Protein AF-0000000086744942 (afdb_homodimer)

Secondary structure (DSSP, 8-state):
---HHHHHHHHHHTT--HHHHHHHTHHHHHHS-HHHHHHHHHHHHHHHHHHHHHH-HHHHHHHHHTT--GGG--SGGGGGGS--EEGGGGGSGGGGGG-SS-GGGEEEEEE---SSSS--EEEEEHHHHHHHHHHHHHHHHHHT----SEEEEEEE-TTT-TTBHHHHHHHHHHTTSSEEEEEEETTEE-HHHHHHHHHHHTTTS-EEEEE-HHHHHHHHHHHHHTT------TT--EEEES--B-TTSPBPPHHHHHHHHHHHH---GGGEEEEE--TTS---EEE-TT--EEPPTTSEEEEEETTEEEEEPPTT--EEEEEE-TT-SSS--EEEEEEEEEE--SPP-SS--S-EEEEE---GGGTT---HHHHHHHHHHHHHHHTT----/---HHHHHHHHHHTT--HHHHHHTTHHHHHHS-HHHHHHHHHHHHHHHHHHHHHH-HHHHHHHHHTT--GGG--SGGGGGGS--EEGGGGGSGGGGGG-SS-GGGEEEEEE---SSSS--EEEEEHHHHHHHHHHHHHHHHHHT----SEEEEEEE-TTT-TTBHHHHHHHHHHTTSSEEEEEEETTEE-HHHHHHHHHHHTTTS-EEEEE-HHHHHHHHHHHHHTT------TT--EEEES--B-TTSPBPPHHHHHHHHHHHH---GGGEEEEE--TTS---EEE-TTS-EEPPTTSEEEEEETTEEEEEPPTT--EEEEEE-TT-SSS--EEEEEEEEEE--SPP-SS--S-EEEE----GGGTT---HHHHHHHHHHHHHHHTT----

Solvent-accessible surface area (backbone atoms only — not comparable to full-atom values): 40967 Å² total; per-residue (Å²): 125,84,46,71,66,54,50,43,50,46,34,44,72,70,64,40,58,45,67,44,23,50,40,42,39,45,68,50,48,24,59,36,52,74,69,54,35,41,53,49,31,34,57,46,43,46,52,36,49,40,50,34,49,75,44,11,71,55,54,30,51,56,23,54,76,68,71,51,54,64,83,68,49,80,48,59,85,32,58,63,66,57,72,65,42,53,55,68,52,32,42,39,93,62,34,71,53,49,38,34,48,61,75,88,50,48,69,44,72,35,29,42,66,34,37,80,71,60,40,32,55,32,61,29,16,58,66,20,46,51,40,41,53,46,42,50,51,34,47,45,46,69,60,66,66,66,68,58,28,31,33,41,31,52,37,60,41,29,79,79,44,66,42,32,47,70,44,51,59,51,31,45,55,50,16,40,27,44,38,74,46,65,44,24,53,96,67,38,73,46,58,67,59,49,52,52,49,55,58,69,37,57,92,74,39,47,47,29,38,35,30,30,48,47,53,54,49,50,44,50,50,51,28,59,75,65,70,49,73,43,74,51,42,92,85,23,37,39,40,27,42,73,50,50,52,35,75,85,65,47,68,60,50,65,69,56,50,35,52,47,40,29,68,40,33,49,36,52,53,54,38,41,30,47,42,46,69,52,68,84,48,84,53,68,26,42,21,38,62,81,60,47,29,33,40,53,52,74,45,44,80,43,36,16,32,82,91,42,69,77,38,72,51,61,78,58,43,76,16,31,33,26,41,42,35,47,55,43,58,20,32,76,27,35,32,31,49,84,44,29,24,24,35,63,74,70,86,72,89,58,83,62,43,54,58,29,58,42,80,44,80,58,57,81,88,53,69,75,57,33,43,50,60,36,51,52,39,49,51,35,50,51,54,59,58,61,71,64,62,74,90,120,126,84,47,70,66,54,51,42,48,47,33,43,73,68,64,41,59,44,66,43,25,49,41,43,38,46,68,50,48,24,60,35,52,72,67,54,36,41,51,50,32,34,56,46,42,46,53,37,49,42,48,33,48,76,45,11,70,56,54,28,50,55,24,54,77,68,70,49,55,63,84,69,46,81,47,60,83,32,56,65,67,58,70,67,41,52,54,66,51,33,43,40,94,61,34,71,53,48,38,34,49,61,74,88,48,48,70,45,72,35,30,41,62,35,39,81,70,61,40,32,54,32,61,29,16,58,67,19,45,51,42,41,55,44,40,51,53,33,46,45,45,71,61,66,66,64,68,59,28,30,34,41,30,53,38,60,38,28,79,79,45,67,44,33,46,70,41,51,58,50,29,46,55,50,16,40,28,44,39,72,44,64,44,25,54,95,67,38,74,46,60,65,57,52,52,52,50,54,59,69,36,56,93,74,39,47,46,29,38,37,30,28,49,48,52,53,48,50,46,50,50,52,28,59,76,65,71,48,72,43,73,52,40,91,84,24,36,39,41,27,41,72,51,51,51,37,76,85,66,50,68,60,50,66,68,55,50,36,52,48,41,28,68,40,34,49,37,52,54,54,40,44,30,46,42,47,68,53,67,83,47,84,54,68,27,43,21,38,62,82,61,47,30,33,40,53,51,72,46,44,81,43,35,17,32,83,90,41,69,77,38,71,53,61,76,58,44,77,16,30,33,28,41,42,35,48,54,44,57,19,30,74,27,34,32,32,50,87,46,34,24,25,35,63,73,69,86,73,88,59,82,64,43,53,58,28,58,41,78,45,81,63,60,81,85,56,66,79,59,25,48,48,61,39,53,53,40,48,52,36,49,50,54,57,60,59,70,64,62,72,88,120

InterPro domains:
  IPR007534 Acyl-protein synthetase, LuxE [PF04443] (30-377)
  IPR016671 Acyl-protein synthetase, LuxE, bacterial [PIRSF016580] (8-383)
  IPR042099 ANL, N-terminal domain [G3DSA:3.40.50.12780] (22-359)

Organism: NCBI:txid471575

pLDDT: mean 87.31, std 17.54, range [23.2, 98.69]

Structure (mmCIF, N/CA/C/O backbone):
data_AF-0000000086744942-model_v1
#
loop_
_entity.id
_entity.type
_entity.pdbx_description
1 polymer 'LuxE family acyl-protein synthetase'
#
loop_
_atom_site.group_PDB
_atom_site.id
_atom_site.type_symbol
_atom_site.label_atom_id
_atom_site.label_alt_id
_atom_site.label_comp_id
_atom_site.label_asym_id
_atom_site.label_entity_id
_atom_site.label_seq_id
_atom_site.pdbx_PDB_ins_code
_atom_site.Cartn_x
_atom_site.Cartn_y
_atom_site.Cartn_z
_atom_site.occupancy
_atom_site.B_iso_or_equiv
_atom_site.auth_seq_id
_atom_site.auth_comp_id
_atom_site.auth_asym_id
_atom_site.auth_atom_id
_atom_site.pdbx_PDB_model_num
ATOM 1 N N . MET A 1 1 ? 33.219 3.535 2.896 1 47.91 1 MET A N 1
ATOM 2 C CA . MET A 1 1 ? 31.938 2.945 3.275 1 47.91 1 MET A CA 1
ATOM 3 C C . MET A 1 1 ? 30.797 3.568 2.482 1 47.91 1 MET A C 1
ATOM 5 O O . MET A 1 1 ? 30.766 4.785 2.283 1 47.91 1 MET A O 1
ATOM 9 N N . GLU A 1 2 ? 30.172 2.777 1.747 1 68.12 2 GLU A N 1
ATOM 10 C CA . GLU A 1 2 ? 29.203 3.322 0.803 1 68.12 2 GLU A CA 1
ATOM 11 C C . GLU A 1 2 ? 28.156 4.168 1.518 1 68.12 2 GLU A C 1
ATOM 13 O O . GLU A 1 2 ? 27.516 3.709 2.469 1 68.12 2 GLU A O 1
ATOM 18 N N . ASN A 1 3 ? 28.312 5.543 1.416 1 85.38 3 ASN A N 1
ATOM 19 C CA . ASN A 1 3 ? 27.344 6.426 2.07 1 85.38 3 ASN A CA 1
ATOM 20 C C . ASN A 1 3 ? 26.031 6.473 1.316 1 85.38 3 ASN A C 1
ATOM 22 O O . ASN A 1 3 ? 25.906 5.887 0.238 1 85.38 3 ASN A O 1
ATOM 26 N N . ILE A 1 4 ? 25.016 6.887 1.933 1 89 4 ILE A N 1
ATOM 27 C CA . ILE A 1 4 ? 23.656 6.887 1.426 1 89 4 ILE A CA 1
ATOM 28 C C . ILE A 1 4 ? 23.594 7.637 0.095 1 89 4 ILE A C 1
ATOM 30 O O . ILE A 1 4 ? 22.828 7.277 -0.793 1 89 4 ILE A O 1
ATOM 34 N N . LYS A 1 5 ? 24.438 8.633 -0.05 1 91.94 5 LYS A N 1
ATOM 35 C CA . LYS A 1 5 ? 24.484 9.398 -1.293 1 91.94 5 LYS A CA 1
ATOM 36 C C . LYS A 1 5 ? 24.953 8.531 -2.455 1 91.94 5 LYS A C 1
ATOM 38 O O . LYS A 1 5 ? 24.438 8.648 -3.57 1 91.94 5 LYS A O 1
ATOM 43 N N . ASN A 1 6 ? 25.922 7.664 -2.209 1 92.06 6 ASN A N 1
ATOM 44 C CA . ASN A 1 6 ? 26.406 6.766 -3.246 1 92.06 6 ASN A CA 1
ATOM 45 C C . ASN A 1 6 ? 25.328 5.793 -3.711 1 92.06 6 ASN A C 1
ATOM 47 O O . ASN A 1 6 ? 25.219 5.52 -4.906 1 92.06 6 ASN A O 1
ATOM 51 N N . ILE A 1 7 ? 24.641 5.305 -2.777 1 92.56 7 ILE A N 1
ATOM 52 C CA . ILE A 1 7 ? 23.547 4.402 -3.107 1 92.56 7 ILE A CA 1
ATOM 53 C C . ILE A 1 7 ? 22.484 5.152 -3.904 1 92.56 7 ILE A C 1
ATOM 55 O O . ILE A 1 7 ? 22 4.66 -4.926 1 92.56 7 ILE A O 1
ATOM 59 N N . TYR A 1 8 ? 22.156 6.359 -3.4 1 94.31 8 TYR A N 1
ATOM 60 C CA . TYR A 1 8 ? 21.203 7.23 -4.062 1 94.31 8 TYR A CA 1
ATOM 61 C C . TYR A 1 8 ? 21.594 7.469 -5.516 1 94.31 8 TYR A C 1
ATOM 63 O O . TYR A 1 8 ? 20.781 7.262 -6.426 1 94.31 8 TYR A O 1
ATOM 71 N N . ASP A 1 9 ? 22.812 7.801 -5.742 1 94.06 9 ASP A N 1
ATOM 72 C CA . ASP A 1 9 ? 23.312 8.086 -7.082 1 94.06 9 ASP A CA 1
ATOM 73 C C . ASP A 1 9 ? 23.375 6.824 -7.934 1 94.06 9 ASP A C 1
ATOM 75 O O . ASP A 1 9 ? 23.125 6.867 -9.141 1 94.06 9 ASP A O 1
ATOM 79 N N . GLY A 1 10 ? 23.766 5.738 -7.285 1 92.25 10 GLY A N 1
ATOM 80 C CA . GLY A 1 10 ? 23.797 4.469 -7.992 1 92.25 10 GLY A CA 1
ATOM 81 C C . GLY A 1 10 ? 22.438 4.059 -8.531 1 92.25 10 GLY A C 1
ATOM 82 O O . GLY A 1 10 ? 22.328 3.602 -9.672 1 92.25 10 GLY A O 1
ATOM 83 N N . ILE A 1 11 ? 21.406 4.223 -7.723 1 94.38 11 ILE A N 1
ATOM 84 C CA . ILE A 1 11 ? 20.031 3.902 -8.133 1 94.38 11 ILE A CA 1
ATOM 85 C C . ILE A 1 11 ? 19.641 4.766 -9.328 1 94.38 11 ILE A C 1
ATOM 87 O O . ILE A 1 11 ? 19.125 4.254 -10.328 1 94.38 11 ILE A O 1
ATOM 91 N N . LYS A 1 12 ? 19.938 6.023 -9.203 1 94.19 12 LYS A N 1
ATOM 92 C CA . LYS A 1 12 ? 19.609 6.957 -10.273 1 94.19 12 LYS A CA 1
ATOM 93 C C . LYS A 1 12 ? 20.344 6.605 -11.562 1 94.19 12 LYS A C 1
ATOM 95 O O . LYS A 1 12 ? 19.75 6.641 -12.648 1 94.19 12 LYS A O 1
ATOM 100 N N . PHE A 1 13 ? 21.562 6.32 -11.445 1 92.88 13 PHE A N 1
ATOM 101 C CA . PHE A 1 13 ? 22.406 6 -12.594 1 92.88 13 PHE A CA 1
ATOM 102 C C . PHE A 1 13 ? 21.859 4.781 -13.328 1 92.88 13 PHE A C 1
ATOM 104 O O . PHE A 1 13 ? 21.938 4.711 -14.562 1 92.88 13 PHE A O 1
ATOM 111 N N . ARG A 1 14 ? 21.297 3.871 -12.648 1 92.44 14 ARG A N 1
ATOM 112 C CA . ARG A 1 14 ? 20.781 2.639 -13.242 1 92.44 14 ARG A CA 1
ATOM 113 C C . ARG A 1 14 ? 19.375 2.84 -13.797 1 92.44 14 ARG A C 1
ATOM 115 O O . ARG A 1 14 ? 18.797 1.92 -14.375 1 92.44 14 ARG A O 1
ATOM 122 N N . GLY A 1 15 ? 18.875 4 -13.539 1 93.12 15 GLY A N 1
ATOM 123 C CA . GLY A 1 15 ? 17.547 4.301 -14.062 1 93.12 15 GLY A CA 1
ATOM 124 C C . GLY A 1 15 ? 16.438 4.008 -13.078 1 93.12 15 GLY A C 1
ATOM 125 O O . GLY A 1 15 ? 15.258 4.039 -13.438 1 93.12 15 GLY A O 1
ATOM 126 N N . GLY A 1 16 ? 16.797 3.686 -11.836 1 95.38 16 GLY A N 1
ATOM 127 C CA . GLY A 1 16 ? 15.789 3.5 -10.797 1 95.38 16 GLY A CA 1
ATOM 128 C C . GLY A 1 16 ? 15.344 4.801 -10.164 1 95.38 16 GLY A C 1
ATOM 129 O O . GLY A 1 16 ? 15.906 5.863 -10.445 1 95.38 16 GLY A O 1
ATOM 130 N N . ASN A 1 17 ? 14.297 4.734 -9.383 1 97.25 17 ASN A N 1
ATOM 131 C CA . ASN A 1 17 ? 13.773 5.875 -8.633 1 97.25 17 ASN A CA 1
ATOM 132 C C . ASN A 1 17 ? 14.195 5.816 -7.168 1 97.25 17 ASN A C 1
ATOM 134 O O . ASN A 1 17 ? 13.57 5.113 -6.367 1 97.25 17 ASN A O 1
ATOM 138 N N . PRO A 1 18 ? 15.188 6.578 -6.805 1 96.62 18 PRO A N 1
ATOM 139 C CA . PRO A 1 18 ? 15.672 6.484 -5.426 1 96.62 18 PRO A CA 1
ATOM 140 C C . PRO A 1 18 ? 14.602 6.828 -4.398 1 96.62 18 PRO A C 1
ATOM 142 O O . PRO A 1 18 ? 14.594 6.273 -3.297 1 96.62 18 PRO A O 1
ATOM 145 N N . LEU A 1 19 ? 13.727 7.762 -4.723 1 97.56 19 LEU A N 1
ATOM 146 C CA . LEU A 1 19 ? 12.656 8.141 -3.803 1 97.56 19 LEU A CA 1
ATOM 147 C C . LEU A 1 19 ? 11.766 6.949 -3.48 1 97.56 19 LEU A C 1
ATOM 149 O O . LEU A 1 19 ? 11.5 6.668 -2.311 1 97.56 19 LEU A O 1
ATOM 153 N N . LYS A 1 20 ? 11.336 6.176 -4.492 1 97.44 20 LYS A N 1
ATOM 154 C CA . LYS A 1 20 ? 10.516 4.988 -4.27 1 97.44 20 LYS A CA 1
ATOM 155 C C . LYS A 1 20 ? 11.242 3.973 -3.396 1 97.44 20 LYS A C 1
ATOM 157 O O . LYS A 1 20 ? 10.656 3.414 -2.465 1 97.44 20 LYS A O 1
ATOM 162 N N . TRP A 1 21 ? 12.508 3.783 -3.752 1 96.38 21 TRP A N 1
ATOM 163 C CA . TRP A 1 21 ? 13.312 2.812 -3.012 1 96.38 21 TRP A CA 1
ATOM 164 C C . TRP A 1 21 ? 13.398 3.193 -1.537 1 96.38 21 TRP A C 1
ATOM 166 O O . TRP A 1 21 ? 13.195 2.352 -0.659 1 96.38 21 TRP A O 1
ATOM 176 N N . LEU A 1 22 ? 13.578 4.434 -1.229 1 96.38 22 LEU A N 1
ATOM 177 C CA . LEU A 1 22 ? 13.773 4.906 0.137 1 96.38 22 LEU A CA 1
ATOM 178 C C . LEU A 1 22 ? 12.461 4.867 0.917 1 96.38 22 LEU A C 1
ATOM 180 O O . LEU A 1 22 ? 12.43 4.402 2.057 1 96.38 22 LEU A O 1
ATOM 184 N N . ILE A 1 23 ? 11.352 5.258 0.289 1 96.62 23 ILE A N 1
ATOM 185 C CA . ILE A 1 23 ? 10.039 5.312 0.93 1 96.62 23 ILE A CA 1
ATOM 186 C C . ILE A 1 23 ? 9.641 3.922 1.41 1 96.62 23 ILE A C 1
ATOM 188 O O . ILE A 1 23 ? 8.953 3.781 2.424 1 96.62 23 ILE A O 1
ATOM 192 N N . ALA A 1 24 ? 10.078 2.906 0.718 1 96.81 24 ALA A N 1
ATOM 193 C CA . ALA A 1 24 ? 9.633 1.541 0.978 1 96.81 24 ALA A CA 1
ATOM 194 C C . ALA A 1 24 ? 10.242 1 2.268 1 96.81 24 ALA A C 1
ATOM 196 O O . ALA A 1 24 ? 9.711 0.06 2.865 1 96.81 24 ALA A O 1
ATOM 197 N N . ASP A 1 25 ? 11.375 1.508 2.686 1 97.31 25 ASP A N 1
ATOM 198 C CA . ASP A 1 25 ? 12.07 1.085 3.896 1 97.31 25 ASP A CA 1
ATOM 199 C C . ASP A 1 25 ? 12.172 2.23 4.902 1 97.31 25 ASP A C 1
ATOM 201 O O . ASP A 1 25 ? 13.266 2.59 5.336 1 97.31 25 ASP A O 1
ATOM 205 N N . VAL A 1 26 ? 11.023 2.697 5.391 1 97.12 26 VAL A N 1
ATOM 206 C CA . VAL A 1 26 ? 10.969 3.898 6.215 1 97.12 26 VAL A CA 1
ATOM 207 C C . VAL A 1 26 ? 11.609 3.623 7.574 1 97.12 26 VAL A C 1
ATOM 209 O O . VAL A 1 26 ? 12.227 4.512 8.164 1 97.12 26 VAL A O 1
ATOM 212 N N . ASP A 1 27 ? 11.523 2.389 8.078 1 97.19 27 ASP A N 1
ATOM 213 C CA . ASP A 1 27 ? 12.172 2.049 9.344 1 97.19 27 ASP A CA 1
ATOM 214 C C . ASP A 1 27 ? 13.68 2.273 9.266 1 97.19 27 ASP A C 1
ATOM 216 O O . ASP A 1 27 ? 14.281 2.779 10.211 1 97.19 27 ASP A O 1
ATOM 220 N N . PHE A 1 28 ? 14.219 1.875 8.133 1 97.62 28 PHE A N 1
ATOM 221 C CA . PHE A 1 28 ? 15.641 2.131 7.906 1 97.62 28 PHE A CA 1
ATOM 222 C C . PHE A 1 28 ? 15.938 3.621 7.992 1 97.62 28 PHE A C 1
ATOM 224 O O . PHE A 1 28 ? 16.922 4.023 8.617 1 97.62 28 PHE A O 1
ATOM 231 N N . LEU A 1 29 ? 15.125 4.461 7.422 1 97.44 29 LEU A N 1
ATOM 232 C CA . LEU A 1 29 ? 15.336 5.906 7.414 1 97.44 29 LEU A CA 1
ATOM 233 C C . LEU A 1 29 ? 15.234 6.477 8.828 1 97.44 29 LEU A C 1
ATOM 235 O O . LEU A 1 29 ? 16.016 7.352 9.203 1 97.44 29 LEU A O 1
ATOM 239 N N . TYR A 1 30 ? 14.242 5.973 9.57 1 97.56 30 TYR A N 1
ATOM 240 C CA . TYR A 1 30 ? 14.055 6.434 10.938 1 97.56 30 TYR A CA 1
ATOM 241 C C . TYR A 1 30 ? 15.266 6.102 11.797 1 97.56 30 TYR A C 1
ATOM 243 O O . TYR A 1 30 ? 15.516 6.758 12.812 1 97.56 30 TYR A O 1
ATOM 251 N N . LYS A 1 31 ? 16.016 5.109 11.414 1 96.88 31 LYS A N 1
ATOM 252 C CA . LYS A 1 31 ? 17.156 4.664 12.211 1 96.88 31 LYS A CA 1
ATOM 253 C C . LYS A 1 31 ? 18.422 5.418 11.82 1 96.88 31 LYS A C 1
ATOM 255 O O . LYS A 1 31 ? 19.438 5.348 12.523 1 96.88 31 LYS A O 1
ATOM 260 N N . LEU A 1 32 ? 18.422 6.078 10.734 1 96.06 32 LEU A N 1
ATOM 261 C CA . LEU A 1 32 ? 19.594 6.844 10.297 1 96.06 32 LEU A CA 1
ATOM 262 C C . LEU A 1 32 ? 19.906 7.957 11.289 1 96.06 32 LEU A C 1
ATOM 264 O O . LEU A 1 32 ? 19 8.477 11.961 1 96.06 32 LEU A O 1
ATOM 268 N N . SER A 1 33 ? 21.203 8.352 11.32 1 95.06 33 SER A N 1
ATOM 269 C CA . SER A 1 33 ? 21.594 9.508 12.117 1 95.06 33 SER A CA 1
ATOM 270 C C . SER A 1 33 ? 21.016 10.797 11.539 1 95.06 33 SER A C 1
ATOM 272 O O . SER A 1 33 ? 20.594 10.828 10.383 1 95.06 33 SER A O 1
ATOM 274 N N . LYS A 1 34 ? 20.953 11.797 12.359 1 94.88 34 LYS A N 1
ATOM 275 C CA . LYS A 1 34 ? 20.469 13.102 11.914 1 94.88 34 LYS A CA 1
ATOM 276 C C . LYS A 1 34 ? 21.25 13.578 10.688 1 94.88 34 LYS A C 1
ATOM 278 O O . LYS A 1 34 ? 20.656 14.094 9.734 1 94.88 34 LYS A O 1
ATOM 283 N N . GLU A 1 35 ? 22.562 13.383 10.703 1 95.31 35 GLU A N 1
ATOM 284 C CA . GLU A 1 35 ? 23.422 13.82 9.602 1 95.31 35 GLU A CA 1
ATOM 285 C C . GLU A 1 35 ? 23.109 13.062 8.32 1 95.31 35 GLU A C 1
ATOM 287 O O . GLU A 1 35 ? 23.047 13.656 7.238 1 95.31 35 GLU A O 1
ATOM 292 N N . GLU A 1 36 ? 22.875 11.789 8.461 1 95.12 36 GLU A N 1
ATOM 293 C CA . GLU A 1 36 ? 22.547 10.969 7.297 1 95.12 36 GLU A CA 1
ATOM 294 C C . GLU A 1 36 ? 21.188 11.352 6.727 1 95.12 36 GLU A C 1
ATOM 296 O O . GLU A 1 36 ? 20.984 11.359 5.512 1 95.12 36 GLU A O 1
ATOM 301 N N . GLN A 1 37 ? 20.25 11.625 7.602 1 96.56 37 GLN A N 1
ATOM 302 C CA . GLN A 1 37 ? 18.938 12.062 7.156 1 96.56 37 GLN A CA 1
ATOM 303 C C . GLN A 1 37 ? 19.016 13.398 6.426 1 96.56 37 GLN A C 1
ATOM 305 O O . GLN A 1 37 ? 18.328 13.617 5.434 1 96.56 37 GLN A O 1
ATOM 310 N N . GLN A 1 38 ? 19.859 14.266 6.953 1 96.56 38 GLN A N 1
ATOM 311 C CA . GLN A 1 38 ? 20.031 15.562 6.305 1 96.56 38 GLN A CA 1
ATOM 312 C C . GLN A 1 38 ? 20.625 15.398 4.902 1 96.56 38 GLN A C 1
ATOM 314 O O . GLN A 1 38 ? 20.203 16.078 3.965 1 96.56 38 GLN A O 1
ATOM 319 N N . GLU A 1 39 ? 21.562 14.5 4.816 1 96.12 39 GLU A N 1
ATOM 320 C CA . GLU A 1 39 ? 22.156 14.219 3.512 1 96.12 39 GLU A CA 1
ATOM 321 C C . GLU A 1 39 ? 21.109 13.664 2.547 1 96.12 39 GLU A C 1
ATOM 323 O O . GLU A 1 39 ? 21.031 14.078 1.389 1 96.12 39 GLU A O 1
ATOM 328 N N . LEU A 1 40 ? 20.328 12.75 3.027 1 95.5 40 LEU A N 1
ATOM 329 C CA . LEU A 1 40 ? 19.266 12.148 2.232 1 95.5 40 LEU A CA 1
ATOM 330 C C . LEU A 1 40 ? 18.266 13.203 1.774 1 95.5 40 LEU A C 1
ATOM 332 O O . LEU A 1 40 ? 17.922 13.273 0.591 1 95.5 40 LEU A O 1
ATOM 336 N N . LYS A 1 41 ? 17.812 14.031 2.689 1 96.94 41 LYS A N 1
ATOM 337 C CA . LYS A 1 41 ? 16.875 15.094 2.371 1 96.94 41 LYS A CA 1
ATOM 338 C C . LYS A 1 41 ? 17.438 16.031 1.302 1 96.94 41 LYS A C 1
ATOM 340 O O . LYS A 1 41 ? 16.703 16.453 0.401 1 96.94 41 LYS A O 1
ATOM 345 N N . THR A 1 42 ? 18.688 16.297 1.473 1 97.75 42 THR A N 1
ATOM 346 C CA . THR A 1 42 ? 19.328 17.203 0.521 1 97.75 42 THR A CA 1
ATOM 347 C C . THR A 1 42 ? 19.297 16.609 -0.887 1 97.75 42 THR A C 1
ATOM 349 O O . THR A 1 42 ? 18.953 17.297 -1.847 1 97.75 42 THR A O 1
ATOM 352 N N . CYS A 1 43 ? 19.656 15.312 -1.02 1 97.38 43 CYS A N 1
ATOM 353 C CA . CYS A 1 43 ? 19.641 14.641 -2.316 1 97.38 43 CYS A CA 1
ATOM 354 C C . CYS A 1 43 ? 18.234 14.68 -2.922 1 97.38 43 CYS A C 1
ATOM 356 O O . CYS A 1 43 ? 18.078 15.062 -4.082 1 97.38 43 CYS A O 1
ATOM 358 N N . LEU A 1 44 ? 17.281 14.359 -2.139 1 98 44 LEU A N 1
ATOM 359 C CA . LEU A 1 44 ? 15.906 14.242 -2.605 1 98 44 LEU A CA 1
ATOM 360 C C . LEU A 1 44 ? 15.344 15.602 -3.01 1 98 44 LEU A C 1
ATOM 36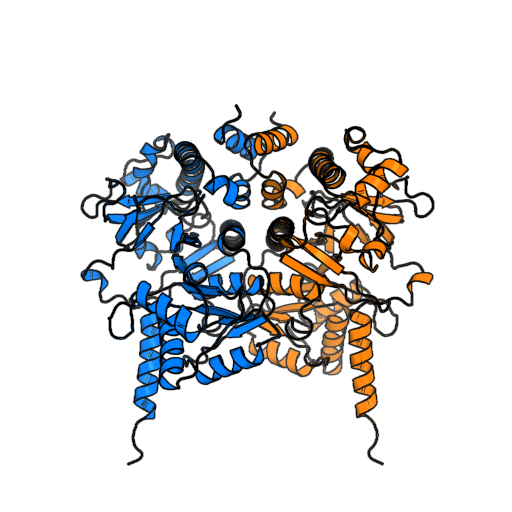2 O O . LEU A 1 44 ? 14.719 15.734 -4.066 1 98 44 LEU A O 1
ATOM 366 N N . LEU A 1 45 ? 15.594 16.578 -2.168 1 98.38 45 LEU A N 1
ATOM 367 C CA . LEU A 1 45 ? 14.992 17.891 -2.389 1 98.38 45 LEU A CA 1
ATOM 368 C C . LEU A 1 45 ? 15.711 18.641 -3.506 1 98.38 45 LEU A C 1
ATOM 370 O O . LEU A 1 45 ? 15.094 19.422 -4.238 1 98.38 45 LEU A O 1
ATOM 374 N N . LYS A 1 46 ? 17 18.375 -3.646 1 98.12 46 LYS A N 1
ATOM 375 C CA . LYS A 1 46 ? 17.719 18.922 -4.793 1 98.12 46 LYS A CA 1
ATOM 376 C C . LYS A 1 46 ? 17.125 18.422 -6.105 1 98.12 46 LYS A C 1
ATOM 378 O O . LYS A 1 46 ? 16.891 19.203 -7.031 1 98.12 46 LYS A O 1
ATOM 383 N N . ASP A 1 47 ? 16.859 17.156 -6.188 1 97.94 47 ASP A N 1
ATOM 384 C CA . ASP A 1 47 ? 16.281 16.562 -7.391 1 97.94 47 ASP A CA 1
ATOM 385 C C . ASP A 1 47 ? 14.883 17.094 -7.648 1 97.94 47 ASP A C 1
ATOM 387 O O . ASP A 1 47 ? 14.531 17.406 -8.789 1 97.94 47 ASP A O 1
ATOM 391 N N . ALA A 1 48 ? 14.094 17.156 -6.586 1 98.25 48 ALA A N 1
ATOM 392 C CA . ALA A 1 48 ? 12.727 17.672 -6.73 1 98.25 48 ALA A CA 1
ATOM 393 C C . ALA A 1 48 ? 12.727 19.109 -7.207 1 98.25 48 ALA A C 1
ATOM 395 O O . ALA A 1 48 ? 11.984 19.484 -8.117 1 98.25 48 ALA A O 1
ATOM 396 N N . PHE A 1 49 ? 13.57 19.938 -6.582 1 98.62 49 PHE A N 1
ATOM 397 C CA . PHE A 1 49 ? 13.672 21.344 -6.953 1 98.62 49 PHE A CA 1
ATOM 398 C C . PHE A 1 49 ? 14.102 21.484 -8.414 1 98.62 49 PHE A C 1
ATOM 400 O O . PHE A 1 49 ? 13.492 22.234 -9.172 1 98.62 49 PHE A O 1
ATOM 407 N N . HIS A 1 50 ? 15.117 20.75 -8.766 1 98.5 50 HIS A N 1
ATOM 408 C CA . HIS A 1 50 ? 15.602 20.75 -10.141 1 98.5 50 HIS A CA 1
ATOM 409 C C . HIS A 1 50 ? 14.484 20.406 -11.117 1 98.5 50 HIS A C 1
ATOM 411 O O . HIS A 1 50 ? 14.32 21.078 -12.141 1 98.5 50 HIS A O 1
ATOM 417 N N . PHE A 1 51 ? 13.758 19.406 -10.844 1 98.5 51 PHE A N 1
ATOM 418 C CA . PHE A 1 51 ? 12.688 18.953 -11.719 1 98.5 51 PHE A CA 1
ATOM 419 C C . PHE A 1 51 ? 11.633 20.031 -11.906 1 98.5 51 PHE A C 1
ATOM 421 O O . PHE A 1 51 ? 11.266 20.359 -13.031 1 98.5 51 PHE A O 1
ATOM 428 N N . HIS A 1 52 ? 11.164 20.609 -10.805 1 98.56 52 HIS A N 1
ATOM 429 C CA . HIS A 1 52 ? 10.07 21.562 -10.891 1 98.56 52 HIS A CA 1
ATOM 430 C C . HIS A 1 52 ? 10.539 22.891 -11.477 1 98.56 52 HIS A C 1
ATOM 432 O O . HIS A 1 52 ? 9.781 23.562 -12.18 1 98.56 52 HIS A O 1
ATOM 438 N N . TYR A 1 53 ? 11.758 23.281 -11.203 1 98.69 53 TYR A N 1
ATOM 439 C CA . TYR A 1 53 ? 12.336 24.469 -11.812 1 98.69 53 TYR A CA 1
ATOM 440 C C . TYR A 1 53 ? 12.297 24.375 -13.336 1 98.69 53 TYR A C 1
ATOM 442 O O . TYR A 1 53 ? 11.977 25.344 -14.023 1 98.69 53 TYR A O 1
ATOM 450 N N . HIS A 1 54 ? 12.492 23.219 -13.898 1 98.44 54 HIS A N 1
ATOM 451 C CA . HIS A 1 54 ? 12.648 23.062 -15.344 1 98.44 54 HIS A CA 1
ATOM 452 C C . HIS A 1 54 ? 11.328 22.672 -16 1 98.44 54 HIS A C 1
ATOM 454 O O . HIS A 1 54 ? 11.18 22.781 -17.219 1 98.44 54 HIS A O 1
ATOM 460 N N . ASN A 1 55 ? 10.375 22.234 -15.203 1 98.19 55 ASN A N 1
ATOM 461 C CA . ASN A 1 55 ? 9.164 21.703 -15.82 1 98.19 55 ASN A CA 1
ATOM 462 C C . ASN A 1 55 ? 7.934 22.531 -15.438 1 98.19 55 ASN A C 1
ATOM 464 O O . ASN A 1 55 ? 6.816 22.203 -15.844 1 98.19 55 ASN A O 1
ATOM 468 N N . ASN A 1 56 ? 8.07 23.578 -14.688 1 97.94 56 ASN A N 1
ATOM 469 C CA . ASN A 1 56 ? 6.977 24.453 -14.273 1 97.94 56 ASN A CA 1
ATOM 470 C C . ASN A 1 56 ? 7.32 25.922 -14.5 1 97.94 56 ASN A C 1
ATOM 472 O O . ASN A 1 56 ? 7.984 26.547 -13.664 1 97.94 56 ASN A O 1
ATOM 476 N N . PRO A 1 57 ? 6.805 26.484 -15.57 1 97.31 57 PRO A N 1
ATOM 477 C CA . PRO A 1 57 ? 7.145 27.875 -15.898 1 97.31 57 PRO A CA 1
ATOM 478 C C . PRO A 1 57 ? 6.762 28.859 -14.789 1 97.31 57 PRO A C 1
ATOM 480 O O . PRO A 1 57 ? 7.488 29.812 -14.531 1 97.31 57 PRO A O 1
ATOM 483 N N . TYR A 1 58 ? 5.637 28.656 -14.227 1 96.25 58 TYR A N 1
ATOM 484 C CA . TYR A 1 58 ? 5.199 29.531 -13.141 1 96.25 58 TYR A CA 1
ATOM 485 C C . TYR A 1 58 ? 6.191 29.484 -11.984 1 96.25 58 TYR A C 1
ATOM 487 O O . TYR A 1 58 ? 6.578 30.531 -11.461 1 96.25 58 TYR A O 1
ATOM 495 N N . TYR A 1 59 ? 6.562 28.328 -11.57 1 97.62 59 TYR A N 1
ATOM 496 C CA . TYR A 1 59 ? 7.512 28.188 -10.469 1 97.62 59 TYR A CA 1
ATOM 497 C C . TYR A 1 59 ? 8.883 28.734 -10.852 1 97.62 59 TYR A C 1
ATOM 499 O O . TYR A 1 59 ? 9.57 29.328 -10.023 1 97.62 59 TYR A O 1
ATOM 507 N N . LYS A 1 60 ? 9.297 28.484 -12.031 1 98.25 60 LYS A N 1
ATOM 508 C CA . LYS A 1 60 ? 10.555 29.047 -12.508 1 98.25 60 LYS A CA 1
ATOM 509 C C . LYS A 1 60 ? 10.57 30.562 -12.383 1 98.25 60 LYS A C 1
ATOM 511 O O . LYS A 1 60 ? 11.57 31.156 -11.969 1 98.25 60 LYS A O 1
ATOM 516 N N . ASP A 1 61 ? 9.453 31.172 -12.773 1 97.75 61 ASP A N 1
ATOM 517 C CA . ASP A 1 61 ? 9.336 32.625 -12.656 1 97.75 61 ASP A CA 1
ATOM 518 C C . ASP A 1 61 ? 9.531 33.094 -11.219 1 97.75 61 ASP A C 1
ATOM 520 O O . ASP A 1 61 ? 10.227 34.062 -10.961 1 97.75 61 ASP A O 1
ATOM 524 N N . ILE A 1 62 ? 8.922 32.375 -10.289 1 96.56 62 ILE A N 1
ATOM 525 C CA . ILE A 1 62 ? 9.062 32.656 -8.875 1 96.56 62 ILE A CA 1
ATOM 526 C C . ILE A 1 62 ? 10.531 32.562 -8.469 1 96.56 62 ILE A C 1
ATOM 528 O O . ILE A 1 62 ? 11.055 33.438 -7.77 1 96.56 62 ILE A O 1
ATOM 532 N N . CYS A 1 63 ? 11.195 31.562 -8.906 1 98.12 63 CYS A N 1
ATOM 533 C CA . CYS A 1 63 ? 12.594 31.328 -8.586 1 98.12 63 CYS A CA 1
ATOM 534 C C . CYS A 1 63 ? 13.484 32.438 -9.156 1 98.12 63 CYS A C 1
ATOM 536 O O . CYS A 1 63 ? 14.367 32.938 -8.469 1 98.12 63 CYS A O 1
ATOM 538 N N . GLU A 1 64 ? 13.203 32.781 -10.352 1 97.69 64 GLU A N 1
ATOM 539 C CA . GLU A 1 64 ? 14.008 33.812 -11.016 1 97.69 64 GLU A CA 1
ATOM 540 C C . GLU A 1 64 ? 13.828 35.156 -10.352 1 97.69 64 GLU A C 1
ATOM 542 O O . GLU A 1 64 ? 14.789 35.938 -10.211 1 97.69 64 GLU A O 1
ATOM 547 N N . LYS A 1 65 ? 12.641 35.469 -9.984 1 97.12 65 LYS A N 1
ATOM 548 C CA . LYS A 1 65 ? 12.375 36.719 -9.273 1 97.12 65 LYS A CA 1
ATOM 549 C C . LYS A 1 65 ? 13.172 36.781 -7.973 1 97.12 65 LYS A C 1
ATOM 551 O O . LYS A 1 65 ? 13.555 37.875 -7.531 1 97.12 65 LYS A O 1
ATOM 556 N N . GLN A 1 66 ? 13.375 35.656 -7.375 1 96.62 66 GLN A N 1
ATOM 557 C CA . GLN A 1 66 ? 14.117 35.594 -6.121 1 96.62 66 GLN A CA 1
ATOM 558 C C . GLN A 1 66 ? 15.602 35.312 -6.379 1 96.62 66 GLN A C 1
ATOM 560 O O . GLN A 1 66 ? 16.375 35.156 -5.438 1 96.62 66 GLN A O 1
ATOM 565 N N . ASN A 1 67 ? 15.961 35.188 -7.613 1 97.38 67 ASN A N 1
ATOM 566 C CA . ASN A 1 67 ? 17.344 34.969 -8.055 1 97.38 67 ASN A CA 1
ATOM 567 C C . ASN A 1 67 ? 17.906 33.688 -7.48 1 97.38 67 ASN A C 1
ATOM 569 O O . ASN A 1 67 ? 19.016 33.656 -6.93 1 97.38 67 ASN A O 1
ATOM 573 N N . ILE A 1 68 ? 17.141 32.656 -7.5 1 98.12 68 ILE A N 1
ATOM 574 C CA . ILE A 1 68 ? 17.562 31.328 -7.035 1 98.12 68 ILE A CA 1
ATOM 575 C C . ILE A 1 68 ? 17.469 30.328 -8.18 1 98.12 68 ILE A C 1
ATOM 577 O O . ILE A 1 68 ? 16.469 30.266 -8.883 1 98.12 68 ILE A O 1
ATOM 581 N N . LYS A 1 69 ? 18.531 29.516 -8.383 1 98.06 69 LYS A N 1
ATOM 582 C CA . LYS A 1 69 ? 18.594 28.469 -9.391 1 98.06 69 LYS A CA 1
ATOM 583 C C . LYS A 1 69 ? 18.953 27.125 -8.758 1 98.06 69 LYS A C 1
ATOM 585 O O . LYS A 1 69 ? 19.406 27.062 -7.613 1 98.06 69 LYS A O 1
ATOM 590 N N . PRO A 1 70 ? 18.641 26.016 -9.477 1 97.94 70 PRO A N 1
ATOM 591 C CA . PRO A 1 70 ? 18.938 24.703 -8.922 1 97.94 70 PRO A CA 1
ATOM 592 C C . PRO A 1 70 ? 20.391 24.547 -8.477 1 97.94 70 PRO A C 1
ATOM 594 O O . PRO A 1 70 ? 20.672 23.891 -7.477 1 97.94 70 PRO A O 1
ATOM 597 N N . GLU A 1 71 ? 21.297 25.219 -9.109 1 97.38 71 GLU A N 1
ATOM 598 C CA . GLU A 1 71 ? 22.719 25.125 -8.805 1 97.38 71 GLU A CA 1
ATOM 599 C C . GLU A 1 71 ? 23.047 25.797 -7.473 1 97.38 71 GLU A C 1
ATOM 601 O O . GLU A 1 71 ? 24.109 25.578 -6.906 1 97.38 71 GLU A O 1
ATOM 606 N N . ASP A 1 72 ? 22.156 26.625 -7.043 1 97.56 72 ASP A N 1
ATOM 607 C CA . ASP A 1 72 ? 22.375 27.344 -5.801 1 97.56 72 ASP A CA 1
ATOM 608 C C . ASP A 1 72 ? 22.125 26.453 -4.586 1 97.56 72 ASP A C 1
ATOM 610 O O . ASP A 1 72 ? 22.5 26.797 -3.463 1 97.56 72 ASP A O 1
ATOM 614 N N . ILE A 1 73 ? 21.469 25.312 -4.738 1 97.81 73 ILE A N 1
ATOM 615 C CA . ILE A 1 73 ? 21.203 24.375 -3.658 1 97.81 73 ILE A CA 1
ATOM 616 C C . ILE A 1 73 ? 22.219 23.234 -3.684 1 97.81 73 ILE A C 1
ATOM 618 O O . ILE A 1 73 ? 22.094 22.312 -4.477 1 97.81 73 ILE A O 1
ATOM 622 N N . GLN A 1 74 ? 23.141 23.281 -2.785 1 95.44 74 GLN A N 1
ATOM 623 C CA . GLN A 1 74 ? 24.25 22.312 -2.828 1 95.44 74 GLN A CA 1
ATOM 624 C C . GLN A 1 74 ? 24.312 21.5 -1.546 1 95.44 74 GLN A C 1
ATOM 626 O O . GLN A 1 74 ? 24.797 20.359 -1.551 1 95.44 74 GLN A O 1
ATOM 631 N N . SER A 1 75 ? 23.891 22.094 -0.471 1 96.44 75 SER A N 1
ATOM 632 C CA . SER A 1 75 ? 23.969 21.438 0.83 1 96.44 75 SER A CA 1
ATOM 633 C C . SER A 1 75 ? 22.656 21.562 1.597 1 96.44 75 SER A C 1
ATOM 635 O O . SER A 1 75 ? 21.75 22.281 1.159 1 96.44 75 SER A O 1
ATOM 637 N N . TYR A 1 76 ? 22.656 20.891 2.729 1 96.94 76 TYR A N 1
ATOM 638 C CA . TYR A 1 76 ? 21.484 20.906 3.592 1 96.94 76 TYR A CA 1
ATOM 639 C C . TYR A 1 76 ? 21.141 22.328 4.008 1 96.94 76 TYR A C 1
ATOM 641 O O . TYR A 1 76 ? 19.969 22.703 4.035 1 96.94 76 TYR A O 1
ATOM 649 N N . ASN A 1 77 ? 22.109 23.125 4.254 1 95.94 77 ASN A N 1
ATOM 650 C CA . ASN A 1 77 ? 21.922 24.484 4.738 1 95.94 77 ASN A CA 1
ATOM 651 C C . ASN A 1 77 ? 21.328 25.391 3.652 1 95.94 77 ASN A C 1
ATOM 653 O O . ASN A 1 77 ? 20.828 26.469 3.945 1 95.94 77 ASN A O 1
ATOM 657 N N . ASP A 1 78 ? 21.406 24.938 2.379 1 97.31 78 ASP A N 1
ATOM 658 C CA . ASP A 1 78 ? 20.906 25.734 1.268 1 97.31 78 ASP A CA 1
ATOM 659 C C . ASP A 1 78 ? 19.406 25.5 1.075 1 97.31 78 ASP A C 1
ATOM 661 O O . ASP A 1 78 ? 18.75 26.25 0.352 1 97.31 78 ASP A O 1
ATOM 665 N N . LEU A 1 79 ? 18.859 24.484 1.742 1 97.56 79 LEU A N 1
ATOM 666 C CA . LEU A 1 79 ? 17.469 24.125 1.52 1 97.56 79 LEU A CA 1
ATOM 667 C C . LEU A 1 79 ? 16.547 25.281 1.896 1 97.56 79 LEU A C 1
ATOM 669 O O . LEU A 1 79 ? 15.477 25.453 1.306 1 97.56 79 LEU A O 1
ATOM 673 N N . VAL A 1 80 ? 16.969 26.109 2.852 1 97 80 VAL A N 1
ATOM 674 C CA . VAL A 1 80 ? 16.172 27.234 3.342 1 97 80 VAL A CA 1
ATOM 675 C C . VAL A 1 80 ? 15.984 28.266 2.23 1 97 80 VAL A C 1
ATOM 677 O O . VAL A 1 80 ? 15.039 29.062 2.262 1 97 80 VAL A O 1
ATOM 680 N N . ARG A 1 81 ? 16.797 28.219 1.171 1 97.19 81 ARG A N 1
ATOM 681 C CA . ARG A 1 81 ? 16.766 29.203 0.097 1 97.19 81 ARG A CA 1
ATOM 682 C C . ARG A 1 81 ? 15.75 28.828 -0.974 1 97.19 81 ARG A C 1
ATOM 684 O O . ARG A 1 81 ? 15.438 29.625 -1.855 1 97.19 81 ARG A O 1
ATOM 691 N N . ILE A 1 82 ? 15.25 27.609 -0.923 1 98.19 82 ILE A N 1
ATOM 692 C CA . ILE A 1 82 ? 14.32 27.141 -1.942 1 98.19 82 ILE A CA 1
ATOM 693 C C . ILE A 1 82 ? 13.055 28 -1.911 1 98.19 82 ILE A C 1
ATOM 695 O O . ILE A 1 82 ? 12.422 28.141 -0.862 1 98.19 82 ILE A O 1
ATOM 699 N N . PRO A 1 83 ? 12.68 28.609 -3.037 1 98 83 PRO A N 1
ATOM 700 C CA . PRO A 1 83 ? 11.461 29.422 -3.07 1 98 83 PRO A CA 1
ATOM 701 C C . PRO A 1 83 ? 10.211 28.625 -2.717 1 98 83 PRO A C 1
ATOM 703 O O . PRO A 1 83 ? 10.102 27.453 -3.078 1 98 83 PRO A O 1
ATOM 706 N N . LEU A 1 84 ? 9.32 29.25 -2.037 1 97.25 84 LEU A N 1
ATOM 707 C CA . LEU A 1 84 ? 8.156 28.578 -1.484 1 97.25 84 LEU A CA 1
ATOM 708 C C . LEU A 1 84 ? 6.883 29 -2.207 1 97.25 84 LEU A C 1
ATOM 710 O O . LEU A 1 84 ? 6.832 30.094 -2.791 1 97.25 84 LEU A O 1
ATOM 714 N N . ILE A 1 85 ? 5.98 28.141 -2.217 1 95.56 85 ILE A N 1
ATOM 715 C CA . ILE A 1 85 ? 4.648 28.438 -2.738 1 95.56 85 ILE A CA 1
ATOM 716 C C . ILE A 1 85 ? 3.648 28.5 -1.588 1 95.56 85 ILE A C 1
ATOM 718 O O . ILE A 1 85 ? 3.441 27.516 -0.876 1 95.56 85 ILE A O 1
ATOM 722 N N . PRO A 1 86 ? 3.018 29.656 -1.438 1 93.56 86 PRO A N 1
ATOM 723 C CA . PRO A 1 86 ? 1.989 29.734 -0.396 1 93.56 86 PRO A CA 1
ATOM 724 C C . PRO A 1 86 ? 0.829 28.766 -0.643 1 93.56 86 PRO A C 1
ATOM 726 O O . PRO A 1 86 ? 0.399 28.594 -1.787 1 93.56 86 PRO A O 1
ATOM 729 N N . VAL A 1 87 ? 0.377 28.188 0.426 1 90.25 87 VAL A N 1
ATOM 730 C CA . VAL A 1 87 ? -0.708 27.219 0.33 1 90.25 87 VAL A CA 1
ATOM 731 C C . VAL A 1 87 ? -1.939 27.875 -0.286 1 90.25 87 VAL A C 1
ATOM 733 O O . VAL A 1 87 ? -2.711 27.219 -0.995 1 90.25 87 VAL A O 1
ATOM 736 N N . ALA A 1 88 ? -2.123 29.125 -0.141 1 86.81 88 ALA A N 1
ATOM 737 C CA . ALA A 1 88 ? -3.248 29.891 -0.676 1 86.81 88 ALA A CA 1
ATOM 738 C C . ALA A 1 88 ? -3.279 29.828 -2.201 1 86.81 88 ALA A C 1
ATOM 740 O O . ALA A 1 88 ? -4.336 29.984 -2.812 1 86.81 88 ALA A O 1
ATOM 741 N N . THR A 1 89 ? -2.102 29.594 -2.803 1 89.75 89 THR A N 1
ATOM 742 C CA . THR A 1 89 ? -2.027 29.516 -4.258 1 89.75 89 THR A CA 1
ATOM 743 C C . THR A 1 89 ? -2.828 28.328 -4.773 1 89.75 89 THR A C 1
ATOM 745 O O . THR A 1 89 ? -3.314 28.344 -5.906 1 89.75 89 THR A O 1
ATOM 748 N N . TYR A 1 90 ? -3 27.328 -3.945 1 89.31 90 TYR A N 1
ATOM 749 C CA . TYR A 1 90 ? -3.734 26.125 -4.328 1 89.31 90 TYR A CA 1
ATOM 750 C C . TYR A 1 90 ? -5.238 26.375 -4.285 1 89.31 90 TYR A C 1
ATOM 752 O O . TYR A 1 90 ? -6.02 25.578 -4.812 1 89.31 90 TYR A O 1
ATOM 760 N N . LYS A 1 91 ? -5.648 27.422 -3.711 1 84.12 91 LYS A N 1
ATOM 761 C CA . LYS A 1 91 ? -7.059 27.797 -3.598 1 84.12 91 LYS A CA 1
ATOM 762 C C . LYS A 1 91 ? -7.477 28.734 -4.727 1 84.12 91 LYS A C 1
ATOM 764 O O . LYS A 1 91 ? -8.672 28.938 -4.953 1 84.12 91 LYS A O 1
ATOM 769 N N . SER A 1 92 ? -6.578 29.125 -5.469 1 79.25 92 SER A N 1
ATOM 770 C CA . SER A 1 92 ? -6.828 30.141 -6.48 1 79.25 92 SER A CA 1
ATOM 771 C C . SER A 1 92 ? -7.281 29.516 -7.797 1 79.25 92 SER A C 1
ATOM 773 O O . SER A 1 92 ? -7.062 28.328 -8.031 1 79.25 92 SER A O 1
ATOM 775 N N . ALA A 1 93 ? -7.922 30.328 -8.516 1 76.06 93 ALA A N 1
ATOM 776 C CA . ALA A 1 93 ? -8.344 29.922 -9.859 1 76.06 93 ALA A CA 1
ATOM 777 C C . ALA A 1 93 ? -7.137 29.625 -10.742 1 76.06 93 ALA A C 1
ATOM 779 O O . ALA A 1 93 ? -7.262 28.938 -11.766 1 76.06 93 ALA A O 1
ATOM 780 N N . GLU A 1 94 ? -6.039 30.094 -10.32 1 79.12 94 GLU A N 1
ATOM 781 C CA . GLU A 1 94 ? -4.828 29.922 -11.117 1 79.12 94 GLU A CA 1
ATOM 782 C C . GLU A 1 94 ? -4.047 28.688 -10.672 1 79.12 94 GLU A C 1
ATOM 784 O O . GLU A 1 94 ? -2.875 28.531 -11.023 1 79.12 94 GLU A O 1
ATOM 789 N N . SER A 1 95 ? -4.703 27.891 -9.984 1 84.5 95 SER A N 1
ATOM 790 C CA . SER A 1 95 ? -4.027 26.719 -9.438 1 84.5 95 SER A CA 1
ATOM 791 C C . SER A 1 95 ? -3.479 25.812 -10.539 1 84.5 95 SER A C 1
ATOM 793 O O . SER A 1 95 ? -2.557 25.031 -10.305 1 84.5 95 SER A O 1
ATOM 795 N N . HIS A 1 96 ? -3.977 25.906 -11.742 1 85.44 96 HIS A N 1
ATOM 796 C CA . HIS A 1 96 ? -3.504 25.109 -12.867 1 85.44 96 HIS A CA 1
ATOM 797 C C . HIS A 1 96 ? -2.072 25.484 -13.234 1 85.44 96 HIS A C 1
ATOM 799 O O . HIS A 1 96 ? -1.359 24.672 -13.844 1 85.44 96 HIS A O 1
ATOM 805 N N . ARG A 1 97 ? -1.628 26.672 -12.891 1 89.94 97 ARG A N 1
ATOM 806 C CA . ARG A 1 97 ? -0.276 27.125 -13.203 1 89.94 97 ARG A CA 1
ATOM 807 C C . ARG A 1 97 ? 0.759 26.359 -12.383 1 89.94 97 ARG A C 1
ATOM 809 O O . ARG A 1 97 ? 1.951 26.391 -12.695 1 89.94 97 ARG A O 1
ATOM 816 N N . LEU A 1 98 ? 0.254 25.703 -11.398 1 93.62 98 LEU A N 1
ATOM 817 C CA . LEU A 1 98 ? 1.148 25 -10.492 1 93.62 98 LEU A CA 1
ATOM 818 C C . LEU A 1 98 ? 1.529 23.625 -11.07 1 93.62 98 LEU A C 1
ATOM 820 O O . LEU A 1 98 ? 2.383 22.938 -10.516 1 93.62 98 LEU A O 1
ATOM 824 N N . LEU A 1 99 ? 0.963 23.266 -12.18 1 95.69 99 LEU A N 1
ATOM 825 C CA . LEU A 1 99 ? 1.18 21.922 -12.719 1 95.69 99 LEU A CA 1
ATOM 826 C C . LEU A 1 99 ? 2.541 21.812 -13.398 1 95.69 99 LEU A C 1
ATOM 828 O O . LEU A 1 99 ? 2.844 22.594 -14.305 1 95.69 99 LEU A O 1
ATOM 832 N N . SER A 1 100 ? 3.357 20.906 -12.938 1 97.94 100 SER A N 1
ATOM 833 C CA . SER A 1 100 ? 4.629 20.578 -13.578 1 97.94 100 SER A CA 1
ATOM 834 C C . SER A 1 100 ? 4.453 19.484 -14.625 1 97.94 100 SER A C 1
ATOM 836 O O . SER A 1 100 ? 5.41 19.109 -15.305 1 97.94 100 SER A O 1
ATOM 838 N N . LYS A 1 101 ? 3.309 18.828 -14.656 1 96.81 101 LYS A N 1
ATOM 839 C CA . LYS A 1 101 ? 2.902 17.797 -15.617 1 96.81 101 LYS A CA 1
ATOM 840 C C . LYS A 1 101 ? 1.642 18.234 -16.375 1 96.81 101 LYS A C 1
ATOM 842 O O . LYS A 1 101 ? 0.829 18.984 -15.844 1 96.81 101 LYS A O 1
ATOM 847 N N . PRO A 1 102 ? 1.514 17.812 -17.609 1 94.69 102 PRO A N 1
ATOM 848 C CA . PRO A 1 102 ? 0.29 18.156 -18.344 1 94.69 102 PRO A CA 1
ATOM 849 C C . PRO A 1 102 ? -0.962 17.547 -17.703 1 94.69 102 PRO A C 1
ATOM 851 O O . PRO A 1 102 ? -0.877 16.547 -17 1 94.69 102 PRO A O 1
ATOM 854 N N . LEU A 1 103 ? -2.076 18.156 -17.953 1 91.88 103 LEU A N 1
ATOM 855 C CA . LEU A 1 103 ? -3.363 17.734 -17.406 1 91.88 103 LEU A CA 1
ATOM 856 C C . LEU A 1 103 ? -3.672 16.297 -17.812 1 91.88 103 LEU A C 1
ATOM 858 O O . LEU A 1 103 ? -4.309 15.562 -17.047 1 91.88 103 LEU A O 1
ATOM 862 N N . SER A 1 104 ? -3.17 15.875 -18.922 1 92.44 104 SER A N 1
ATOM 863 C CA . SER A 1 104 ? -3.424 14.531 -19.422 1 92.44 104 SER A CA 1
ATOM 864 C C . SER A 1 104 ? -2.783 13.477 -18.531 1 92.44 104 SER A C 1
ATOM 866 O O . SER A 1 104 ? -3.16 12.305 -18.578 1 92.44 104 SER A O 1
ATOM 868 N N . GLU A 1 105 ? -1.854 13.891 -17.672 1 94.12 105 GLU A N 1
ATOM 869 C CA . GLU A 1 105 ? -1.161 12.945 -16.812 1 94.12 105 GLU A CA 1
ATOM 870 C C . GLU A 1 105 ? -1.726 12.977 -15.391 1 94.12 105 GLU A C 1
ATOM 872 O O . GLU A 1 105 ? -1.326 12.172 -14.539 1 94.12 105 GLU A O 1
ATOM 877 N N . ILE A 1 106 ? -2.703 13.891 -15.203 1 93.75 106 ILE A N 1
ATOM 878 C CA . ILE A 1 106 ? -3.301 13.992 -13.875 1 93.75 106 ILE A CA 1
ATOM 879 C C . ILE A 1 106 ? -4.266 12.828 -13.648 1 93.75 106 ILE A C 1
ATOM 881 O O . ILE A 1 106 ? -5.141 12.578 -14.484 1 93.75 106 ILE A O 1
ATOM 885 N N . GLU A 1 107 ? -4.062 12.156 -12.578 1 92.5 107 GLU A N 1
ATOM 886 C CA . GLU A 1 107 ? -4.84 10.961 -12.266 1 92.5 107 GLU A CA 1
ATOM 887 C C . GLU A 1 107 ? -5.93 11.273 -11.242 1 92.5 107 GLU A C 1
ATOM 889 O O . GLU A 1 107 ? -7 10.656 -11.258 1 92.5 107 GLU A O 1
ATOM 894 N N . HIS A 1 108 ? -5.59 12.125 -10.32 1 88.62 108 HIS A N 1
ATOM 895 C CA . HIS A 1 108 ? -6.477 12.344 -9.188 1 88.62 108 HIS A CA 1
ATOM 896 C C . HIS A 1 108 ? -6.492 13.805 -8.773 1 88.62 108 HIS A C 1
ATOM 898 O O . HIS A 1 108 ? -5.445 14.461 -8.742 1 88.62 108 HIS A O 1
ATOM 904 N N . GLU A 1 109 ? -7.656 14.266 -8.555 1 86.5 109 GLU A N 1
ATOM 905 C CA . GLU A 1 109 ? -7.848 15.617 -8.016 1 86.5 109 GLU A CA 1
ATOM 906 C C . GLU A 1 109 ? -8.5 15.57 -6.641 1 86.5 109 GLU A C 1
ATOM 908 O O . GLU A 1 109 ? -9.555 14.961 -6.465 1 86.5 109 GLU A O 1
ATOM 913 N N . MET A 1 110 ? -7.812 16.141 -5.707 1 83 110 MET A N 1
ATOM 914 C CA . MET A 1 110 ? -8.336 16.188 -4.344 1 83 110 MET A CA 1
ATOM 915 C C . MET A 1 110 ? -8.633 17.609 -3.912 1 83 110 MET A C 1
ATOM 917 O O . MET A 1 110 ? -7.938 18.547 -4.324 1 83 110 MET A O 1
ATOM 921 N N . ARG A 1 111 ? -9.602 17.688 -3.139 1 79.06 111 ARG A N 1
ATOM 922 C CA . ARG A 1 111 ? -10 19.016 -2.65 1 79.06 111 ARG A CA 1
ATOM 923 C C . ARG A 1 111 ? -10.031 19.047 -1.126 1 79.06 111 ARG A C 1
ATOM 925 O O . ARG A 1 111 ? -10.297 18.031 -0.482 1 79.06 111 ARG A O 1
ATOM 932 N N . SER A 1 112 ? -9.539 20.219 -0.672 1 73.12 112 SER A N 1
ATOM 933 C CA . SER A 1 112 ? -9.633 20.391 0.773 1 73.12 112 SER A CA 1
ATOM 934 C C . SER A 1 112 ? -11.047 20.75 1.202 1 73.12 112 SER A C 1
ATOM 936 O O . SER A 1 112 ? -11.875 21.141 0.372 1 73.12 112 SER A O 1
ATOM 938 N N . THR A 1 113 ? -11.398 20.422 2.418 1 57.28 113 THR A N 1
ATOM 939 C CA . THR A 1 113 ? -12.719 20.75 2.941 1 57.28 113 THR A CA 1
ATOM 940 C C . THR A 1 113 ? -12.844 22.25 3.182 1 57.28 113 THR A C 1
ATOM 942 O O . THR A 1 113 ? -12.039 22.844 3.902 1 57.28 113 THR A O 1
ATOM 945 N N . GLY A 1 114 ? -12.625 23.188 2.213 1 48.66 114 GLY A N 1
ATOM 946 C CA . GLY A 1 114 ? -12.633 24.641 2.213 1 48.66 114 GLY A CA 1
ATOM 947 C C . GLY A 1 114 ? -13.25 25.234 3.467 1 48.66 114 GLY A C 1
ATOM 948 O O . GLY A 1 114 ? -14.469 25.141 3.668 1 48.66 114 GLY A O 1
ATOM 949 N N . THR A 1 115 ? -12.516 25.312 4.629 1 42.81 115 THR A N 1
ATOM 950 C CA . THR A 1 115 ? -13.062 26.047 5.762 1 42.81 115 THR A CA 1
ATOM 951 C C . THR A 1 115 ? -13.586 27.406 5.316 1 42.81 115 THR A C 1
ATOM 953 O O . THR A 1 115 ? -14.602 27.875 5.82 1 42.81 115 THR A O 1
ATOM 956 N N . SER A 1 116 ? -12.773 28.172 4.602 1 44.81 116 SER A N 1
ATOM 957 C CA . SER A 1 116 ? -13.008 29.578 4.277 1 44.81 116 SER A CA 1
ATOM 958 C C . SER A 1 116 ? -13.914 29.719 3.061 1 44.81 116 SER A C 1
ATOM 960 O O . SER A 1 116 ? -14.156 30.828 2.584 1 44.81 116 SER A O 1
ATOM 962 N N . GLY A 1 117 ? -14.5 28.578 2.584 1 56.84 117 GLY A N 1
ATOM 963 C CA . GLY A 1 117 ? -15.43 28.641 1.468 1 56.84 117 GLY A CA 1
ATOM 964 C C . GLY A 1 117 ? -14.82 28.188 0.157 1 56.84 117 GLY A C 1
ATOM 965 O O . GLY A 1 117 ? -15.508 27.578 -0.673 1 56.84 117 GLY A O 1
ATOM 966 N N . ILE A 1 118 ? -13.453 28.547 -0.126 1 65.5 118 ILE A N 1
ATOM 967 C CA . ILE A 1 118 ? -12.922 28.078 -1.4 1 65.5 118 ILE A CA 1
ATOM 968 C C . ILE A 1 118 ? -11.992 26.891 -1.163 1 65.5 118 ILE A C 1
ATOM 970 O O . ILE A 1 118 ? -10.93 27.031 -0.553 1 65.5 118 ILE A O 1
ATOM 974 N N . PRO A 1 119 ? -12.328 25.734 -1.606 1 77.38 119 PRO A N 1
ATOM 975 C CA . PRO A 1 119 ? -11.492 24.547 -1.369 1 77.38 119 PRO A CA 1
ATOM 976 C C . PRO A 1 119 ? -10.195 24.562 -2.174 1 77.38 119 PRO A C 1
ATOM 978 O O . PRO A 1 119 ? -10.156 25.125 -3.275 1 77.38 119 PRO A O 1
ATOM 981 N N . SER A 1 120 ? -9.086 24.141 -1.52 1 82.75 120 SER A N 1
ATOM 982 C CA . SER A 1 120 ? -7.848 23.922 -2.26 1 82.75 120 SER A CA 1
ATOM 983 C C . SER A 1 120 ? -7.977 22.75 -3.213 1 82.75 120 SER A C 1
ATOM 985 O O . SER A 1 120 ? -8.688 21.781 -2.924 1 82.75 120 SER A O 1
ATOM 987 N N . VAL A 1 121 ? -7.363 22.906 -4.324 1 85.06 121 VAL A N 1
ATOM 988 C CA . VAL A 1 121 ? -7.348 21.812 -5.293 1 85.06 121 VAL A CA 1
ATOM 989 C C . VAL A 1 121 ? -5.918 21.312 -5.488 1 85.06 121 VAL A C 1
ATOM 991 O O . VAL A 1 121 ? -5.02 22.094 -5.801 1 85.06 121 VAL A O 1
ATOM 994 N N . TYR A 1 122 ? -5.715 20.141 -5.211 1 89.88 122 TYR A N 1
ATOM 995 C CA . TYR A 1 122 ? -4.426 19.5 -5.461 1 89.88 122 TYR A CA 1
ATOM 996 C C . TYR A 1 122 ? -4.57 18.359 -6.465 1 89.88 122 TYR A C 1
ATOM 998 O O . TYR A 1 122 ? -5.355 17.438 -6.254 1 89.88 122 TYR A O 1
ATOM 1006 N N . ARG A 1 123 ? -3.814 18.438 -7.465 1 92.25 123 ARG A N 1
ATOM 1007 C CA . ARG A 1 123 ? -3.854 17.469 -8.539 1 92.25 123 ARG A CA 1
ATOM 1008 C C . ARG A 1 123 ? -2.639 16.547 -8.492 1 92.25 123 ARG A C 1
ATOM 1010 O O . ARG A 1 123 ? -1.502 17.016 -8.414 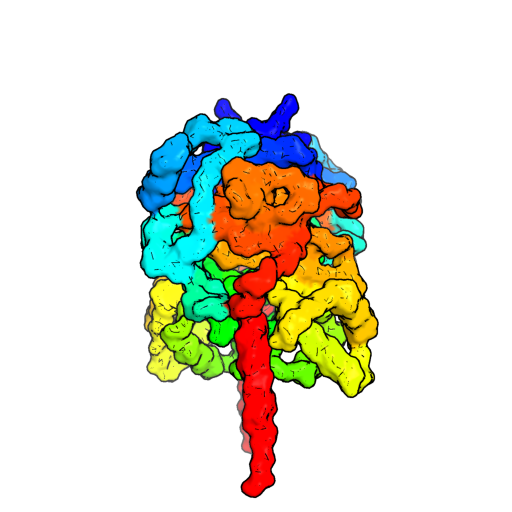1 92.25 123 ARG A O 1
ATOM 1017 N N . ARG A 1 124 ? -2.906 15.258 -8.484 1 94.12 124 ARG A N 1
ATOM 1018 C CA . ARG A 1 124 ? -1.85 14.25 -8.469 1 94.12 124 ARG A CA 1
ATOM 1019 C C . ARG A 1 124 ? -1.771 13.523 -9.805 1 94.12 124 ARG A C 1
ATOM 1021 O O . ARG A 1 124 ? -2.779 13.016 -10.305 1 94.12 124 ARG A O 1
ATOM 1028 N N . CYS A 1 125 ? -0.541 13.609 -10.375 1 96.5 125 CYS A N 1
ATOM 1029 C CA . CYS A 1 125 ? -0.317 12.781 -11.555 1 96.5 125 CYS A CA 1
ATOM 1030 C C . CYS A 1 125 ? -0.053 11.328 -11.164 1 96.5 125 CYS A C 1
ATOM 1032 O O . CYS A 1 125 ? -0.007 11 -9.977 1 96.5 125 CYS A O 1
ATOM 1034 N N . HIS A 1 126 ? 0.15 10.453 -12.141 1 95.44 126 HIS A N 1
ATOM 1035 C CA . HIS A 1 126 ? 0.375 9.031 -11.906 1 95.44 126 HIS A CA 1
ATOM 1036 C C . HIS A 1 126 ? 1.573 8.805 -10.984 1 95.44 126 HIS A C 1
ATOM 1038 O O . HIS A 1 126 ? 1.479 8.062 -10.008 1 95.44 126 HIS A O 1
ATOM 1044 N N . ASP A 1 127 ? 2.648 9.5 -11.25 1 96.62 127 ASP A N 1
ATOM 1045 C CA . ASP A 1 127 ? 3.869 9.328 -10.461 1 96.62 127 ASP A CA 1
ATOM 1046 C C . ASP A 1 127 ? 3.662 9.781 -9.016 1 96.62 127 ASP A C 1
ATOM 1048 O O . ASP A 1 127 ? 4.09 9.094 -8.086 1 96.62 127 ASP A O 1
ATOM 1052 N N . THR A 1 128 ? 3.01 10.953 -8.867 1 97.25 128 THR A N 1
ATOM 1053 C CA . THR A 1 128 ? 2.73 11.445 -7.523 1 97.25 128 THR A CA 1
ATOM 1054 C C . THR A 1 128 ? 1.856 10.453 -6.758 1 97.25 128 THR A C 1
ATOM 1056 O O . THR A 1 128 ? 2.09 10.203 -5.574 1 97.25 128 THR A O 1
ATOM 1059 N N . MET A 1 129 ? 0.898 9.883 -7.453 1 96.38 129 MET A N 1
ATOM 1060 C CA . MET A 1 129 ? 0.017 8.922 -6.801 1 96.38 129 MET A CA 1
ATOM 1061 C C . MET A 1 129 ? 0.786 7.664 -6.402 1 96.38 129 MET A C 1
ATOM 1063 O O . MET A 1 129 ? 0.567 7.113 -5.32 1 96.38 129 MET A O 1
ATOM 1067 N N . ASP A 1 130 ? 1.699 7.215 -7.266 1 97.06 130 ASP A N 1
ATOM 1068 C CA . ASP A 1 130 ? 2.543 6.074 -6.918 1 97.06 130 ASP A CA 1
ATOM 1069 C C . ASP A 1 130 ? 3.318 6.34 -5.629 1 97.06 130 ASP A C 1
ATOM 1071 O O . ASP A 1 130 ? 3.342 5.504 -4.727 1 97.06 130 ASP A O 1
ATOM 1075 N N . HIS A 1 131 ? 3.914 7.512 -5.586 1 97.75 131 HIS A N 1
ATOM 1076 C CA . HIS A 1 131 ? 4.68 7.895 -4.406 1 97.75 131 HIS A CA 1
ATOM 1077 C C . HIS A 1 131 ? 3.797 7.926 -3.162 1 97.75 131 HIS A C 1
ATOM 1079 O O . HIS A 1 131 ? 4.184 7.414 -2.109 1 97.75 131 HIS A O 1
ATOM 1085 N N . THR A 1 132 ? 2.625 8.523 -3.352 1 96.25 132 THR A N 1
ATOM 1086 C CA . THR A 1 132 ? 1.715 8.703 -2.225 1 96.25 132 THR A CA 1
ATOM 1087 C C . THR A 1 132 ? 1.258 7.359 -1.677 1 96.25 132 THR A C 1
ATOM 1089 O O . THR A 1 132 ? 1.299 7.129 -0.467 1 96.25 132 THR A O 1
ATOM 1092 N N . VAL A 1 133 ? 0.887 6.453 -2.508 1 96.62 133 VAL A N 1
ATOM 1093 C CA . VAL A 1 133 ? 0.406 5.137 -2.104 1 96.62 133 VAL A CA 1
ATOM 1094 C C . VAL A 1 133 ? 1.509 4.391 -1.358 1 96.62 133 VAL A C 1
ATOM 1096 O O . VAL A 1 133 ? 1.284 3.869 -0.263 1 96.62 133 VAL A O 1
ATOM 1099 N N . LEU A 1 134 ? 2.705 4.422 -1.89 1 97.44 134 LEU A N 1
ATOM 1100 C CA . LEU A 1 134 ? 3.826 3.738 -1.255 1 97.44 134 LEU A CA 1
ATOM 1101 C C . LEU A 1 134 ? 4.16 4.371 0.091 1 97.44 134 LEU A C 1
ATOM 1103 O O . LEU A 1 134 ? 4.41 3.666 1.07 1 97.44 134 LEU A O 1
ATOM 1107 N N . ALA A 1 135 ? 4.129 5.648 0.11 1 97.5 135 ALA A N 1
ATOM 1108 C CA . ALA A 1 135 ? 4.453 6.375 1.334 1 97.5 135 ALA A CA 1
ATOM 1109 C C . ALA A 1 135 ? 3.445 6.07 2.438 1 97.5 135 ALA A C 1
ATOM 1111 O O . ALA A 1 135 ? 3.826 5.797 3.578 1 97.5 135 ALA A O 1
ATOM 1112 N N . VAL A 1 136 ? 2.178 6.09 2.074 1 96.88 136 VAL A N 1
ATOM 1113 C CA . VAL A 1 136 ? 1.118 5.883 3.057 1 96.88 136 VAL A CA 1
ATOM 1114 C C . VAL A 1 136 ? 1.207 4.469 3.623 1 96.88 136 VAL A C 1
ATOM 1116 O O . VAL A 1 136 ? 1.253 4.285 4.844 1 96.88 136 VAL A O 1
ATOM 1119 N N . TYR A 1 137 ? 1.322 3.508 2.812 1 97.5 137 TYR A N 1
ATOM 1120 C CA . TYR A 1 137 ? 1.283 2.129 3.287 1 97.5 137 TYR A CA 1
ATOM 1121 C C . TYR A 1 137 ? 2.574 1.764 4.012 1 97.5 137 TYR A C 1
ATOM 1123 O O . TYR A 1 137 ? 2.557 0.99 4.973 1 97.5 137 TYR A O 1
ATOM 1131 N N . SER A 1 138 ? 3.729 2.287 3.523 1 97.69 138 SER A N 1
ATOM 1132 C CA . SER A 1 138 ? 4.973 2.057 4.25 1 97.69 138 SER A CA 1
ATOM 1133 C C . SER A 1 138 ? 4.898 2.621 5.664 1 97.69 138 SER A C 1
ATOM 1135 O O . SER A 1 138 ? 5.305 1.96 6.625 1 97.69 138 SER A O 1
ATOM 1137 N N . ASN A 1 139 ? 4.328 3.787 5.785 1 97.75 139 ASN A N 1
ATOM 1138 C CA . ASN A 1 139 ? 4.234 4.41 7.102 1 97.75 139 ASN A CA 1
ATOM 1139 C C . ASN A 1 139 ? 3.176 3.734 7.969 1 97.75 139 ASN A C 1
ATOM 1141 O O . ASN A 1 139 ? 3.369 3.562 9.172 1 97.75 139 ASN A O 1
ATOM 1145 N N . TYR A 1 140 ? 1.998 3.369 7.406 1 97.69 140 TYR A N 1
ATOM 1146 C CA . TYR A 1 140 ? 0.991 2.633 8.164 1 97.69 140 TYR A CA 1
ATOM 1147 C C . TYR A 1 140 ? 1.577 1.357 8.75 1 97.69 140 TYR A C 1
ATOM 1149 O O . TYR A 1 140 ? 1.352 1.049 9.93 1 97.69 140 TYR A O 1
ATOM 1157 N N . ARG A 1 141 ? 2.33 0.665 7.922 1 97.38 141 ARG A N 1
ATOM 1158 C CA . ARG A 1 141 ? 2.914 -0.59 8.383 1 97.38 141 ARG A CA 1
ATOM 1159 C C . ARG A 1 141 ? 3.965 -0.343 9.461 1 97.38 141 ARG A C 1
ATOM 1161 O O . ARG A 1 141 ? 4.047 -1.091 10.438 1 97.38 141 ARG A O 1
ATOM 1168 N N . SER A 1 142 ? 4.738 0.692 9.297 1 97.06 142 SER A N 1
ATOM 1169 C CA . SER A 1 142 ? 5.797 1 10.25 1 97.06 142 SER A CA 1
ATOM 1170 C C . SER A 1 142 ? 5.223 1.457 11.586 1 97.06 142 SER A C 1
ATOM 1172 O O . SER A 1 142 ? 5.691 1.035 12.648 1 97.06 142 SER A O 1
ATOM 1174 N N . MET A 1 143 ? 4.152 2.271 11.516 1 97.5 143 MET A N 1
ATOM 1175 C CA . MET A 1 143 ? 3.693 2.98 12.711 1 97.5 143 MET A CA 1
ATOM 1176 C C . MET A 1 143 ? 2.598 2.195 13.422 1 97.5 143 MET A C 1
ATOM 1178 O O . MET A 1 143 ? 2.539 2.184 14.656 1 97.5 143 MET A O 1
ATOM 1182 N N . PHE A 1 144 ? 1.724 1.573 12.68 1 96.5 144 PHE A N 1
ATOM 1183 C CA . PHE A 1 144 ? 0.555 0.955 13.297 1 96.5 144 PHE A CA 1
ATOM 1184 C C . PHE A 1 144 ? 0.723 -0.558 13.383 1 96.5 144 PHE A C 1
ATOM 1186 O O . PHE A 1 144 ? 0.19 -1.198 14.289 1 96.5 144 PHE A O 1
ATOM 1193 N N . LYS A 1 145 ? 1.427 -1.185 12.43 1 92.81 145 LYS A N 1
ATOM 1194 C CA . LYS A 1 145 ? 1.635 -2.629 12.367 1 92.81 145 LYS A CA 1
ATOM 1195 C C . LYS A 1 145 ? 0.306 -3.377 12.406 1 92.81 145 LYS A C 1
ATOM 1197 O O . LYS A 1 145 ? 0.144 -4.316 13.188 1 92.81 145 LYS A O 1
ATOM 1202 N N . VAL A 1 146 ? -0.646 -2.924 11.641 1 92.31 146 VAL A N 1
ATOM 1203 C CA . VAL A 1 146 ? -1.977 -3.521 11.586 1 92.31 146 VAL A CA 1
ATOM 1204 C C . VAL A 1 146 ? -2.232 -4.086 10.188 1 92.31 146 VAL A C 1
ATOM 1206 O O . VAL A 1 146 ? -1.828 -3.49 9.188 1 92.31 146 VAL A O 1
ATOM 1209 N N . SER A 1 147 ? -2.846 -5.262 10.102 1 90.44 147 SER A N 1
ATOM 1210 C CA . SER A 1 147 ? -3.16 -5.867 8.812 1 90.44 147 SER A CA 1
ATOM 1211 C C . SER A 1 147 ? -4.512 -6.57 8.852 1 90.44 147 SER A C 1
ATOM 1213 O O . SER A 1 147 ? -4.848 -7.324 7.938 1 90.44 147 SER A O 1
ATOM 1215 N N . GLY A 1 148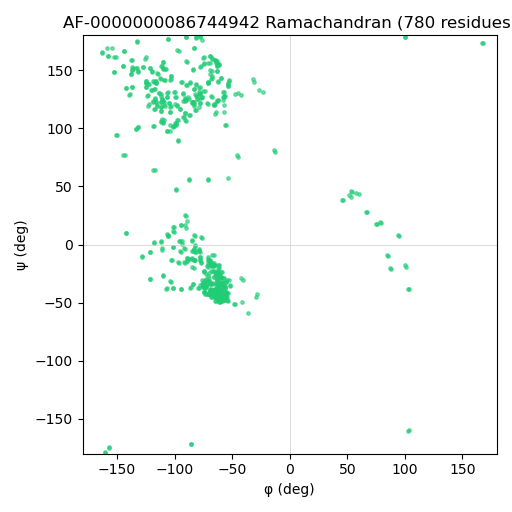 ? -5.262 -6.379 9.898 1 91.19 148 GLY A N 1
ATOM 1216 C CA . GLY A 1 148 ? -6.555 -7.035 10.023 1 91.19 148 GLY A CA 1
ATOM 1217 C C . GLY A 1 148 ? -7.473 -6.355 11.023 1 91.19 148 GLY A C 1
ATOM 1218 O O . GLY A 1 148 ? -7.125 -5.32 11.586 1 91.19 148 GLY A O 1
ATOM 1219 N N . GLY A 1 149 ? -8.695 -6.988 11.164 1 93.69 149 GLY A N 1
ATOM 1220 C CA . GLY A 1 149 ? -9.688 -6.43 12.07 1 93.69 149 GLY A CA 1
ATOM 1221 C C . GLY A 1 149 ? -10.758 -5.625 11.352 1 93.69 149 GLY A C 1
ATOM 1222 O O . GLY A 1 149 ? -10.805 -5.598 10.125 1 93.69 149 GLY A O 1
ATOM 1223 N N . ALA A 1 150 ? -11.688 -5.137 12.164 1 95.69 150 ALA A N 1
ATOM 1224 C CA . ALA A 1 150 ? -12.773 -4.285 11.695 1 95.69 150 ALA A CA 1
ATOM 1225 C C . ALA A 1 150 ? -12.586 -2.842 12.148 1 95.69 150 ALA A C 1
ATOM 1227 O O . ALA A 1 150 ? -12.117 -2.594 13.266 1 95.69 150 ALA A O 1
ATOM 1228 N N . VAL A 1 151 ? -12.938 -1.956 11.258 1 96.75 151 VAL A N 1
ATOM 1229 C CA . VAL A 1 151 ? -12.742 -0.564 11.648 1 96.75 151 VAL A CA 1
ATOM 1230 C C . VAL A 1 151 ? -14.062 0.195 11.539 1 96.75 151 VAL A C 1
ATOM 1232 O O . VAL A 1 151 ? -14.781 0.064 10.547 1 96.75 151 VAL A O 1
ATOM 1235 N N . LEU A 1 152 ? -14.352 0.817 12.594 1 96.69 152 LEU A N 1
ATOM 1236 C CA . LEU A 1 152 ? -15.453 1.772 12.602 1 96.69 152 LEU A CA 1
ATOM 1237 C C . LEU A 1 152 ? -14.984 3.154 12.164 1 96.69 152 LEU A C 1
ATOM 1239 O O . LEU A 1 152 ? -14.211 3.805 12.875 1 96.69 152 LEU A O 1
ATOM 1243 N N . CYS A 1 153 ? -15.43 3.564 11.031 1 94.5 153 CYS A N 1
ATOM 1244 C CA . CYS A 1 153 ? -15.07 4.871 10.492 1 94.5 153 CYS A CA 1
ATOM 1245 C C . CYS A 1 153 ? -16.062 5.938 10.938 1 94.5 153 CYS A C 1
ATOM 1247 O O . CYS A 1 153 ? -17.172 6.012 10.414 1 94.5 153 CYS A O 1
ATOM 1249 N N . LEU A 1 154 ? -15.594 6.77 11.859 1 92 154 LEU A N 1
ATOM 1250 C CA . LEU A 1 154 ? -16.438 7.852 12.336 1 92 154 LEU A CA 1
ATOM 1251 C C . LEU A 1 154 ? -16.297 9.086 11.453 1 92 154 LEU A C 1
ATOM 1253 O O . LEU A 1 154 ? -15.938 10.164 11.938 1 92 154 LEU A O 1
ATOM 1257 N N . CYS A 1 155 ? -16.531 8.953 10.242 1 84.12 155 CYS A N 1
ATOM 1258 C CA . CYS A 1 155 ? -16.484 9.945 9.18 1 84.12 155 CYS A CA 1
ATOM 1259 C C . CYS A 1 155 ? -17.438 9.578 8.047 1 84.12 155 CYS A C 1
ATOM 1261 O O . CYS A 1 155 ? -18 8.477 8.031 1 84.12 155 CYS A O 1
ATOM 1263 N N . PRO A 1 156 ? -17.75 10.57 7.262 1 79.62 156 PRO A N 1
ATOM 1264 C CA . PRO A 1 156 ? -18.578 10.227 6.102 1 79.62 156 PRO A CA 1
ATOM 1265 C C . PRO A 1 156 ? -17.875 9.266 5.145 1 79.62 156 PRO A C 1
ATOM 1267 O O . PRO A 1 156 ? -16.641 9.18 5.152 1 79.62 156 PRO A O 1
ATOM 1270 N N . SER A 1 157 ? -18.734 8.594 4.43 1 77.25 157 SER A N 1
ATOM 1271 C CA . SER A 1 157 ? -18.156 7.703 3.426 1 77.25 157 SER A CA 1
ATOM 1272 C C . SER A 1 157 ? -17.625 8.492 2.232 1 77.25 157 SER A C 1
ATOM 1274 O O . SER A 1 157 ? -18.047 9.633 2.004 1 77.25 157 SER A O 1
ATOM 1276 N N . THR A 1 158 ? -16.688 7.906 1.553 1 69.62 158 THR A N 1
ATOM 1277 C CA . THR A 1 158 ? -16.156 8.516 0.341 1 69.62 158 THR A CA 1
ATOM 1278 C C . THR A 1 158 ? -17.266 8.719 -0.697 1 69.62 158 THR A C 1
ATOM 1280 O O . THR A 1 158 ? -17.156 9.586 -1.565 1 69.62 158 THR A O 1
ATOM 1283 N N . GLU A 1 159 ? -18.25 7.812 -0.562 1 71.12 159 GLU A N 1
ATOM 1284 C CA . GLU A 1 159 ? -19.375 7.98 -1.487 1 71.12 159 GLU A CA 1
ATOM 1285 C C . GLU A 1 159 ? -20.094 9.305 -1.257 1 71.12 159 GLU A C 1
ATOM 1287 O O . GLU A 1 159 ? -20.562 9.938 -2.205 1 71.12 159 GLU A O 1
ATOM 1292 N N . ASP A 1 160 ? -20.031 9.711 -0.027 1 70.81 160 ASP A N 1
ATOM 1293 C CA . ASP A 1 160 ? -20.734 10.945 0.331 1 70.81 160 ASP A CA 1
ATOM 1294 C C . ASP A 1 160 ? -19.891 12.172 0.018 1 70.81 160 ASP A C 1
ATOM 1296 O O . ASP A 1 160 ? -20.406 13.203 -0.408 1 70.81 160 ASP A O 1
ATOM 1300 N N . ILE A 1 161 ? -18.594 11.992 0.189 1 68.19 161 ILE A N 1
ATOM 1301 C CA . ILE A 1 161 ? -17.688 13.109 -0.062 1 68.19 161 ILE A CA 1
ATOM 1302 C C . ILE A 1 161 ? -16.406 12.594 -0.691 1 68.19 161 ILE A C 1
ATOM 1304 O O . ILE A 1 161 ? -15.359 12.539 -0.031 1 68.19 161 ILE A O 1
ATOM 1308 N N . PRO A 1 162 ? -16.484 12.289 -1.975 1 60.41 162 PRO A N 1
ATOM 1309 C CA . PRO A 1 162 ? -15.367 11.594 -2.613 1 60.41 162 PRO A CA 1
ATOM 1310 C C . PRO A 1 162 ? -14.109 12.461 -2.705 1 60.41 162 PRO A C 1
ATOM 1312 O O . PRO A 1 162 ? -13 11.93 -2.779 1 60.41 162 PRO A O 1
ATOM 1315 N N . GLU A 1 163 ? -14.219 13.68 -2.586 1 63.16 163 GLU A N 1
ATOM 1316 C CA . GLU A 1 163 ? -13.07 14.523 -2.9 1 63.16 163 GLU A CA 1
ATOM 1317 C C . GLU A 1 163 ? -12.352 14.984 -1.633 1 63.16 163 GLU A C 1
ATOM 1319 O O . GLU A 1 163 ? -11.328 15.656 -1.702 1 63.16 163 GLU A O 1
ATOM 1324 N N . MET A 1 164 ? -12.758 14.344 -0.547 1 67.94 164 MET A N 1
ATOM 1325 C CA . MET A 1 164 ? -12.148 14.789 0.7 1 67.94 164 MET A CA 1
ATOM 1326 C C . MET A 1 164 ? -10.891 13.984 1.008 1 67.94 164 MET A C 1
ATOM 1328 O O . MET A 1 164 ? -10.945 12.758 1.111 1 67.94 164 MET A O 1
ATOM 1332 N N . ALA A 1 165 ? -9.812 14.711 1.202 1 68.94 165 ALA A N 1
ATOM 1333 C CA . ALA A 1 165 ? -8.5 14.102 1.403 1 68.94 165 ALA A CA 1
ATOM 1334 C C . ALA A 1 165 ? -8.492 13.219 2.646 1 68.94 165 ALA A C 1
ATOM 1336 O O . ALA A 1 165 ? -7.922 12.117 2.633 1 68.94 165 ALA A O 1
ATOM 1337 N N . LEU A 1 166 ? -9.164 13.648 3.68 1 73.06 166 LEU A N 1
ATOM 1338 C CA . LEU A 1 166 ? -9.211 12.883 4.922 1 73.06 166 LEU A CA 1
ATOM 1339 C C . LEU A 1 166 ? -9.836 11.516 4.691 1 73.06 166 LEU A C 1
ATOM 1341 O O . LEU A 1 166 ? -9.344 10.508 5.211 1 73.06 166 LEU A O 1
ATOM 1345 N N . VAL A 1 167 ? -10.75 11.516 3.879 1 76.75 167 VAL A N 1
ATOM 1346 C CA . VAL A 1 167 ? -11.469 10.273 3.633 1 76.75 167 VAL A CA 1
ATOM 1347 C C . VAL A 1 167 ? -10.602 9.328 2.801 1 76.75 167 VAL A C 1
ATOM 1349 O O . VAL A 1 167 ? -10.609 8.117 3.02 1 76.75 167 VAL A O 1
ATOM 1352 N N . LYS A 1 168 ? -9.82 9.875 1.942 1 85.56 168 LYS A N 1
ATOM 1353 C CA . LYS A 1 168 ? -8.945 9.047 1.12 1 85.56 168 LYS A CA 1
ATOM 1354 C C . LYS A 1 168 ? -7.879 8.359 1.97 1 85.56 168 LYS A C 1
ATOM 1356 O O . LYS A 1 168 ? -7.594 7.18 1.78 1 85.56 168 LYS A O 1
ATOM 1361 N N . ILE A 1 169 ? -7.34 9.078 2.871 1 88.75 169 ILE A N 1
ATOM 1362 C CA . ILE A 1 169 ? -6.301 8.555 3.75 1 88.75 169 ILE A CA 1
ATOM 1363 C C . ILE A 1 169 ? -6.887 7.453 4.633 1 88.75 169 ILE A C 1
ATOM 1365 O O . ILE A 1 169 ? -6.234 6.434 4.875 1 88.75 169 ILE A O 1
ATOM 1369 N N . PHE A 1 170 ? -8.102 7.641 5.07 1 90.56 170 PHE A N 1
ATOM 1370 C CA . PHE A 1 170 ? -8.781 6.625 5.863 1 90.56 170 PHE A CA 1
ATOM 1371 C C . PHE A 1 170 ? -9.109 5.402 5.012 1 90.56 170 PHE A C 1
ATOM 1373 O O . PHE A 1 170 ? -9.008 4.266 5.484 1 90.56 170 PHE A O 1
ATOM 1380 N N . ASN A 1 171 ? -9.398 5.637 3.789 1 90.56 171 ASN A N 1
ATOM 1381 C CA . ASN A 1 171 ? -9.672 4.52 2.893 1 90.56 171 ASN A CA 1
ATOM 1382 C C . ASN A 1 171 ? -8.43 3.648 2.689 1 90.56 171 ASN A C 1
ATOM 1384 O O . ASN A 1 171 ? -8.531 2.422 2.641 1 90.56 171 ASN A O 1
ATOM 1388 N N . PHE A 1 172 ? -7.324 4.309 2.553 1 93.75 172 PHE A N 1
ATOM 1389 C CA . PHE A 1 172 ? -6.09 3.543 2.463 1 93.75 172 PHE A CA 1
ATOM 1390 C C . PHE A 1 172 ? -5.941 2.613 3.664 1 93.75 172 PHE A C 1
ATOM 1392 O O . PHE A 1 172 ? -5.609 1.437 3.506 1 93.75 172 PHE A O 1
ATOM 1399 N N . PHE A 1 173 ? -6.281 3.121 4.816 1 95.62 173 PHE A N 1
ATOM 1400 C CA . PHE A 1 173 ? -6.16 2.326 6.035 1 95.62 173 PHE A CA 1
ATOM 1401 C C . PHE A 1 173 ? -7.109 1.135 6.004 1 95.62 173 PHE A C 1
ATOM 1403 O O . PHE A 1 173 ? -6.727 0.018 6.355 1 95.62 173 PHE A O 1
ATOM 1410 N N . THR A 1 174 ? -8.336 1.358 5.586 1 93.31 174 THR A N 1
ATOM 1411 C CA . THR A 1 174 ? -9.344 0.307 5.598 1 93.31 174 THR A CA 1
ATOM 1412 C C . THR A 1 174 ? -8.961 -0.828 4.656 1 93.31 174 THR A C 1
ATOM 1414 O O . THR A 1 174 ? -9.375 -1.972 4.848 1 93.31 174 THR A O 1
ATOM 1417 N N . GLY A 1 175 ? -8.156 -0.536 3.654 1 93 175 GLY A N 1
ATOM 1418 C CA . GLY A 1 175 ? -7.703 -1.563 2.73 1 93 175 GLY A CA 1
ATOM 1419 C C . GLY A 1 175 ? -6.875 -2.643 3.4 1 93 175 GLY A C 1
ATOM 1420 O O . GLY A 1 175 ? -6.766 -3.758 2.885 1 93 175 GLY A O 1
ATOM 1421 N N . LEU A 1 176 ? -6.273 -2.318 4.531 1 94.25 176 LEU A N 1
ATOM 1422 C CA . LEU A 1 176 ? -5.43 -3.254 5.266 1 94.25 176 LEU A CA 1
ATOM 1423 C C . LEU A 1 176 ? -6.273 -4.168 6.152 1 94.25 176 LEU A C 1
ATOM 1425 O O . LEU A 1 176 ? -5.777 -5.176 6.656 1 94.25 176 LEU A O 1
ATOM 1429 N N . LEU A 1 177 ? -7.559 -3.816 6.336 1 94 177 LEU A N 1
ATOM 1430 C CA . LEU A 1 177 ? -8.391 -4.465 7.348 1 94 177 LEU A CA 1
ATOM 1431 C C . LEU A 1 177 ? -9.383 -5.426 6.703 1 94 177 LEU A C 1
ATOM 1433 O O . LEU A 1 177 ? -9.359 -5.617 5.484 1 94 177 LEU A O 1
ATOM 1437 N N . ASP A 1 178 ? -10.109 -6.094 7.52 1 91.25 178 ASP A N 1
ATOM 1438 C CA . ASP A 1 178 ? -11.031 -7.125 7.043 1 91.25 178 ASP A CA 1
ATOM 1439 C C . ASP A 1 178 ? -12.375 -6.523 6.652 1 91.25 178 ASP A C 1
ATOM 1441 O O . ASP A 1 178 ? -13.023 -6.992 5.715 1 91.25 178 ASP A O 1
ATOM 1445 N N . THR A 1 179 ? -12.773 -5.57 7.387 1 91.19 179 THR A N 1
ATOM 1446 C CA . THR A 1 179 ? -14.062 -4.941 7.109 1 91.19 179 THR A CA 1
ATOM 1447 C C . THR A 1 179 ? -14.117 -3.541 7.711 1 91.19 179 THR A C 1
ATOM 1449 O O . THR A 1 179 ? -13.234 -3.15 8.477 1 91.19 179 THR A O 1
ATOM 1452 N N . ARG A 1 180 ? -15.055 -2.773 7.223 1 92 180 ARG A N 1
ATOM 1453 C CA . ARG A 1 180 ? -15.25 -1.403 7.684 1 92 180 ARG A CA 1
ATOM 1454 C C . ARG A 1 180 ? -16.734 -1.033 7.684 1 92 180 ARG A C 1
ATOM 1456 O O . ARG A 1 180 ? -17.531 -1.638 6.965 1 92 180 ARG A O 1
ATOM 1463 N N . ARG A 1 181 ? -17.031 -0.106 8.539 1 92.19 181 ARG A N 1
ATOM 1464 C CA . ARG A 1 181 ? -18.359 0.502 8.531 1 92.19 181 ARG A CA 1
ATOM 1465 C C . ARG A 1 181 ? -18.266 2.01 8.75 1 92.19 181 ARG A C 1
ATOM 1467 O O . ARG A 1 181 ? -17.578 2.471 9.656 1 92.19 181 ARG A O 1
ATOM 1474 N N . TYR A 1 182 ? -18.922 2.732 7.891 1 90.38 182 TYR A N 1
ATOM 1475 C CA . TYR A 1 182 ? -19 4.18 8.055 1 90.38 182 TYR A CA 1
ATOM 1476 C C . TYR A 1 182 ? -20.219 4.57 8.891 1 90.38 182 TYR A C 1
ATOM 1478 O O . TYR A 1 182 ? -21.312 4.051 8.68 1 90.38 182 TYR A O 1
ATOM 1486 N N . MET A 1 183 ? -20 5.484 9.758 1 89.81 183 MET A N 1
ATOM 1487 C CA . MET A 1 183 ? -21.047 5.758 10.734 1 89.81 183 MET A CA 1
ATOM 1488 C C . MET A 1 183 ? -21.672 7.129 10.484 1 89.81 183 MET A C 1
ATOM 1490 O O . MET A 1 183 ? -22.578 7.547 11.227 1 89.81 183 MET A O 1
ATOM 1494 N N . ILE A 1 184 ? -21.203 7.852 9.602 1 83.56 184 ILE A N 1
ATOM 1495 C CA . ILE A 1 184 ? -21.781 9.156 9.289 1 83.56 184 ILE A CA 1
ATOM 1496 C C . ILE A 1 184 ? -22.484 9.109 7.93 1 83.56 184 ILE A C 1
ATOM 1498 O O . ILE A 1 184 ? -21.844 8.844 6.91 1 83.56 184 ILE A O 1
ATOM 1502 N N . ASN A 1 185 ? -23.766 9.117 7.988 1 77 185 ASN A N 1
ATOM 1503 C CA . ASN A 1 185 ? -24.594 9.133 6.789 1 77 185 ASN A CA 1
ATOM 1504 C C . ASN A 1 185 ? -25.438 10.406 6.703 1 77 185 ASN A C 1
ATOM 1506 O O . ASN A 1 185 ? -26.109 10.766 7.668 1 77 185 ASN A O 1
ATOM 1510 N N . GLN A 1 186 ? -25.453 11.016 5.547 1 71.12 186 GLN A N 1
ATOM 1511 C CA . GLN A 1 186 ? -26.188 12.25 5.344 1 71.12 186 GLN A CA 1
ATOM 1512 C C . GLN A 1 186 ? -25.938 13.234 6.484 1 71.12 186 GLN A C 1
ATOM 1514 O O . GLN A 1 186 ? -26.891 13.773 7.062 1 71.12 186 GLN A O 1
ATOM 1519 N N . ASP A 1 187 ? -24.781 13.266 6.926 1 67.38 187 ASP A N 1
ATOM 1520 C CA . ASP A 1 187 ? -24.297 14.25 7.887 1 67.38 187 ASP A CA 1
ATOM 1521 C C . ASP A 1 187 ? -24.812 13.953 9.289 1 67.38 187 ASP A C 1
ATOM 1523 O O . ASP A 1 187 ? -24.906 14.852 10.125 1 67.38 187 ASP A O 1
ATOM 1527 N N . ARG A 1 188 ? -25.234 12.805 9.43 1 80.75 188 ARG A N 1
ATOM 1528 C CA . ARG A 1 188 ? -25.703 12.43 10.758 1 80.75 188 ARG A CA 1
ATOM 1529 C C . ARG A 1 188 ? -24.891 11.289 11.336 1 80.75 188 ARG A C 1
ATOM 1531 O O . ARG A 1 188 ? -24.688 10.266 10.672 1 80.75 188 ARG A O 1
ATOM 1538 N N . PHE A 1 189 ? -24.344 11.594 12.469 1 87.5 189 PHE A N 1
ATOM 1539 C CA . PHE A 1 189 ? -23.656 10.562 13.242 1 87.5 189 PHE A CA 1
ATOM 1540 C C . PHE A 1 189 ? -24.609 9.891 14.219 1 87.5 189 PHE A C 1
ATOM 1542 O O . PHE A 1 189 ? -25.297 10.562 14.992 1 87.5 189 PHE A O 1
ATOM 1549 N N . SER A 1 190 ? -24.766 8.625 14.18 1 88.62 190 SER A N 1
ATOM 1550 C CA . SER A 1 190 ? -25.562 7.871 15.125 1 88.62 190 SER A CA 1
ATOM 1551 C C . SER A 1 190 ? -24.688 7.082 16.094 1 88.62 190 SER A C 1
ATOM 1553 O O . SER A 1 190 ? -24.281 5.957 15.797 1 88.62 190 SER A O 1
ATOM 1555 N N . PRO A 1 191 ? -24.469 7.613 17.25 1 93.38 191 PRO A N 1
ATOM 1556 C CA . PRO A 1 191 ? -23.625 6.906 18.219 1 93.38 191 PRO A CA 1
ATOM 1557 C C . PRO A 1 191 ? -24.219 5.559 18.641 1 93.38 191 PRO A C 1
ATOM 1559 O O . PRO A 1 191 ? -23.469 4.629 18.953 1 93.38 191 PRO A O 1
ATOM 1562 N N . GLU A 1 192 ? -25.562 5.496 18.594 1 94.69 192 GLU A N 1
ATOM 1563 C CA . GLU A 1 192 ? -26.203 4.227 18.922 1 94.69 192 GLU A CA 1
ATOM 1564 C C . GLU A 1 192 ? -25.828 3.146 17.906 1 94.69 192 GLU A C 1
ATOM 1566 O O . GLU A 1 192 ? -25.547 2.01 18.281 1 94.69 192 GLU A O 1
ATOM 1571 N N . ASP A 1 193 ? -25.859 3.549 16.703 1 94.44 193 ASP A N 1
ATOM 1572 C CA . ASP A 1 193 ? -25.484 2.609 15.648 1 94.44 193 ASP A CA 1
ATOM 1573 C C . ASP A 1 193 ? -24.016 2.207 15.781 1 94.44 193 ASP A C 1
ATOM 1575 O O . ASP A 1 193 ? -23.656 1.055 15.531 1 94.44 193 ASP A O 1
ATOM 1579 N N . ALA A 1 194 ? -23.203 3.139 16.125 1 95.88 194 ALA A N 1
ATOM 1580 C CA . ALA A 1 194 ? -21.797 2.861 16.344 1 95.88 194 ALA A CA 1
ATOM 1581 C C . ALA A 1 194 ? -21.594 1.833 17.453 1 95.88 194 ALA A C 1
ATOM 1583 O O . ALA A 1 194 ? -20.844 0.866 17.281 1 95.88 194 ALA A O 1
ATOM 1584 N N . LEU A 1 195 ? -22.281 2.096 18.547 1 97.06 195 LEU A N 1
ATOM 1585 C CA . LEU A 1 195 ? -22.203 1.175 19.672 1 97.06 195 LEU A CA 1
ATOM 1586 C C . LEU A 1 195 ? -22.688 -0.218 19.266 1 97.06 195 LEU A C 1
ATOM 1588 O O . LEU A 1 195 ? -22.016 -1.213 19.547 1 97.06 195 LEU A O 1
ATOM 1592 N N . ASN A 1 196 ? -23.781 -0.28 18.609 1 96.69 196 ASN A N 1
ATOM 1593 C CA . ASN A 1 196 ? -24.344 -1.558 18.188 1 96.69 196 ASN A CA 1
ATOM 1594 C C . ASN A 1 196 ? -23.391 -2.316 17.266 1 96.69 196 ASN A C 1
ATOM 1596 O O . ASN A 1 196 ? -23.25 -3.535 17.391 1 96.69 196 ASN A O 1
ATOM 1600 N N . GLN A 1 197 ? -22.781 -1.613 16.391 1 96.31 197 GLN A N 1
ATOM 1601 C CA . GLN A 1 197 ? -21.844 -2.244 15.453 1 96.31 197 GLN A CA 1
ATOM 1602 C C . GLN A 1 197 ? -20.641 -2.82 16.188 1 96.31 197 GLN A C 1
ATOM 1604 O O . GLN A 1 197 ? -20.188 -3.922 15.883 1 96.31 197 GLN A O 1
ATOM 1609 N N . LEU A 1 198 ? -20.094 -2.102 17.109 1 97.56 198 LEU A N 1
ATOM 1610 C CA . LEU A 1 198 ? -18.953 -2.572 17.891 1 97.56 198 LEU A CA 1
ATOM 1611 C C . LEU A 1 198 ? -19.312 -3.822 18.688 1 97.56 198 LEU A C 1
ATOM 1613 O O . LEU A 1 198 ? -18.516 -4.746 18.797 1 97.56 198 LEU A O 1
ATOM 1617 N N . ILE A 1 199 ? -20.547 -3.799 19.203 1 96.81 199 ILE A N 1
ATOM 1618 C CA . ILE A 1 199 ? -21.016 -4.957 19.953 1 96.81 199 ILE A CA 1
ATOM 1619 C C . ILE A 1 199 ? -21.141 -6.16 19.016 1 96.81 199 ILE A C 1
ATOM 1621 O O . ILE A 1 199 ? -20.734 -7.27 19.375 1 96.81 199 ILE A O 1
ATOM 1625 N N . GLU A 1 200 ? -21.609 -5.949 17.844 1 95.12 200 GLU A N 1
ATOM 1626 C CA . GLU A 1 200 ? -21.781 -7.02 16.859 1 95.12 200 GLU A CA 1
ATOM 1627 C C . GLU A 1 200 ? -20.438 -7.625 16.469 1 95.12 200 GLU A C 1
ATOM 1629 O O . GLU A 1 200 ? -20.344 -8.828 16.219 1 95.12 200 GLU A O 1
ATOM 1634 N N . TRP A 1 201 ? -19.391 -6.871 16.422 1 95.5 201 TRP A N 1
ATOM 1635 C CA . TRP A 1 201 ? -18.078 -7.309 15.977 1 95.5 201 TRP A CA 1
ATOM 1636 C C . TRP A 1 201 ? -17.328 -8 17.109 1 95.5 201 TRP A C 1
ATOM 1638 O O . TRP A 1 201 ? -16.297 -8.641 16.891 1 95.5 201 TRP A O 1
ATOM 1648 N N . LYS A 1 202 ? -17.859 -7.836 18.344 1 95.81 202 LYS A N 1
ATOM 1649 C CA . LYS A 1 202 ? -17.172 -8.391 19.516 1 95.81 202 LYS A CA 1
ATOM 1650 C C . LYS A 1 202 ? -16.969 -9.891 19.359 1 95.81 202 LYS A C 1
ATOM 1652 O O . LYS A 1 202 ? -17.891 -10.625 19.016 1 95.81 202 LYS A O 1
ATOM 1657 N N . GLY A 1 203 ? -15.734 -10.289 19.547 1 92.81 203 GLY A N 1
ATOM 1658 C CA . GLY A 1 203 ? -15.414 -11.703 19.484 1 92.81 203 GLY A CA 1
ATOM 1659 C C . GLY A 1 203 ? -15.141 -12.188 18.062 1 92.81 203 GLY A C 1
ATOM 1660 O O . GLY A 1 203 ? -14.695 -13.32 17.875 1 92.81 203 GLY A O 1
ATOM 1661 N N . LYS A 1 204 ? -15.43 -11.352 17.109 1 91.19 204 LYS A N 1
ATOM 1662 C CA . LYS A 1 204 ? -15.25 -11.734 15.711 1 91.19 204 LYS A CA 1
ATOM 1663 C C . LYS A 1 204 ? -14.039 -11.031 15.102 1 91.19 204 LYS A C 1
ATOM 1665 O O . LYS A 1 204 ? -13.297 -11.633 14.32 1 91.19 204 LYS A O 1
ATOM 1670 N N . PHE A 1 205 ? -13.875 -9.859 15.477 1 93.25 205 PHE A N 1
ATOM 1671 C CA . PHE A 1 205 ? -12.797 -9.039 14.922 1 93.25 205 PHE A CA 1
ATOM 1672 C C . PHE A 1 205 ? -12.125 -8.227 16.016 1 93.25 205 PHE A C 1
ATOM 1674 O O . PHE A 1 205 ? -12.75 -7.875 17.016 1 93.25 205 PHE A O 1
ATOM 1681 N N . THR A 1 206 ? -10.805 -8.031 15.797 1 95.44 206 THR A N 1
ATOM 1682 C CA . THR A 1 206 ? -10.234 -6.883 16.5 1 95.44 206 THR A CA 1
ATOM 1683 C C . THR A 1 206 ? -10.883 -5.582 16.016 1 95.44 206 THR A C 1
ATOM 1685 O O . THR A 1 206 ? -10.922 -5.305 14.82 1 95.44 206 THR A O 1
ATOM 1688 N N . ARG A 1 207 ? -11.453 -4.82 17 1 97.44 207 ARG A N 1
ATOM 1689 C CA . ARG A 1 207 ? -12.258 -3.656 16.641 1 97.44 207 ARG A CA 1
ATOM 1690 C C . ARG A 1 207 ? -11.445 -2.373 16.734 1 97.44 207 ARG A C 1
ATOM 1692 O O . ARG A 1 207 ? -10.914 -2.041 17.797 1 97.44 207 ARG A O 1
ATOM 1699 N N . HIS A 1 208 ? -11.273 -1.598 15.594 1 98.31 208 HIS A N 1
ATOM 1700 C CA . HIS A 1 208 ? -10.578 -0.314 15.523 1 98.31 208 HIS A CA 1
ATOM 1701 C C . HIS A 1 208 ? -11.562 0.826 15.273 1 98.31 208 HIS A C 1
ATOM 1703 O O . HIS A 1 208 ? -12.672 0.6 14.797 1 98.31 208 HIS A O 1
ATOM 1709 N N . LEU A 1 209 ? -11.148 2.062 15.664 1 97.94 209 LEU A N 1
ATOM 1710 C CA . LEU A 1 209 ? -11.883 3.279 15.328 1 97.94 209 LEU A CA 1
ATOM 1711 C C . LEU A 1 209 ? -10.977 4.277 14.609 1 97.94 209 LEU A C 1
ATOM 1713 O O . LEU A 1 209 ? -9.805 4.43 14.961 1 97.94 209 LEU A O 1
ATOM 1717 N N . ILE A 1 210 ? -11.508 4.887 13.641 1 96.31 210 ILE A N 1
ATOM 1718 C CA . ILE A 1 210 ? -10.773 5.945 12.953 1 96.31 210 ILE A CA 1
ATOM 1719 C C . ILE A 1 210 ? -11.703 7.133 12.688 1 96.31 210 ILE A C 1
ATOM 1721 O O . ILE A 1 210 ? -12.883 6.949 12.375 1 96.31 210 ILE A O 1
ATOM 1725 N N . GLY A 1 211 ? -11.297 8.297 12.914 1 92.94 211 GLY A N 1
ATOM 1726 C CA . GLY A 1 211 ? -12.078 9.508 12.695 1 92.94 211 GLY A CA 1
ATOM 1727 C C . GLY A 1 211 ? -11.469 10.734 13.336 1 92.94 211 GLY A C 1
ATOM 1728 O O . GLY A 1 211 ? -10.438 10.648 14 1 92.94 211 GLY A O 1
ATOM 1729 N N . PRO A 1 212 ? -12.039 11.844 13.07 1 90.06 212 PRO A N 1
ATOM 1730 C CA . PRO A 1 212 ? -11.562 13.062 13.734 1 90.06 212 PRO A CA 1
ATOM 1731 C C . PRO A 1 212 ? -11.75 13.016 15.25 1 90.06 212 PRO A C 1
ATOM 1733 O O . PRO A 1 212 ? -12.719 12.43 15.734 1 90.06 212 PRO A O 1
ATOM 1736 N N . PRO A 1 213 ? -10.844 13.688 15.977 1 91.06 213 PRO A N 1
ATOM 1737 C CA . PRO A 1 213 ? -10.906 13.648 17.438 1 91.06 213 PRO A CA 1
ATOM 1738 C C . PRO A 1 213 ? -12.258 14.109 17.984 1 91.06 213 PRO A C 1
ATOM 1740 O O . PRO A 1 213 ? -12.75 13.547 18.969 1 91.06 213 PRO A O 1
ATOM 1743 N N . PHE A 1 214 ? -12.875 15.07 17.406 1 87.31 214 PHE A N 1
ATOM 1744 C CA . PHE A 1 214 ? -14.109 15.609 17.953 1 87.31 214 PHE A CA 1
ATOM 1745 C C . PHE A 1 214 ? -15.234 14.578 17.859 1 87.31 214 PHE A C 1
ATOM 1747 O O . PHE A 1 214 ? -16.094 14.516 18.75 1 87.31 214 PHE A O 1
ATOM 1754 N N . ILE A 1 215 ? -15.234 13.742 16.812 1 90.75 215 ILE A N 1
ATOM 1755 C CA . ILE A 1 215 ? -16.281 12.734 16.688 1 90.75 215 ILE A CA 1
ATOM 1756 C C . ILE A 1 215 ? -16.016 11.602 17.672 1 90.75 215 ILE A C 1
ATOM 1758 O O . ILE A 1 215 ? -16.953 11.023 18.234 1 90.75 215 ILE A O 1
ATOM 1762 N N . ILE A 1 216 ? -14.773 11.273 17.875 1 94.25 216 ILE A N 1
ATOM 1763 C CA . ILE A 1 216 ? -14.414 10.281 18.875 1 94.25 216 ILE A CA 1
ATOM 1764 C C . ILE A 1 216 ? -14.891 10.758 20.25 1 94.25 216 ILE A C 1
ATOM 1766 O O . ILE A 1 216 ? -15.469 9.977 21.016 1 94.25 216 ILE A O 1
ATOM 1770 N N . HIS A 1 217 ? -14.625 12.031 20.484 1 93.19 217 HIS A N 1
ATOM 1771 C CA . HIS A 1 217 ? -15.055 12.625 21.734 1 93.19 217 HIS A CA 1
ATOM 1772 C C . HIS A 1 217 ? -16.562 12.539 21.906 1 93.19 217 HIS A C 1
ATOM 1774 O O . HIS A 1 217 ? -17.062 12.227 22.984 1 93.19 217 HIS A O 1
ATOM 1780 N N . ARG A 1 218 ? -17.266 12.836 20.859 1 91.88 218 ARG A N 1
ATOM 1781 C CA . ARG A 1 218 ? -18.734 12.75 20.875 1 91.88 218 ARG A CA 1
ATOM 1782 C C . ARG A 1 218 ? -19.203 11.336 21.188 1 91.88 218 ARG A C 1
ATOM 1784 O O . ARG A 1 218 ? -20.156 11.148 21.953 1 91.88 218 ARG A O 1
ATOM 1791 N N . PHE A 1 219 ? -18.625 10.383 20.594 1 95.81 219 PHE A N 1
ATOM 1792 C CA . PHE A 1 219 ? -18.969 8.984 20.844 1 95.81 219 PHE A CA 1
ATOM 1793 C C . PHE A 1 219 ? -18.734 8.625 22.312 1 95.81 219 PHE A C 1
ATOM 1795 O O . PHE A 1 219 ? -19.562 7.98 22.938 1 95.81 219 PHE A O 1
ATOM 1802 N N . ILE A 1 220 ? -17.641 9.055 22.875 1 95.94 220 ILE A N 1
ATOM 1803 C CA . ILE A 1 220 ? -17.297 8.781 24.266 1 95.94 220 ILE A CA 1
ATOM 1804 C C . ILE A 1 220 ? -18.312 9.453 25.188 1 95.94 220 ILE A C 1
ATOM 1806 O O . ILE A 1 220 ? -18.734 8.867 26.188 1 95.94 220 ILE A O 1
ATOM 1810 N N . THR A 1 221 ? -18.641 10.703 24.828 1 94.88 221 THR A N 1
ATOM 1811 C CA . THR A 1 221 ? -19.641 11.422 25.609 1 94.88 221 THR A CA 1
ATOM 1812 C C . THR A 1 221 ? -20.953 10.633 25.641 1 94.88 221 THR A C 1
ATOM 1814 O O . THR A 1 221 ? -21.594 10.539 26.688 1 94.88 221 THR A O 1
ATOM 1817 N N . PHE A 1 222 ? -21.328 10.109 24.531 1 95.94 222 PHE A N 1
ATOM 1818 C CA . PHE A 1 222 ? -22.516 9.266 24.453 1 95.94 222 PHE A CA 1
ATOM 1819 C C . PHE A 1 222 ? -22.375 8.062 25.391 1 95.94 222 PHE A C 1
ATOM 1821 O O . PHE A 1 222 ? -23.328 7.723 26.094 1 95.94 222 PHE A O 1
ATOM 1828 N N . LEU A 1 223 ? -21.234 7.395 25.406 1 97.06 223 LEU A N 1
ATOM 1829 C CA . LEU A 1 223 ? -21 6.25 26.281 1 97.06 223 LEU A CA 1
ATOM 1830 C C . LEU A 1 223 ? -21.141 6.645 27.75 1 97.06 223 LEU A C 1
ATOM 1832 O O . LEU A 1 223 ? -21.75 5.922 28.547 1 97.06 223 LEU A O 1
ATOM 1836 N N . LYS A 1 224 ? -20.578 7.777 28.031 1 96.31 224 LYS A N 1
ATOM 1837 C CA . LYS A 1 224 ? -20.641 8.297 29.406 1 96.31 224 LYS A CA 1
ATOM 1838 C C . LYS A 1 224 ? -22.078 8.555 29.828 1 96.31 224 LYS A C 1
ATOM 1840 O O . LYS A 1 224 ? -22.5 8.117 30.906 1 96.31 224 LYS A O 1
ATOM 1845 N N . GLU A 1 225 ? -22.766 9.195 28.984 1 96.56 225 GLU A N 1
ATOM 1846 C CA . GLU A 1 225 ? -24.141 9.57 29.281 1 96.56 225 GLU A CA 1
ATOM 1847 C C . GLU A 1 225 ? -25.016 8.336 29.469 1 96.56 225 GLU A C 1
ATOM 1849 O O . GLU A 1 225 ? -25.969 8.352 30.25 1 96.56 225 GLU A O 1
ATOM 1854 N N . ASN A 1 226 ? -24.688 7.324 28.734 1 96 226 ASN A N 1
ATOM 1855 C CA . ASN A 1 226 ? -25.469 6.098 28.797 1 96 226 ASN A CA 1
ATOM 1856 C C . ASN A 1 226 ? -24.859 5.082 29.766 1 96 226 ASN A C 1
ATOM 1858 O O . ASN A 1 226 ? -25.344 3.951 29.859 1 96 226 ASN A O 1
ATOM 1862 N N . LYS A 1 227 ? -23.828 5.477 30.391 1 95.81 227 LYS A N 1
ATOM 1863 C CA . LYS A 1 227 ? -23.125 4.641 31.375 1 95.81 227 LYS A CA 1
ATOM 1864 C C . LYS A 1 227 ? -22.797 3.273 30.781 1 95.81 227 LYS A C 1
ATOM 1866 O O . LYS A 1 227 ? -23.031 2.242 31.406 1 95.81 227 LYS A O 1
ATOM 1871 N N . THR A 1 228 ? -22.359 3.285 29.578 1 96.06 228 THR A N 1
ATOM 1872 C CA . THR A 1 228 ? -21.969 2.07 28.859 1 96.06 228 THR A CA 1
ATOM 1873 C C . THR A 1 228 ? -20.469 2.043 28.625 1 96.06 228 THR A C 1
ATOM 1875 O O . THR A 1 228 ? -19.953 2.768 27.766 1 96.06 228 THR A O 1
ATOM 1878 N N . LYS A 1 229 ? -19.828 1.237 29.375 1 95.12 229 LYS A N 1
ATOM 1879 C CA . LYS A 1 229 ? -18.391 1.084 29.203 1 95.12 229 LYS A CA 1
ATOM 1880 C C . LYS A 1 229 ? -18.062 -0.063 28.25 1 95.12 229 LYS A C 1
ATOM 1882 O O . LYS A 1 229 ? -18.609 -1.157 28.375 1 95.12 229 LYS A O 1
ATOM 1887 N N . LEU A 1 230 ? -17.234 0.195 27.297 1 95.81 230 LEU A N 1
ATOM 1888 C CA . LEU A 1 230 ? -16.766 -0.82 26.359 1 95.81 230 LEU A CA 1
ATOM 1889 C C . LEU A 1 230 ? -15.336 -1.25 26.688 1 95.81 230 LEU A C 1
ATOM 1891 O O . LEU A 1 230 ? -14.57 -0.474 27.266 1 95.81 230 LEU A O 1
ATOM 1895 N N . THR A 1 231 ? -15.078 -2.432 26.547 1 95.56 231 THR A N 1
ATOM 1896 C CA . THR A 1 231 ? -13.719 -2.953 26.531 1 95.56 231 THR A CA 1
ATOM 1897 C C . THR A 1 231 ? -13.398 -3.611 25.188 1 95.56 231 THR A C 1
ATOM 1899 O O . THR A 1 231 ? -13.828 -4.734 24.922 1 95.56 231 THR A O 1
ATOM 1902 N N . LEU A 1 232 ? -12.68 -2.852 24.422 1 97.06 232 LEU A N 1
ATOM 1903 C CA . LEU A 1 232 ? -12.359 -3.365 23.094 1 97.06 232 LEU A CA 1
ATOM 1904 C C . LEU A 1 232 ? -11.172 -4.324 23.156 1 97.06 232 LEU A C 1
ATOM 1906 O O . LEU A 1 232 ? -10.695 -4.66 24.25 1 97.06 232 LEU A O 1
ATOM 1910 N N . ASP A 1 233 ? -10.828 -4.852 22.062 1 96.44 233 ASP A N 1
ATOM 1911 C CA . ASP A 1 233 ? -9.844 -5.922 21.984 1 96.44 233 ASP A CA 1
ATOM 1912 C C . ASP A 1 233 ? -8.438 -5.398 22.281 1 96.44 233 ASP A C 1
ATOM 1914 O O . ASP A 1 233 ? -8.172 -4.207 22.125 1 96.44 233 ASP A O 1
ATOM 1918 N N . ARG A 1 234 ? -7.566 -6.242 22.703 1 91.81 234 ARG A N 1
ATOM 1919 C CA . ARG A 1 234 ? -6.223 -5.895 23.156 1 91.81 234 ARG A CA 1
ATOM 1920 C C . ARG A 1 234 ? -5.457 -5.148 22.062 1 91.81 234 ARG A C 1
ATOM 1922 O O . ARG A 1 234 ? -4.703 -4.215 22.359 1 91.81 234 ARG A O 1
ATOM 1929 N N . ASP A 1 235 ? -5.648 -5.488 20.812 1 93.88 235 ASP A N 1
ATOM 1930 C CA . ASP A 1 235 ? -4.867 -4.91 19.719 1 93.88 235 ASP A CA 1
ATOM 1931 C C . ASP A 1 235 ? -5.652 -3.809 19 1 93.88 235 ASP A C 1
ATOM 1933 O O . ASP A 1 235 ? -5.262 -3.361 17.922 1 93.88 235 ASP A O 1
ATOM 1937 N N . SER A 1 236 ? -6.758 -3.352 19.688 1 97.88 236 SER A N 1
ATOM 1938 C CA . SER A 1 236 ? -7.578 -2.293 19.094 1 97.88 236 SER A CA 1
ATOM 1939 C C . SER A 1 236 ? -6.824 -0.967 19.062 1 97.88 236 SER A C 1
ATOM 1941 O O . SER A 1 236 ? -5.984 -0.704 19.938 1 97.88 236 SER A O 1
ATOM 1943 N N . MET A 1 237 ? -7.141 -0.163 18.078 1 98.25 237 MET A N 1
ATOM 1944 C CA . MET A 1 237 ? -6.543 1.163 17.953 1 98.25 237 MET A CA 1
ATOM 1945 C C . MET A 1 237 ? -7.613 2.221 17.703 1 98.25 237 MET A C 1
ATOM 1947 O O . MET A 1 237 ? -8.656 1.932 17.109 1 98.25 237 MET A O 1
ATOM 1951 N N . VAL A 1 238 ? -7.336 3.412 18.188 1 98.12 238 VAL A N 1
ATOM 1952 C CA . VAL A 1 238 ? -8.039 4.625 17.797 1 98.12 238 VAL A CA 1
ATOM 1953 C C . VAL A 1 238 ? -7.094 5.535 17.016 1 98.12 238 VAL A C 1
ATOM 1955 O O . VAL A 1 238 ? -6.059 5.957 17.531 1 98.12 238 VAL A O 1
ATOM 1958 N N . ILE A 1 239 ? -7.398 5.734 15.781 1 97.44 239 ILE A N 1
ATOM 1959 C CA . ILE A 1 239 ? -6.578 6.559 14.898 1 97.44 239 ILE A CA 1
ATOM 1960 C C . ILE A 1 239 ? -7.336 7.836 14.547 1 97.44 239 ILE A C 1
ATOM 1962 O O . ILE A 1 239 ? -8.469 7.781 14.07 1 97.44 239 ILE A O 1
ATOM 1966 N N . THR A 1 240 ? -6.715 8.969 14.805 1 94.94 240 THR A N 1
ATOM 1967 C CA . THR A 1 240 ? -7.402 10.234 14.57 1 94.94 240 THR A CA 1
ATOM 1968 C C . THR A 1 240 ? -6.629 11.094 13.578 1 94.94 240 THR A C 1
ATOM 1970 O O . THR A 1 240 ? -5.422 10.914 13.406 1 94.94 240 THR A O 1
ATOM 1973 N N . MET A 1 241 ? -7.277 11.836 12.945 1 91.19 241 MET A N 1
ATOM 1974 C CA . MET A 1 241 ? -6.746 12.883 12.078 1 91.19 241 MET A CA 1
ATOM 1975 C C . MET A 1 241 ? -7.73 14.039 11.953 1 91.19 241 MET A C 1
ATOM 1977 O O . MET A 1 241 ? -8.945 13.836 11.992 1 91.19 241 MET A O 1
ATOM 1981 N N . GLY A 1 242 ? -7.148 15.172 11.789 1 80.94 242 GLY A N 1
ATOM 1982 C CA . GLY A 1 242 ? -8 16.328 11.609 1 80.94 242 GLY A CA 1
ATOM 1983 C C . GLY A 1 242 ? -8.102 17.203 12.852 1 80.94 242 GLY A C 1
ATOM 1984 O O . GLY A 1 242 ? -7.191 17.219 13.672 1 80.94 242 GLY A O 1
ATOM 1985 N N . GLY A 1 243 ? -9.164 18.016 12.914 1 68.81 243 GLY A N 1
ATOM 1986 C CA . GLY A 1 243 ? -9.273 19.156 13.828 1 68.81 243 GLY A CA 1
ATOM 1987 C C . GLY A 1 243 ? -9.547 18.734 15.258 1 68.81 243 GLY A C 1
ATOM 1988 O O . GLY A 1 243 ? -10.336 17.828 15.508 1 68.81 243 GLY A O 1
ATOM 1989 N N . TRP A 1 244 ? -8.828 19.266 16.156 1 59.78 244 TRP A N 1
ATOM 1990 C CA . TRP A 1 244 ? -8.922 19.062 17.594 1 59.78 244 TRP A CA 1
ATOM 1991 C C . TRP A 1 244 ? -9.859 20.078 18.234 1 59.78 244 TRP A C 1
ATOM 1993 O O . TRP A 1 244 ? -10.07 20.062 19.453 1 59.78 244 TRP A O 1
ATOM 2003 N N . LYS A 1 245 ? -10.312 20.969 17.391 1 53.25 245 LYS A N 1
ATOM 2004 C CA . LYS A 1 245 ? -11.203 21.984 17.938 1 53.25 245 LYS A CA 1
ATOM 2005 C C . LYS A 1 245 ? -12.656 21.516 17.922 1 53.25 245 LYS A C 1
ATOM 2007 O O . LYS A 1 245 ? -13.109 20.922 16.938 1 53.25 245 LYS A O 1
ATOM 2012 N N . ARG A 1 246 ? -13.281 21.578 19.172 1 44.81 246 ARG A N 1
ATOM 2013 C CA . ARG A 1 246 ? -14.719 21.328 19.281 1 44.81 246 ARG A CA 1
ATOM 2014 C C . ARG A 1 246 ? -15.516 22.375 18.516 1 44.81 246 ARG A C 1
ATOM 2016 O O . ARG A 1 246 ? -15.008 23.453 18.203 1 44.81 246 ARG A O 1
ATOM 2023 N N . PHE A 1 247 ? -16.797 22.016 18.141 1 40.19 247 PHE A N 1
ATOM 2024 C CA . PHE A 1 247 ? -17.703 23 17.578 1 40.19 247 PHE A CA 1
ATOM 2025 C C . PHE A 1 247 ? -17.797 24.234 18.469 1 40.19 247 PHE A C 1
ATOM 2027 O O . PHE A 1 247 ? -17.984 25.344 17.984 1 40.19 247 PHE A O 1
ATOM 2034 N N . THR A 1 248 ? -17.719 23.984 19.75 1 41.56 248 THR A N 1
ATOM 2035 C CA . THR A 1 248 ? -17.875 25.062 20.734 1 41.56 248 THR A CA 1
ATOM 2036 C C . THR A 1 248 ? -16.625 25.922 20.812 1 41.56 248 THR A C 1
ATOM 2038 O O . THR A 1 248 ? -16.594 26.922 21.531 1 41.56 248 THR A O 1
ATOM 2041 N N . GLY A 1 249 ? -15.672 25.672 19.953 1 49.06 249 GLY A N 1
ATOM 2042 C CA . GLY A 1 249 ? -14.453 26.453 20.016 1 49.06 249 GLY A CA 1
ATOM 2043 C C . GLY A 1 249 ? -13.414 25.875 20.969 1 49.06 249 GLY A C 1
ATOM 2044 O O . GLY A 1 249 ? -12.25 26.281 20.938 1 49.06 249 GLY A O 1
ATOM 2045 N N . ASP A 1 250 ? -13.898 25.062 21.875 1 54.06 250 ASP A N 1
ATOM 2046 C CA . ASP A 1 250 ? -12.961 24.609 22.906 1 54.06 250 ASP A CA 1
ATOM 2047 C C . ASP A 1 250 ? -12.055 23.5 22.359 1 54.06 250 ASP A C 1
ATOM 2049 O O . ASP A 1 250 ? -12.508 22.641 21.609 1 54.06 250 ASP A O 1
ATOM 2053 N N . MET A 1 251 ? -10.844 23.609 22.641 1 66.38 251 MET A N 1
ATOM 2054 C CA . MET A 1 251 ? -9.836 22.625 22.266 1 66.38 251 MET A CA 1
ATOM 2055 C C . MET A 1 251 ? -9.977 21.359 23.094 1 66.38 251 MET A C 1
ATOM 2057 O O . MET A 1 251 ? -10.227 21.406 24.297 1 66.38 251 MET A O 1
ATOM 2061 N N . ILE A 1 252 ? -10.18 20.234 22.469 1 75.69 252 ILE A N 1
ATOM 2062 C CA . ILE A 1 252 ? -10.148 18.938 23.141 1 75.69 252 ILE A CA 1
ATOM 2063 C C . ILE A 1 252 ? -8.734 18.656 23.656 1 75.69 252 ILE A C 1
ATOM 2065 O O . ILE A 1 252 ? -7.773 18.75 22.891 1 75.69 252 ILE A O 1
ATOM 2069 N N . SER A 1 253 ? -8.633 18.484 24.875 1 84.12 253 SER A N 1
ATOM 2070 C CA . SER A 1 253 ? -7.352 18.109 25.453 1 84.12 253 SER A CA 1
ATOM 2071 C C . SER A 1 253 ? -6.941 16.703 25.047 1 84.12 253 SER A C 1
ATOM 2073 O O . SER A 1 253 ? -7.707 15.75 25.234 1 84.12 253 SER A O 1
ATOM 2075 N N . ARG A 1 254 ? -5.773 16.594 24.547 1 88.69 254 ARG A N 1
ATOM 2076 C CA . ARG A 1 254 ? -5.246 15.281 24.156 1 88.69 254 ARG A CA 1
ATOM 2077 C C . ARG A 1 254 ? -5.211 14.344 25.359 1 88.69 254 ARG A C 1
ATOM 2079 O O . ARG A 1 254 ? -5.605 13.18 25.25 1 88.69 254 ARG A O 1
ATOM 2086 N N . GLY A 1 255 ? -4.688 14.883 26.453 1 91.25 255 GLY A N 1
ATOM 2087 C CA . GLY A 1 255 ? -4.625 14.078 27.656 1 91.25 255 GLY A CA 1
ATOM 2088 C C . GLY A 1 255 ? -5.984 13.586 28.109 1 91.25 255 GLY A C 1
ATOM 2089 O O . GLY A 1 255 ? -6.137 12.414 28.469 1 91.25 255 GLY A O 1
ATOM 2090 N N . GLU A 1 256 ? -6.949 14.453 28.031 1 92.56 256 GLU A N 1
ATOM 2091 C CA . GLU A 1 256 ? -8.297 14.102 28.453 1 92.56 256 GLU A CA 1
ATOM 2092 C C . GLU A 1 256 ? -8.922 13.086 27.516 1 92.56 256 GLU A C 1
ATOM 2094 O O . GLU A 1 256 ? -9.586 12.141 27.953 1 92.56 256 GLU A O 1
ATOM 2099 N N . LEU A 1 257 ? -8.719 13.32 26.297 1 93.75 257 LEU A N 1
ATOM 2100 C CA . LEU A 1 257 ? -9.266 12.391 25.312 1 93.75 257 LEU A CA 1
ATOM 2101 C C . LEU A 1 257 ? -8.672 10.992 25.5 1 93.75 257 LEU A C 1
ATOM 2103 O O . LEU A 1 257 ? -9.398 10 25.484 1 93.75 257 LEU A O 1
ATOM 2107 N N . ASN A 1 258 ? -7.383 10.938 25.688 1 96.12 258 ASN A N 1
ATOM 2108 C CA . ASN A 1 258 ? -6.719 9.656 25.906 1 96.12 258 ASN A CA 1
ATOM 2109 C C . ASN A 1 258 ? -7.262 8.945 27.141 1 96.12 258 ASN A C 1
ATOM 2111 O O . ASN A 1 258 ? -7.52 7.738 27.109 1 96.12 258 ASN A O 1
ATOM 2115 N N . ALA A 1 259 ? -7.383 9.719 28.172 1 96.62 259 ALA A N 1
ATOM 2116 C CA . ALA A 1 259 ? -7.898 9.148 29.422 1 96.62 259 ALA A CA 1
ATOM 2117 C C . ALA A 1 259 ? -9.305 8.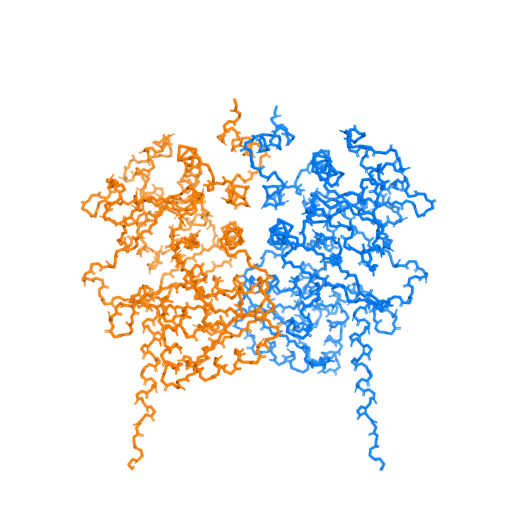594 29.234 1 96.62 259 ALA A C 1
ATOM 2119 O O . ALA A 1 259 ? -9.625 7.516 29.734 1 96.62 259 ALA A O 1
ATOM 2120 N N . ASP A 1 260 ? -10.094 9.359 28.547 1 96.62 260 ASP A N 1
ATOM 2121 C CA . ASP A 1 260 ? -11.469 8.945 28.281 1 96.62 260 ASP A CA 1
ATOM 2122 C C . ASP A 1 260 ? -11.516 7.691 27.422 1 96.62 260 ASP A C 1
ATOM 2124 O O . ASP A 1 260 ? -12.297 6.777 27.688 1 96.62 260 ASP A O 1
ATOM 2128 N N . ILE A 1 261 ? -10.703 7.656 26.406 1 97.62 261 ILE A N 1
ATOM 2129 C CA . ILE A 1 261 ? -10.648 6.5 25.531 1 97.62 261 ILE A CA 1
ATOM 2130 C C . ILE A 1 261 ? -10.234 5.262 26.328 1 97.62 261 ILE A C 1
ATOM 2132 O O . ILE A 1 261 ? -10.828 4.191 26.172 1 97.62 261 ILE A O 1
ATOM 2136 N N . GLU A 1 262 ? -9.227 5.422 27.141 1 97.75 262 GLU A N 1
ATOM 2137 C CA . GLU A 1 262 ? -8.766 4.301 27.953 1 97.75 262 GLU A CA 1
ATOM 2138 C C . GLU A 1 262 ? -9.844 3.844 28.938 1 97.75 262 GLU A C 1
ATOM 2140 O O . GLU A 1 262 ? -10.086 2.645 29.094 1 97.75 262 GLU A O 1
ATOM 2145 N N . GLU A 1 263 ? -10.508 4.754 29.547 1 97.5 263 GLU A N 1
ATOM 2146 C CA . GLU A 1 263 ? -11.516 4.438 30.547 1 97.5 263 GLU A CA 1
ATOM 2147 C C . GLU A 1 263 ? -12.758 3.814 29.922 1 97.5 263 GLU A C 1
ATOM 2149 O O . GLU A 1 263 ? -13.289 2.832 30.438 1 97.5 263 GLU A O 1
ATOM 2154 N N . TRP A 1 264 ? -13.164 4.344 28.844 1 97.75 264 TRP A N 1
ATOM 2155 C CA . TRP A 1 264 ? -14.5 4.004 28.359 1 97.75 264 TRP A CA 1
ATOM 2156 C C . TRP A 1 264 ? -14.422 3 27.203 1 97.75 264 TRP A C 1
ATOM 2158 O O . TRP A 1 264 ? -15.43 2.389 26.844 1 97.75 264 TRP A O 1
ATOM 2168 N N . MET A 1 265 ? -13.266 2.762 26.594 1 97.81 265 MET A N 1
ATOM 2169 C CA . MET A 1 265 ? -13.156 1.82 25.484 1 97.81 265 MET A CA 1
ATOM 2170 C C . MET A 1 265 ? -12.031 0.815 25.734 1 97.81 265 MET A C 1
ATOM 2172 O O . MET A 1 265 ? -11.875 -0.14 24.969 1 97.81 265 MET A O 1
ATOM 2176 N N . GLY A 1 266 ? -11.211 1.052 26.75 1 97.44 266 GLY A N 1
ATOM 2177 C CA . GLY A 1 266 ? -10.18 0.105 27.141 1 97.44 266 GLY A CA 1
ATOM 2178 C C . GLY A 1 266 ? -8.953 0.167 26.25 1 97.44 266 GLY A C 1
ATOM 2179 O O . GLY A 1 266 ? -8.188 -0.795 26.172 1 97.44 266 GLY A O 1
ATOM 2180 N N . ILE A 1 267 ? -8.766 1.218 25.531 1 97.94 267 ILE A N 1
ATOM 2181 C CA . ILE A 1 267 ? -7.633 1.364 24.625 1 97.94 267 ILE A CA 1
ATOM 2182 C C . ILE A 1 267 ? -6.59 2.297 25.25 1 97.94 267 ILE A C 1
ATOM 2184 O O . ILE A 1 267 ? -6.875 3.471 25.5 1 97.94 267 ILE A O 1
ATOM 2188 N N . PRO A 1 268 ? -5.395 1.818 25.484 1 97.81 268 PRO A N 1
ATOM 2189 C CA . PRO A 1 268 ? -4.379 2.67 26.109 1 97.81 268 PRO A CA 1
ATOM 2190 C C . PRO A 1 268 ? -3.9 3.787 25.188 1 97.81 268 PRO A C 1
ATOM 2192 O O . PRO A 1 268 ? -4.078 3.707 23.969 1 97.81 268 PRO A O 1
ATOM 2195 N N . ALA A 1 269 ? -3.27 4.812 25.766 1 96.94 269 ALA A N 1
ATOM 2196 C CA . ALA A 1 269 ? -2.779 5.973 25.016 1 96.94 269 ALA A CA 1
ATOM 2197 C C . ALA A 1 269 ? -1.795 5.555 23.938 1 96.94 269 ALA A C 1
ATOM 2199 O O . ALA A 1 269 ? -1.742 6.172 22.859 1 96.94 269 ALA A O 1
ATOM 2200 N N . SER A 1 270 ? -1.035 4.488 24.188 1 97.06 270 SER A N 1
ATOM 2201 C CA . SER A 1 270 ? -0.038 4.012 23.25 1 97.06 270 SER A CA 1
ATOM 2202 C C . SER A 1 270 ? -0.693 3.496 21.969 1 97.06 270 SER A C 1
ATOM 2204 O O . SER A 1 270 ? -0.032 3.355 20.938 1 97.06 270 SER A O 1
ATOM 2206 N N . ARG A 1 271 ? -1.991 3.205 22.031 1 97.81 271 ARG A N 1
ATOM 2207 C CA . ARG A 1 271 ? -2.711 2.693 20.875 1 97.81 271 ARG A CA 1
ATOM 2208 C C . ARG A 1 271 ? -3.721 3.717 20.359 1 97.81 271 ARG A C 1
ATOM 2210 O O . ARG A 1 271 ? -4.531 3.41 19.484 1 97.81 271 ARG A O 1
ATOM 2217 N N . THR A 1 272 ? -3.756 4.867 20.953 1 97.62 272 THR A N 1
ATOM 2218 C CA . THR A 1 272 ? -4.441 6.039 20.422 1 97.62 272 THR A CA 1
ATOM 2219 C C . THR A 1 272 ? -3.461 6.957 19.703 1 97.62 272 THR A C 1
ATOM 2221 O O . THR A 1 272 ? -2.627 7.609 20.328 1 97.62 272 THR A O 1
ATOM 2224 N N . ARG A 1 273 ? -3.566 6.965 18.391 1 97.56 273 ARG A N 1
ATOM 2225 C CA . ARG A 1 273 ? -2.553 7.625 17.562 1 97.56 273 ARG A CA 1
ATOM 2226 C C . ARG A 1 273 ? -3.176 8.695 16.688 1 97.56 273 ARG A C 1
ATOM 2228 O O . ARG A 1 273 ? -4.262 8.5 16.125 1 97.56 273 ARG A O 1
ATOM 2235 N N . ASP A 1 274 ? -2.521 9.797 16.578 1 95.94 274 ASP A N 1
ATOM 2236 C CA . ASP A 1 274 ? -2.977 10.898 15.734 1 95.94 274 ASP A CA 1
ATOM 2237 C C . ASP A 1 274 ? -2.047 11.094 14.539 1 95.94 274 ASP A C 1
ATOM 2239 O O . ASP A 1 274 ? -0.877 10.703 14.586 1 95.94 274 ASP A O 1
ATOM 2243 N N . MET A 1 275 ? -2.619 11.641 13.5 1 95.62 275 MET A N 1
ATOM 2244 C CA . MET A 1 275 ? -1.86 11.93 12.281 1 95.62 275 MET A CA 1
ATOM 2245 C C . MET A 1 275 ? -2.047 13.383 11.852 1 95.62 275 MET A C 1
ATOM 2247 O O . MET A 1 275 ? -3.057 14 12.188 1 95.62 275 MET A O 1
ATOM 2251 N N . TYR A 1 276 ? -1.041 13.859 11.18 1 92.88 276 TYR A N 1
ATOM 2252 C CA . TYR A 1 276 ? -1.095 15.18 10.562 1 92.88 276 TYR A CA 1
ATOM 2253 C C . TYR A 1 276 ? -0.793 15.086 9.07 1 92.88 276 TYR A C 1
ATOM 2255 O O . TYR A 1 276 ? 0.095 14.344 8.656 1 92.88 276 TYR A O 1
ATOM 2263 N N . GLY A 1 277 ? -1.557 15.75 8.32 1 90.19 277 GLY A N 1
ATOM 2264 C CA . GLY A 1 277 ? -1.373 15.898 6.887 1 90.19 277 GLY A CA 1
ATOM 2265 C C . GLY A 1 277 ? -2.174 17.047 6.301 1 90.19 277 GLY A C 1
ATOM 2266 O O . GLY A 1 277 ? -3.023 17.625 6.977 1 90.19 277 GLY A O 1
ATOM 2267 N N . LEU A 1 278 ? -1.869 17.469 5.117 1 86.81 278 LEU A N 1
ATOM 2268 C CA . LEU A 1 278 ? -2.646 18.453 4.363 1 86.81 278 LEU A CA 1
ATOM 2269 C C . LEU A 1 278 ? -2.803 18.016 2.91 1 86.81 278 LEU A C 1
ATOM 2271 O O . LEU A 1 278 ? -1.973 17.266 2.387 1 86.81 278 LEU A O 1
ATOM 2275 N N . VAL A 1 279 ? -3.826 18.422 2.312 1 85.19 279 VAL A N 1
ATOM 2276 C CA . VAL A 1 279 ? -4.184 17.984 0.964 1 85.19 279 VAL A CA 1
ATOM 2277 C C . VAL A 1 279 ? -3.137 18.484 -0.03 1 85.19 279 VAL A C 1
ATOM 2279 O O . VAL A 1 279 ? -2.84 17.812 -1.02 1 85.19 279 VAL A O 1
ATOM 2282 N N . GLU A 1 280 ? -2.473 19.609 0.26 1 89.75 280 GLU A N 1
ATOM 2283 C CA . GLU A 1 280 ? -1.574 20.266 -0.678 1 89.75 280 GLU A CA 1
ATOM 2284 C C . GLU A 1 280 ? -0.19 19.625 -0.667 1 89.75 280 GLU A C 1
ATOM 2286 O O . GLU A 1 280 ? 0.686 20.016 -1.443 1 89.75 280 GLU A O 1
ATOM 2291 N N . ALA A 1 281 ? -0.012 18.625 0.159 1 91.88 281 ALA A N 1
ATOM 2292 C CA . ALA A 1 281 ? 1.258 17.906 0.252 1 91.88 281 ALA A CA 1
ATOM 2293 C C . ALA A 1 281 ? 1.032 16.406 0.362 1 91.88 281 ALA A C 1
ATOM 2295 O O . ALA A 1 281 ? -0.086 15.953 0.626 1 91.88 281 ALA A O 1
ATOM 2296 N N . ASN A 1 282 ? 2.018 15.672 0.039 1 93.69 282 ASN A N 1
ATOM 2297 C CA . ASN A 1 282 ? 1.98 14.219 0.162 1 93.69 282 ASN A CA 1
ATOM 2298 C C . ASN A 1 282 ? 2.67 13.742 1.438 1 93.69 282 ASN A C 1
ATOM 2300 O O . ASN A 1 282 ? 3.539 12.867 1.393 1 93.69 282 ASN A O 1
ATOM 2304 N N . VAL A 1 283 ? 2.361 14.367 2.533 1 92.88 283 VAL A N 1
ATOM 2305 C CA . VAL A 1 283 ? 3.01 14.047 3.801 1 92.88 283 VAL A CA 1
ATOM 2306 C C . VAL A 1 283 ? 1.979 13.5 4.785 1 92.88 283 VAL A C 1
ATOM 2308 O O . VAL A 1 283 ? 0.818 13.914 4.773 1 92.88 283 VAL A O 1
ATOM 2311 N N . LEU A 1 284 ? 2.365 12.555 5.504 1 94.56 284 LEU A N 1
ATOM 2312 C CA . LEU A 1 284 ? 1.626 12.023 6.648 1 94.56 284 LEU A CA 1
ATOM 2313 C C . LEU A 1 284 ? 2.545 11.836 7.852 1 94.56 284 LEU A C 1
ATOM 2315 O O . LEU A 1 284 ? 3.338 10.898 7.895 1 94.56 284 LEU A O 1
ATOM 2319 N N . ALA A 1 285 ? 2.498 12.805 8.758 1 96.56 285 ALA A N 1
ATOM 2320 C CA . ALA A 1 285 ? 3.203 12.641 10.023 1 96.56 285 ALA A CA 1
ATOM 2321 C C . ALA A 1 285 ? 2.359 11.852 11.023 1 96.56 285 ALA A C 1
ATOM 2323 O O . ALA A 1 285 ? 1.242 12.258 11.359 1 96.56 285 ALA A O 1
ATOM 2324 N N . ILE A 1 286 ? 2.873 10.75 11.516 1 97.62 286 ILE A N 1
ATOM 2325 C CA . ILE A 1 286 ? 2.1 9.836 12.344 1 97.62 286 ILE A CA 1
ATOM 2326 C C . ILE A 1 286 ? 2.725 9.742 13.734 1 97.62 286 ILE A C 1
ATOM 2328 O O . ILE A 1 286 ? 3.949 9.703 13.867 1 97.62 286 ILE A O 1
ATOM 2332 N N . GLU A 1 287 ? 1.858 9.695 14.75 1 97.38 287 GLU A N 1
ATOM 2333 C CA . GLU A 1 287 ? 2.322 9.5 16.125 1 97.38 287 GLU A CA 1
ATOM 2334 C C . GLU A 1 287 ? 2.836 8.078 16.344 1 97.38 287 GLU A C 1
ATOM 2336 O O . GLU A 1 287 ? 2.25 7.121 15.836 1 97.38 287 GLU A O 1
ATOM 2341 N N . ASP A 1 288 ? 3.941 8 17.109 1 97.25 288 ASP A N 1
ATOM 2342 C CA . ASP A 1 288 ? 4.406 6.691 17.547 1 97.25 288 ASP A CA 1
ATOM 2343 C C . ASP A 1 288 ? 3.693 6.266 18.828 1 97.25 288 ASP A C 1
ATOM 2345 O O . ASP A 1 288 ? 2.686 6.863 19.219 1 97.25 288 ASP A O 1
ATOM 2349 N N . GLU A 1 289 ? 4.121 5.16 19.453 1 96.56 289 GLU A N 1
ATOM 2350 C CA . GLU A 1 289 ? 3.488 4.586 20.641 1 96.56 289 GLU A CA 1
ATOM 2351 C C . GLU A 1 289 ? 3.625 5.516 21.844 1 96.56 289 GLU A C 1
ATOM 2353 O O . GLU A 1 289 ? 2.973 5.312 22.875 1 96.56 289 GLU A O 1
ATOM 2358 N N . TYR A 1 290 ? 4.43 6.586 21.719 1 96.06 290 TYR A N 1
ATOM 2359 C CA . TYR A 1 290 ? 4.598 7.574 22.781 1 96.06 290 TYR A CA 1
ATOM 2360 C C . TYR A 1 290 ? 3.873 8.867 22.453 1 96.06 290 TYR A C 1
ATOM 2362 O O . TYR A 1 290 ? 4.094 9.898 23.094 1 96.06 290 TYR A O 1
ATOM 2370 N N . ASN A 1 291 ? 3.084 8.867 21.344 1 94.88 291 ASN A N 1
ATOM 2371 C CA . ASN A 1 291 ? 2.281 10 20.875 1 94.88 291 ASN A CA 1
ATOM 2372 C C . ASN A 1 291 ? 3.158 11.156 20.422 1 94.88 291 ASN A C 1
ATOM 2374 O O . ASN A 1 291 ? 2.83 12.32 20.656 1 94.88 291 ASN A O 1
ATOM 2378 N N . HIS A 1 292 ? 4.359 10.773 19.969 1 94.88 292 HIS A N 1
ATOM 2379 C CA . HIS A 1 292 ? 5.195 11.734 19.25 1 94.88 292 HIS A CA 1
ATOM 2380 C C . HIS A 1 292 ? 4.922 11.688 17.75 1 94.88 292 HIS A C 1
ATOM 2382 O O . HIS A 1 292 ? 5.023 10.625 17.125 1 94.88 292 HIS A O 1
ATOM 2388 N N . LYS A 1 293 ? 4.605 12.797 17.234 1 96.19 293 LYS A N 1
ATOM 2389 C CA . LYS A 1 293 ? 4.34 12.852 15.805 1 96.19 293 LYS A CA 1
ATOM 2390 C C . LYS A 1 293 ? 5.641 12.961 15.008 1 96.19 293 LYS A C 1
ATOM 2392 O O . LYS A 1 293 ? 6.34 13.969 15.094 1 96.19 293 LYS A O 1
ATOM 2397 N N . HIS A 1 294 ? 5.961 11.992 14.227 1 97.88 294 HIS A N 1
ATOM 2398 C CA . HIS A 1 294 ? 7.207 11.914 13.469 1 97.88 294 HIS A CA 1
ATOM 2399 C C . HIS A 1 294 ? 6.996 12.328 12.016 1 97.88 294 HIS A C 1
ATOM 2401 O O . HIS A 1 294 ? 6.047 11.883 11.367 1 97.88 294 HIS A O 1
ATOM 2407 N N . VAL A 1 295 ? 7.836 13.164 11.57 1 97.75 295 VAL A N 1
ATOM 2408 C CA . VAL A 1 295 ? 7.902 13.5 10.156 1 97.75 295 VAL A CA 1
ATOM 2409 C C . VAL A 1 295 ? 8.75 12.469 9.414 1 97.75 295 VAL A C 1
ATOM 2411 O O . VAL A 1 295 ? 9.898 12.219 9.789 1 97.75 295 VAL A O 1
ATOM 2414 N N . PRO A 1 296 ? 8.164 11.812 8.406 1 97.75 296 PRO A N 1
ATOM 2415 C CA . PRO A 1 296 ? 9.016 10.883 7.66 1 97.75 296 PRO A CA 1
ATOM 2416 C C . PRO A 1 296 ? 10.305 11.531 7.16 1 97.75 296 PRO A C 1
ATOM 2418 O O . PRO A 1 296 ? 10.273 12.648 6.652 1 97.75 296 PRO A O 1
ATOM 2421 N N . PRO A 1 297 ? 11.406 10.844 7.195 1 97.31 297 PRO A N 1
ATOM 2422 C CA . PRO A 1 297 ? 12.711 11.461 6.973 1 97.31 297 PRO A CA 1
ATOM 2423 C C . PRO A 1 297 ? 12.906 11.93 5.535 1 97.31 297 PRO A C 1
ATOM 2425 O O . PRO A 1 297 ? 13.852 12.672 5.242 1 97.31 297 PRO A O 1
ATOM 2428 N N . TYR A 1 298 ? 12.109 11.453 4.621 1 97.56 298 TYR A N 1
ATOM 2429 C CA . TYR A 1 298 ? 12.234 11.93 3.248 1 97.56 298 TYR A CA 1
ATOM 2430 C C . TYR A 1 298 ? 11.516 13.258 3.059 1 97.56 298 TYR A C 1
ATOM 2432 O O . TYR A 1 298 ? 11.586 13.859 1.984 1 97.56 298 TYR A O 1
ATOM 2440 N N . ILE A 1 299 ? 10.781 13.75 4.051 1 98.12 299 ILE A N 1
ATOM 2441 C CA . ILE A 1 299 ? 10.133 15.055 4.102 1 98.12 299 ILE A CA 1
ATOM 2442 C C . ILE A 1 299 ? 10.938 15.992 4.996 1 98.12 299 ILE A C 1
ATOM 2444 O O . ILE A 1 299 ? 11.539 15.555 5.98 1 98.12 299 ILE A O 1
ATOM 2448 N N . HIS A 1 300 ? 10.953 17.219 4.629 1 98.25 300 HIS A N 1
ATOM 2449 C CA . HIS A 1 300 ? 11.609 18.203 5.492 1 98.25 300 HIS A CA 1
ATOM 2450 C C . HIS A 1 300 ? 10.625 19.25 5.988 1 98.25 300 HIS A C 1
ATOM 2452 O O . HIS A 1 300 ? 10.008 19.953 5.188 1 98.25 300 HIS A O 1
ATOM 2458 N N . PHE A 1 301 ? 10.422 19.297 7.262 1 97.81 301 PHE A N 1
ATOM 2459 C CA . PHE A 1 301 ? 9.672 20.375 7.906 1 97.81 301 PHE A CA 1
ATOM 2460 C C . PHE A 1 301 ? 10.609 21.5 8.328 1 97.81 301 PHE A C 1
ATOM 2462 O O . PHE A 1 301 ? 11.492 21.297 9.164 1 97.81 301 PHE A O 1
ATOM 2469 N N . SER A 1 302 ? 10.461 22.594 7.715 1 98.06 302 SER A N 1
ATOM 2470 C CA . SER A 1 302 ? 11.227 23.781 8.047 1 98.06 302 SER A CA 1
ATOM 2471 C C . SER A 1 302 ? 10.375 24.797 8.805 1 98.06 302 SER A C 1
ATOM 2473 O O . SER A 1 302 ? 9.312 25.203 8.336 1 98.06 302 SER A O 1
ATOM 2475 N N . VAL A 1 303 ? 10.797 25.172 10 1 97.81 303 VAL A N 1
ATOM 2476 C CA . VAL A 1 303 ? 10.086 26.156 10.805 1 97.81 303 VAL A CA 1
ATOM 2477 C C . VAL A 1 303 ? 10.695 27.547 10.578 1 97.81 303 VAL A C 1
ATOM 2479 O O . VAL A 1 303 ? 11.859 27.781 10.906 1 97.81 303 VAL A O 1
ATOM 2482 N N . ARG A 1 304 ? 9.828 28.375 10.031 1 97.75 304 ARG A N 1
ATOM 2483 C CA . ARG A 1 304 ? 10.328 29.672 9.594 1 97.75 304 ARG A CA 1
ATOM 2484 C C . ARG A 1 304 ? 9.844 30.781 10.516 1 97.75 304 ARG A C 1
ATOM 2486 O O . ARG A 1 304 ? 8.75 30.703 11.07 1 97.75 304 ARG A O 1
ATOM 2493 N N . ASP A 1 305 ? 10.625 31.844 10.633 1 95.5 305 ASP A N 1
ATOM 2494 C CA . ASP A 1 305 ? 10.219 33.062 11.32 1 95.5 305 ASP A CA 1
ATOM 2495 C C . ASP A 1 305 ? 9.078 33.75 10.578 1 95.5 305 ASP A C 1
ATOM 2497 O O . ASP A 1 305 ? 9.234 34.188 9.43 1 95.5 305 ASP A O 1
ATOM 2501 N N . PRO A 1 306 ? 7.98 33.875 11.289 1 92.62 306 PRO A N 1
ATOM 2502 C CA . PRO A 1 306 ? 6.832 34.5 10.617 1 92.62 306 PRO A CA 1
ATOM 2503 C C . PRO A 1 306 ? 7.125 35.906 10.117 1 92.62 306 PRO A C 1
ATOM 2505 O O . PRO A 1 306 ? 6.469 36.375 9.188 1 92.62 306 PRO A O 1
ATOM 2508 N N . ASN A 1 307 ? 8.094 36.594 10.688 1 93.38 307 ASN A N 1
ATOM 2509 C CA . ASN A 1 307 ? 8.438 37.969 10.305 1 93.38 307 ASN A CA 1
ATOM 2510 C C . ASN A 1 307 ? 9.523 38 9.234 1 93.38 307 ASN A C 1
ATOM 2512 O O . ASN A 1 307 ? 9.766 39.031 8.617 1 93.38 307 ASN A O 1
ATOM 2516 N N . ASP A 1 308 ? 10.172 36.906 9.055 1 94.75 308 ASP A N 1
ATOM 2517 C CA . ASP A 1 308 ? 11.219 36.75 8.055 1 94.75 308 ASP A CA 1
ATOM 2518 C C . ASP A 1 308 ? 11.305 35.312 7.57 1 94.75 308 ASP A C 1
ATOM 2520 O O . ASP A 1 308 ? 12.109 34.531 8.078 1 94.75 308 ASP A O 1
ATOM 2524 N N . LEU A 1 309 ? 10.688 35.031 6.559 1 92.81 309 LEU A N 1
ATOM 2525 C CA . LEU A 1 309 ? 10.516 33.656 6.086 1 92.81 309 LEU A CA 1
ATOM 2526 C C . LEU A 1 309 ? 11.836 33.094 5.555 1 92.81 309 LEU A C 1
ATOM 2528 O O . LEU A 1 309 ? 11.961 31.906 5.32 1 92.81 309 LEU A O 1
ATOM 2532 N N . SER A 1 310 ? 12.812 33.906 5.324 1 93.19 310 SER A N 1
ATOM 2533 C CA . SER A 1 310 ? 14.109 33.438 4.863 1 93.19 310 SER A CA 1
ATOM 2534 C C . SER A 1 310 ? 14.93 32.844 6.008 1 93.19 310 SER A C 1
ATOM 2536 O O . SER A 1 310 ? 15.953 32.188 5.777 1 93.19 310 SER A O 1
ATOM 2538 N N . ARG A 1 311 ? 14.367 33 7.188 1 95.31 311 ARG A N 1
ATOM 2539 C CA . ARG A 1 311 ? 15.094 32.531 8.367 1 95.31 311 ARG A CA 1
ATOM 2540 C C . ARG A 1 311 ? 14.398 31.328 9 1 95.31 311 ARG A C 1
ATOM 2542 O O . ARG A 1 311 ? 13.227 31.406 9.375 1 95.31 311 ARG A O 1
ATOM 2549 N N . GLU A 1 312 ? 15.133 30.234 9.109 1 96.38 312 GLU A N 1
ATOM 2550 C CA . GLU A 1 312 ? 14.672 29.078 9.859 1 96.38 312 GLU A CA 1
ATOM 2551 C C . GLU A 1 312 ? 14.953 29.234 11.352 1 96.38 312 GLU A C 1
ATOM 2553 O O . GLU A 1 312 ? 16.031 29.703 11.742 1 96.38 312 GLU A O 1
ATOM 2558 N N . LEU A 1 313 ? 14.023 28.953 12.133 1 96.81 313 LEU A N 1
ATOM 2559 C CA . LEU A 1 313 ? 14.156 29.047 13.586 1 96.81 313 LEU A CA 1
ATOM 2560 C C . LEU A 1 313 ? 14.781 27.781 14.164 1 96.81 313 LEU A C 1
ATOM 2562 O O . LEU A 1 313 ? 14.656 26.703 13.586 1 96.81 313 LEU A O 1
ATOM 2566 N N . PRO A 1 314 ? 15.508 27.953 15.289 1 95.88 314 PRO A N 1
ATOM 2567 C CA . PRO A 1 314 ? 16.016 26.75 15.961 1 95.88 314 PRO A CA 1
ATOM 2568 C C . PRO A 1 314 ? 14.898 25.828 16.438 1 95.88 314 PRO A C 1
ATOM 2570 O O . PRO A 1 314 ? 13.781 26.281 16.688 1 95.88 314 PRO A O 1
ATOM 2573 N N . ASP A 1 315 ? 15.258 24.547 16.562 1 95.38 315 ASP A N 1
ATOM 2574 C CA . ASP A 1 315 ? 14.305 23.594 17.109 1 95.38 315 ASP A CA 1
ATOM 2575 C C . ASP A 1 315 ? 13.758 24.062 18.453 1 95.38 315 ASP A C 1
ATOM 2577 O O . ASP A 1 315 ? 14.508 24.594 19.266 1 95.38 315 ASP A O 1
ATOM 2581 N N . GLY A 1 316 ? 12.531 23.906 18.656 1 95.94 316 GLY A N 1
ATOM 2582 C CA . GLY A 1 316 ? 11.898 24.312 19.906 1 95.94 316 GLY A CA 1
ATOM 2583 C C . GLY A 1 316 ? 11.164 25.641 19.797 1 95.94 316 GLY A C 1
ATOM 2584 O O . GLY A 1 316 ? 10.328 25.969 20.656 1 95.94 316 GLY A O 1
ATOM 2585 N N . GLU A 1 317 ? 11.484 26.422 18.797 1 96.12 317 GLU A N 1
ATOM 2586 C CA . GLU A 1 317 ? 10.836 27.719 18.625 1 96.12 317 GLU A CA 1
ATOM 2587 C C . GLU A 1 317 ? 9.641 27.625 17.688 1 96.12 317 GLU A C 1
ATOM 2589 O O . GLU A 1 317 ? 9.68 26.906 16.688 1 96.12 317 GLU A O 1
ATOM 2594 N N . THR A 1 318 ? 8.602 28.328 18.062 1 96.25 318 THR A N 1
ATOM 2595 C CA . THR A 1 318 ? 7.371 28.328 17.281 1 96.25 318 THR A CA 1
ATOM 2596 C C . THR A 1 318 ? 7.5 29.219 16.062 1 96.25 318 THR A C 1
ATOM 2598 O O . THR A 1 318 ? 7.973 30.359 16.156 1 96.25 318 THR A O 1
ATOM 2601 N N . GLY A 1 319 ? 7.148 28.719 14.977 1 97.06 319 GLY A N 1
ATOM 2602 C CA . GLY A 1 319 ? 7.156 29.469 13.727 1 97.06 319 GLY A CA 1
ATOM 2603 C C . GLY A 1 319 ? 6.211 28.891 12.688 1 97.06 319 GLY A C 1
ATOM 2604 O O . GLY A 1 319 ? 5.391 28.031 13 1 97.06 319 GLY A O 1
ATOM 2605 N N . GLN A 1 320 ? 6.316 29.5 11.539 1 96.69 320 GLN A N 1
ATOM 2606 C CA . GLN A 1 320 ? 5.453 29.062 10.445 1 96.69 320 GLN A CA 1
ATOM 2607 C C . GLN A 1 320 ? 6.016 27.828 9.758 1 96.69 320 GLN A C 1
ATOM 2609 O O . GLN A 1 320 ? 7.215 27.734 9.5 1 96.69 320 GLN A O 1
ATOM 2614 N N . LEU A 1 321 ? 5.156 26.922 9.461 1 97.19 321 LEU A N 1
ATOM 2615 C CA . LEU A 1 321 ? 5.586 25.625 8.93 1 97.19 321 LEU A CA 1
ATOM 2616 C C . LEU A 1 321 ? 5.773 25.703 7.414 1 97.19 321 LEU A C 1
ATOM 2618 O O . LEU A 1 321 ? 4.859 26.094 6.691 1 97.19 321 LEU A O 1
ATOM 2622 N N . VAL A 1 322 ? 6.91 25.391 6.969 1 98 322 VAL A N 1
ATOM 2623 C CA . VAL A 1 322 ? 7.223 25.125 5.57 1 98 322 VAL A CA 1
ATOM 2624 C C . VAL A 1 322 ? 7.441 23.625 5.367 1 98 322 VAL A C 1
ATOM 2626 O O . VAL A 1 322 ? 8.141 22.984 6.156 1 98 322 VAL A O 1
ATOM 2629 N N . ILE A 1 323 ? 6.816 23.078 4.402 1 98.06 323 ILE A N 1
ATOM 2630 C CA . ILE A 1 323 ? 6.969 21.656 4.074 1 98.06 323 ILE A CA 1
ATOM 2631 C C . ILE A 1 323 ? 7.688 21.516 2.734 1 98.06 323 ILE A C 1
ATOM 2633 O O . ILE A 1 323 ? 7.238 22.062 1.719 1 98.06 323 ILE A O 1
ATOM 2637 N N . LEU A 1 324 ? 8.82 20.922 2.701 1 98.5 324 LEU A N 1
ATOM 2638 C CA . LEU A 1 324 ? 9.492 20.516 1.475 1 98.5 324 LEU A CA 1
ATOM 2639 C C . LEU A 1 324 ? 9.258 19.031 1.188 1 98.5 324 LEU A C 1
ATOM 2641 O O . LEU A 1 324 ? 9.828 18.172 1.857 1 98.5 324 LEU A O 1
ATOM 2645 N N . ASP A 1 325 ? 8.391 18.766 0.258 1 98 325 ASP A N 1
ATOM 2646 C CA . ASP A 1 325 ? 7.871 17.438 -0.066 1 98 325 ASP A CA 1
ATOM 2647 C C . ASP A 1 325 ? 8.398 16.953 -1.417 1 98 325 ASP A C 1
ATOM 2649 O O . ASP A 1 325 ? 7.918 17.391 -2.465 1 98 325 ASP A O 1
ATOM 2653 N N . PRO A 1 326 ? 9.344 16.031 -1.449 1 98.38 326 PRO A N 1
ATOM 2654 C CA . PRO A 1 326 ? 9.898 15.562 -2.721 1 98.38 326 PRO A CA 1
ATOM 2655 C C . PRO A 1 326 ? 8.992 14.547 -3.418 1 98.38 326 PRO A C 1
ATOM 2657 O O . PRO A 1 326 ? 9.289 14.109 -4.531 1 98.38 326 PRO A O 1
ATOM 2660 N N . LEU A 1 327 ? 7.902 14.148 -2.826 1 98.12 327 LEU A N 1
ATOM 2661 C CA . LEU A 1 327 ? 7.039 13.117 -3.395 1 98.12 327 LEU A CA 1
ATOM 2662 C C . LEU A 1 327 ? 6.234 13.672 -4.566 1 98.12 327 LEU A C 1
ATOM 2664 O O . LEU A 1 327 ? 5.75 12.906 -5.406 1 98.12 327 LEU A O 1
ATOM 2668 N N . SER A 1 328 ? 6.062 14.93 -4.602 1 97.25 328 SER A N 1
ATOM 2669 C CA . SER A 1 328 ? 5.203 15.562 -5.598 1 97.25 328 SER A CA 1
ATOM 2670 C C . SER A 1 328 ? 5.922 15.711 -6.934 1 97.25 328 SER A C 1
ATOM 2672 O O . SER A 1 328 ? 7.004 16.297 -7 1 97.25 328 SER A O 1
ATOM 2674 N N . VAL A 1 329 ? 5.332 15.203 -7.953 1 97.62 329 VAL A N 1
ATOM 2675 C CA . VAL A 1 329 ? 5.828 15.367 -9.312 1 97.62 329 VAL A CA 1
ATOM 2676 C C . VAL A 1 329 ? 4.895 16.281 -10.102 1 97.62 329 VAL A C 1
ATOM 2678 O O . VAL A 1 329 ? 5.34 17.031 -10.977 1 97.62 329 VAL A O 1
ATOM 2681 N N . SER A 1 330 ? 3.672 16.312 -9.695 1 97.12 330 SER A N 1
ATOM 2682 C CA . SER A 1 330 ? 2.658 17.047 -10.445 1 97.12 330 SER A CA 1
ATOM 2683 C C . SER A 1 330 ? 2.725 18.531 -10.156 1 97.12 330 SER A C 1
ATOM 2685 O O . SER A 1 330 ? 2.469 19.359 -11.047 1 97.12 330 SER A O 1
ATOM 2687 N N . THR A 1 331 ? 2.994 18.922 -8.961 1 96.25 331 THR A N 1
ATOM 2688 C CA . THR A 1 331 ? 3.125 20.297 -8.516 1 96.25 331 THR A CA 1
ATOM 2689 C C . THR A 1 331 ? 4.332 20.453 -7.59 1 96.25 331 THR A C 1
ATOM 2691 O O . THR A 1 331 ? 4.746 19.5 -6.934 1 96.25 331 THR A O 1
ATOM 2694 N N . PRO A 1 332 ? 4.949 21.672 -7.594 1 96.62 332 PRO A N 1
ATOM 2695 C CA . PRO A 1 332 ? 6.062 21.844 -6.66 1 96.62 332 PRO A CA 1
ATOM 2696 C C . PRO A 1 332 ? 5.66 21.594 -5.207 1 96.62 332 PRO A C 1
ATOM 2698 O O . PRO A 1 332 ? 4.688 22.172 -4.727 1 96.62 332 PRO A O 1
ATOM 2701 N N . GLY A 1 333 ? 6.367 20.75 -4.523 1 96.06 333 GLY A N 1
ATOM 2702 C CA . GLY A 1 333 ? 6.082 20.375 -3.145 1 96.06 333 GLY A CA 1
ATOM 2703 C C . GLY A 1 333 ? 6.793 21.25 -2.133 1 96.06 333 GLY A C 1
ATOM 2704 O O . GLY A 1 333 ? 7.141 20.797 -1.042 1 96.06 333 GLY A O 1
ATOM 2705 N N . MET A 1 334 ? 7.168 22.547 -2.469 1 97.56 334 MET A N 1
ATOM 2706 C CA . MET A 1 334 ? 7.785 23.531 -1.589 1 97.56 334 MET A CA 1
ATOM 2707 C C . MET A 1 334 ? 6.738 24.484 -1.018 1 97.56 334 MET A C 1
ATOM 2709 O O . MET A 1 334 ? 6.578 25.594 -1.503 1 97.56 334 MET A O 1
ATOM 2713 N N . LEU A 1 335 ? 6.184 24.125 0.089 1 96.69 335 LEU A N 1
ATOM 2714 C CA . LEU A 1 335 ? 4.93 24.734 0.522 1 96.69 335 LEU A CA 1
ATOM 2715 C C . LEU A 1 335 ? 5.145 25.594 1.759 1 96.69 335 LEU A C 1
ATOM 2717 O O . LEU A 1 335 ? 5.75 25.156 2.736 1 96.69 335 LEU A O 1
ATOM 2721 N N . LEU A 1 336 ? 4.66 26.812 1.601 1 96.56 336 LEU A N 1
ATOM 2722 C CA . LEU A 1 336 ? 4.492 27.672 2.775 1 96.56 336 LEU A CA 1
ATOM 2723 C C . LEU A 1 336 ? 3.09 27.516 3.354 1 96.56 336 LEU A C 1
ATOM 2725 O O . LEU A 1 336 ? 2.115 27.969 2.75 1 96.56 336 LEU A O 1
ATOM 2729 N N . THR A 1 337 ? 3.021 26.906 4.5 1 94.19 337 THR A N 1
ATOM 2730 C CA . THR A 1 337 ? 1.709 26.688 5.098 1 94.19 337 THR A CA 1
ATOM 2731 C C . THR A 1 337 ? 1.323 27.859 5.992 1 94.19 337 THR A C 1
ATOM 2733 O O . THR A 1 337 ? 2.049 28.859 6.066 1 94.19 337 THR A O 1
ATOM 2736 N N . GLU A 1 338 ? 0.147 27.75 6.551 1 89.5 338 GLU A N 1
ATOM 2737 C CA . GLU A 1 338 ? -0.323 28.766 7.5 1 89.5 338 GLU A CA 1
ATOM 2738 C C . GLU A 1 338 ? -0.292 28.234 8.93 1 89.5 338 GLU A C 1
ATOM 2740 O O . GLU A 1 338 ? -0.775 28.891 9.852 1 89.5 338 GLU A O 1
ATOM 2745 N N . ASP A 1 339 ? 0.266 27.125 9.117 1 90.12 339 ASP A N 1
ATOM 2746 C CA . ASP A 1 339 ? 0.31 26.484 10.43 1 90.12 339 ASP A CA 1
ATOM 2747 C C . ASP A 1 339 ? 1.516 26.969 11.234 1 90.12 339 ASP A C 1
ATOM 2749 O O . ASP A 1 339 ? 2.602 27.156 10.68 1 90.12 339 ASP A O 1
ATOM 2753 N N . LEU A 1 340 ? 1.25 27.188 12.523 1 93.75 340 LEU A N 1
ATOM 2754 C CA . LEU A 1 340 ? 2.332 27.453 13.461 1 93.75 340 LEU A CA 1
ATOM 2755 C C . LEU A 1 340 ? 2.705 26.203 14.234 1 93.75 340 LEU A C 1
ATOM 2757 O O . LEU A 1 340 ? 1.835 25.531 14.805 1 93.75 340 LEU A O 1
ATOM 2761 N N . VAL A 1 341 ? 4.02 25.875 14.195 1 95.06 341 VAL A N 1
ATOM 2762 C CA . VAL A 1 341 ? 4.48 24.641 14.836 1 95.06 341 VAL A CA 1
ATOM 2763 C C . VAL A 1 341 ? 5.855 24.875 15.453 1 95.06 341 VAL A C 1
ATOM 2765 O O . VAL A 1 341 ? 6.469 25.922 15.258 1 95.06 341 VAL A O 1
ATOM 2768 N N . TYR A 1 342 ? 6.27 24.047 16.234 1 96.31 342 TYR A N 1
ATOM 2769 C CA . TYR A 1 342 ? 7.68 23.938 16.594 1 96.31 342 TYR A CA 1
ATOM 2770 C C . TYR A 1 342 ? 8.148 22.5 16.531 1 96.31 342 TYR A C 1
ATOM 2772 O O . TYR A 1 342 ? 7.348 21.562 16.672 1 96.31 342 TYR A O 1
ATOM 2780 N N . LEU A 1 343 ? 9.414 22.25 16.266 1 97.19 343 LEU A N 1
ATOM 2781 C CA . LEU A 1 343 ? 10.039 20.938 16.328 1 97.19 343 LEU A CA 1
ATOM 2782 C C . LEU A 1 343 ? 10.43 20.594 17.75 1 97.19 343 LEU A C 1
ATOM 2784 O O . LEU A 1 343 ? 11.109 21.375 18.422 1 97.19 343 LEU A O 1
ATOM 2788 N N . ARG A 1 344 ? 10.031 19.469 18.141 1 96.25 344 ARG A N 1
ATOM 2789 C CA . ARG A 1 344 ? 10.266 19.078 19.531 1 96.25 344 ARG A CA 1
ATOM 2790 C C . ARG A 1 344 ? 11.75 18.844 19.781 1 96.25 344 ARG A C 1
ATOM 2792 O O . ARG A 1 344 ? 12.461 18.312 18.922 1 96.25 344 ARG A O 1
ATOM 2799 N N . THR A 1 345 ? 12.18 19.172 21.047 1 95.69 345 THR A N 1
ATOM 2800 C CA . THR A 1 345 ? 13.578 19 21.422 1 95.69 345 THR A CA 1
ATOM 2801 C C . THR A 1 345 ? 13.695 18.062 22.625 1 95.69 345 THR A C 1
ATOM 2803 O O . THR A 1 345 ? 14.805 17.734 23.062 1 95.69 345 THR A O 1
ATOM 2806 N N . ASP A 1 346 ? 12.555 17.672 23.219 1 94.25 346 ASP A N 1
ATOM 2807 C CA . ASP A 1 346 ? 12.594 16.781 24.375 1 94.25 346 ASP A CA 1
ATOM 2808 C C . ASP A 1 346 ? 13.148 15.414 24 1 94.25 346 ASP A C 1
ATOM 2810 O O . ASP A 1 346 ? 13.203 15.07 22.812 1 94.25 346 ASP A O 1
ATOM 2814 N N . PRO A 1 347 ? 13.617 14.727 24.984 1 93.44 347 PRO A N 1
ATOM 2815 C CA . PRO A 1 347 ? 14.18 13.406 24.688 1 93.44 347 PRO A CA 1
ATOM 2816 C C . PRO A 1 347 ? 13.211 12.516 23.922 1 93.44 347 PRO A C 1
ATOM 2818 O O . PRO A 1 347 ? 12.008 12.508 24.203 1 93.44 347 PRO A O 1
ATOM 2821 N N . ASN A 1 348 ? 13.734 11.883 22.984 1 92.88 348 ASN A N 1
ATOM 2822 C CA . ASN A 1 348 ? 12.984 10.961 22.156 1 92.88 348 ASN A CA 1
ATOM 2823 C C . ASN A 1 348 ? 12.867 9.586 22.797 1 92.88 348 ASN A C 1
ATOM 2825 O O . ASN A 1 348 ? 13.883 8.945 23.094 1 92.88 348 ASN A O 1
ATOM 2829 N N . LYS A 1 349 ? 11.688 9.133 23.062 1 92.44 349 LYS A N 1
ATOM 2830 C CA . LYS A 1 349 ? 11.453 7.855 23.734 1 92.44 349 LYS A CA 1
ATOM 2831 C C . LYS A 1 349 ? 11.5 6.691 22.75 1 92.44 349 LYS A C 1
ATOM 2833 O O . LYS A 1 349 ? 11.602 5.531 23.156 1 92.44 349 LYS A O 1
ATOM 2838 N N . SER A 1 350 ? 11.328 7.016 21.547 1 94.12 350 SER A N 1
ATOM 2839 C CA . SER A 1 350 ? 11.258 5.965 20.531 1 94.12 350 SER A CA 1
ATOM 2840 C C . SER A 1 350 ? 12.609 5.75 19.859 1 94.12 350 SER A C 1
ATOM 2842 O O . SER A 1 350 ? 13.516 6.566 20 1 94.12 350 SER A O 1
ATOM 2844 N N . TRP A 1 351 ? 12.75 4.621 19.094 1 95.44 351 TRP A N 1
ATOM 2845 C CA . TRP A 1 351 ? 13.977 4.32 18.359 1 95.44 351 TRP A CA 1
ATOM 2846 C C . TRP A 1 351 ? 14.055 5.152 17.078 1 95.44 351 TRP A C 1
ATOM 2848 O O . TRP A 1 351 ? 15.102 5.188 16.422 1 95.44 351 TRP A O 1
ATOM 2858 N N . ARG A 1 352 ? 12.984 5.801 16.734 1 97.06 352 ARG A N 1
ATOM 2859 C CA . ARG A 1 352 ? 12.93 6.598 15.516 1 97.06 352 ARG A CA 1
ATOM 2860 C C . ARG A 1 352 ? 13.617 7.945 15.703 1 97.06 352 ARG A C 1
ATOM 2862 O O . ARG A 1 352 ? 13.289 8.695 16.625 1 97.06 352 ARG A O 1
ATOM 2869 N N . THR A 1 353 ? 14.516 8.117 14.664 1 94.38 353 THR A N 1
ATOM 2870 C CA . THR A 1 353 ? 15.203 9.398 14.617 1 94.38 353 THR A CA 1
ATOM 2871 C C . THR A 1 353 ? 14.609 10.289 13.523 1 94.38 353 THR A C 1
ATOM 2873 O O . THR A 1 353 ? 14.484 9.867 12.375 1 94.38 353 THR A O 1
ATOM 2876 N N . SER A 1 354 ? 13.82 11.242 13.836 1 95.62 354 SER A N 1
ATOM 2877 C CA . SER A 1 354 ? 13.281 12.148 12.828 1 95.62 354 SER A CA 1
ATOM 2878 C C . SER A 1 354 ? 12.812 13.453 13.453 1 95.62 354 SER A C 1
ATOM 2880 O O . SER A 1 354 ? 12.859 13.617 14.68 1 95.62 354 SER A O 1
ATOM 2882 N N . GLN A 1 355 ? 12.539 14.359 12.625 1 97.06 355 GLN A N 1
ATOM 2883 C CA . GLN A 1 355 ? 11.852 15.547 13.125 1 97.06 355 GLN A CA 1
ATOM 2884 C C . GLN A 1 355 ? 10.531 15.164 13.797 1 97.06 355 GLN A C 1
ATOM 2886 O O . GLN A 1 355 ? 9.805 14.305 13.312 1 97.06 355 GLN A O 1
ATOM 2891 N N . ARG A 1 356 ? 10.336 15.703 14.977 1 97.31 356 ARG A N 1
ATOM 2892 C CA . ARG A 1 356 ? 9.078 15.578 15.695 1 97.31 356 ARG A CA 1
ATOM 2893 C C . ARG A 1 356 ? 8.375 16.922 15.82 1 97.31 356 ARG A C 1
ATOM 2895 O O . ARG A 1 356 ? 8.984 17.906 16.234 1 97.31 356 ARG A O 1
ATOM 2902 N N . ILE A 1 357 ? 7.125 16.922 15.477 1 96.12 357 ILE A N 1
ATOM 2903 C CA . ILE A 1 357 ? 6.441 18.203 15.359 1 96.12 357 ILE A CA 1
ATOM 2904 C C . ILE A 1 357 ? 5.383 18.328 16.453 1 96.12 357 ILE A C 1
ATOM 2906 O O . ILE A 1 357 ? 4.781 17.328 16.859 1 96.12 357 ILE A O 1
ATOM 2910 N N . GLN A 1 358 ? 5.246 19.5 16.938 1 92.38 358 GLN A N 1
ATOM 2911 C CA . GLN A 1 358 ? 4.133 19.891 17.797 1 92.38 358 GLN A CA 1
ATOM 2912 C C . GLN A 1 358 ? 3.381 21.078 17.203 1 92.38 358 GLN A C 1
ATOM 2914 O O . GLN A 1 358 ? 3.982 22.109 16.906 1 92.38 358 GLN A O 1
ATOM 2919 N N . PHE A 1 359 ? 2.207 20.891 16.938 1 86.25 359 PHE A N 1
ATOM 2920 C CA . PHE A 1 359 ? 1.37 21.953 16.406 1 86.25 359 PHE A CA 1
ATOM 2921 C C . PHE A 1 359 ? 0.94 22.922 17.5 1 86.25 359 PHE A C 1
ATOM 2923 O O . PHE A 1 359 ? 0.608 22.5 18.609 1 86.25 359 PHE A O 1
ATOM 2930 N N . VAL A 1 360 ? 1.195 24.172 17.297 1 75.81 360 VAL A N 1
ATOM 2931 C CA . VAL A 1 360 ? 0.776 25.219 18.219 1 75.81 360 VAL A CA 1
ATOM 2932 C C . VAL A 1 360 ? -0.49 25.891 17.688 1 75.81 360 VAL A C 1
ATOM 2934 O O . VAL A 1 360 ? -0.729 25.922 16.484 1 75.81 360 VAL A O 1
ATOM 2937 N N . MET A 1 361 ? -1.626 25.984 18.25 1 57.84 361 MET A N 1
ATOM 2938 C CA . MET A 1 361 ? -2.857 26.609 17.781 1 57.84 361 MET A CA 1
ATOM 2939 C C . MET A 1 361 ? -2.553 27.734 16.797 1 57.84 361 MET A C 1
ATOM 2941 O O . MET A 1 361 ? -1.488 28.359 16.875 1 57.84 361 MET A O 1
ATOM 2945 N N . ARG A 1 362 ? -3.307 27.734 15.648 1 49.12 362 ARG A N 1
ATOM 2946 C CA . ARG A 1 362 ? -3.266 28.719 14.57 1 49.12 362 ARG A CA 1
ATOM 2947 C C . ARG A 1 362 ? -3.314 30.141 15.133 1 49.12 362 ARG A C 1
ATOM 2949 O O . ARG A 1 362 ? -3.881 30.375 16.203 1 49.12 362 ARG A O 1
ATOM 2956 N N . THR A 1 363 ? -2.467 31.094 14.797 1 39.62 363 THR A N 1
ATOM 2957 C CA . THR A 1 363 ? -2.51 32.531 15.094 1 39.62 363 THR A CA 1
ATOM 2958 C C . THR A 1 363 ? -3.953 33 15.18 1 39.62 363 THR A C 1
ATOM 2960 O O . THR A 1 363 ? -4.84 32.469 14.523 1 39.62 363 THR A O 1
ATOM 2963 N N . ALA A 1 364 ? -4.332 33.906 16.156 1 35.41 364 ALA A N 1
ATOM 2964 C CA . ALA A 1 364 ? -5.594 34.625 16.328 1 35.41 364 ALA A CA 1
ATOM 2965 C C . ALA A 1 364 ? -6.266 34.875 14.984 1 35.41 364 ALA A C 1
ATOM 2967 O O . ALA A 1 364 ? -7.492 34.938 14.898 1 35.41 364 ALA A O 1
ATOM 2968 N N . ALA A 1 365 ? -5.559 35.312 13.992 1 35.12 365 ALA A N 1
ATOM 2969 C CA . ALA A 1 365 ? -6.219 35.656 12.742 1 35.12 365 ALA A CA 1
ATOM 2970 C C . ALA A 1 365 ? -6.82 34.406 12.078 1 35.12 365 ALA A C 1
ATOM 2972 O O . ALA A 1 365 ? -7.543 34.531 11.086 1 35.12 365 ALA A O 1
ATOM 2973 N N . ALA A 1 366 ? -6.336 33.219 12.375 1 35.97 366 ALA A N 1
ATOM 2974 C CA . ALA A 1 366 ? -6.898 32 11.797 1 35.97 366 ALA A CA 1
ATOM 2975 C C . ALA A 1 366 ? -8.102 31.516 12.602 1 35.97 366 ALA A C 1
ATOM 2977 O O . ALA A 1 366 ? -8.43 30.328 12.578 1 35.97 366 ALA A O 1
ATOM 2978 N N . LYS A 1 367 ? -8.562 32.156 13.57 1 33.78 367 LYS A N 1
ATOM 2979 C CA . LYS A 1 367 ? -9.766 31.844 14.344 1 33.78 367 LYS A CA 1
ATOM 2980 C C . LYS A 1 367 ? -10.898 31.391 13.43 1 33.78 367 LYS A C 1
ATOM 2982 O O . LYS A 1 367 ? -11.82 30.703 13.875 1 33.78 367 LYS A O 1
ATOM 2987 N N . GLU A 1 368 ? -11.148 32.156 12.383 1 30.06 368 GLU A N 1
ATOM 2988 C CA . GLU A 1 368 ? -12.367 31.953 11.609 1 30.06 368 GLU A CA 1
ATOM 2989 C C . GLU A 1 368 ? -12.297 30.641 10.836 1 30.06 368 GLU A C 1
ATOM 2991 O O . GLU A 1 368 ? -13.227 30.312 10.094 1 30.06 368 GLU A O 1
ATOM 2996 N N . PHE A 1 369 ? -11.148 30.141 10.531 1 31.34 369 PHE A N 1
ATOM 2997 C CA . PHE A 1 369 ? -11.141 29.219 9.406 1 31.34 369 PHE A CA 1
ATOM 2998 C C . PHE A 1 369 ? -11.656 27.844 9.844 1 31.34 369 PHE A C 1
ATOM 3000 O O . PHE A 1 369 ? -11.227 27.312 10.867 1 31.34 369 PHE A O 1
ATOM 3007 N N . GLY A 1 370 ? -12.766 27.406 9.25 1 32.59 370 GLY A N 1
ATOM 3008 C CA . GLY A 1 370 ? -13.828 26.406 9.172 1 32.59 370 GLY A CA 1
ATOM 3009 C C . GLY A 1 370 ? -13.32 24.984 9.07 1 32.59 370 GLY A C 1
ATOM 3010 O O . GLY A 1 370 ? -12.797 24.578 8.039 1 32.59 370 GLY A O 1
ATOM 3011 N N . CYS A 1 371 ? -12.578 24.578 9.977 1 37.25 371 CYS A N 1
ATOM 3012 C CA . CYS A 1 371 ? -12.203 23.172 9.828 1 37.25 371 CYS A CA 1
ATOM 3013 C C . CYS A 1 371 ? -13.406 22.344 9.406 1 37.25 371 CYS A C 1
ATOM 3015 O O . CYS A 1 371 ? -14.531 22.609 9.82 1 37.25 371 CYS A O 1
ATOM 3017 N N . CYS A 1 372 ? -13.258 21.594 8.406 1 39.38 372 CYS A N 1
ATOM 3018 C CA . CYS A 1 372 ? -14.25 20.641 7.922 1 39.38 372 CYS A CA 1
ATOM 3019 C C . CYS A 1 372 ? -14.93 19.906 9.078 1 39.38 372 CYS A C 1
ATOM 3021 O O . CYS A 1 372 ? -16.109 19.547 8.992 1 39.38 372 CYS A O 1
ATOM 3023 N N . ALA A 1 373 ? -14.156 19.766 10.109 1 40.88 37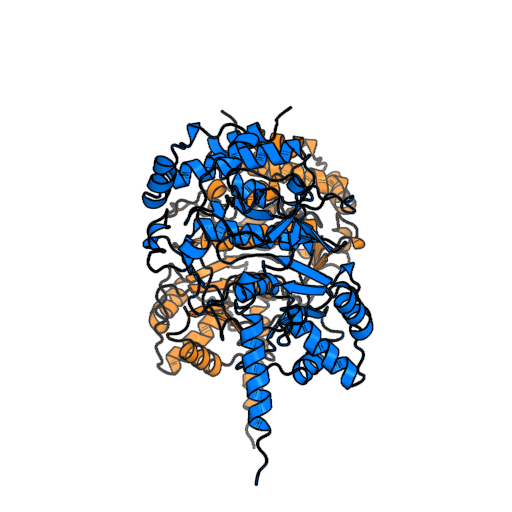3 ALA A N 1
ATOM 3024 C CA . ALA A 1 373 ? -14.766 19.125 11.273 1 40.88 373 ALA A CA 1
ATOM 3025 C C . ALA A 1 373 ? -15.797 20.047 11.922 1 40.88 373 ALA A C 1
ATOM 3027 O O . ALA A 1 373 ? -16.844 19.594 12.391 1 40.88 373 ALA A O 1
ATOM 3028 N N . VAL A 1 374 ? -15.547 21.375 11.773 1 40.97 374 VAL A N 1
ATOM 3029 C CA . VAL A 1 374 ? -16.469 22.344 12.344 1 40.97 374 VAL A CA 1
ATOM 3030 C C . VAL A 1 374 ? -17.734 22.406 11.492 1 40.97 374 VAL A C 1
ATOM 3032 O O . VAL A 1 374 ? -18.844 22.484 12.023 1 40.97 374 VAL A O 1
ATOM 3035 N N . ASN A 1 375 ? -17.5 22.25 10.18 1 44.25 375 ASN A N 1
ATOM 3036 C CA . ASN A 1 375 ? -18.688 22.25 9.312 1 44.25 375 ASN A CA 1
ATOM 3037 C C . ASN A 1 375 ? -19.531 21 9.531 1 44.25 375 ASN A C 1
ATOM 3039 O O . ASN A 1 375 ? -20.75 21.062 9.523 1 44.25 375 ASN A O 1
ATOM 3043 N N . LEU A 1 376 ? -18.891 19.891 9.711 1 45.56 376 LEU A N 1
ATOM 3044 C CA . LEU A 1 376 ? -19.625 18.656 10.008 1 45.56 376 LEU A CA 1
ATOM 3045 C C . LEU A 1 376 ? -20.359 18.766 11.328 1 45.56 376 LEU A C 1
ATOM 3047 O O . LEU A 1 376 ? -21.531 18.391 11.43 1 45.56 376 LEU A O 1
ATOM 3051 N N . GLU A 1 377 ? -19.703 19.453 12.266 1 44.66 377 GLU A N 1
ATOM 3052 C CA . GLU A 1 377 ? -20.328 19.641 13.57 1 44.66 377 GLU A CA 1
ATOM 3053 C C . GLU A 1 377 ? -21.453 20.656 13.5 1 44.66 377 GLU A C 1
ATOM 3055 O O . GLU A 1 377 ? -22.5 20.484 14.141 1 44.66 377 GLU A O 1
ATOM 3060 N N . ARG A 1 378 ? -21.219 21.75 12.789 1 48.78 378 ARG A N 1
ATOM 3061 C CA . ARG A 1 378 ? -22.25 22.766 12.609 1 48.78 378 ARG A CA 1
ATOM 3062 C C . ARG A 1 378 ? -23.5 22.172 11.977 1 48.78 378 ARG A C 1
ATOM 3064 O O . ARG A 1 378 ? -24.609 22.453 12.414 1 48.78 378 ARG A O 1
ATOM 3071 N N . LYS A 1 379 ? -23.234 21.422 11.039 1 50.69 379 LYS A N 1
ATOM 3072 C CA . LYS A 1 379 ? -24.359 20.812 10.336 1 50.69 379 LYS A CA 1
ATOM 3073 C C . LYS A 1 379 ? -25.078 19.797 11.219 1 50.69 379 LYS A C 1
ATOM 3075 O O . LYS A 1 379 ? -26.312 19.719 11.211 1 50.69 379 LYS A O 1
ATOM 3080 N N . MET A 1 380 ? -24.266 19.109 11.93 1 50.75 380 MET A N 1
ATOM 3081 C CA . MET A 1 380 ? -24.844 18.125 12.836 1 50.75 380 MET A CA 1
ATOM 3082 C C . MET A 1 380 ? -25.625 18.797 13.961 1 50.75 380 MET A C 1
ATOM 3084 O O . MET A 1 380 ? -26.672 18.312 14.367 1 50.75 380 MET A O 1
ATOM 3088 N N . SER A 1 381 ? -25.109 19.859 14.492 1 49 381 SER A N 1
ATOM 3089 C CA . SER A 1 381 ? -25.766 20.609 15.555 1 49 381 SER A CA 1
ATOM 3090 C C . SER A 1 381 ? -27.016 21.312 15.055 1 49 381 SER A C 1
ATOM 3092 O O . SER A 1 381 ? -28.016 21.406 15.773 1 49 381 SER A O 1
ATOM 3094 N N . ASN A 1 382 ? -26.938 21.891 13.914 1 50.41 382 ASN A N 1
ATOM 3095 C CA . ASN A 1 382 ? -28.109 22.531 13.328 1 50.41 382 ASN A CA 1
ATOM 3096 C C . ASN A 1 382 ? -29.234 21.547 13.078 1 50.41 382 ASN A C 1
ATOM 3098 O O . ASN A 1 382 ? -30.406 21.891 13.227 1 50.41 382 ASN A O 1
ATOM 3102 N N . ASP A 1 383 ? -28.828 20.453 12.703 1 49.94 383 ASP A N 1
ATOM 3103 C CA . ASP A 1 383 ? -29.859 19.438 12.438 1 49.94 383 ASP A CA 1
ATOM 3104 C C . ASP A 1 383 ? -30.469 18.938 13.742 1 49.94 383 ASP A C 1
ATOM 3106 O O . ASP A 1 383 ? -31.625 18.5 13.766 1 49.94 383 ASP A O 1
ATOM 3110 N N . GLU A 1 384 ? -29.688 18.953 14.688 1 48.44 384 GLU A N 1
ATOM 3111 C CA . GLU A 1 384 ? -30.234 18.578 15.984 1 48.44 384 GLU A CA 1
ATOM 3112 C C . GLU A 1 384 ? -31.141 19.672 16.547 1 48.44 384 GLU A C 1
ATOM 3114 O O . GLU A 1 384 ? -32.156 19.375 17.188 1 48.44 384 GLU A O 1
ATOM 3119 N N . ASP A 1 385 ? -30.844 20.906 16.344 1 43.53 385 ASP A N 1
ATOM 3120 C CA . ASP A 1 385 ? -31.688 22 16.828 1 43.53 385 ASP A CA 1
ATOM 3121 C C . ASP A 1 385 ? -32.969 22.125 16 1 43.53 385 ASP A C 1
ATOM 3123 O O . ASP A 1 385 ? -34 22.609 16.5 1 43.53 385 ASP A O 1
ATOM 3127 N N . SER A 1 386 ? -32.969 21.812 14.789 1 42.69 386 SER A N 1
ATOM 3128 C CA . SER A 1 386 ? -34.188 21.953 13.977 1 42.69 386 SER A CA 1
ATOM 3129 C C . SER A 1 386 ? -35.188 20.844 14.273 1 42.69 386 SER A C 1
ATOM 3131 O O . SER A 1 386 ? -36.344 20.906 13.859 1 42.69 386 SER A O 1
ATOM 3133 N N . SER A 1 387 ? -34.812 19.719 14.555 1 39.19 387 SER A N 1
ATOM 3134 C CA . SER A 1 387 ? -35.781 18.672 14.828 1 39.19 387 SER A CA 1
ATOM 3135 C C . SER A 1 387 ? -36.531 18.906 16.156 1 39.19 387 SER A C 1
ATOM 3137 O O . SER A 1 387 ? -37.438 18.156 16.5 1 39.19 387 SER A O 1
ATOM 3139 N N . ALA A 1 388 ? -36.031 19.828 16.984 1 36.56 388 ALA A N 1
ATOM 3140 C CA . ALA A 1 388 ? -36.75 20.047 18.25 1 36.56 388 ALA A CA 1
ATOM 3141 C C . ALA A 1 388 ? -37.812 21.109 18.109 1 36.56 388 ALA A C 1
ATOM 3143 O O . ALA A 1 388 ? -38.062 21.891 19.031 1 36.56 388 ALA A O 1
ATOM 3144 N N . THR A 1 389 ? -38.125 21.438 16.875 1 32.59 389 THR A N 1
ATOM 3145 C CA . THR A 1 389 ? -39.25 22.375 16.859 1 32.59 389 THR A CA 1
ATOM 3146 C C . THR A 1 389 ? -40.5 21.703 17.391 1 32.59 389 THR A C 1
ATOM 3148 O O . THR A 1 389 ? -40.938 20.688 16.859 1 32.59 389 THR A O 1
ATOM 3151 N N . PRO A 1 390 ? -41.031 22.109 18.562 1 30 390 PRO A N 1
ATOM 3152 C CA . PRO A 1 390 ? -42.25 21.641 19.203 1 30 390 PRO A CA 1
ATOM 3153 C C . PRO A 1 390 ? -43.469 21.797 18.297 1 30 390 PRO A C 1
ATOM 3155 O O . PRO A 1 390 ? -43.594 22.766 17.562 1 30 390 PRO A O 1
ATOM 3158 N N . ALA A 1 391 ? -44.094 20.688 18.016 1 33.28 391 ALA A N 1
ATOM 3159 C CA . ALA A 1 391 ? -45.5 20.641 17.594 1 33.28 391 ALA A CA 1
ATOM 3160 C C . ALA A 1 391 ? -46.375 21.531 18.469 1 33.28 391 ALA A C 1
ATOM 3162 O O . ALA A 1 391 ? -46.531 21.266 19.672 1 33.28 391 ALA A O 1
ATOM 3163 N N . VAL A 1 392 ? -46.25 22.812 18.172 1 23.73 392 VAL A N 1
ATOM 3164 C CA . VAL A 1 392 ? -47.406 23.594 18.656 1 23.73 392 VAL A CA 1
ATOM 3165 C C . VAL A 1 392 ? -48.625 23.297 17.797 1 23.73 392 VAL A C 1
ATOM 3167 O O . VAL A 1 392 ? -48.531 23.312 16.562 1 23.73 392 VAL A O 1
ATOM 3170 N N . MET B 1 1 ? 30.516 0.345 -14.148 1 47.5 1 MET B N 1
ATOM 3171 C CA . MET B 1 1 ? 29.109 0.766 -14.078 1 47.5 1 MET B CA 1
ATOM 3172 C C . MET B 1 1 ? 28.375 0.026 -12.969 1 47.5 1 MET B C 1
ATOM 3174 O O . MET B 1 1 ? 28.547 -1.182 -12.797 1 47.5 1 MET B O 1
ATOM 3178 N N . GLU B 1 2 ? 27.938 0.751 -12.055 1 67.5 2 GLU B N 1
ATOM 3179 C CA . GLU B 1 2 ? 27.406 0.116 -10.852 1 67.5 2 GLU B CA 1
ATOM 3180 C C . GLU B 1 2 ? 26.297 -0.876 -11.195 1 67.5 2 GLU B C 1
ATOM 3182 O O . GLU B 1 2 ? 25.344 -0.528 -11.891 1 67.5 2 GLU B O 1
ATOM 3187 N N . ASN B 1 3 ? 26.656 -2.219 -11.164 1 85.38 3 ASN B N 1
ATOM 3188 C CA . ASN B 1 3 ? 25.656 -3.23 -11.484 1 85.38 3 ASN B CA 1
ATOM 3189 C C . ASN B 1 3 ? 24.672 -3.422 -10.336 1 85.38 3 ASN B C 1
ATOM 3191 O O . ASN B 1 3 ? 24.828 -2.832 -9.266 1 85.38 3 ASN B O 1
ATOM 3195 N N . ILE B 1 4 ? 23.562 -3.971 -10.602 1 89 4 ILE B N 1
ATOM 3196 C CA . ILE B 1 4 ? 22.453 -4.129 -9.672 1 89 4 ILE B CA 1
ATOM 3197 C C . ILE B 1 4 ? 22.922 -4.852 -8.414 1 89 4 ILE B C 1
ATOM 3199 O O . ILE B 1 4 ? 22.438 -4.574 -7.316 1 89 4 ILE B O 1
ATOM 3203 N N . LYS B 1 5 ? 23.875 -5.738 -8.57 1 92 5 LYS B N 1
ATOM 3204 C CA . LYS B 1 5 ? 24.422 -6.469 -7.43 1 92 5 LYS B CA 1
ATOM 3205 C C . LYS B 1 5 ? 25.141 -5.527 -6.473 1 92 5 LYS B C 1
ATOM 3207 O O . LYS B 1 5 ? 25.047 -5.676 -5.254 1 92 5 LYS B O 1
ATOM 3212 N N . ASN B 1 6 ? 25.859 -4.559 -6.996 1 92.06 6 ASN B N 1
ATOM 3213 C CA . ASN B 1 6 ? 26.562 -3.588 -6.164 1 92.06 6 ASN B CA 1
ATOM 3214 C C . ASN B 1 6 ? 25.594 -2.74 -5.352 1 92.06 6 ASN B C 1
ATOM 3216 O O . ASN B 1 6 ? 25.844 -2.455 -4.176 1 92.06 6 ASN B O 1
ATOM 3220 N N . ILE B 1 7 ? 24.594 -2.357 -6.004 1 92.62 7 ILE B N 1
ATOM 3221 C CA . ILE B 1 7 ? 23.562 -1.58 -5.312 1 92.62 7 ILE B CA 1
ATOM 3222 C C . ILE B 1 7 ? 22.922 -2.434 -4.227 1 92.62 7 ILE B C 1
ATOM 3224 O O . ILE B 1 7 ? 22.75 -1.981 -3.092 1 92.62 7 ILE B O 1
ATOM 3228 N N . TYR B 1 8 ? 22.594 -3.674 -4.625 1 94.44 8 TYR B N 1
ATOM 3229 C CA . TYR B 1 8 ? 22 -4.637 -3.697 1 94.44 8 TYR B CA 1
ATOM 3230 C C . TYR B 1 8 ? 22.875 -4.801 -2.457 1 94.44 8 TYR B C 1
ATOM 3232 O O . TYR B 1 8 ? 22.391 -4.668 -1.33 1 94.44 8 TYR B O 1
ATOM 3240 N N . ASP B 1 9 ? 24.125 -4.984 -2.654 1 94.06 9 ASP B N 1
ATOM 3241 C CA . ASP B 1 9 ? 25.078 -5.188 -1.56 1 94.06 9 ASP B CA 1
ATOM 3242 C C . ASP B 1 9 ? 25.25 -3.906 -0.75 1 94.06 9 ASP B C 1
ATOM 3244 O O . ASP B 1 9 ? 25.422 -3.955 0.472 1 94.06 9 ASP B O 1
ATOM 3248 N N . GLY B 1 10 ? 25.297 -2.797 -1.477 1 92.25 10 GLY B N 1
ATOM 3249 C CA . GLY B 1 10 ? 25.406 -1.52 -0.789 1 92.25 10 GLY B CA 1
ATOM 3250 C C . GLY B 1 10 ? 24.25 -1.263 0.175 1 92.25 10 GLY B C 1
ATOM 3251 O O . GLY B 1 10 ? 24.469 -0.8 1.296 1 92.25 10 GLY B O 1
ATOM 3252 N N . ILE B 1 11 ? 23.031 -1.559 -0.248 1 94.38 11 ILE B N 1
ATOM 3253 C CA . ILE B 1 11 ? 21.859 -1.396 0.592 1 94.38 11 ILE B CA 1
ATOM 3254 C C . ILE B 1 11 ? 21.984 -2.277 1.833 1 94.38 11 ILE B C 1
ATOM 3256 O O . ILE B 1 11 ? 21.781 -1.812 2.955 1 94.38 11 ILE B O 1
ATOM 3260 N N . LYS B 1 12 ? 22.375 -3.49 1.592 1 94.19 12 LYS B N 1
ATOM 3261 C CA . LYS B 1 12 ? 22.516 -4.438 2.691 1 94.19 12 LYS B CA 1
ATOM 3262 C C . LYS B 1 12 ? 23.594 -3.98 3.672 1 94.19 12 LYS B C 1
ATOM 3264 O O . LYS B 1 12 ? 23.406 -4.062 4.891 1 94.19 12 LYS B O 1
ATOM 3269 N N . PHE B 1 13 ? 24.656 -3.564 3.172 1 92.88 13 PHE B N 1
ATOM 3270 C CA . PHE B 1 13 ? 25.797 -3.133 3.986 1 92.88 13 PHE B CA 1
ATOM 3271 C C . PHE B 1 13 ? 25.391 -1.967 4.887 1 92.88 13 PHE B C 1
ATOM 3273 O O . PHE B 1 13 ? 25.859 -1.864 6.02 1 92.88 13 PHE B O 1
ATOM 3280 N N . ARG B 1 14 ? 24.531 -1.147 4.441 1 92.44 14 ARG B N 1
ATOM 3281 C CA . ARG B 1 14 ? 24.109 0.029 5.195 1 92.44 14 ARG B CA 1
ATOM 3282 C C . ARG B 1 14 ? 23 -0.321 6.18 1 92.44 14 ARG B C 1
ATOM 3284 O O . ARG B 1 14 ? 22.531 0.537 6.934 1 92.44 14 ARG B O 1
ATOM 3291 N N . GLY B 1 15 ? 22.562 -1.528 6.09 1 93.19 15 GLY B N 1
ATOM 3292 C CA . GLY B 1 15 ? 21.531 -1.966 7.023 1 93.19 15 GLY B CA 1
ATOM 3293 C C . GLY B 1 15 ? 20.125 -1.831 6.465 1 93.19 15 GLY B C 1
ATOM 3294 O O . GLY B 1 15 ? 19.156 -1.999 7.195 1 93.19 15 GLY B O 1
ATOM 3295 N N . GLY B 1 16 ? 20.031 -1.489 5.184 1 95.38 16 GLY B N 1
ATOM 3296 C CA . GLY B 1 16 ? 18.719 -1.449 4.539 1 95.38 16 GLY B CA 1
ATOM 3297 C C . GLY B 1 16 ? 18.25 -2.811 4.062 1 95.38 16 GLY B C 1
ATOM 3298 O O . GLY B 1 16 ? 19 -3.789 4.129 1 95.38 16 GLY B O 1
ATOM 3299 N N . ASN B 1 17 ? 17 -2.887 3.682 1 97.25 17 ASN B N 1
ATOM 3300 C CA . ASN B 1 17 ? 16.406 -4.098 3.123 1 97.25 17 ASN B CA 1
ATOM 3301 C C . ASN B 1 17 ? 16.297 -4.02 1.603 1 97.25 17 ASN B C 1
ATOM 3303 O O . ASN B 1 17 ? 15.375 -3.418 1.068 1 97.25 17 ASN B O 1
ATOM 3307 N N . PRO B 1 18 ? 17.203 -4.672 0.915 1 96.62 18 PRO B N 1
ATOM 3308 C CA . PRO B 1 18 ? 17.188 -4.547 -0.544 1 96.62 18 PRO B CA 1
ATOM 3309 C C . PRO B 1 18 ? 15.883 -5.039 -1.169 1 96.62 18 PRO B C 1
ATOM 3311 O O . PRO B 1 18 ? 15.453 -4.508 -2.197 1 96.62 18 PRO B O 1
ATOM 3314 N N . LEU B 1 19 ? 15.273 -6.055 -0.6 1 97.56 19 LEU B N 1
ATOM 3315 C CA . LEU B 1 19 ? 14.016 -6.574 -1.12 1 97.56 19 LEU B CA 1
ATOM 3316 C C . LEU B 1 19 ? 12.938 -5.496 -1.105 1 97.56 19 LEU B C 1
ATOM 3318 O O . LEU B 1 19 ? 12.266 -5.266 -2.115 1 97.56 19 LEU B O 1
ATOM 3322 N N . LYS B 1 20 ? 12.789 -4.758 0.014 1 97.44 20 LYS B N 1
ATOM 3323 C CA . LYS B 1 20 ? 11.812 -3.68 0.106 1 97.44 20 LYS B CA 1
ATOM 3324 C C . LYS B 1 20 ? 12.086 -2.6 -0.938 1 97.44 20 LYS B C 1
ATOM 3326 O O . LYS B 1 20 ? 11.164 -2.129 -1.606 1 97.44 20 LYS B O 1
ATOM 3331 N N . TRP B 1 21 ? 13.367 -2.264 -1.035 1 96.38 21 TRP B N 1
ATOM 3332 C CA . TRP B 1 21 ? 13.758 -1.222 -1.979 1 96.38 21 TRP B CA 1
ATOM 3333 C C . TRP B 1 21 ? 13.391 -1.614 -3.406 1 96.38 21 TRP B C 1
ATOM 3335 O O . TRP B 1 21 ? 12.805 -0.818 -4.145 1 96.38 21 TRP B O 1
ATOM 3345 N N . LEU B 1 22 ? 13.602 -2.822 -3.773 1 96.31 22 LEU B N 1
ATOM 3346 C CA . LEU B 1 22 ? 13.398 -3.285 -5.145 1 96.31 22 LEU B CA 1
ATOM 3347 C C . LEU B 1 22 ? 11.914 -3.426 -5.457 1 96.31 22 LEU B C 1
ATOM 3349 O O . LEU B 1 22 ? 11.453 -2.984 -6.512 1 96.31 22 LEU B O 1
ATOM 3353 N N . ILE B 1 23 ? 11.125 -3.945 -4.523 1 96.62 23 ILE B N 1
ATOM 3354 C CA . ILE B 1 23 ? 9.703 -4.199 -4.746 1 96.62 23 ILE B CA 1
ATOM 3355 C C . ILE B 1 23 ? 8.969 -2.881 -4.98 1 96.62 23 ILE B C 1
ATOM 3357 O O . ILE B 1 23 ? 7.957 -2.842 -5.68 1 96.62 23 ILE B O 1
ATOM 3361 N N . ALA B 1 24 ? 9.492 -1.788 -4.449 1 96.88 24 ALA B N 1
ATOM 3362 C CA . ALA B 1 24 ? 8.812 -0.497 -4.512 1 96.88 24 ALA B CA 1
ATOM 3363 C C . ALA B 1 24 ? 8.891 0.096 -5.914 1 96.88 24 ALA B C 1
ATOM 3365 O O . ALA B 1 24 ? 8.102 0.974 -6.27 1 96.88 24 ALA B O 1
ATOM 3366 N N . ASP B 1 25 ? 9.859 -0.294 -6.715 1 97.38 25 ASP B N 1
ATOM 3367 C CA . ASP B 1 25 ? 10.062 0.192 -8.078 1 97.38 25 ASP B CA 1
ATOM 3368 C C . ASP B 1 25 ? 9.961 -0.948 -9.086 1 97.38 25 ASP B C 1
ATOM 3370 O O . ASP B 1 25 ? 10.891 -1.182 -9.859 1 97.38 25 ASP B O 1
ATOM 3374 N N . VAL B 1 26 ? 8.789 -1.559 -9.188 1 97.12 26 VAL B N 1
ATOM 3375 C CA . VAL B 1 26 ? 8.609 -2.771 -9.984 1 97.12 26 VAL B CA 1
ATOM 3376 C C . VAL B 1 26 ? 8.742 -2.441 -11.469 1 97.12 26 VAL B C 1
ATOM 3378 O O . VAL B 1 26 ? 9.234 -3.26 -12.25 1 97.12 26 VAL B O 1
ATOM 3381 N N . ASP B 1 27 ? 8.336 -1.226 -11.891 1 97.19 27 ASP B N 1
ATOM 3382 C CA . ASP B 1 27 ? 8.492 -0.834 -13.289 1 97.19 27 ASP B CA 1
ATOM 3383 C C . ASP B 1 27 ? 9.961 -0.876 -13.711 1 97.19 27 ASP B C 1
ATOM 3385 O O . ASP B 1 27 ? 10.281 -1.321 -14.812 1 97.19 27 ASP B O 1
ATOM 3389 N N . PHE B 1 28 ? 10.797 -0.393 -12.812 1 97.62 28 PHE B N 1
ATOM 3390 C CA . PHE B 1 28 ? 12.234 -0.476 -13.062 1 97.62 28 PHE B CA 1
ATOM 3391 C C . PHE B 1 28 ? 12.664 -1.924 -13.266 1 97.62 28 PHE B C 1
ATOM 3393 O O . PHE B 1 28 ? 13.43 -2.223 -14.188 1 97.62 28 PHE B O 1
ATOM 3400 N N . LEU B 1 29 ? 12.188 -2.84 -12.477 1 97.44 29 LEU B N 1
ATOM 3401 C CA . LEU B 1 29 ? 12.555 -4.25 -12.562 1 97.44 29 LEU B CA 1
ATOM 3402 C C . LEU B 1 29 ? 12.07 -4.859 -13.867 1 97.44 29 LEU B C 1
ATOM 3404 O O . LEU B 1 29 ? 12.781 -5.645 -14.5 1 97.44 29 LEU B O 1
ATOM 3408 N N . TYR B 1 30 ? 10.836 -4.496 -14.25 1 97.56 30 TYR B N 1
ATOM 3409 C CA . TYR B 1 30 ? 10.266 -5.008 -15.492 1 97.56 30 TYR B CA 1
ATOM 3410 C C . TYR B 1 30 ? 11.078 -4.555 -16.688 1 97.56 30 TYR B C 1
ATOM 3412 O O . TYR B 1 30 ? 11.055 -5.195 -17.75 1 97.56 30 TYR B O 1
ATOM 3420 N N . LYS B 1 31 ? 11.789 -3.469 -16.547 1 96.88 31 LYS B N 1
ATOM 3421 C CA . LYS B 1 31 ? 12.539 -2.91 -17.672 1 96.88 31 LYS B CA 1
ATOM 3422 C C . LYS B 1 31 ? 13.945 -3.498 -17.734 1 96.88 31 LYS B C 1
ATOM 3424 O O . LYS B 1 31 ? 14.648 -3.33 -18.734 1 96.88 31 LYS B O 1
ATOM 3429 N N . LEU B 1 32 ? 14.383 -4.133 -16.719 1 96.06 32 LEU B N 1
ATOM 3430 C CA . LEU B 1 32 ? 15.711 -4.742 -16.703 1 96.06 32 LEU B CA 1
ATOM 3431 C C . LEU B 1 32 ? 15.812 -5.828 -17.766 1 96.06 32 LEU B C 1
ATOM 3433 O O . LEU B 1 32 ? 14.812 -6.461 -18.109 1 96.06 32 LEU B O 1
ATOM 3437 N N . SER B 1 33 ? 17.078 -6.062 -18.234 1 95.12 33 SER B N 1
ATOM 3438 C CA . SER B 1 33 ? 17.312 -7.184 -19.141 1 95.12 33 SER B CA 1
ATOM 3439 C C . SER B 1 33 ? 17.109 -8.516 -18.438 1 95.12 33 SER B C 1
ATOM 3441 O O . SER B 1 33 ? 17.109 -8.578 -17.203 1 95.12 33 SER B O 1
ATOM 3443 N N . LYS B 1 34 ? 16.906 -9.531 -19.219 1 94.94 34 LYS B N 1
ATOM 3444 C CA . LYS B 1 34 ? 16.75 -10.875 -18.656 1 94.94 34 LYS B CA 1
ATOM 3445 C C . LYS B 1 34 ? 17.938 -11.234 -17.766 1 94.94 34 LYS B C 1
ATOM 3447 O O . LYS B 1 34 ? 17.75 -11.789 -16.688 1 94.94 34 LYS B O 1
ATOM 3452 N N . GLU B 1 35 ? 19.156 -10.891 -18.203 1 95.38 35 GLU B N 1
ATOM 3453 C CA . GLU B 1 35 ? 20.359 -11.195 -17.453 1 95.38 35 GLU B CA 1
ATOM 3454 C C . GLU B 1 35 ? 20.391 -10.461 -16.109 1 95.38 35 GLU B C 1
ATOM 3456 O O . GLU B 1 35 ? 20.766 -11.031 -15.086 1 95.38 35 GLU B O 1
ATOM 3461 N N . GLU B 1 36 ? 19.984 -9.219 -16.156 1 95.19 36 GLU B N 1
ATOM 3462 C CA . GLU B 1 36 ? 19.953 -8.43 -14.93 1 95.19 36 GLU B CA 1
ATOM 3463 C C . GLU B 1 36 ? 18.906 -8.961 -13.953 1 95.19 36 GLU B C 1
ATOM 3465 O O . GLU B 1 36 ? 19.125 -8.961 -12.742 1 95.19 36 GLU B O 1
ATOM 3470 N N . GLN B 1 37 ? 17.781 -9.352 -14.477 1 96.56 37 GLN B N 1
ATOM 3471 C CA . GLN B 1 37 ? 16.75 -9.93 -13.625 1 96.56 37 GLN B CA 1
ATOM 3472 C C . GLN B 1 37 ? 17.219 -11.234 -12.992 1 96.56 37 GLN B C 1
ATOM 3474 O O . GLN B 1 37 ? 16.922 -11.508 -11.828 1 96.56 37 GLN B O 1
ATOM 3479 N N . GLN B 1 38 ? 17.938 -12.008 -13.789 1 96.62 38 GLN B N 1
ATOM 3480 C CA . GLN B 1 38 ? 18.469 -13.258 -13.258 1 96.62 38 GLN B CA 1
ATOM 3481 C C . GLN B 1 38 ? 19.469 -13 -12.125 1 96.62 38 GLN B C 1
ATOM 3483 O O . GLN B 1 38 ? 19.453 -13.703 -11.117 1 96.62 38 GLN B O 1
ATOM 3488 N N . GLU B 1 39 ? 20.266 -12 -12.336 1 96.12 39 GLU B N 1
ATOM 3489 C CA . GLU B 1 39 ? 21.203 -11.625 -11.289 1 96.12 39 GLU B CA 1
ATOM 3490 C C . GLU B 1 39 ? 20.484 -11.172 -10.023 1 96.12 39 GLU B C 1
ATOM 3492 O O . GLU B 1 39 ? 20.844 -11.57 -8.914 1 96.12 39 GLU B O 1
ATOM 3497 N N . LEU B 1 40 ? 19.484 -10.367 -10.195 1 95.56 40 LEU B N 1
ATOM 3498 C CA . LEU B 1 40 ? 18.688 -9.875 -9.086 1 95.56 40 LEU B CA 1
ATOM 3499 C C . LEU B 1 40 ? 18.031 -11.039 -8.344 1 95.56 40 LEU B C 1
ATOM 3501 O O . LEU B 1 40 ? 18.109 -11.117 -7.117 1 95.56 40 LEU B O 1
ATOM 3505 N N . LYS B 1 41 ? 17.406 -11.922 -9.086 1 96.94 41 LYS B N 1
ATOM 3506 C CA . LYS B 1 41 ? 16.75 -13.086 -8.492 1 96.94 41 LYS B CA 1
ATOM 3507 C C . LYS B 1 41 ? 17.734 -13.922 -7.684 1 96.94 41 LYS B C 1
ATOM 3509 O O . LYS B 1 41 ? 17.406 -14.414 -6.605 1 96.94 41 LYS B O 1
ATOM 3514 N N . THR B 1 42 ? 18.891 -14.047 -8.273 1 97.75 42 THR B N 1
ATOM 3515 C CA . THR B 1 42 ? 19.922 -14.844 -7.605 1 97.75 42 THR B CA 1
ATOM 3516 C C . THR B 1 42 ? 20.281 -14.234 -6.258 1 97.75 42 THR B C 1
ATOM 3518 O O . THR B 1 42 ? 20.359 -14.938 -5.25 1 97.75 42 THR B O 1
ATOM 3521 N N . CYS B 1 43 ? 20.516 -12.906 -6.215 1 97.38 43 CYS B N 1
ATOM 3522 C CA . CYS B 1 43 ? 20.828 -12.219 -4.969 1 97.38 43 CYS B CA 1
ATOM 3523 C C . CYS B 1 43 ? 19.734 -12.406 -3.938 1 97.38 43 CYS B C 1
ATOM 3525 O O . CYS B 1 43 ? 20 -12.789 -2.797 1 97.38 43 CYS B O 1
ATOM 3527 N N . LEU B 1 44 ? 18.531 -12.219 -4.352 1 98 44 LEU B N 1
ATOM 3528 C CA . LEU B 1 44 ? 17.391 -12.25 -3.455 1 98 44 LEU B CA 1
ATOM 3529 C C . LEU B 1 44 ? 17.156 -13.664 -2.92 1 98 44 LEU B C 1
ATOM 3531 O O . LEU B 1 44 ? 16.922 -13.844 -1.721 1 98 44 LEU B O 1
ATOM 3535 N N . LEU B 1 45 ? 17.219 -14.625 -3.814 1 98.38 45 LEU B N 1
ATOM 3536 C CA . LEU B 1 45 ? 16.891 -16 -3.438 1 98.38 45 LEU B CA 1
ATOM 3537 C C . LEU B 1 45 ? 18.016 -16.625 -2.635 1 98.38 45 LEU B C 1
ATOM 3539 O O . LEU B 1 45 ? 17.766 -17.453 -1.753 1 98.38 45 LEU B O 1
ATOM 3543 N N . LYS B 1 46 ? 19.234 -16.219 -2.928 1 98.19 46 LYS B N 1
ATOM 3544 C CA . LYS B 1 46 ? 20.344 -16.656 -2.092 1 98.19 46 LYS B CA 1
ATOM 3545 C C . LYS B 1 46 ? 20.156 -16.188 -0.647 1 98.19 46 LYS B C 1
ATOM 3547 O O . LYS B 1 46 ? 20.344 -16.984 0.285 1 98.19 46 LYS B O 1
ATOM 3552 N N . ASP B 1 47 ? 19.797 -14.969 -0.454 1 97.94 47 ASP B N 1
ATOM 3553 C CA . ASP B 1 47 ? 19.594 -14.414 0.881 1 97.94 47 ASP B CA 1
ATOM 3554 C C . ASP B 1 47 ? 18.422 -15.109 1.578 1 97.94 47 ASP B C 1
ATOM 3556 O O . ASP B 1 47 ? 18.5 -15.438 2.764 1 97.94 47 ASP B O 1
ATOM 3560 N N . ALA B 1 48 ? 17.344 -15.289 0.839 1 98.31 48 ALA B N 1
ATOM 3561 C CA . ALA B 1 48 ? 16.172 -15.953 1.414 1 98.31 48 ALA B CA 1
ATOM 3562 C C . ALA B 1 48 ? 16.5 -17.375 1.832 1 98.31 48 ALA B C 1
ATOM 3564 O O . ALA B 1 48 ? 16.141 -17.812 2.934 1 98.31 48 ALA B O 1
ATOM 3565 N N . PHE B 1 49 ? 17.172 -18.109 0.944 1 98.62 49 PHE B N 1
ATOM 3566 C CA . PHE B 1 49 ? 17.562 -19.484 1.233 1 98.62 49 PHE B CA 1
ATOM 3567 C C . PHE B 1 49 ? 18.453 -19.547 2.463 1 98.62 49 PHE B C 1
ATOM 3569 O O . PHE B 1 49 ? 18.219 -20.359 3.367 1 98.62 49 PHE B O 1
ATOM 3576 N N . HIS B 1 50 ? 19.438 -18.688 2.479 1 98.5 50 HIS B N 1
ATOM 3577 C CA . HIS B 1 50 ? 20.344 -18.609 3.617 1 98.5 50 HIS B CA 1
ATOM 3578 C C . HIS B 1 50 ? 19.578 -18.391 4.918 1 98.5 50 HIS B C 1
ATOM 3580 O O . HIS B 1 50 ? 19.844 -19.047 5.922 1 98.5 50 HIS B O 1
ATOM 3586 N N . PHE B 1 51 ? 18.688 -17.484 4.91 1 98.56 51 PHE B N 1
ATOM 3587 C CA . PHE B 1 51 ? 17.922 -17.125 6.102 1 98.56 51 PHE B CA 1
ATOM 3588 C C . PHE B 1 51 ? 17.109 -18.328 6.598 1 98.56 51 PHE B C 1
ATOM 3590 O O . PHE B 1 51 ? 17.188 -18.688 7.777 1 98.56 51 PHE B O 1
ATOM 3597 N N . HIS B 1 52 ? 16.375 -18.969 5.707 1 98.56 52 HIS B N 1
ATOM 3598 C CA . HIS B 1 52 ? 15.492 -20.062 6.125 1 98.56 52 HIS B CA 1
ATOM 3599 C C . HIS B 1 52 ? 16.281 -21.297 6.504 1 98.56 52 HIS B C 1
ATOM 3601 O O . HIS B 1 52 ? 15.883 -22.047 7.398 1 98.56 52 HIS B O 1
ATOM 3607 N N . TYR B 1 53 ? 17.391 -21.547 5.828 1 98.69 53 TYR B N 1
ATOM 3608 C CA . TYR B 1 53 ? 18.281 -22.656 6.195 1 98.69 53 TYR B CA 1
ATOM 3609 C C . TYR B 1 53 ? 18.734 -22.531 7.645 1 98.69 53 TYR B C 1
ATOM 3611 O O . TYR B 1 53 ? 18.766 -23.516 8.375 1 98.69 53 TYR B O 1
ATOM 3619 N N . HIS B 1 54 ? 18.953 -21.359 8.133 1 98.44 54 HIS B N 1
ATOM 3620 C CA . HIS B 1 54 ? 19.547 -21.156 9.453 1 98.44 54 HIS B CA 1
ATOM 3621 C C . HIS B 1 54 ? 18.469 -20.906 10.508 1 98.44 54 HIS B C 1
ATOM 3623 O O . HIS B 1 54 ? 18.75 -21 11.711 1 98.44 54 HIS B O 1
ATOM 3629 N N . ASN B 1 55 ? 17.281 -20.609 10.086 1 98.19 55 ASN B N 1
ATOM 3630 C CA . ASN B 1 55 ? 16.281 -20.203 11.07 1 98.19 55 ASN B CA 1
ATOM 3631 C C . ASN B 1 55 ? 15.102 -21.172 11.102 1 98.19 55 ASN B C 1
ATOM 3633 O O . ASN B 1 55 ? 14.148 -20.984 11.852 1 98.19 55 ASN B O 1
ATOM 3637 N N . ASN B 1 56 ? 15.109 -22.219 10.328 1 97.94 56 ASN B N 1
ATOM 3638 C CA . ASN B 1 56 ? 14.055 -23.234 10.273 1 97.94 56 ASN B CA 1
ATOM 3639 C C . ASN B 1 56 ? 14.625 -24.641 10.344 1 97.94 56 ASN B C 1
ATOM 3641 O O . ASN B 1 56 ? 15.055 -25.203 9.328 1 97.94 56 ASN B O 1
ATOM 3645 N N . PRO B 1 57 ? 14.555 -25.234 11.508 1 97.25 57 PRO B N 1
ATOM 3646 C CA . PRO B 1 57 ? 15.148 -26.578 11.672 1 97.25 57 PRO B CA 1
ATOM 3647 C C . PRO B 1 57 ? 14.539 -27.609 10.734 1 97.25 57 PRO B C 1
ATOM 3649 O O . PRO B 1 57 ? 15.25 -28.484 10.234 1 97.25 57 PRO B O 1
ATOM 3652 N N . TYR B 1 58 ? 13.273 -27.562 10.586 1 96.25 58 TYR B N 1
ATOM 3653 C CA . TYR B 1 58 ? 12.609 -28.5 9.68 1 96.25 58 TYR B CA 1
ATOM 3654 C C . TYR B 1 58 ? 13.156 -28.359 8.266 1 96.25 58 TYR B C 1
ATOM 3656 O O . TYR B 1 58 ? 13.469 -29.375 7.617 1 96.25 58 TYR B O 1
ATOM 3664 N N . TYR B 1 59 ? 13.234 -27.188 7.777 1 97.56 59 TYR B N 1
ATOM 3665 C CA . TYR B 1 59 ? 13.75 -26.938 6.434 1 97.56 59 TYR B CA 1
ATOM 3666 C C . TYR B 1 59 ? 15.219 -27.312 6.332 1 97.56 59 TYR B C 1
ATOM 3668 O O . TYR B 1 59 ? 15.664 -27.844 5.312 1 97.56 59 TYR B O 1
ATOM 3676 N N . LYS B 1 60 ? 15.969 -27 7.316 1 98.25 60 LYS B N 1
ATOM 3677 C CA . LYS B 1 60 ? 17.375 -27.391 7.348 1 98.25 60 LYS B CA 1
ATOM 3678 C C . LYS B 1 60 ? 17.531 -28.906 7.191 1 98.25 60 LYS B C 1
ATOM 3680 O O . LYS B 1 60 ? 18.406 -29.375 6.457 1 98.25 60 LYS B O 1
ATOM 3685 N N . ASP B 1 61 ? 16.672 -29.625 7.914 1 97.69 61 ASP B N 1
ATOM 3686 C CA . ASP B 1 61 ? 16.703 -31.078 7.816 1 97.69 61 ASP B CA 1
ATOM 3687 C C . ASP B 1 61 ? 16.469 -31.547 6.379 1 97.69 61 ASP B C 1
ATOM 3689 O O . ASP B 1 61 ? 17.156 -32.438 5.891 1 97.69 61 ASP B O 1
ATOM 3693 N N . ILE B 1 62 ? 15.516 -30.938 5.719 1 96.5 62 ILE B N 1
ATOM 3694 C CA . ILE B 1 62 ? 15.219 -31.25 4.324 1 96.5 62 ILE B CA 1
ATOM 3695 C C . ILE B 1 62 ? 16.453 -30.969 3.467 1 96.5 62 ILE B C 1
ATOM 3697 O O . ILE B 1 62 ? 16.812 -31.797 2.619 1 96.5 62 ILE B O 1
ATOM 3701 N N . CYS B 1 63 ? 17.094 -29.891 3.688 1 98.12 63 CYS B N 1
ATOM 3702 C CA . CYS B 1 63 ? 18.266 -29.5 2.924 1 98.12 63 CYS B CA 1
ATOM 3703 C C . CYS B 1 63 ? 19.422 -30.469 3.152 1 98.12 63 CYS B C 1
ATOM 3705 O O . CYS B 1 63 ? 20.078 -30.875 2.201 1 98.12 63 CYS B O 1
ATOM 3707 N N . GLU B 1 64 ? 19.609 -30.812 4.375 1 97.69 64 GLU B N 1
ATOM 3708 C CA . GLU B 1 64 ? 20.703 -31.734 4.719 1 97.69 64 GLU B CA 1
ATOM 3709 C C . GLU B 1 64 ? 20.484 -33.125 4.117 1 97.69 64 GLU B C 1
ATOM 3711 O O . GLU B 1 64 ? 21.422 -33.75 3.656 1 97.69 64 GLU B O 1
ATOM 3716 N N . LYS B 1 65 ? 19.281 -33.562 4.152 1 97.19 65 LYS B N 1
ATOM 3717 C CA . LYS B 1 65 ? 18.938 -34.875 3.543 1 97.19 65 LYS B CA 1
ATOM 3718 C C . LYS B 1 65 ? 19.266 -34.844 2.051 1 97.19 65 LYS B C 1
ATOM 3720 O O . LYS B 1 65 ? 19.609 -35.906 1.484 1 97.19 65 LYS B O 1
ATOM 3725 N N . GLN B 1 66 ? 19.125 -33.719 1.435 1 96.62 66 GLN B N 1
ATOM 3726 C CA . GLN B 1 66 ? 19.406 -33.594 0.009 1 96.62 66 GLN B CA 1
ATOM 3727 C C . GLN B 1 66 ? 20.844 -33.125 -0.227 1 96.62 66 GLN B C 1
ATOM 3729 O O . GLN B 1 66 ? 21.234 -32.875 -1.367 1 96.62 66 GLN B O 1
ATOM 3734 N N . ASN B 1 67 ? 21.578 -32.969 0.818 1 97.38 67 ASN B N 1
ATOM 3735 C CA . ASN B 1 67 ? 22.984 -32.562 0.792 1 97.38 67 ASN B CA 1
ATOM 3736 C C . ASN B 1 67 ? 23.172 -31.219 0.091 1 97.38 67 ASN B C 1
ATOM 3738 O O . ASN B 1 67 ? 24.016 -31.094 -0.792 1 97.38 67 ASN B O 1
ATOM 3742 N N . ILE B 1 68 ? 22.344 -30.281 0.385 1 98.12 68 ILE B N 1
ATOM 3743 C CA . ILE B 1 68 ? 22.438 -28.938 -0.167 1 98.12 68 ILE B CA 1
ATOM 3744 C C . ILE B 1 68 ? 22.609 -27.922 0.964 1 98.12 68 ILE B C 1
ATOM 3746 O O . ILE B 1 68 ? 21.875 -27.969 1.96 1 98.12 68 ILE B O 1
ATOM 3750 N N . LYS B 1 69 ? 23.562 -27 0.822 1 98.12 69 LYS B N 1
ATOM 3751 C CA . LYS B 1 69 ? 23.828 -25.922 1.771 1 98.12 69 LYS B CA 1
ATOM 3752 C C . LYS B 1 69 ? 23.781 -24.562 1.087 1 98.12 69 LYS B C 1
ATOM 3754 O O . LYS B 1 69 ? 23.828 -24.469 -0.142 1 98.12 69 LYS B O 1
ATOM 3759 N N . PRO B 1 70 ? 23.625 -23.5 1.886 1 97.94 70 PRO B N 1
ATOM 3760 C CA . PRO B 1 70 ? 23.547 -22.156 1.295 1 97.94 70 PRO B CA 1
ATOM 3761 C C . PRO B 1 70 ? 24.75 -21.844 0.401 1 97.94 70 PRO B C 1
ATOM 3763 O O . PRO B 1 70 ? 24.609 -21.172 -0.624 1 97.94 70 PRO B O 1
ATOM 3766 N N . GLU B 1 71 ? 25.875 -22.391 0.686 1 97.38 71 GLU B N 1
ATOM 3767 C CA . GLU B 1 71 ? 27.109 -22.141 -0.071 1 97.38 71 GLU B CA 1
ATOM 3768 C C . GLU B 1 71 ? 27.047 -22.781 -1.449 1 97.38 71 GLU B C 1
ATOM 3770 O O . GLU B 1 71 ? 27.828 -22.453 -2.336 1 97.38 71 GLU B O 1
ATOM 3775 N N . ASP B 1 72 ? 26.172 -23.719 -1.578 1 97.62 72 ASP B N 1
ATOM 3776 C CA . ASP B 1 72 ? 26.047 -24.438 -2.84 1 97.62 72 ASP B CA 1
ATOM 3777 C C . ASP B 1 72 ? 2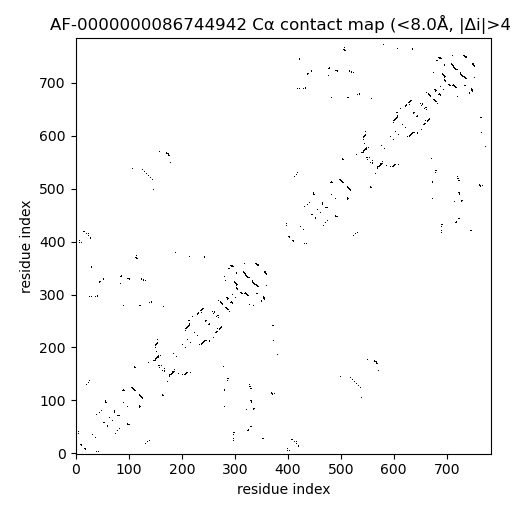5.312 -23.609 -3.883 1 97.62 72 ASP B C 1
ATOM 3779 O O . ASP B 1 72 ? 25.328 -23.938 -5.07 1 97.62 72 ASP B O 1
ATOM 3783 N N . ILE B 1 73 ? 24.625 -22.547 -3.504 1 97.88 73 ILE B N 1
ATOM 3784 C CA . ILE B 1 73 ? 23.891 -21.672 -4.41 1 97.88 73 ILE B CA 1
ATOM 3785 C C . ILE B 1 73 ? 24.719 -20.422 -4.695 1 97.88 73 ILE B C 1
ATOM 3787 O O . ILE B 1 73 ? 24.75 -19.484 -3.889 1 97.88 73 ILE B O 1
ATOM 3791 N N . GLN B 1 74 ? 25.297 -20.359 -5.848 1 95.44 74 GLN B N 1
ATOM 3792 C CA . GLN B 1 74 ? 26.219 -19.266 -6.145 1 95.44 74 GLN B CA 1
ATOM 3793 C C . GLN B 1 74 ? 25.766 -18.469 -7.363 1 95.44 74 GLN B C 1
ATOM 3795 O O . GLN B 1 74 ? 26.078 -17.281 -7.492 1 95.44 74 GLN B O 1
ATOM 3800 N N . SER B 1 75 ? 25.094 -19.156 -8.258 1 96.44 75 SER B N 1
ATOM 3801 C CA . SER B 1 75 ? 24.672 -18.516 -9.5 1 96.44 75 SER B CA 1
ATOM 3802 C C . SER B 1 75 ? 23.203 -18.828 -9.797 1 96.44 75 SER B C 1
ATOM 3804 O O . SER B 1 75 ? 22.578 -19.625 -9.102 1 96.44 75 SER B O 1
ATOM 3806 N N . TYR B 1 76 ? 22.75 -18.172 -10.852 1 96.94 76 TYR B N 1
ATOM 3807 C CA . TYR B 1 76 ? 21.375 -18.344 -11.281 1 96.94 76 TYR B CA 1
ATOM 3808 C C . TYR B 1 76 ? 21.078 -19.812 -11.586 1 96.94 76 TYR B C 1
ATOM 3810 O O . TYR B 1 76 ? 20.016 -20.328 -11.227 1 96.94 76 TYR B O 1
ATOM 3818 N N . ASN B 1 77 ? 22.016 -20.484 -12.156 1 96 77 ASN B N 1
ATOM 3819 C CA . ASN B 1 77 ? 21.828 -21.859 -12.578 1 96 77 ASN B CA 1
ATOM 3820 C C . ASN B 1 77 ? 21.734 -22.812 -11.375 1 96 77 ASN B C 1
ATOM 3822 O O . ASN B 1 77 ? 21.312 -23.953 -11.508 1 96 77 ASN B O 1
ATOM 3826 N N . ASP B 1 78 ? 22.172 -22.328 -10.195 1 97.31 78 ASP B N 1
ATOM 3827 C CA . ASP B 1 78 ? 22.156 -23.156 -8.992 1 97.31 78 ASP B CA 1
ATOM 3828 C C . ASP B 1 78 ? 20.781 -23.109 -8.312 1 97.31 78 ASP B C 1
ATOM 3830 O O . ASP B 1 78 ? 20.5 -23.906 -7.43 1 97.31 78 ASP B O 1
ATOM 3834 N N . LEU B 1 79 ? 19.938 -22.172 -8.742 1 97.62 79 LEU B N 1
ATOM 3835 C CA . LEU B 1 79 ? 18.672 -21.984 -8.062 1 97.62 79 LEU B CA 1
ATOM 3836 C C . LEU B 1 79 ? 17.812 -23.25 -8.141 1 97.62 79 LEU B C 1
ATOM 3838 O O . LEU B 1 79 ? 17.031 -23.531 -7.234 1 97.62 79 LEU B O 1
ATOM 3842 N N . VAL B 1 80 ? 18.016 -24.031 -9.211 1 97.06 80 VAL B N 1
ATOM 3843 C CA . VAL B 1 80 ? 17.234 -25.25 -9.43 1 97.06 80 VAL B CA 1
ATOM 3844 C C . VAL B 1 80 ? 17.547 -26.281 -8.344 1 97.06 80 VAL B C 1
ATOM 3846 O O . VAL B 1 80 ? 16.75 -27.172 -8.078 1 97.06 80 VAL B O 1
ATOM 3849 N N . ARG B 1 81 ? 18.641 -26.094 -7.605 1 97.19 81 ARG B N 1
ATOM 3850 C CA . ARG B 1 81 ? 19.094 -27.062 -6.605 1 97.19 81 ARG B CA 1
ATOM 3851 C C . ARG B 1 81 ? 18.438 -26.781 -5.254 1 97.19 81 ARG B C 1
ATOM 3853 O O . ARG B 1 81 ? 18.531 -27.609 -4.336 1 97.19 81 ARG B O 1
ATOM 3860 N N . ILE B 1 82 ? 17.812 -25.656 -5.109 1 98.19 82 ILE B N 1
ATOM 3861 C CA . ILE B 1 82 ? 17.219 -25.281 -3.832 1 98.19 82 ILE B CA 1
ATOM 3862 C C . ILE B 1 82 ? 16.125 -26.266 -3.463 1 98.19 82 ILE B C 1
ATOM 3864 O O . ILE B 1 82 ? 15.203 -26.516 -4.25 1 98.19 82 ILE B O 1
ATOM 3868 N N . PRO B 1 83 ? 16.203 -26.906 -2.291 1 98 83 PRO B N 1
ATOM 3869 C CA . PRO B 1 83 ? 15.172 -27.844 -1.873 1 98 83 PRO B CA 1
ATOM 3870 C C . PRO B 1 83 ? 13.789 -27.203 -1.78 1 98 83 PRO B C 1
ATOM 3872 O O . PRO B 1 83 ? 13.672 -26.047 -1.383 1 98 83 PRO B O 1
ATOM 3875 N N . LEU B 1 84 ? 12.812 -27.953 -2.146 1 97.25 84 LEU B N 1
ATOM 3876 C CA . LEU B 1 84 ? 11.453 -27.438 -2.271 1 97.25 84 LEU B CA 1
ATOM 3877 C C . LEU B 1 84 ? 10.547 -28 -1.181 1 97.25 84 LEU B C 1
ATOM 3879 O O . LEU B 1 84 ? 10.82 -29.062 -0.638 1 97.25 84 LEU B O 1
ATOM 3883 N N . ILE B 1 85 ? 9.609 -27.25 -0.853 1 95.56 85 ILE B N 1
ATOM 3884 C CA . ILE B 1 85 ? 8.562 -27.672 0.071 1 95.56 85 ILE B CA 1
ATOM 3885 C C . ILE B 1 85 ? 7.254 -27.875 -0.689 1 95.56 85 ILE B C 1
ATOM 3887 O O . ILE B 1 85 ? 6.715 -26.938 -1.273 1 95.56 85 ILE B O 1
ATOM 3891 N N . PRO B 1 86 ? 6.746 -29.094 -0.646 1 93.38 86 PRO B N 1
ATOM 3892 C CA . PRO B 1 86 ? 5.445 -29.312 -1.29 1 93.38 86 PRO B CA 1
ATOM 3893 C C . PRO B 1 86 ? 4.332 -28.484 -0.652 1 93.38 86 PRO B C 1
ATOM 3895 O O . PRO B 1 86 ? 4.281 -28.344 0.573 1 93.38 86 PRO B O 1
ATOM 3898 N N . VAL B 1 87 ? 3.484 -27.969 -1.499 1 90.06 87 VAL B N 1
ATOM 3899 C CA . VAL B 1 87 ? 2.389 -27.125 -1.024 1 90.06 87 VAL B CA 1
ATOM 3900 C C . VAL B 1 87 ? 1.509 -27.922 -0.062 1 90.06 87 VAL B C 1
ATOM 3902 O O . VAL B 1 87 ? 0.939 -27.359 0.877 1 90.06 87 VAL B O 1
ATOM 3905 N N . ALA B 1 88 ? 1.437 -29.188 -0.185 1 86.44 88 ALA B N 1
ATOM 3906 C CA . ALA B 1 88 ? 0.64 -30.062 0.666 1 86.44 88 ALA B CA 1
ATOM 3907 C C . ALA B 1 88 ? 1.099 -29.984 2.119 1 86.44 88 ALA B C 1
ATOM 3909 O O . ALA B 1 88 ? 0.324 -30.266 3.037 1 86.44 88 ALA B O 1
ATOM 3910 N N . THR B 1 89 ? 2.379 -29.609 2.318 1 89.5 89 THR B N 1
ATOM 3911 C CA . THR B 1 89 ? 2.912 -29.5 3.672 1 89.5 89 THR B CA 1
ATOM 3912 C C . THR B 1 89 ? 2.193 -28.406 4.453 1 89.5 89 THR B C 1
ATOM 3914 O O . THR B 1 89 ? 2.113 -28.469 5.68 1 89.5 89 THR B O 1
ATOM 3917 N N . TYR B 1 90 ? 1.643 -27.453 3.75 1 89.19 90 TYR B N 1
ATOM 3918 C CA . TYR B 1 90 ? 0.937 -26.344 4.383 1 89.19 90 TYR B CA 1
ATOM 3919 C C . TYR B 1 90 ? -0.457 -26.781 4.828 1 89.19 90 TYR B C 1
ATOM 3921 O O . TYR B 1 90 ? -1.109 -26.062 5.602 1 89.19 90 TYR B O 1
ATOM 3929 N N . LYS B 1 91 ? -0.907 -27.875 4.398 1 83.94 91 LYS B N 1
ATOM 3930 C CA . LYS B 1 91 ? -2.223 -28.406 4.742 1 83.94 91 LYS B CA 1
ATOM 3931 C C . LYS B 1 91 ? -2.133 -29.375 5.918 1 83.94 91 LYS B C 1
ATOM 3933 O O . LYS B 1 91 ? -3.15 -29.719 6.523 1 83.94 91 LYS B O 1
ATOM 3938 N N . SER B 1 92 ? -1 -29.641 6.324 1 78.38 92 SER B N 1
ATOM 3939 C CA . SER B 1 92 ? -0.787 -30.672 7.336 1 78.38 92 SER B CA 1
ATOM 3940 C C . SER B 1 92 ? -0.839 -30.078 8.742 1 78.38 92 SER B C 1
ATOM 3942 O O . SER B 1 92 ? -0.704 -28.875 8.922 1 78.38 92 SER B O 1
ATOM 3944 N N . ALA B 1 93 ? -1.097 -30.938 9.617 1 75.56 93 ALA B N 1
ATOM 3945 C CA . ALA B 1 93 ? -1.081 -30.578 11.031 1 75.56 93 ALA B CA 1
ATOM 3946 C C . ALA B 1 93 ? 0.307 -30.109 11.461 1 75.56 93 ALA B C 1
ATOM 3948 O O . ALA B 1 93 ? 0.454 -29.438 12.492 1 75.56 93 ALA B O 1
ATOM 3949 N N . GLU B 1 94 ? 1.239 -30.438 10.672 1 78.31 94 GLU B N 1
ATOM 3950 C CA . GLU B 1 94 ? 2.619 -30.109 11.016 1 78.31 94 GLU B CA 1
ATOM 3951 C C . GLU B 1 94 ? 3.043 -28.797 10.383 1 78.31 94 GLU B C 1
ATOM 3953 O O . GLU B 1 94 ? 4.234 -28.469 10.336 1 78.31 94 GLU B O 1
ATOM 3958 N N . SER B 1 95 ? 2.1 -28.078 9.984 1 84 95 SER B N 1
ATOM 3959 C CA . SER B 1 95 ? 2.402 -26.844 9.281 1 84 95 SER B CA 1
ATOM 3960 C C . SER B 1 95 ? 3.172 -25.875 10.172 1 84 95 SER B C 1
ATOM 3962 O O . SER B 1 95 ? 3.867 -24.984 9.672 1 84 95 SER B O 1
ATOM 3964 N N . HIS B 1 96 ? 3.113 -26.016 11.453 1 85.19 96 HIS B N 1
ATOM 3965 C CA . HIS B 1 96 ? 3.83 -25.156 12.383 1 85.19 96 HIS B CA 1
ATOM 3966 C C . HIS B 1 96 ? 5.34 -25.328 12.258 1 85.19 96 HIS B C 1
ATOM 3968 O O . HIS B 1 96 ? 6.109 -24.438 12.617 1 85.19 96 HIS B O 1
ATOM 3974 N N . ARG B 1 97 ? 5.785 -26.469 11.758 1 89.75 97 ARG B N 1
ATOM 3975 C CA . ARG B 1 97 ? 7.211 -26.75 11.602 1 89.75 97 ARG B CA 1
ATOM 3976 C C . ARG B 1 97 ? 7.82 -25.891 10.5 1 89.75 97 ARG B C 1
ATOM 3978 O O . ARG B 1 97 ? 9.047 -25.766 10.406 1 89.75 97 ARG B O 1
ATOM 3985 N N . LEU B 1 98 ? 6.949 -25.312 9.758 1 93.56 98 LEU B N 1
ATOM 3986 C CA . LEU B 1 98 ? 7.41 -24.516 8.617 1 93.56 98 LEU B CA 1
ATOM 3987 C C . LEU B 1 98 ? 7.793 -23.109 9.062 1 93.56 98 LEU B C 1
ATOM 3989 O O . LEU B 1 98 ? 8.32 -22.328 8.273 1 93.56 98 LEU B O 1
ATOM 3993 N N . LEU B 1 99 ? 7.59 -22.797 10.305 1 95.56 99 LEU B N 1
ATOM 3994 C CA . LEU B 1 99 ? 7.809 -21.422 10.766 1 95.56 99 LEU B CA 1
ATOM 3995 C C . LEU B 1 99 ? 9.297 -21.141 10.961 1 95.56 99 LEU B C 1
ATOM 3997 O O . LEU B 1 99 ? 9.969 -21.859 11.703 1 95.56 99 LEU B O 1
ATOM 4001 N N . SER B 1 100 ? 9.812 -20.156 10.273 1 97.94 100 SER B N 1
ATOM 4002 C CA . SER B 1 100 ? 11.172 -19.672 10.461 1 97.94 100 SER B CA 1
ATOM 4003 C C . SER B 1 100 ? 11.219 -18.578 11.531 1 97.94 100 SER B C 1
ATOM 4005 O O . SER B 1 100 ? 12.297 -18.078 11.875 1 97.94 100 SER B O 1
ATOM 4007 N N . LYS B 1 101 ? 10.086 -18.062 11.953 1 96.81 101 LYS B N 1
ATOM 4008 C CA . LYS B 1 101 ? 9.898 -17.078 13.023 1 96.81 101 LYS B CA 1
ATOM 4009 C C . LYS B 1 101 ? 9.016 -17.641 14.133 1 96.81 101 LYS B C 1
ATOM 4011 O O . LYS B 1 101 ? 8.172 -18.5 13.891 1 96.81 101 LYS B O 1
ATOM 4016 N N . PRO B 1 102 ? 9.258 -17.203 15.344 1 94.62 102 PRO B N 1
ATOM 4017 C CA . PRO B 1 102 ? 8.391 -17.688 16.422 1 94.62 102 PRO B CA 1
ATOM 4018 C C . PRO B 1 102 ? 6.938 -17.25 16.25 1 94.62 102 PRO B C 1
ATOM 4020 O O . PRO B 1 102 ? 6.66 -16.25 15.586 1 94.62 102 PRO B O 1
ATOM 4023 N N . LEU B 1 103 ? 6.043 -18 16.844 1 91.88 103 LEU B N 1
ATOM 4024 C CA . LEU B 1 103 ? 4.609 -17.75 16.766 1 91.88 103 LEU B CA 1
ATOM 4025 C C . LEU B 1 103 ? 4.273 -16.344 17.266 1 91.88 103 LEU B C 1
ATOM 4027 O O . LEU B 1 103 ? 3.342 -15.711 16.781 1 91.88 103 LEU B O 1
ATOM 4031 N N . SER B 1 104 ? 5.062 -15.836 18.156 1 92.44 104 SER B N 1
ATOM 4032 C CA . SER B 1 104 ? 4.828 -14.523 18.75 1 92.44 104 SER B CA 1
ATOM 4033 C C . SER B 1 104 ? 5.008 -13.414 17.719 1 92.44 104 SER B C 1
ATOM 4035 O O . SER B 1 104 ? 4.531 -12.289 17.922 1 92.44 104 SER B O 1
ATOM 4037 N N . GLU B 1 105 ? 5.648 -13.734 16.609 1 94.06 105 GLU B N 1
ATOM 4038 C CA . GLU B 1 105 ? 5.906 -12.727 15.586 1 94.06 105 GLU B CA 1
ATOM 4039 C C . GLU B 1 105 ? 4.918 -12.852 14.43 1 94.06 105 GLU B C 1
ATOM 4041 O O . GLU B 1 105 ? 4.922 -12.023 13.508 1 94.06 105 GLU B O 1
ATOM 4046 N N . ILE B 1 106 ? 4.043 -13.875 14.547 1 93.81 106 ILE B N 1
ATOM 4047 C CA . ILE B 1 106 ? 3.061 -14.07 13.492 1 93.81 106 ILE B CA 1
ATOM 4048 C C . ILE B 1 106 ? 1.947 -13.031 13.625 1 93.81 106 ILE B C 1
ATOM 4050 O O . ILE B 1 106 ? 1.369 -12.867 14.703 1 93.81 106 ILE B O 1
ATOM 4054 N N . GLU B 1 107 ? 1.711 -12.352 12.562 1 92.62 107 GLU B N 1
ATOM 4055 C CA . GLU B 1 107 ? 0.738 -11.258 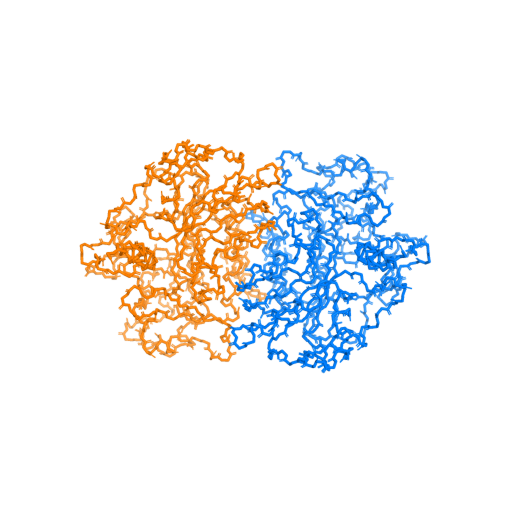12.547 1 92.62 107 GLU B CA 1
ATOM 4056 C C . GLU B 1 107 ? -0.583 -11.711 11.922 1 92.62 107 GLU B C 1
ATOM 4058 O O . GLU B 1 107 ? -1.649 -11.227 12.305 1 92.62 107 GLU B O 1
ATOM 4063 N N . HIS B 1 108 ? -0.47 -12.531 10.922 1 88.75 108 HIS B N 1
ATOM 4064 C CA . HIS B 1 108 ? -1.649 -12.867 10.133 1 88.75 108 HIS B CA 1
ATOM 4065 C C . HIS B 1 108 ? -1.629 -14.336 9.711 1 88.75 108 HIS B C 1
ATOM 4067 O O . HIS B 1 108 ? -0.583 -14.859 9.328 1 88.75 108 HIS B O 1
ATOM 4073 N N . GLU B 1 109 ? -2.734 -14.93 9.875 1 86.69 109 GLU B N 1
ATOM 4074 C CA . GLU B 1 109 ? -2.934 -16.297 9.406 1 86.69 109 GLU B CA 1
ATOM 4075 C C . GLU B 1 109 ? -4 -16.359 8.32 1 86.69 109 GLU B C 1
ATOM 4077 O O . GLU B 1 109 ? -5.113 -15.867 8.508 1 86.69 109 GLU B O 1
ATOM 4082 N N . MET B 1 110 ? -3.59 -16.875 7.211 1 83.31 110 MET B N 1
ATOM 4083 C CA . MET B 1 110 ? -4.523 -17 6.094 1 83.31 110 MET B CA 1
ATOM 4084 C C . MET B 1 110 ? -4.777 -18.469 5.758 1 83.31 110 MET B C 1
ATOM 4086 O O . MET B 1 110 ? -3.887 -19.312 5.906 1 83.31 110 MET B O 1
ATOM 4090 N N . ARG B 1 111 ? -5.934 -18.672 5.332 1 79.31 111 ARG B N 1
ATOM 4091 C CA . ARG B 1 111 ? -6.32 -20.031 4.977 1 79.31 111 ARG B CA 1
ATOM 4092 C C . ARG B 1 111 ? -6.836 -20.094 3.543 1 79.31 111 ARG B C 1
ATOM 4094 O O . ARG B 1 111 ? -7.406 -19.125 3.039 1 79.31 111 ARG B O 1
ATOM 4101 N N . SER B 1 112 ? -6.402 -21.234 2.943 1 73.25 112 SER B N 1
ATOM 4102 C CA . SER B 1 112 ? -6.934 -21.453 1.602 1 73.25 112 SER B CA 1
ATOM 4103 C C . SER B 1 112 ? -8.359 -21.984 1.652 1 73.25 112 SER B C 1
ATOM 4105 O O . SER B 1 112 ? -8.82 -22.438 2.699 1 73.25 112 SER B O 1
ATOM 4107 N N . THR B 1 113 ? -9.117 -21.719 0.624 1 57.5 113 THR B N 1
ATOM 4108 C CA . THR B 1 113 ? -10.492 -22.203 0.55 1 57.5 113 THR B CA 1
ATOM 4109 C C . THR B 1 113 ? -10.508 -23.719 0.331 1 57.5 113 THR B C 1
ATOM 4111 O O . THR B 1 113 ? -9.922 -24.219 -0.632 1 57.5 113 THR B O 1
ATOM 4114 N N . GLY B 1 114 ? -9.875 -24.609 1.18 1 48.66 114 GLY B N 1
ATOM 4115 C CA . GLY B 1 114 ? -9.719 -26.047 1.141 1 48.66 114 GLY B CA 1
ATOM 4116 C C . GLY B 1 114 ? -10.641 -26.719 0.147 1 48.66 114 GLY B C 1
ATOM 4117 O O . GLY B 1 114 ? -11.852 -26.766 0.35 1 48.66 114 GLY B O 1
ATOM 4118 N N . THR B 1 115 ? -10.305 -26.75 -1.197 1 42.78 115 THR B N 1
ATOM 4119 C CA . THR B 1 115 ? -11.109 -27.562 -2.1 1 42.78 115 THR B CA 1
ATOM 4120 C C . THR B 1 115 ? -11.312 -28.969 -1.526 1 42.78 115 THR B C 1
ATOM 4122 O O . THR B 1 115 ? -12.383 -29.562 -1.674 1 42.78 115 THR B O 1
ATOM 4125 N N . SER B 1 116 ? -10.227 -29.641 -1.129 1 44.59 116 SER B N 1
ATOM 4126 C CA . SER B 1 116 ? -10.188 -31.047 -0.76 1 44.59 116 SER B CA 1
ATOM 4127 C C . SER B 1 116 ? -10.641 -31.25 0.681 1 44.59 116 SER B C 1
ATOM 4129 O O . SER B 1 116 ? -10.602 -32.375 1.192 1 44.59 116 SER B O 1
ATOM 4131 N N . GLY B 1 117 ? -11.148 -30.172 1.327 1 56.84 117 GLY B N 1
ATOM 4132 C CA . GLY B 1 117 ? -11.656 -30.312 2.684 1 56.84 117 GLY B CA 1
ATOM 4133 C C . GLY B 1 117 ? -10.711 -29.766 3.732 1 56.84 117 GLY B C 1
ATOM 4134 O O . GLY B 1 117 ? -11.141 -29.234 4.754 1 56.84 117 GLY B O 1
ATOM 4135 N N . ILE B 1 118 ? -9.281 -29.969 3.535 1 65.19 118 ILE B N 1
ATOM 4136 C CA . ILE B 1 118 ? -8.414 -29.422 4.57 1 65.19 118 ILE B CA 1
ATOM 4137 C C . ILE B 1 118 ? -7.762 -28.141 4.07 1 65.19 118 ILE B C 1
ATOM 4139 O O . ILE B 1 118 ? -6.953 -28.172 3.143 1 65.19 118 ILE B O 1
ATOM 4143 N N . PRO B 1 119 ? -8.062 -27.016 4.629 1 77.25 119 PRO B N 1
ATOM 4144 C CA . PRO B 1 119 ? -7.5 -25.75 4.16 1 77.25 119 PRO B CA 1
ATOM 4145 C C . PRO B 1 119 ? -6.016 -25.609 4.492 1 77.25 119 PRO B C 1
ATOM 4147 O O . PRO B 1 119 ? -5.551 -26.141 5.504 1 77.25 119 PRO B O 1
ATOM 4150 N N . SER B 1 120 ? -5.23 -25.062 3.518 1 82.69 120 SER B N 1
ATOM 4151 C CA . SER B 1 120 ? -3.854 -24.688 3.814 1 82.69 120 SER B CA 1
ATOM 4152 C C . SER B 1 120 ? -3.801 -23.5 4.781 1 82.69 120 SER B C 1
ATOM 4154 O O . SER B 1 120 ? -4.68 -22.641 4.766 1 82.69 120 SER B O 1
ATOM 4156 N N . VAL B 1 121 ? -2.848 -23.562 5.637 1 85.06 121 VAL B N 1
ATOM 4157 C CA . VAL B 1 121 ? -2.645 -22.469 6.562 1 85.06 121 VAL B CA 1
ATOM 4158 C C . VAL B 1 121 ? -1.295 -21.797 6.293 1 85.06 121 VAL B C 1
ATOM 4160 O O . VAL B 1 121 ? -0.259 -22.469 6.281 1 85.06 121 VAL B O 1
ATOM 4163 N N . TYR B 1 122 ? -1.33 -20.609 5.98 1 89.75 122 TYR B N 1
ATOM 4164 C CA . TYR B 1 122 ? -0.113 -19.828 5.809 1 89.75 122 TYR B CA 1
ATOM 4165 C C . TYR B 1 122 ? -0.05 -18.688 6.824 1 89.75 122 TYR B C 1
ATOM 4167 O O . TYR B 1 122 ? -0.965 -17.875 6.898 1 89.75 122 TYR B O 1
ATOM 4175 N N . ARG B 1 123 ? 0.991 -18.656 7.516 1 92.31 123 ARG B N 1
ATOM 4176 C CA . ARG B 1 123 ? 1.194 -17.672 8.57 1 92.31 123 ARG B CA 1
ATOM 4177 C C . ARG B 1 123 ? 2.209 -16.609 8.133 1 92.31 123 ARG B C 1
ATOM 4179 O O . ARG B 1 123 ? 3.303 -16.953 7.676 1 92.31 123 ARG B O 1
ATOM 4186 N N . ARG B 1 124 ? 1.812 -15.375 8.25 1 94.19 124 ARG B N 1
ATOM 4187 C CA . ARG B 1 124 ? 2.682 -14.258 7.91 1 94.19 124 ARG B CA 1
ATOM 4188 C C . ARG B 1 124 ? 3.109 -13.492 9.156 1 94.19 124 ARG B C 1
ATOM 4190 O O . ARG B 1 124 ? 2.268 -13.102 9.969 1 94.19 124 ARG B O 1
ATOM 4197 N N . CYS B 1 125 ? 4.457 -13.422 9.289 1 96.5 125 CYS B N 1
ATOM 4198 C CA . CYS B 1 125 ? 4.961 -12.547 10.344 1 96.5 125 CYS B CA 1
ATOM 4199 C C . CYS B 1 125 ? 4.906 -11.086 9.922 1 96.5 125 CYS B C 1
ATOM 4201 O O . CYS B 1 125 ? 4.52 -10.781 8.789 1 96.5 125 CYS B O 1
ATOM 4203 N N . HIS B 1 126 ? 5.309 -10.172 10.789 1 95.5 126 HIS B N 1
ATOM 4204 C CA . HIS B 1 126 ? 5.273 -8.734 10.523 1 95.5 126 HIS B CA 1
ATOM 4205 C C . HIS B 1 126 ? 6.066 -8.391 9.266 1 95.5 126 HIS B C 1
ATOM 4207 O O . HIS B 1 126 ? 5.566 -7.684 8.391 1 95.5 126 HIS B O 1
ATOM 4213 N N . ASP B 1 127 ? 7.238 -8.945 9.148 1 96.69 127 ASP B N 1
ATOM 4214 C CA . ASP B 1 127 ? 8.109 -8.648 8.016 1 96.69 127 ASP B CA 1
ATOM 4215 C C . ASP B 1 127 ? 7.488 -9.141 6.707 1 96.69 127 ASP B C 1
ATOM 4217 O O . ASP B 1 127 ? 7.5 -8.43 5.699 1 96.69 127 ASP B O 1
ATOM 4221 N N . THR B 1 128 ? 6.973 -10.383 6.754 1 97.25 128 THR B N 1
ATOM 4222 C CA . THR B 1 128 ? 6.328 -10.938 5.566 1 97.25 128 THR B CA 1
ATOM 4223 C C . THR B 1 128 ? 5.141 -10.078 5.148 1 97.25 128 THR B C 1
ATOM 4225 O O . THR B 1 128 ? 4.938 -9.828 3.959 1 97.25 128 THR B O 1
ATOM 4228 N N . MET B 1 129 ? 4.398 -9.617 6.137 1 96.38 129 MET B N 1
ATOM 4229 C CA . MET B 1 129 ? 3.242 -8.773 5.832 1 96.38 129 MET B CA 1
ATOM 4230 C C . MET B 1 129 ? 3.682 -7.445 5.227 1 96.38 129 MET B C 1
ATOM 4232 O O . MET B 1 129 ? 3.055 -6.945 4.289 1 96.38 129 MET B O 1
ATOM 4236 N N . ASP B 1 130 ? 4.777 -6.867 5.754 1 97.12 130 ASP B N 1
ATOM 4237 C CA . ASP B 1 130 ? 5.316 -5.645 5.168 1 97.12 130 ASP B CA 1
ATOM 4238 C C . ASP B 1 130 ? 5.648 -5.844 3.693 1 97.12 130 ASP B C 1
ATOM 4240 O O . ASP B 1 130 ? 5.27 -5.031 2.85 1 97.12 130 ASP B O 1
ATOM 4244 N N . HIS B 1 131 ? 6.324 -6.934 3.43 1 97.75 131 HIS B N 1
ATOM 4245 C CA . HIS B 1 131 ? 6.703 -7.25 2.057 1 97.75 131 HIS B CA 1
ATOM 4246 C C . HIS B 1 131 ? 5.473 -7.414 1.171 1 97.75 131 HIS B C 1
ATOM 4248 O O . HIS B 1 131 ? 5.43 -6.883 0.059 1 97.75 131 HIS B O 1
ATOM 4254 N N . THR B 1 132 ? 4.508 -8.141 1.718 1 96.31 132 THR B N 1
ATOM 4255 C CA . THR B 1 132 ? 3.309 -8.453 0.948 1 96.31 132 THR B CA 1
ATOM 4256 C C . THR B 1 132 ? 2.541 -7.18 0.607 1 96.31 132 THR B C 1
ATOM 4258 O O . THR B 1 132 ? 2.156 -6.969 -0.546 1 96.31 132 THR B O 1
ATOM 4261 N N . VAL B 1 133 ? 2.35 -6.309 1.533 1 96.62 133 VAL B N 1
ATOM 4262 C CA . VAL B 1 133 ? 1.608 -5.066 1.338 1 96.62 133 VAL B CA 1
ATOM 4263 C C . VAL B 1 133 ? 2.309 -4.207 0.288 1 96.62 133 VAL B C 1
ATOM 4265 O O . VAL B 1 133 ? 1.679 -3.742 -0.665 1 96.62 133 VAL B O 1
ATOM 4268 N N . LEU B 1 134 ? 3.609 -4.074 0.397 1 97.44 134 LEU B N 1
ATOM 4269 C CA . LEU B 1 134 ? 4.371 -3.268 -0.551 1 97.44 134 LEU B CA 1
ATOM 4270 C C . LEU B 1 134 ? 4.328 -3.885 -1.945 1 97.44 134 LEU B C 1
ATOM 4272 O O . LEU B 1 134 ? 4.152 -3.174 -2.938 1 97.44 134 LEU B O 1
ATOM 4276 N N . ALA B 1 135 ? 4.449 -5.152 -1.979 1 97.5 135 ALA B N 1
ATOM 4277 C CA . ALA B 1 135 ? 4.445 -5.855 -3.26 1 97.5 135 ALA B CA 1
ATOM 4278 C C . ALA B 1 135 ? 3.104 -5.703 -3.969 1 97.5 135 ALA B C 1
ATOM 4280 O O . ALA B 1 135 ? 3.057 -5.406 -5.164 1 97.5 135 ALA B O 1
ATOM 4281 N N . VAL B 1 136 ? 2.033 -5.883 -3.215 1 96.88 136 VAL B N 1
ATOM 4282 C CA . VAL B 1 136 ? 0.695 -5.832 -3.793 1 96.88 136 VAL B CA 1
ATOM 4283 C C . VAL B 1 136 ? 0.416 -4.43 -4.328 1 96.88 136 VAL B C 1
ATOM 4285 O O . VAL B 1 136 ? 0.036 -4.266 -5.488 1 96.88 136 VAL B O 1
ATOM 4288 N N . TYR B 1 137 ? 0.666 -3.441 -3.58 1 97.44 137 TYR B N 1
ATOM 4289 C CA . TYR B 1 137 ? 0.306 -2.088 -3.986 1 97.44 137 TYR B CA 1
ATOM 4290 C C . TYR B 1 137 ? 1.231 -1.586 -5.09 1 97.44 137 TYR B C 1
ATOM 4292 O O . TYR B 1 137 ? 0.806 -0.838 -5.973 1 97.44 137 TYR B O 1
ATOM 4300 N N . SER B 1 138 ? 2.543 -1.96 -5.027 1 97.69 138 SER B N 1
ATOM 4301 C CA . SER B 1 138 ? 3.441 -1.598 -6.117 1 97.69 138 SER B CA 1
ATOM 4302 C C . SER B 1 138 ? 2.977 -2.197 -7.438 1 97.69 138 SER B C 1
ATOM 4304 O O . SER B 1 138 ? 2.963 -1.516 -8.469 1 97.69 138 SER B O 1
ATOM 4306 N N . ASN B 1 139 ? 2.539 -3.422 -7.387 1 97.69 139 ASN B N 1
ATOM 4307 C CA . ASN B 1 139 ? 2.092 -4.078 -8.609 1 97.69 139 ASN B CA 1
ATOM 4308 C C . ASN B 1 139 ? 0.735 -3.553 -9.07 1 97.69 139 ASN B C 1
ATOM 4310 O O . ASN B 1 139 ? 0.503 -3.379 -10.266 1 97.69 139 ASN B O 1
ATOM 4314 N N . TYR B 1 140 ? -0.226 -3.324 -8.141 1 97.69 140 TYR B N 1
ATOM 4315 C CA . TYR B 1 140 ? -1.507 -2.729 -8.508 1 97.69 140 TYR B CA 1
ATOM 4316 C C . TYR B 1 140 ? -1.305 -1.405 -9.234 1 97.69 140 TYR B C 1
ATOM 4318 O O . TYR B 1 140 ? -1.938 -1.151 -10.266 1 97.69 140 TYR B O 1
ATOM 4326 N N . ARG B 1 141 ? -0.415 -0.606 -8.68 1 97.38 141 ARG B N 1
ATOM 4327 C CA . ARG B 1 141 ? -0.172 0.701 -9.281 1 97.38 141 ARG B CA 1
ATOM 4328 C C . ARG B 1 141 ? 0.489 0.561 -10.648 1 97.38 141 ARG B C 1
ATOM 4330 O O . ARG B 1 141 ? 0.157 1.294 -11.586 1 97.38 141 ARG B O 1
ATOM 4337 N N . SER B 1 142 ? 1.396 -0.365 -10.773 1 97.06 142 SER B N 1
ATOM 4338 C CA . SER B 1 142 ? 2.113 -0.561 -12.023 1 97.06 142 SER B CA 1
ATOM 4339 C C . SER B 1 142 ? 1.192 -1.114 -13.109 1 97.06 142 SER B C 1
ATOM 4341 O O . SER B 1 142 ? 1.23 -0.662 -14.258 1 97.06 142 SER B O 1
ATOM 4343 N N . MET B 1 143 ? 0.309 -2.049 -12.703 1 97.5 143 MET B N 1
ATOM 4344 C CA . MET B 1 143 ? -0.425 -2.834 -13.695 1 97.5 143 MET B CA 1
ATOM 4345 C C . MET B 1 143 ? -1.781 -2.203 -13.992 1 97.5 143 MET B C 1
ATOM 4347 O O . MET B 1 143 ? -2.246 -2.23 -15.133 1 97.5 143 MET B O 1
ATOM 4351 N N . PHE B 1 144 ? -2.432 -1.67 -12.992 1 96.44 144 PHE B N 1
ATOM 4352 C CA . PHE B 1 144 ? -3.803 -1.209 -13.18 1 96.44 144 PHE B CA 1
ATOM 4353 C C . PHE B 1 144 ? -3.855 0.311 -13.281 1 96.44 144 PHE B C 1
ATOM 4355 O O . PHE B 1 144 ? -4.73 0.864 -13.953 1 96.44 144 PHE B O 1
ATOM 4362 N N . LYS B 1 145 ? -2.957 1.038 -12.602 1 92.62 145 LYS B N 1
ATOM 4363 C CA . LYS B 1 145 ? -2.914 2.496 -12.578 1 92.62 145 LYS B CA 1
ATOM 4364 C C . LYS B 1 145 ? -4.262 3.082 -12.172 1 92.62 145 LYS B C 1
ATOM 4366 O O . LYS B 1 145 ? -4.785 3.979 -12.836 1 92.62 145 LYS B O 1
ATOM 4371 N N . VAL B 1 146 ? -4.848 2.529 -11.141 1 92.19 146 VAL B N 1
ATOM 4372 C CA . VAL B 1 146 ? -6.148 2.965 -10.641 1 92.19 146 VAL B CA 1
ATOM 4373 C C . VAL B 1 146 ? -5.992 3.523 -9.227 1 92.19 146 VAL B C 1
ATOM 4375 O O . VAL B 1 146 ? -5.211 3.002 -8.43 1 92.19 146 VAL B O 1
ATOM 4378 N N . SER B 1 147 ? -6.676 4.621 -8.914 1 90.44 147 SER B N 1
ATOM 4379 C CA . SER B 1 147 ? -6.621 5.211 -7.578 1 90.44 147 SER B CA 1
ATOM 4380 C C . SER B 1 147 ? -7.98 5.75 -7.152 1 90.44 147 SER B C 1
ATOM 4382 O O . SER B 1 147 ? -8.086 6.48 -6.164 1 90.44 147 SER B O 1
ATOM 4384 N N . GLY B 1 148 ? -9.008 5.449 -7.898 1 91.12 148 GLY B N 1
ATOM 4385 C CA . GLY B 1 148 ? -10.336 5.945 -7.582 1 91.12 148 GLY B CA 1
ATOM 4386 C C . GLY B 1 148 ? -11.445 5.145 -8.242 1 91.12 148 GLY B C 1
ATOM 4387 O O . GLY B 1 148 ? -11.18 4.156 -8.93 1 91.12 148 GLY B O 1
ATOM 4388 N N . GLY B 1 149 ? -12.711 5.621 -7.965 1 93.69 149 GLY B N 1
ATOM 4389 C CA . GLY B 1 149 ? -13.867 4.93 -8.508 1 93.69 149 GLY B CA 1
ATOM 4390 C C . GLY B 1 149 ? -14.547 4.016 -7.5 1 93.69 149 GLY B C 1
ATOM 4391 O O . GLY B 1 149 ? -14.18 4.008 -6.32 1 93.69 149 GLY B O 1
ATOM 4392 N N . ALA B 1 150 ? -15.617 3.398 -7.977 1 95.69 150 ALA B N 1
ATOM 4393 C CA . ALA B 1 150 ? -16.375 2.436 -7.188 1 95.69 150 ALA B CA 1
ATOM 4394 C C . ALA B 1 150 ? -16.188 1.016 -7.707 1 95.69 150 ALA B C 1
ATOM 4396 O O . ALA B 1 150 ? -16.094 0.8 -8.922 1 95.69 150 ALA B O 1
ATOM 4397 N N . VAL B 1 151 ? -16.109 0.109 -6.77 1 96.75 151 VAL B N 1
ATOM 4398 C CA . VAL B 1 151 ? -15.883 -1.258 -7.23 1 96.75 151 VAL B CA 1
ATOM 4399 C C . VAL B 1 151 ? -17 -2.166 -6.711 1 96.75 151 VAL B C 1
ATOM 4401 O O . VAL B 1 151 ? -17.359 -2.102 -5.535 1 96.75 151 VAL B O 1
ATOM 4404 N N . LEU B 1 152 ? -17.531 -2.846 -7.613 1 96.75 152 LEU B N 1
ATOM 4405 C CA . LEU B 1 152 ? -18.453 -3.924 -7.277 1 96.75 152 LEU B CA 1
ATOM 4406 C C . LEU B 1 152 ? -17.703 -5.23 -7.047 1 96.75 152 LEU B C 1
ATOM 4408 O O . LEU B 1 152 ? -17.141 -5.801 -7.984 1 96.75 152 LEU B O 1
ATOM 4412 N N . CYS B 1 153 ? -17.703 -5.664 -5.844 1 94.5 153 CYS B N 1
ATOM 4413 C CA . CYS B 1 153 ? -17.031 -6.906 -5.48 1 94.5 153 CYS B CA 1
ATOM 4414 C C . CYS B 1 153 ? -17.984 -8.094 -5.59 1 94.5 153 CYS B C 1
ATOM 4416 O O . CYS B 1 153 ? -18.844 -8.281 -4.734 1 94.5 153 CYS B O 1
ATOM 4418 N N . LEU B 1 154 ? -17.734 -8.875 -6.625 1 91.81 154 LEU B N 1
ATOM 4419 C CA . LEU B 1 154 ? -18.562 -10.062 -6.824 1 91.81 154 LEU B CA 1
ATOM 4420 C C . LEU B 1 154 ? -18 -11.25 -6.055 1 91.81 154 LEU B C 1
ATOM 4422 O O . LEU B 1 154 ? -17.688 -12.281 -6.648 1 91.81 154 LEU B O 1
ATOM 4426 N N . CYS B 1 155 ? -17.828 -11.117 -4.832 1 83.88 155 CYS B N 1
ATOM 4427 C CA . CYS B 1 155 ? -17.328 -12.078 -3.857 1 83.88 155 CYS B CA 1
ATOM 4428 C C . CYS B 1 155 ? -17.906 -11.805 -2.473 1 83.88 155 CYS B C 1
ATOM 4430 O O . CYS B 1 155 ? -18.562 -10.781 -2.258 1 83.88 155 CYS B O 1
ATOM 4432 N N . PRO B 1 156 ? -17.828 -12.812 -1.638 1 79.25 156 PRO B N 1
ATOM 4433 C CA . PRO B 1 156 ? -18.25 -12.539 -0.266 1 79.25 156 PRO B CA 1
ATOM 4434 C C . PRO B 1 156 ? -17.391 -11.484 0.426 1 79.25 156 PRO B C 1
ATOM 4436 O O . PRO B 1 156 ? -16.25 -11.258 0.027 1 79.25 156 PRO B O 1
ATOM 4439 N N . SER B 1 157 ? -18.062 -10.906 1.394 1 76.94 157 SER B N 1
ATOM 4440 C CA . SER B 1 157 ? -17.297 -9.938 2.172 1 76.94 157 SER B CA 1
ATOM 4441 C C . SER B 1 157 ? -16.328 -10.633 3.115 1 76.94 157 SER B C 1
ATOM 4443 O O . SER B 1 157 ? -16.5 -11.812 3.445 1 76.94 157 SER B O 1
ATOM 4445 N N . THR B 1 158 ? -15.312 -9.93 3.477 1 69.38 158 THR B N 1
ATOM 4446 C CA . THR B 1 158 ? -14.344 -10.445 4.438 1 69.38 158 THR B CA 1
ATOM 4447 C C . THR B 1 158 ? -15.016 -10.758 5.773 1 69.38 158 THR B C 1
ATOM 4449 O O . THR B 1 158 ? -14.531 -11.586 6.539 1 69.38 158 THR B O 1
ATOM 4452 N N . GLU B 1 159 ? -16.094 -9.977 5.98 1 70.75 159 GLU B N 1
ATOM 4453 C CA . GLU B 1 159 ? -16.828 -10.258 7.215 1 70.75 159 GLU B CA 1
ATOM 4454 C C . GLU B 1 159 ? -17.406 -11.664 7.203 1 70.75 159 GLU B C 1
ATOM 4456 O O . GLU B 1 159 ? -17.469 -12.328 8.242 1 70.75 159 GLU B O 1
ATOM 4461 N N . ASP B 1 160 ? -17.703 -12.094 6.012 1 70.31 160 ASP B N 1
ATOM 4462 C CA . ASP B 1 160 ? -18.328 -13.406 5.875 1 70.31 160 ASP B CA 1
ATOM 4463 C C . ASP B 1 160 ? -17.281 -14.516 5.867 1 70.31 160 ASP B C 1
ATOM 4465 O O . ASP B 1 160 ? -17.5 -15.594 6.418 1 70.31 160 ASP B O 1
ATOM 4469 N N . ILE B 1 161 ? -16.141 -14.172 5.297 1 68.06 161 ILE B N 1
ATOM 4470 C CA . ILE B 1 161 ? -15.078 -15.164 5.215 1 68.06 161 ILE B CA 1
ATOM 4471 C C . ILE B 1 161 ? -13.719 -14.484 5.387 1 68.06 161 ILE B C 1
ATOM 4473 O O . ILE B 1 161 ? -12.969 -14.328 4.422 1 68.06 161 ILE B O 1
ATOM 4477 N N . PRO B 1 162 ? -13.422 -14.172 6.633 1 60.44 162 PRO B N 1
ATOM 4478 C CA . PRO B 1 162 ? -12.242 -13.328 6.879 1 60.44 162 PRO B CA 1
ATOM 4479 C C . PRO B 1 162 ? -10.93 -14.031 6.535 1 60.44 162 PRO B C 1
ATOM 4481 O O . PRO B 1 162 ? -9.93 -13.375 6.246 1 60.44 162 PRO B O 1
ATOM 4484 N N . GLU B 1 163 ? -10.914 -15.266 6.434 1 63.34 163 GLU B N 1
ATOM 4485 C CA . GLU B 1 163 ? -9.633 -15.961 6.34 1 63.34 163 GLU B CA 1
ATOM 4486 C C . GLU B 1 163 ? -9.32 -16.344 4.895 1 63.34 163 GLU B C 1
ATOM 4488 O O . GLU B 1 163 ? -8.25 -16.891 4.609 1 63.34 163 GLU B O 1
ATOM 4493 N N . MET B 1 164 ? -10.141 -15.789 4.016 1 68 164 MET B N 1
ATOM 4494 C CA . MET B 1 164 ? -9.922 -16.188 2.627 1 68 164 MET B CA 1
ATOM 4495 C C . MET B 1 164 ? -8.938 -15.234 1.941 1 68 164 MET B C 1
ATOM 4497 O O . MET B 1 164 ? -9.172 -14.023 1.889 1 68 164 MET B O 1
ATOM 4501 N N . ALA B 1 165 ? -7.906 -15.852 1.38 1 69.25 165 ALA B N 1
ATOM 4502 C CA . ALA B 1 165 ? -6.812 -15.094 0.771 1 69.25 165 ALA B CA 1
ATOM 4503 C C . ALA B 1 165 ? -7.32 -14.234 -0.383 1 69.25 165 ALA B C 1
ATOM 4505 O O . ALA B 1 165 ? -6.914 -13.078 -0.529 1 69.25 165 ALA B O 1
ATOM 4506 N N . LEU B 1 166 ? -8.242 -14.758 -1.145 1 73.19 166 LEU B N 1
ATOM 4507 C CA . LEU B 1 166 ? -8.789 -14.031 -2.283 1 73.19 166 LEU B CA 1
ATOM 4508 C C . LEU B 1 166 ? -9.461 -12.734 -1.828 1 73.19 166 LEU B C 1
ATOM 4510 O O . LEU B 1 166 ? -9.281 -11.688 -2.453 1 73.19 166 LEU B O 1
ATOM 4514 N N . VAL B 1 167 ? -10.031 -12.82 -0.754 1 76.75 167 VAL B N 1
ATOM 4515 C CA . VAL B 1 167 ? -10.773 -11.664 -0.253 1 76.75 167 VAL B CA 1
ATOM 4516 C C . VAL B 1 167 ? -9.797 -10.609 0.264 1 76.75 167 VAL B C 1
ATOM 4518 O O . VAL B 1 167 ? -10.016 -9.414 0.085 1 76.75 167 VAL B O 1
ATOM 4521 N N . LYS B 1 168 ? -8.719 -11.047 0.802 1 85.62 168 LYS B N 1
ATOM 4522 C CA . LYS B 1 168 ? -7.719 -10.109 1.301 1 85.62 168 LYS B CA 1
ATOM 4523 C C . LYS B 1 168 ? -7.086 -9.32 0.157 1 85.62 168 LYS B C 1
ATOM 4525 O O . LYS B 1 168 ? -6.891 -8.109 0.262 1 85.62 168 LYS B O 1
ATOM 4530 N N . ILE B 1 169 ? -6.797 -9.992 -0.885 1 88.81 169 ILE B N 1
ATOM 4531 C CA . ILE B 1 169 ? -6.184 -9.367 -2.053 1 88.81 169 ILE B CA 1
ATOM 4532 C C . ILE B 1 169 ? -7.156 -8.367 -2.668 1 88.81 169 ILE B C 1
ATOM 4534 O O . ILE B 1 169 ? -6.75 -7.281 -3.096 1 88.81 169 ILE B O 1
ATOM 4538 N N . PHE B 1 170 ? -8.422 -8.711 -2.682 1 90.56 170 PHE B N 1
ATOM 4539 C CA . PHE B 1 170 ? -9.438 -7.797 -3.182 1 90.56 170 PHE B CA 1
ATOM 4540 C C . PHE B 1 170 ? -9.602 -6.598 -2.252 1 90.56 170 PHE B C 1
ATOM 4542 O O . PHE B 1 170 ? -9.797 -5.473 -2.709 1 90.56 170 PHE B O 1
ATOM 4549 N N . ASN B 1 171 ? -9.438 -6.84 -1.006 1 90.62 171 ASN B N 1
ATOM 4550 C CA . ASN B 1 171 ? -9.531 -5.742 -0.049 1 90.62 171 ASN B CA 1
ATOM 4551 C C . ASN B 1 171 ? -8.406 -4.73 -0.25 1 90.62 171 ASN B C 1
ATOM 4553 O O . ASN B 1 171 ? -8.625 -3.523 -0.151 1 90.62 171 ASN B O 1
ATOM 4557 N N . PHE B 1 172 ? -7.242 -5.254 -0.504 1 93.75 172 PHE B N 1
ATOM 4558 C CA . PHE B 1 172 ? -6.145 -4.348 -0.817 1 93.75 172 PHE B CA 1
ATOM 4559 C C . PHE B 1 172 ? -6.512 -3.436 -1.982 1 93.75 172 PHE B C 1
ATOM 4561 O O . PHE B 1 172 ? -6.285 -2.225 -1.924 1 93.75 172 PHE B O 1
ATOM 4568 N N . PHE B 1 173 ? -7.156 -3.998 -2.963 1 95.62 173 PHE B N 1
ATOM 4569 C CA . PHE B 1 173 ? -7.535 -3.223 -4.137 1 95.62 173 PHE B CA 1
ATOM 4570 C C . PHE B 1 173 ? -8.555 -2.152 -3.77 1 95.62 173 PHE B C 1
ATOM 4572 O O . PHE B 1 173 ? -8.445 -1.004 -4.203 1 95.62 173 PHE B O 1
ATOM 4579 N N . THR B 1 174 ? -9.547 -2.506 -2.971 1 93.31 174 THR B N 1
ATOM 4580 C CA . THR B 1 174 ? -10.617 -1.582 -2.627 1 93.31 174 THR B CA 1
ATOM 4581 C C . THR B 1 174 ? -10.078 -0.391 -1.841 1 93.31 174 THR B C 1
ATOM 4583 O O . THR B 1 174 ? -10.672 0.691 -1.861 1 93.31 174 THR B O 1
ATOM 4586 N N . GLY B 1 175 ? -8.961 -0.568 -1.167 1 93.06 175 GLY B N 1
ATOM 4587 C CA . GLY B 1 175 ? -8.344 0.524 -0.426 1 93.06 175 GLY B CA 1
ATOM 4588 C C . GLY B 1 175 ? -7.922 1.681 -1.311 1 93.06 175 GLY B C 1
ATOM 4589 O O . GLY B 1 175 ? -7.785 2.811 -0.839 1 93.06 175 GLY B O 1
ATOM 4590 N N . LEU B 1 176 ? -7.703 1.406 -2.58 1 94.31 176 LEU B N 1
ATOM 4591 C CA . LEU B 1 176 ? -7.266 2.42 -3.533 1 94.31 176 LEU B CA 1
ATOM 4592 C C . LEU B 1 176 ? -8.453 3.209 -4.07 1 94.31 176 LEU B C 1
ATOM 4594 O O . LEU B 1 176 ? -8.281 4.258 -4.691 1 94.31 176 LEU B O 1
ATOM 4598 N N . LEU B 1 177 ? -9.68 2.701 -3.834 1 94 177 LEU B N 1
ATOM 4599 C CA . LEU B 1 177 ? -10.859 3.225 -4.504 1 94 177 LEU B CA 1
ATOM 4600 C C . LEU B 1 177 ? -11.695 4.074 -3.551 1 94 177 LEU B C 1
ATOM 4602 O O . LEU B 1 177 ? -11.305 4.289 -2.4 1 94 177 LEU B O 1
ATOM 4606 N N . ASP B 1 178 ? -12.727 4.629 -4.074 1 91.19 178 ASP B N 1
ATOM 4607 C CA . ASP B 1 178 ? -13.555 5.551 -3.301 1 91.19 178 ASP B CA 1
ATOM 4608 C C . ASP B 1 178 ? -14.617 4.805 -2.502 1 91.19 178 ASP B C 1
ATOM 4610 O O . ASP B 1 178 ? -14.961 5.203 -1.389 1 91.19 178 ASP B O 1
ATOM 4614 N N . THR B 1 179 ? -15.117 3.807 -3.086 1 91.19 179 THR B N 1
ATOM 4615 C CA . THR B 1 179 ? -16.156 3.031 -2.414 1 91.19 179 THR B CA 1
ATOM 4616 C C . THR B 1 179 ? -16.234 1.621 -2.992 1 91.19 179 THR B C 1
ATOM 4618 O O . THR B 1 179 ? -15.609 1.322 -4.008 1 91.19 179 THR B O 1
ATOM 4621 N N . ARG B 1 180 ? -16.859 0.764 -2.244 1 92 180 ARG B N 1
ATOM 4622 C CA . ARG B 1 180 ? -17.031 -0.631 -2.639 1 92 180 ARG B CA 1
ATOM 4623 C C . ARG B 1 180 ? -18.375 -1.177 -2.164 1 92 180 ARG B C 1
ATOM 4625 O O . ARG B 1 180 ? -18.969 -0.654 -1.215 1 92 180 ARG B O 1
ATOM 4632 N N . ARG B 1 181 ? -18.812 -2.154 -2.896 1 92.31 181 ARG B N 1
ATOM 4633 C CA . ARG B 1 181 ? -19.984 -2.916 -2.467 1 92.31 181 ARG B CA 1
ATOM 4634 C C . ARG B 1 181 ? -19.797 -4.406 -2.729 1 92.31 181 ARG B C 1
ATOM 4636 O O . ARG B 1 181 ? -19.406 -4.801 -3.826 1 92.31 181 ARG B O 1
ATOM 4643 N N . TYR B 1 182 ? -20.031 -5.184 -1.704 1 90.31 182 TYR B N 1
ATOM 4644 C CA . TYR B 1 182 ? -19.984 -6.633 -1.861 1 90.31 182 TYR B CA 1
ATOM 4645 C C . TYR B 1 182 ? -21.359 -7.184 -2.26 1 90.31 182 TYR B C 1
ATOM 4647 O O . TYR B 1 182 ? -22.375 -6.805 -1.686 1 90.31 182 TYR B O 1
ATOM 4655 N N . MET B 1 183 ? -21.328 -8.086 -3.174 1 89.88 183 MET B N 1
ATOM 4656 C CA . MET B 1 183 ? -22.609 -8.5 -3.752 1 89.88 183 MET B CA 1
ATOM 4657 C C . MET B 1 183 ? -22.953 -9.93 -3.342 1 89.88 183 MET B C 1
ATOM 4659 O O . MET B 1 183 ? -23.984 -10.461 -3.752 1 89.88 183 MET B O 1
ATOM 4663 N N . ILE B 1 184 ? -22.141 -10.57 -2.658 1 83.5 184 ILE B N 1
ATOM 4664 C CA . ILE B 1 184 ? -22.438 -11.93 -2.203 1 83.5 184 ILE B CA 1
ATOM 4665 C C . ILE B 1 184 ? -22.641 -11.93 -0.69 1 83.5 184 ILE B C 1
ATOM 4667 O O . ILE B 1 184 ? -21.75 -11.57 0.07 1 83.5 184 ILE B O 1
ATOM 4671 N N . ASN B 1 185 ? -23.859 -12.094 -0.332 1 77 185 ASN B N 1
ATOM 4672 C CA . ASN B 1 185 ? -24.25 -12.172 1.073 1 77 185 ASN B CA 1
ATOM 4673 C C . ASN B 1 185 ? -24.875 -13.531 1.408 1 77 185 ASN B C 1
ATOM 4675 O O . ASN B 1 185 ? -25.781 -13.992 0.715 1 77 185 ASN B O 1
ATOM 4679 N N . GLN B 1 186 ? -24.438 -14.109 2.508 1 71 186 GLN B N 1
ATOM 4680 C CA . GLN B 1 186 ? -24.922 -15.422 2.924 1 71 186 GLN B CA 1
ATOM 4681 C C . GLN B 1 186 ? -24.953 -16.391 1.752 1 71 186 GLN B C 1
ATOM 4683 O O . GLN B 1 186 ? -25.953 -17.062 1.502 1 71 186 GLN B O 1
ATOM 4688 N N . ASP B 1 187 ? -24 -16.297 0.946 1 67.62 187 ASP B N 1
ATOM 4689 C CA . ASP B 1 187 ? -23.734 -17.25 -0.134 1 67.62 187 ASP B CA 1
ATOM 4690 C C . ASP B 1 187 ? -24.703 -17.047 -1.291 1 67.62 187 ASP B C 1
ATOM 4692 O O . ASP B 1 187 ? -24.953 -17.969 -2.064 1 67.62 187 ASP B O 1
ATOM 4696 N N . ARG B 1 188 ? -25.281 -15.953 -1.281 1 80.69 188 ARG B N 1
ATOM 4697 C CA . ARG B 1 188 ? -26.203 -15.672 -2.375 1 80.69 188 ARG B CA 1
ATOM 4698 C C . ARG B 1 188 ? -25.75 -14.453 -3.168 1 80.69 188 ARG B C 1
ATOM 4700 O O . ARG B 1 188 ? -25.469 -13.398 -2.59 1 80.69 188 ARG B O 1
ATOM 4707 N N . PHE B 1 189 ? -25.594 -14.719 -4.422 1 87.5 189 PHE B N 1
ATOM 4708 C CA . PHE B 1 189 ? -25.312 -13.633 -5.355 1 87.5 189 PHE B CA 1
ATOM 4709 C C . PHE B 1 189 ? -26.609 -13.094 -5.957 1 87.5 189 PHE B C 1
ATOM 4711 O O . PHE B 1 189 ? -27.422 -13.859 -6.488 1 87.5 189 PHE B O 1
ATOM 4718 N N . SER B 1 190 ? -26.891 -11.859 -5.852 1 88.69 190 SER B N 1
ATOM 4719 C CA . SER B 1 190 ? -28.047 -11.227 -6.473 1 88.69 190 SER B CA 1
ATOM 4720 C C . SER B 1 190 ? -27.625 -10.359 -7.656 1 88.69 190 SER B C 1
ATOM 4722 O O . SER B 1 190 ? -27.297 -9.188 -7.488 1 88.69 190 SER B O 1
ATOM 4724 N N . PRO B 1 191 ? -27.734 -10.891 -8.836 1 93.38 191 PRO B N 1
ATOM 4725 C CA . PRO B 1 191 ? -27.359 -10.109 -10.016 1 93.38 191 PRO B CA 1
ATOM 4726 C C . PRO B 1 191 ? -28.203 -8.852 -10.188 1 93.38 191 PRO B C 1
ATOM 4728 O O . PRO B 1 191 ? -27.719 -7.848 -10.711 1 93.38 191 PRO B O 1
ATOM 4731 N N . GLU B 1 192 ? -29.453 -8.945 -9.695 1 94.75 192 GLU B N 1
ATOM 4732 C CA . GLU B 1 192 ? -30.312 -7.77 -9.766 1 94.75 192 GLU B CA 1
ATOM 4733 C C . GLU B 1 192 ? -29.75 -6.629 -8.914 1 94.75 192 GLU B C 1
ATOM 4735 O O . GLU B 1 192 ? -29.734 -5.477 -9.344 1 94.75 192 GLU B O 1
ATOM 4740 N N . ASP B 1 193 ? -29.344 -7.004 -7.773 1 94.44 193 ASP B N 1
ATOM 4741 C CA . ASP B 1 193 ? -28.75 -6.004 -6.891 1 94.44 193 ASP B CA 1
ATOM 4742 C C . ASP B 1 193 ? -27.469 -5.434 -7.488 1 94.44 193 ASP B C 1
ATOM 4744 O O . ASP B 1 193 ? -27.188 -4.242 -7.352 1 94.44 193 ASP B O 1
ATOM 4748 N N . ALA B 1 194 ? -26.719 -6.27 -8.094 1 95.88 194 ALA B N 1
ATOM 4749 C CA . ALA B 1 194 ? -25.484 -5.828 -8.758 1 95.88 194 ALA B CA 1
ATOM 4750 C C . ALA B 1 194 ? -25.797 -4.809 -9.852 1 95.88 194 ALA B C 1
ATOM 4752 O O . ALA B 1 194 ? -25.156 -3.756 -9.922 1 95.88 194 ALA B O 1
ATOM 4753 N N . LEU B 1 195 ? -26.766 -5.176 -10.664 1 97.06 195 LEU B N 1
ATOM 4754 C CA . LEU B 1 195 ? -27.172 -4.277 -11.734 1 97.06 195 LEU B CA 1
ATOM 4755 C C . LEU B 1 195 ? -27.656 -2.943 -11.172 1 97.06 195 LEU B C 1
ATOM 4757 O O . LEU B 1 195 ? -27.25 -1.883 -11.648 1 97.06 195 LEU B O 1
ATOM 4761 N N . ASN B 1 196 ? -28.469 -3.002 -10.188 1 96.69 196 ASN B N 1
ATOM 4762 C CA . ASN B 1 196 ? -29.016 -1.792 -9.586 1 96.69 196 ASN B CA 1
ATOM 4763 C C . ASN B 1 196 ? -27.922 -0.905 -9.008 1 96.69 196 ASN B C 1
ATOM 4765 O O . ASN B 1 196 ? -27.969 0.319 -9.141 1 96.69 196 ASN B O 1
ATOM 4769 N N . GLN B 1 197 ? -26.969 -1.513 -8.391 1 96.31 197 GLN B N 1
ATOM 4770 C CA . GLN B 1 197 ? -25.875 -0.756 -7.809 1 96.31 197 GLN B CA 1
ATOM 4771 C C . GLN B 1 197 ? -25.047 -0.055 -8.891 1 96.31 197 GLN B C 1
ATOM 4773 O O . GLN B 1 197 ? -24.656 1.102 -8.727 1 96.31 197 GLN B O 1
ATOM 4778 N N . LEU B 1 198 ? -24.75 -0.722 -9.945 1 97.56 198 LEU B N 1
ATOM 4779 C CA . LEU B 1 198 ? -24 -0.136 -11.047 1 97.56 198 LEU B CA 1
ATOM 4780 C C . LEU B 1 198 ? -24.75 1.044 -11.656 1 97.56 198 LEU B C 1
ATOM 4782 O O . LEU B 1 198 ? -24.141 2.053 -12.016 1 97.56 198 LEU B O 1
ATOM 4786 N N . ILE B 1 199 ? -26.062 0.87 -11.734 1 96.88 199 ILE B N 1
ATOM 4787 C CA . ILE B 1 199 ? -26.891 1.944 -12.266 1 96.88 199 ILE B CA 1
ATOM 4788 C C . ILE B 1 199 ? -26.844 3.146 -11.328 1 96.88 199 ILE B C 1
ATOM 4790 O O . ILE B 1 199 ? -26.719 4.289 -11.773 1 96.88 199 ILE B O 1
ATOM 4794 N N . GLU B 1 200 ? -26.875 2.906 -10.062 1 95.12 200 GLU B N 1
ATOM 4795 C CA . GLU B 1 200 ? -26.828 3.969 -9.062 1 95.12 200 GLU B CA 1
ATOM 4796 C C . GLU B 1 200 ? -25.516 4.738 -9.133 1 95.12 200 GLU B C 1
ATOM 4798 O O . GLU B 1 200 ? -25.484 5.949 -8.898 1 95.12 200 GLU B O 1
ATOM 4803 N N . TRP B 1 201 ? -24.438 4.105 -9.43 1 95.56 201 TRP B N 1
ATOM 4804 C CA . TRP B 1 201 ? -23.109 4.707 -9.438 1 95.56 201 TRP B CA 1
ATOM 4805 C C . TRP B 1 201 ? -22.859 5.457 -10.742 1 95.56 201 TRP B C 1
ATOM 4807 O O . TRP B 1 201 ? -21.906 6.223 -10.852 1 95.56 201 TRP B O 1
ATOM 4817 N N . LYS B 1 202 ? -23.75 5.207 -11.742 1 95.81 202 LYS B N 1
ATOM 4818 C CA . LYS B 1 202 ? -23.562 5.812 -13.055 1 95.81 202 LYS B CA 1
ATOM 4819 C C . LYS B 1 202 ? -23.484 7.332 -12.953 1 95.81 202 LYS B C 1
ATOM 4821 O O . LYS B 1 202 ? -24.328 7.957 -12.312 1 95.81 202 LYS B O 1
ATOM 4826 N N . GLY B 1 203 ? -22.438 7.871 -13.523 1 92.75 203 GLY B N 1
ATOM 4827 C CA . GLY B 1 203 ? -22.281 9.32 -13.539 1 92.75 203 GLY B CA 1
ATOM 4828 C C . GLY B 1 203 ? -21.641 9.859 -12.281 1 92.75 203 GLY B C 1
ATOM 4829 O O . GLY B 1 203 ? -21.281 11.039 -12.219 1 92.75 203 GLY B O 1
ATOM 4830 N N . LYS B 1 204 ? -21.484 9.016 -11.297 1 91.19 204 LYS B N 1
ATOM 4831 C CA . LYS B 1 204 ? -20.906 9.445 -10.023 1 91.19 204 LYS B CA 1
ATOM 4832 C C . LYS B 1 204 ? -19.484 8.906 -9.859 1 91.19 204 LYS B C 1
ATOM 4834 O O . LYS B 1 204 ? -18.609 9.609 -9.344 1 91.19 204 LYS B O 1
ATOM 4839 N N . PHE B 1 205 ? -19.312 7.75 -10.289 1 93.25 205 PHE B N 1
ATOM 4840 C CA . PHE B 1 205 ? -18.031 7.078 -10.133 1 93.25 205 PHE B CA 1
ATOM 4841 C C . PHE B 1 205 ? -17.656 6.324 -11.406 1 93.25 205 PHE B C 1
ATOM 4843 O O . PHE B 1 205 ? -18.531 5.879 -12.148 1 93.25 205 PHE B O 1
ATOM 4850 N N . THR B 1 206 ? -16.328 6.293 -11.633 1 95.44 206 THR B N 1
ATOM 4851 C CA . THR B 1 206 ? -15.883 5.211 -12.5 1 95.44 206 THR B CA 1
ATOM 4852 C C . THR B 1 206 ? -16.188 3.854 -11.867 1 95.44 206 THR B C 1
ATOM 4854 O O . THR B 1 206 ? -15.789 3.598 -10.727 1 95.44 206 THR B O 1
ATOM 4857 N N . ARG B 1 207 ? -16.938 3.012 -12.625 1 97.5 207 ARG B N 1
ATOM 4858 C CA . ARG B 1 207 ? -17.438 1.768 -12.047 1 97.5 207 ARG B CA 1
ATOM 4859 C C . ARG B 1 207 ? -16.547 0.592 -12.422 1 97.5 207 ARG B C 1
ATOM 4861 O O . ARG B 1 207 ? -16.359 0.307 -13.609 1 97.5 207 ARG B O 1
ATOM 4868 N N . HIS B 1 208 ? -15.922 -0.137 -11.414 1 98.31 208 HIS B N 1
ATOM 4869 C CA . HIS B 1 208 ? -15.102 -1.325 -11.594 1 98.31 208 HIS B CA 1
ATOM 4870 C C . HIS B 1 208 ? -15.805 -2.57 -11.062 1 98.31 208 HIS B C 1
ATOM 4872 O O . HIS B 1 208 ? -16.703 -2.469 -10.234 1 98.31 208 HIS B O 1
ATOM 4878 N N . LEU B 1 209 ? -15.391 -3.752 -11.586 1 97.88 209 LEU B N 1
ATOM 4879 C CA . LEU B 1 209 ? -15.82 -5.039 -11.055 1 97.88 209 LEU B CA 1
ATOM 4880 C C . LEU B 1 209 ? -14.617 -5.902 -10.695 1 97.88 209 LEU B C 1
ATOM 4882 O O . LEU B 1 209 ? -13.617 -5.922 -11.414 1 97.88 209 LEU B O 1
ATOM 4886 N N . ILE B 1 210 ? -14.719 -6.559 -9.617 1 96.31 210 ILE B N 1
ATOM 4887 C CA . ILE B 1 210 ? -13.68 -7.504 -9.234 1 96.31 210 ILE B CA 1
ATOM 4888 C C . ILE B 1 210 ? -14.32 -8.781 -8.695 1 96.31 210 ILE B C 1
ATOM 4890 O O . ILE B 1 210 ? -15.336 -8.734 -8 1 96.31 210 ILE B O 1
ATOM 4894 N N . GLY B 1 211 ? -13.883 -9.898 -9.07 1 92.88 211 GLY B N 1
ATOM 4895 C CA . GLY B 1 211 ? -14.406 -11.18 -8.625 1 92.88 211 GLY B CA 1
ATOM 4896 C C . GLY B 1 211 ? -13.898 -12.352 -9.453 1 92.88 211 GLY B C 1
ATOM 4897 O O . GLY B 1 211 ? -13.156 -12.156 -10.422 1 92.88 211 GLY B O 1
ATOM 4898 N N . PRO B 1 212 ? -14.219 -13.508 -9.031 1 90 212 PRO B N 1
ATOM 4899 C CA . PRO B 1 212 ? -13.844 -14.68 -9.836 1 90 212 PRO B CA 1
ATOM 4900 C C . PRO B 1 212 ? -14.523 -14.688 -11.203 1 90 212 PRO B C 1
ATOM 4902 O O . PRO B 1 212 ? -15.656 -14.234 -11.336 1 90 212 PRO B O 1
ATOM 4905 N N . PRO B 1 213 ? -13.836 -15.266 -12.203 1 91.06 213 PRO B N 1
ATOM 4906 C CA . PRO B 1 213 ? -14.375 -15.266 -13.57 1 91.06 213 PRO B CA 1
ATOM 4907 C C . PRO B 1 213 ? -15.766 -15.891 -13.648 1 91.06 213 PRO B C 1
ATOM 4909 O O . PRO B 1 213 ? -16.625 -15.422 -14.406 1 91.06 213 PRO B O 1
ATOM 4912 N N . PHE B 1 214 ? -16.047 -16.906 -12.914 1 87.12 214 PHE B N 1
ATOM 4913 C CA . PHE B 1 214 ? -17.328 -17.594 -13.023 1 87.12 214 PHE B CA 1
ATOM 4914 C C . PHE B 1 214 ? -18.469 -16.703 -12.555 1 87.12 214 PHE B C 1
ATOM 4916 O O . PHE B 1 214 ? -19.562 -16.766 -13.102 1 87.12 214 PHE B O 1
ATOM 4923 N N . ILE B 1 215 ? -18.203 -15.859 -11.547 1 90.75 215 ILE B N 1
ATOM 4924 C CA . ILE B 1 215 ? -19.266 -14.977 -11.07 1 90.75 215 ILE B CA 1
ATOM 4925 C C . ILE B 1 215 ? -19.484 -13.836 -12.07 1 90.75 215 ILE B C 1
ATOM 4927 O O . ILE B 1 215 ? -20.609 -13.383 -12.273 1 90.75 215 ILE B O 1
ATOM 4931 N N . ILE B 1 216 ? -18.422 -13.367 -12.648 1 94.31 216 ILE B N 1
ATOM 4932 C CA . ILE B 1 216 ? -18.531 -12.367 -13.711 1 94.31 216 ILE B CA 1
ATOM 4933 C C . ILE B 1 216 ? -19.375 -12.922 -14.852 1 94.31 216 ILE B C 1
ATOM 4935 O O . ILE B 1 216 ? -20.25 -12.242 -15.375 1 94.31 216 ILE B O 1
ATOM 4939 N N . HIS B 1 217 ? -19.047 -14.164 -15.18 1 93.19 217 HIS B N 1
ATOM 4940 C CA . HIS B 1 217 ? -19.797 -14.828 -16.234 1 93.19 217 HIS B CA 1
ATOM 4941 C C . HIS B 1 217 ? -21.281 -14.93 -15.891 1 93.19 217 HIS B C 1
ATOM 4943 O O . HIS B 1 217 ? -22.141 -14.703 -16.75 1 93.19 217 HIS B O 1
ATOM 4949 N N . ARG B 1 218 ? -21.562 -15.289 -14.68 1 91.94 218 ARG B N 1
ATOM 4950 C CA . ARG B 1 218 ? -22.938 -15.375 -14.219 1 91.94 218 ARG B CA 1
ATOM 4951 C C . ARG B 1 218 ? -23.641 -14.031 -14.336 1 91.94 218 ARG B C 1
ATOM 4953 O O . ARG B 1 218 ? -24.812 -13.977 -14.734 1 91.94 218 ARG B O 1
ATOM 4960 N N . PHE B 1 219 ? -23.016 -13 -13.953 1 95.81 219 PHE B N 1
ATOM 4961 C CA . PHE B 1 219 ? -23.594 -11.656 -14.055 1 95.81 219 PHE B CA 1
ATOM 4962 C C . PHE B 1 219 ? -23.891 -11.305 -15.5 1 95.81 219 PHE B C 1
ATOM 4964 O O . PHE B 1 219 ? -24.969 -10.781 -15.812 1 95.81 219 PHE B O 1
ATOM 4971 N N . ILE B 1 220 ? -23 -11.625 -16.406 1 95.94 220 ILE B N 1
ATOM 4972 C CA . ILE B 1 220 ? -23.172 -11.344 -17.828 1 95.94 220 ILE B CA 1
ATOM 4973 C C . ILE B 1 220 ? -24.344 -12.148 -18.375 1 95.94 220 ILE B C 1
ATOM 4975 O O . ILE B 1 220 ? -25.141 -11.633 -19.172 1 95.94 220 ILE B O 1
ATOM 4979 N N . THR B 1 221 ? -24.391 -13.422 -17.953 1 94.88 221 THR B N 1
ATOM 4980 C CA . THR B 1 221 ? -25.5 -14.266 -18.359 1 94.88 221 THR B CA 1
ATOM 4981 C C . THR B 1 221 ? -26.844 -13.641 -17.953 1 94.88 221 THR B C 1
ATOM 4983 O O . THR B 1 221 ? -27.797 -13.641 -18.734 1 94.88 221 THR B O 1
ATOM 4986 N N . PHE B 1 222 ? -26.891 -13.141 -16.781 1 96 222 PHE B N 1
ATOM 4987 C CA . PHE B 1 222 ? -28.062 -12.438 -16.297 1 96 222 PHE B CA 1
ATOM 4988 C C . PHE B 1 222 ? -28.391 -11.258 -17.203 1 96 222 PHE B C 1
ATOM 4990 O O . PHE B 1 222 ? -29.562 -11.039 -17.562 1 96 222 PHE B O 1
ATOM 4997 N N . LEU B 1 223 ? -27.422 -10.461 -17.594 1 97.12 223 LEU B N 1
ATOM 4998 C CA . LEU B 1 223 ? -27.609 -9.312 -18.469 1 97.12 223 LEU B CA 1
ATOM 4999 C C . LEU B 1 223 ? -28.172 -9.758 -19.828 1 97.12 223 LEU B C 1
ATOM 5001 O O . LEU B 1 223 ? -29.094 -9.133 -20.359 1 97.12 223 LEU B O 1
ATOM 5005 N N . LYS B 1 224 ? -27.609 -10.82 -20.297 1 96.25 224 LYS B N 1
ATOM 5006 C CA . LYS B 1 224 ? -28.047 -11.375 -21.578 1 96.25 224 LYS B CA 1
ATOM 5007 C C . LYS B 1 224 ? -29.516 -11.812 -21.516 1 96.25 224 LYS B C 1
ATOM 5009 O O . LYS B 1 224 ? -30.312 -11.453 -22.375 1 96.25 224 LYS B O 1
ATOM 5014 N N . GLU B 1 225 ? -29.797 -12.508 -20.5 1 96.56 225 GLU B N 1
ATOM 5015 C CA . GLU B 1 225 ? -31.141 -13.055 -20.344 1 96.56 225 GLU B CA 1
ATOM 5016 C C . GLU B 1 225 ? -32.188 -11.938 -20.203 1 96.56 225 GLU B C 1
ATOM 5018 O O . GLU B 1 225 ? -33.312 -12.086 -20.641 1 96.56 225 GLU B O 1
ATOM 5023 N N . ASN B 1 226 ? -31.75 -10.883 -19.609 1 96.06 226 ASN B N 1
ATOM 5024 C CA . ASN B 1 226 ? -32.656 -9.758 -19.391 1 96.06 226 ASN B CA 1
ATOM 5025 C C . ASN B 1 226 ? -32.5 -8.703 -20.484 1 96.06 226 ASN B C 1
ATOM 5027 O O . ASN B 1 226 ? -33.125 -7.641 -20.406 1 96.06 226 ASN B O 1
ATOM 5031 N N . LYS B 1 227 ? -31.688 -8.977 -21.422 1 95.81 227 LYS B N 1
ATOM 5032 C CA . LYS B 1 227 ? -31.469 -8.086 -22.547 1 95.81 227 LYS B CA 1
ATOM 5033 C C . LYS B 1 227 ? -31.109 -6.676 -22.078 1 95.81 227 LYS B C 1
ATOM 5035 O O . LYS B 1 227 ? -31.672 -5.691 -22.578 1 95.81 227 LYS B O 1
ATOM 5040 N N . THR B 1 228 ? -30.312 -6.613 -21.094 1 96 228 THR B N 1
ATOM 5041 C CA . THR B 1 228 ? -29.859 -5.344 -20.531 1 96 228 THR B CA 1
ATOM 5042 C C . THR B 1 228 ? -28.375 -5.133 -20.797 1 96 228 THR B C 1
ATOM 5044 O O . THR B 1 228 ? -27.531 -5.781 -20.172 1 96 228 THR B O 1
ATOM 5047 N N . LYS B 1 229 ? -28.125 -4.27 -21.688 1 95.06 229 LYS B N 1
ATOM 5048 C CA . LYS B 1 229 ? -26.734 -3.939 -22 1 95.06 229 LYS B CA 1
ATOM 5049 C C . LYS B 1 229 ? -26.25 -2.744 -21.188 1 95.06 229 LYS B C 1
ATOM 5051 O O . LYS B 1 229 ? -26.938 -1.726 -21.109 1 95.06 229 LYS B O 1
ATOM 5056 N N . LEU B 1 230 ? -25.125 -2.879 -20.547 1 95.69 230 LEU B N 1
ATOM 5057 C CA . LEU B 1 230 ? -24.5 -1.796 -19.797 1 95.69 230 LEU B CA 1
ATOM 5058 C C . LEU B 1 230 ? -23.328 -1.21 -20.578 1 95.69 230 LEU B C 1
ATOM 5060 O O . LEU B 1 230 ? -22.703 -1.905 -21.375 1 95.69 230 LEU B O 1
ATOM 5064 N N . THR B 1 231 ? -23.172 -0.001 -20.5 1 95.5 231 THR B N 1
ATOM 5065 C CA . THR B 1 231 ? -21.953 0.676 -20.922 1 95.5 231 THR B CA 1
ATOM 5066 C C . THR B 1 231 ? -21.312 1.396 -19.75 1 95.5 231 THR B C 1
ATOM 5068 O O . THR B 1 231 ? -21.75 2.469 -19.344 1 95.5 231 THR B O 1
ATOM 5071 N N . LEU B 1 232 ? -20.297 0.741 -19.266 1 97 232 LEU B N 1
ATOM 5072 C CA . LEU B 1 232 ? -19.625 1.317 -18.109 1 97 232 LEU B CA 1
ATOM 5073 C C . LEU B 1 232 ? -18.641 2.414 -18.547 1 97 232 LEU B C 1
ATOM 5075 O O . LEU B 1 232 ? -18.609 2.787 -19.719 1 97 232 LEU B O 1
ATOM 5079 N N . ASP B 1 233 ? -18.031 3.008 -17.609 1 96.31 233 ASP B N 1
ATOM 5080 C CA . ASP B 1 233 ? -17.203 4.191 -17.828 1 96.31 233 ASP B CA 1
ATOM 5081 C C . ASP B 1 233 ? -15.93 3.834 -18.594 1 96.31 233 ASP B C 1
ATOM 5083 O O . ASP B 1 233 ? -15.484 2.684 -18.562 1 96.31 233 ASP B O 1
ATOM 5087 N N . ARG B 1 234 ? -15.352 4.77 -19.25 1 91.69 234 ARG B N 1
ATOM 5088 C CA . ARG B 1 234 ? -14.195 4.578 -20.141 1 91.69 234 ARG B CA 1
ATOM 5089 C C . ARG B 1 234 ? -13.031 3.951 -19.375 1 91.69 234 ARG B C 1
ATOM 5091 O O . ARG B 1 234 ? -12.312 3.109 -19.922 1 91.69 234 ARG B O 1
ATOM 5098 N N . ASP B 1 235 ? -12.836 4.281 -18.109 1 93.75 235 ASP B N 1
ATOM 5099 C CA . ASP B 1 235 ? -11.68 3.822 -17.359 1 93.75 235 ASP B CA 1
ATOM 5100 C C . ASP B 1 235 ? -12.047 2.652 -16.438 1 93.75 235 ASP B C 1
ATOM 5102 O O . ASP B 1 235 ? -11.273 2.279 -15.562 1 93.75 235 ASP B O 1
ATOM 5106 N N . SER B 1 236 ? -13.258 2.051 -16.719 1 97.88 236 SER B N 1
ATOM 5107 C CA . SER B 1 236 ? -13.703 0.914 -15.93 1 97.88 236 SER B CA 1
ATOM 5108 C C . SER B 1 236 ? -12.828 -0.312 -16.172 1 97.88 236 SER B C 1
ATOM 5110 O O . SER B 1 236 ? -12.297 -0.492 -17.266 1 97.88 236 SER B O 1
ATOM 5112 N N . MET B 1 237 ? -12.703 -1.12 -15.148 1 98.19 237 MET B N 1
ATOM 5113 C CA . MET B 1 237 ? -11.938 -2.361 -15.25 1 98.19 237 MET B CA 1
ATOM 5114 C C . MET B 1 237 ? -12.734 -3.535 -14.688 1 98.19 237 MET B C 1
ATOM 5116 O O . MET B 1 237 ? -13.555 -3.359 -13.781 1 98.19 237 MET B O 1
ATOM 5120 N N . VAL B 1 238 ? -12.5 -4.691 -15.266 1 98.06 238 VAL B N 1
ATOM 5121 C CA . VAL B 1 238 ? -12.883 -5.973 -14.68 1 98.06 238 VAL B CA 1
ATOM 5122 C C . VAL B 1 238 ? -11.633 -6.746 -14.273 1 98.06 238 VAL B C 1
ATOM 5124 O O . VAL B 1 238 ? -10.781 -7.055 -15.109 1 98.06 238 VAL B O 1
ATOM 5127 N N . ILE B 1 239 ? -11.492 -6.953 -13.016 1 97.44 239 ILE B N 1
ATOM 5128 C CA . ILE B 1 239 ? -10.336 -7.656 -12.469 1 97.44 239 ILE B CA 1
ATOM 5129 C C . ILE B 1 239 ? -10.773 -9.008 -11.914 1 97.44 239 ILE B C 1
ATOM 5131 O O . ILE B 1 239 ? -11.703 -9.086 -11.102 1 97.44 239 ILE B O 1
ATOM 5135 N N . THR B 1 240 ? -10.141 -10.055 -12.375 1 94.94 240 THR B N 1
ATOM 5136 C CA . THR B 1 240 ? -10.555 -11.391 -11.953 1 94.94 240 THR B CA 1
ATOM 5137 C C . THR B 1 240 ? -9.406 -12.125 -11.281 1 94.94 240 THR B C 1
ATOM 5139 O O . THR B 1 240 ? -8.234 -11.797 -11.5 1 94.94 240 THR B O 1
ATOM 5142 N N . MET B 1 241 ? -9.727 -12.93 -10.484 1 91.12 241 MET B N 1
ATOM 5143 C CA . MET B 1 241 ? -8.82 -13.883 -9.844 1 91.12 241 MET B CA 1
ATOM 5144 C C . MET B 1 241 ? -9.562 -15.141 -9.43 1 91.12 241 MET B C 1
ATOM 5146 O O . MET B 1 241 ? -10.734 -15.086 -9.07 1 91.12 241 MET B O 1
ATOM 5150 N N . GLY B 1 242 ? -8.82 -16.203 -9.477 1 80.75 242 GLY B N 1
ATOM 5151 C CA . GLY B 1 242 ? -9.43 -17.453 -9.055 1 80.75 242 GLY B CA 1
ATOM 5152 C C . GLY B 1 242 ? -9.836 -18.344 -10.211 1 80.75 242 GLY B C 1
ATOM 5153 O O . GLY B 1 242 ? -9.266 -18.25 -11.297 1 80.75 242 GLY B O 1
ATOM 5154 N N . GLY B 1 243 ? -10.75 -19.297 -9.945 1 68.44 243 GLY B N 1
ATOM 5155 C CA . GLY B 1 243 ? -11.023 -20.453 -10.789 1 68.44 243 GLY B CA 1
ATOM 5156 C C . GLY B 1 243 ? -11.797 -20.094 -12.047 1 68.44 243 GLY B C 1
ATOM 5157 O O . GLY B 1 243 ? -12.727 -19.297 -12.008 1 68.44 243 GLY B O 1
ATOM 5158 N N . TRP B 1 244 ? -11.352 -20.562 -13.133 1 58.69 244 TRP B N 1
ATOM 5159 C CA . TRP B 1 244 ? -11.938 -20.391 -14.461 1 58.69 244 TRP B CA 1
ATOM 5160 C C . TRP B 1 244 ? -12.898 -21.531 -14.781 1 58.69 244 TRP B C 1
ATOM 5162 O O . TRP B 1 244 ? -13.484 -21.562 -15.867 1 58.69 244 TRP B O 1
ATOM 5172 N N . LYS B 1 245 ? -12.953 -22.438 -13.852 1 52.47 245 LYS B N 1
ATOM 5173 C CA . LYS B 1 245 ? -13.859 -23.562 -14.102 1 52.47 245 LYS B CA 1
ATOM 5174 C C . LYS B 1 245 ? -15.266 -23.266 -13.602 1 52.47 245 LYS B C 1
ATOM 5176 O O . LYS B 1 245 ? -15.438 -22.703 -12.516 1 52.47 245 LYS B O 1
ATOM 5181 N N . ARG B 1 246 ? -16.25 -23.453 -14.57 1 44.47 246 ARG B N 1
ATOM 5182 C CA . ARG B 1 246 ? -17.656 -23.375 -14.211 1 44.47 246 ARG B CA 1
ATOM 5183 C C . ARG B 1 246 ? -18.031 -24.5 -13.25 1 44.47 246 ARG B C 1
ATOM 5185 O O . ARG B 1 246 ? -17.328 -25.516 -13.148 1 44.47 246 ARG B O 1
ATOM 5192 N N . PHE B 1 247 ? -19.172 -24.297 -12.477 1 40 247 PHE B N 1
ATOM 5193 C CA . PHE B 1 247 ? -19.734 -25.375 -11.672 1 40 247 PHE B CA 1
ATOM 5194 C C . PHE B 1 247 ? -19.953 -26.625 -12.516 1 40 247 PHE B C 1
ATOM 5196 O O . PHE B 1 247 ? -19.812 -27.75 -12.016 1 40 247 PHE B O 1
ATOM 5203 N N . THR B 1 248 ? -20.328 -26.391 -13.766 1 41 248 THR B N 1
ATOM 5204 C CA . THR B 1 248 ? -20.672 -27.5 -14.656 1 41 248 THR B CA 1
ATOM 5205 C C . THR B 1 248 ? -19.406 -28.203 -15.156 1 41 248 THR B C 1
ATOM 5207 O O . THR B 1 248 ? -19.484 -29.188 -15.883 1 41 248 THR B O 1
ATOM 5210 N N . GLY B 1 249 ? -18.266 -27.828 -14.648 1 48.53 249 GLY B N 1
ATOM 5211 C CA . GLY B 1 249 ? -17.047 -28.453 -15.117 1 48.53 249 GLY B CA 1
ATOM 5212 C C . GLY B 1 249 ? -16.453 -27.781 -16.344 1 48.53 249 GLY B C 1
ATOM 5213 O O . GLY B 1 249 ? -15.305 -28.031 -16.703 1 48.53 249 GLY B O 1
ATOM 5214 N N . ASP B 1 250 ? -17.297 -27.047 -17.031 1 53.53 250 ASP B N 1
ATOM 5215 C CA . ASP B 1 250 ? -16.797 -26.5 -18.297 1 53.53 250 ASP B CA 1
ATOM 5216 C C . ASP B 1 250 ? -15.914 -25.281 -18.062 1 53.53 250 ASP B C 1
ATOM 5218 O O . ASP B 1 250 ? -16.172 -24.484 -17.156 1 53.53 250 ASP B O 1
ATOM 5222 N N . MET B 1 251 ? -14.844 -25.234 -18.703 1 65.75 251 MET B N 1
ATOM 5223 C CA . MET B 1 251 ? -13.891 -24.141 -18.656 1 65.75 251 MET B CA 1
ATOM 5224 C C . MET B 1 251 ? -14.453 -22.906 -19.359 1 65.75 251 MET B C 1
ATOM 5226 O O . MET B 1 251 ? -15.062 -23.016 -20.422 1 65.75 251 MET B O 1
ATOM 5230 N N . ILE B 1 252 ? -14.57 -21.812 -18.672 1 74.81 252 ILE B N 1
ATOM 5231 C CA . ILE B 1 252 ? -14.922 -20.547 -19.297 1 74.81 252 ILE B CA 1
ATOM 5232 C C . ILE B 1 252 ? -13.797 -20.109 -20.234 1 74.81 252 ILE B C 1
ATOM 5234 O O . ILE B 1 252 ? -12.633 -20.047 -19.844 1 74.81 252 ILE B O 1
ATOM 5238 N N . SER B 1 253 ? -14.109 -19.953 -21.422 1 83.75 253 SER B N 1
ATOM 5239 C CA . SER B 1 253 ? -13.148 -19.438 -22.391 1 83.75 253 SER B CA 1
ATOM 5240 C C . SER B 1 253 ? -12.797 -17.984 -22.125 1 83.75 253 SER B C 1
ATOM 5242 O O . SER B 1 253 ? -13.688 -17.141 -22.016 1 83.75 253 SER B O 1
ATOM 5244 N N . ARG B 1 254 ? -11.539 -17.734 -22.031 1 88.56 254 ARG B N 1
ATOM 5245 C CA . ARG B 1 254 ? -11.078 -16.359 -21.828 1 88.56 254 ARG B CA 1
ATOM 5246 C C . ARG B 1 254 ? -11.555 -15.453 -22.953 1 88.56 254 ARG B C 1
ATOM 5248 O O . ARG B 1 254 ? -12.023 -14.344 -22.703 1 88.56 254 ARG B O 1
ATOM 5255 N N . GLY B 1 255 ? -11.359 -15.953 -24.156 1 91.12 255 GLY B N 1
ATOM 5256 C CA . GLY B 1 255 ? -11.797 -15.172 -25.297 1 91.12 255 GLY B CA 1
ATOM 5257 C C . GLY B 1 255 ? -13.281 -14.852 -25.281 1 91.12 255 GLY B C 1
ATOM 5258 O O . GLY B 1 255 ? -13.68 -13.711 -25.531 1 91.12 255 GLY B O 1
ATOM 5259 N N . GLU B 1 256 ? -14.055 -15.82 -24.891 1 92.38 256 GLU B N 1
ATOM 5260 C CA . GLU B 1 256 ? -15.5 -15.641 -24.844 1 92.38 256 GLU B CA 1
ATOM 5261 C C . GLU B 1 256 ? -15.891 -14.68 -23.719 1 92.38 256 GLU B C 1
ATOM 5263 O O . GLU B 1 256 ? -16.766 -13.836 -23.906 1 92.38 256 GLU B O 1
ATOM 5268 N N . LEU B 1 257 ? -15.266 -14.867 -22.641 1 93.69 257 LEU B N 1
ATOM 5269 C CA . LEU B 1 257 ? -15.57 -13.992 -21.516 1 93.69 257 LEU B CA 1
ATOM 5270 C C . LEU B 1 257 ? -15.242 -12.539 -21.859 1 93.69 257 LEU B C 1
ATOM 5272 O O . LEU B 1 257 ? -16.031 -11.641 -21.578 1 93.69 257 LEU B O 1
ATOM 5276 N N . ASN B 1 258 ? -14.102 -12.336 -22.469 1 96 258 ASN B N 1
ATOM 5277 C CA . ASN B 1 258 ? -13.703 -10.984 -22.859 1 96 258 ASN B CA 1
ATOM 5278 C C . ASN B 1 258 ? -14.703 -10.375 -23.844 1 96 258 ASN B C 1
ATOM 5280 O O . ASN B 1 258 ? -15.07 -9.203 -23.703 1 96 258 ASN B O 1
ATOM 5284 N N . ALA B 1 259 ? -15.07 -11.18 -24.797 1 96.56 259 ALA B N 1
ATOM 5285 C CA . ALA B 1 259 ? -16.031 -10.703 -25.797 1 96.56 259 ALA B CA 1
ATOM 5286 C C . ALA B 1 259 ? -17.359 -10.32 -25.141 1 96.56 259 ALA B C 1
ATOM 5288 O O . ALA B 1 259 ? -17.953 -9.297 -25.484 1 96.56 259 ALA B O 1
ATOM 5289 N N . ASP B 1 260 ? -17.766 -11.156 -24.25 1 96.56 260 ASP B N 1
ATOM 5290 C CA . ASP B 1 260 ? -19.016 -10.906 -23.547 1 96.56 260 ASP B CA 1
ATOM 5291 C C . ASP B 1 260 ? -18.922 -9.648 -22.688 1 96.56 260 ASP B C 1
ATOM 5293 O O . ASP B 1 260 ? -19.859 -8.836 -22.656 1 96.56 260 ASP B O 1
ATOM 5297 N N . ILE B 1 261 ? -17.844 -9.492 -22 1 97.62 261 ILE B N 1
ATOM 5298 C CA . ILE B 1 261 ? -17.641 -8.32 -21.156 1 97.62 261 ILE B CA 1
ATOM 5299 C C . ILE B 1 261 ? -17.656 -7.059 -22.016 1 97.62 261 ILE B C 1
ATOM 5301 O O . ILE B 1 261 ? -18.281 -6.062 -21.656 1 97.62 261 ILE B O 1
ATOM 5305 N N . GLU B 1 262 ? -16.969 -7.113 -23.141 1 97.69 262 GLU B N 1
ATOM 5306 C CA . GLU B 1 262 ? -16.938 -5.965 -24.031 1 97.69 262 GLU B CA 1
ATOM 5307 C C . GLU B 1 262 ? -18.328 -5.66 -24.594 1 97.69 262 GLU B C 1
ATOM 5309 O O . GLU B 1 262 ? -18.734 -4.5 -24.625 1 97.69 262 GLU B O 1
ATOM 5314 N N . GLU B 1 263 ? -19.031 -6.656 -24.953 1 97.44 263 GLU B N 1
ATOM 5315 C CA . GLU B 1 263 ? -20.344 -6.484 -25.578 1 97.44 263 GLU B CA 1
ATOM 5316 C C . GLU B 1 263 ? -21.375 -5.996 -24.562 1 97.44 263 GLU B C 1
ATOM 5318 O O . GLU B 1 263 ? -22.156 -5.094 -24.859 1 97.44 263 GLU B O 1
ATOM 5323 N N . TRP B 1 264 ? -21.344 -6.551 -23.406 1 97.75 264 TRP B N 1
ATOM 5324 C CA . TRP B 1 264 ? -22.469 -6.359 -22.516 1 97.75 264 TRP B CA 1
ATOM 5325 C C . TRP B 1 264 ? -22.141 -5.328 -21.438 1 97.75 264 TRP B C 1
ATOM 5327 O O . TRP B 1 264 ? -23.031 -4.832 -20.75 1 97.75 264 TRP B O 1
ATOM 5337 N N . MET B 1 265 ? -20.875 -4.949 -21.25 1 97.75 265 MET B N 1
ATOM 5338 C CA . MET B 1 265 ? -20.516 -3.98 -20.219 1 97.75 265 MET B CA 1
ATOM 5339 C C . MET B 1 265 ? -19.672 -2.854 -20.797 1 97.75 265 MET B C 1
ATOM 5341 O O . MET B 1 265 ? -19.391 -1.869 -20.109 1 97.75 265 MET B O 1
ATOM 5345 N N . GLY B 1 266 ? -19.219 -3.008 -22.031 1 97.38 266 GLY B N 1
ATOM 5346 C CA . GLY B 1 266 ? -18.484 -1.953 -22.719 1 97.38 266 GLY B CA 1
ATOM 5347 C C . GLY B 1 266 ? -17.047 -1.851 -22.281 1 97.38 266 GLY B C 1
ATOM 5348 O O . GLY B 1 266 ? -16.406 -0.804 -22.453 1 97.38 266 GLY B O 1
ATOM 5349 N N . ILE B 1 267 ? -16.5 -2.861 -21.688 1 97.94 267 ILE B N 1
ATOM 5350 C CA . ILE B 1 267 ? -15.125 -2.852 -21.203 1 97.94 267 ILE B CA 1
ATOM 5351 C C . ILE B 1 267 ? -14.242 -3.666 -22.156 1 97.94 267 ILE B C 1
ATOM 5353 O O . ILE B 1 267 ? -14.453 -4.871 -22.328 1 97.94 267 ILE B O 1
ATOM 5357 N N . PRO B 1 268 ? -13.258 -3.043 -22.766 1 97.75 268 PRO B N 1
ATOM 5358 C CA . PRO B 1 268 ? -12.414 -3.779 -23.703 1 97.75 268 PRO B CA 1
ATOM 5359 C C . PRO B 1 268 ? -11.523 -4.812 -23.016 1 97.75 268 PRO B C 1
ATOM 5361 O O . PRO B 1 268 ? -11.305 -4.727 -21.797 1 97.75 268 PRO B O 1
ATOM 5364 N N . ALA B 1 269 ? -11 -5.762 -23.781 1 96.88 269 ALA B N 1
ATOM 5365 C CA . ALA B 1 269 ? -10.164 -6.844 -23.266 1 96.88 269 ALA B CA 1
ATOM 5366 C C . ALA B 1 269 ? -8.938 -6.289 -22.547 1 96.88 269 ALA B C 1
ATOM 5368 O O . ALA B 1 269 ? -8.461 -6.871 -21.578 1 96.88 269 ALA B O 1
ATOM 5369 N N . SER B 1 270 ? -8.43 -5.152 -23.031 1 97 270 SER B N 1
ATOM 5370 C CA . SER B 1 270 ? -7.238 -4.539 -22.453 1 97 270 SER B CA 1
ATOM 5371 C C . SER B 1 270 ? -7.496 -4.078 -21.016 1 97 270 SER B C 1
ATOM 5373 O O . SER B 1 270 ? -6.555 -3.836 -20.25 1 97 270 SER B O 1
ATOM 5375 N N . ARG B 1 271 ? -8.773 -3.951 -20.641 1 97.75 271 ARG B N 1
ATOM 5376 C CA . ARG B 1 271 ? -9.133 -3.504 -19.297 1 97.75 271 ARG B CA 1
ATOM 5377 C C . ARG B 1 271 ? -9.789 -4.625 -18.5 1 97.75 271 ARG B C 1
ATOM 5379 O O . ARG B 1 271 ? -10.297 -4.398 -17.406 1 97.75 271 ARG B O 1
ATOM 5386 N N . THR B 1 272 ? -9.883 -5.777 -19.078 1 97.62 272 THR B N 1
ATOM 5387 C CA . THR B 1 272 ? -10.211 -7.012 -18.375 1 97.62 272 THR B CA 1
ATOM 5388 C C . THR B 1 272 ? -8.945 -7.793 -18.031 1 97.62 272 THR B C 1
ATOM 5390 O O . THR B 1 272 ? -8.297 -8.359 -18.906 1 97.62 272 THR B O 1
ATOM 5393 N N . ARG B 1 273 ? -8.609 -7.781 -16.75 1 97.56 273 ARG B N 1
ATOM 5394 C CA . ARG B 1 273 ? -7.312 -8.297 -16.328 1 97.56 273 ARG B CA 1
ATOM 5395 C C . ARG B 1 273 ? -7.473 -9.414 -15.297 1 97.56 273 ARG B C 1
ATOM 5397 O O . ARG B 1 273 ? -8.32 -9.32 -14.406 1 97.56 273 ARG B O 1
ATOM 5404 N N . ASP B 1 274 ? -6.703 -10.43 -15.445 1 95.94 274 ASP B N 1
ATOM 5405 C CA . ASP B 1 274 ? -6.723 -11.555 -14.516 1 95.94 274 ASP B CA 1
ATOM 5406 C C . ASP B 1 274 ? -5.438 -11.617 -13.703 1 95.94 274 ASP B C 1
ATOM 5408 O O . ASP B 1 274 ? -4.402 -11.094 -14.117 1 95.94 274 ASP B O 1
ATOM 5412 N N . MET B 1 275 ? -5.566 -12.203 -12.531 1 95.62 275 MET B N 1
ATOM 5413 C CA . MET B 1 275 ? -4.426 -12.367 -11.641 1 95.62 275 MET B CA 1
ATOM 5414 C C . MET B 1 275 ? -4.289 -13.82 -11.195 1 95.62 275 MET B C 1
ATOM 5416 O O . MET B 1 275 ? -5.27 -14.57 -11.188 1 95.62 275 MET B O 1
ATOM 5420 N N . TYR B 1 276 ? -3.072 -14.156 -10.891 1 92.88 276 TYR B N 1
ATOM 5421 C CA . TYR B 1 276 ? -2.766 -15.461 -10.305 1 92.88 276 TYR B CA 1
ATOM 5422 C C . TYR B 1 276 ? -2.002 -15.305 -8.992 1 92.88 276 TYR B C 1
ATOM 5424 O O . TYR B 1 276 ? -1.121 -14.445 -8.883 1 92.88 276 TYR B O 1
ATOM 5432 N N . GLY B 1 277 ? -2.398 -16.031 -8.055 1 90.19 277 GLY B N 1
ATOM 5433 C CA . GLY B 1 277 ? -1.734 -16.141 -6.766 1 90.19 277 GLY B CA 1
ATOM 5434 C C . GLY B 1 277 ? -2.15 -17.359 -5.973 1 90.19 277 GLY B C 1
ATOM 5435 O O . GLY B 1 277 ? -3.094 -18.062 -6.348 1 90.19 277 GLY B O 1
ATOM 5436 N N . LEU B 1 278 ? -1.425 -17.703 -4.965 1 86.81 278 LEU B N 1
ATOM 5437 C CA . LEU B 1 278 ? -1.79 -18.766 -4.02 1 86.81 278 LEU B CA 1
ATOM 5438 C C . LEU B 1 278 ? -1.503 -18.328 -2.586 1 86.81 278 LEU B C 1
ATOM 5440 O O . LEU B 1 278 ? -0.635 -17.484 -2.35 1 86.81 278 LEU B O 1
ATOM 5444 N N . VAL B 1 279 ? -2.207 -18.844 -1.688 1 85.06 279 VAL B N 1
ATOM 5445 C CA . VAL B 1 279 ? -2.148 -18.438 -0.288 1 85.06 279 VAL B CA 1
ATOM 5446 C C . VAL B 1 279 ? -0.781 -18.797 0.295 1 85.06 279 VAL B C 1
ATOM 5448 O O . VAL B 1 279 ? -0.259 -18.062 1.147 1 85.06 279 VAL B O 1
ATOM 5451 N N . GLU B 1 280 ? -0.135 -19.828 -0.227 1 89.62 280 GLU B N 1
ATOM 5452 C CA . GLU B 1 280 ? 1.098 -20.359 0.347 1 89.62 280 GLU B CA 1
ATOM 5453 C C . GLU B 1 280 ? 2.311 -19.547 -0.103 1 89.62 280 GLU B C 1
ATOM 5455 O O . GLU B 1 280 ? 3.432 -19.797 0.339 1 89.62 280 GLU B O 1
ATOM 5460 N N . ALA B 1 281 ? 2.094 -18.562 -0.923 1 91.75 281 ALA B N 1
ATOM 5461 C CA . ALA B 1 281 ? 3.166 -17.703 -1.411 1 91.75 281 ALA B CA 1
ATOM 5462 C C . ALA B 1 281 ? 2.734 -16.234 -1.406 1 91.75 281 ALA B C 1
ATOM 5464 O O . ALA B 1 281 ? 1.546 -15.93 -1.276 1 91.75 281 ALA B O 1
ATOM 5465 N N . ASN B 1 282 ? 3.674 -15.375 -1.405 1 93.69 282 ASN B N 1
ATOM 5466 C CA . ASN B 1 282 ? 3.42 -13.945 -1.484 1 93.69 282 ASN B CA 1
ATOM 5467 C C . ASN B 1 282 ? 3.596 -13.422 -2.908 1 93.69 282 ASN B C 1
ATOM 5469 O O . ASN B 1 282 ? 4.34 -12.461 -3.135 1 93.69 282 ASN B O 1
ATOM 5473 N N . VAL B 1 283 ? 3.018 -14.086 -3.857 1 92.81 283 VAL B N 1
ATOM 5474 C CA . VAL B 1 283 ? 3.174 -13.727 -5.262 1 92.81 283 VAL B CA 1
ATOM 5475 C C . VAL B 1 283 ? 1.821 -13.32 -5.844 1 92.81 283 VAL B C 1
ATOM 5477 O O . VAL B 1 283 ? 0.784 -13.859 -5.457 1 92.81 283 VAL B O 1
ATOM 5480 N N . LEU B 1 284 ? 1.836 -12.352 -6.633 1 94.56 284 LEU B N 1
ATOM 5481 C CA . LEU B 1 284 ? 0.706 -11.938 -7.453 1 94.56 284 LEU B CA 1
ATOM 5482 C C . LEU B 1 284 ? 1.146 -11.672 -8.891 1 94.56 284 LEU B C 1
ATOM 5484 O O . LEU B 1 284 ? 1.768 -10.648 -9.172 1 94.56 284 LEU B O 1
ATOM 5488 N N . ALA B 1 285 ? 0.924 -12.641 -9.758 1 96.56 285 ALA B N 1
ATOM 5489 C CA . ALA B 1 285 ? 1.149 -12.422 -11.18 1 96.56 285 ALA B CA 1
ATOM 5490 C C . ALA B 1 285 ? -0.064 -11.766 -11.828 1 96.56 285 ALA B C 1
ATOM 5492 O O . ALA B 1 285 ? -1.173 -12.297 -11.781 1 96.56 285 ALA B O 1
ATOM 5493 N N . ILE B 1 286 ? 0.124 -10.633 -12.445 1 97.62 286 ILE B N 1
ATOM 5494 C CA . ILE B 1 286 ? -0.982 -9.836 -12.953 1 97.62 286 ILE B CA 1
ATOM 5495 C C . ILE B 1 286 ? -0.861 -9.695 -14.477 1 97.62 286 ILE B C 1
ATOM 5497 O O . ILE B 1 286 ? 0.238 -9.508 -15 1 97.62 286 ILE B O 1
ATOM 5501 N N . GLU B 1 287 ? -2.012 -9.766 -15.156 1 97.38 287 GLU B N 1
ATOM 5502 C CA . GLU B 1 287 ? -2.049 -9.547 -16.594 1 97.38 287 GLU B CA 1
ATOM 5503 C C . GLU B 1 287 ? -1.806 -8.086 -16.953 1 97.38 287 GLU B C 1
ATOM 5505 O O . GLU B 1 287 ? -2.303 -7.188 -16.266 1 97.38 287 GLU B O 1
ATOM 5510 N N . ASP B 1 288 ? -1.033 -7.891 -18.031 1 97.25 288 ASP B N 1
ATOM 5511 C CA . ASP B 1 288 ? -0.903 -6.547 -18.578 1 97.25 288 ASP B CA 1
ATOM 5512 C C . ASP B 1 288 ? -2.041 -6.238 -19.547 1 97.25 288 ASP B C 1
ATOM 5514 O O . ASP B 1 288 ? -3.041 -6.961 -19.594 1 97.25 288 ASP B O 1
ATOM 5518 N N . GLU B 1 289 ? -1.974 -5.109 -20.266 1 96.56 289 GLU B N 1
ATOM 5519 C CA . GLU B 1 289 ? -3.025 -4.641 -21.156 1 96.56 289 GLU B CA 1
ATOM 5520 C C . GLU B 1 289 ? -3.182 -5.574 -22.359 1 96.56 289 GLU B C 1
ATOM 5522 O O . GLU B 1 289 ? -4.152 -5.473 -23.109 1 96.56 289 GLU B O 1
ATOM 5527 N N . TYR B 1 290 ? -2.26 -6.539 -22.531 1 96 290 TYR B N 1
ATOM 5528 C CA . TYR B 1 290 ? -2.334 -7.52 -23.609 1 96 290 TYR B CA 1
ATOM 5529 C C . TYR B 1 290 ? -2.748 -8.883 -23.078 1 96 290 TYR B C 1
ATOM 5531 O O . TYR B 1 290 ? -2.635 -9.891 -23.781 1 96 290 TYR B O 1
ATOM 5539 N N . ASN B 1 291 ? -3.129 -8.953 -21.766 1 94.81 291 ASN B N 1
ATOM 5540 C CA . ASN B 1 291 ? -3.598 -10.164 -21.094 1 94.81 291 ASN B CA 1
ATOM 5541 C C . ASN B 1 291 ? -2.486 -11.203 -20.969 1 94.81 291 ASN B C 1
ATOM 5543 O O . ASN B 1 291 ? -2.732 -12.398 -21.109 1 94.81 291 ASN B O 1
ATOM 5547 N N . HIS B 1 292 ? -1.261 -10.664 -20.922 1 94.88 292 HIS B N 1
ATOM 5548 C CA . HIS B 1 292 ? -0.128 -11.5 -20.531 1 94.88 292 HIS B CA 1
ATOM 5549 C C . HIS B 1 292 ? 0.105 -11.453 -19.031 1 94.88 292 HIS B C 1
ATOM 5551 O O . HIS B 1 292 ? 0.282 -10.375 -18.453 1 94.88 292 HIS B O 1
ATOM 5557 N N . LYS B 1 293 ? 0.105 -12.578 -18.469 1 96.12 293 LYS B N 1
ATOM 5558 C CA . LYS B 1 293 ? 0.339 -12.633 -17.031 1 96.12 293 LYS B CA 1
ATOM 5559 C C . LYS B 1 293 ? 1.83 -12.562 -16.703 1 96.12 293 LYS B C 1
ATOM 5561 O O . LYS B 1 293 ? 2.586 -13.477 -17.047 1 96.12 293 LYS B O 1
ATOM 5566 N N . HIS B 1 294 ? 2.271 -11.547 -16.047 1 97.88 294 HIS B N 1
ATOM 5567 C CA . HIS B 1 294 ? 3.678 -11.305 -15.742 1 97.88 294 HIS B CA 1
ATOM 5568 C C . HIS B 1 294 ? 4.008 -11.711 -14.312 1 97.88 294 HIS B C 1
ATOM 5570 O O . HIS B 1 294 ? 3.275 -11.367 -13.383 1 97.88 294 HIS B O 1
ATOM 5576 N N . VAL B 1 295 ? 5.039 -12.438 -14.188 1 97.69 295 VAL B N 1
ATOM 5577 C CA . VAL B 1 295 ? 5.605 -12.734 -12.875 1 97.69 295 VAL B CA 1
ATOM 5578 C C . VAL B 1 295 ? 6.516 -11.594 -12.43 1 97.69 295 VAL B C 1
ATOM 5580 O O . VAL B 1 295 ? 7.438 -11.203 -13.156 1 97.69 295 VAL B O 1
ATOM 5583 N N . PRO B 1 296 ? 6.215 -11 -11.273 1 97.69 296 PRO B N 1
ATOM 5584 C CA . PRO B 1 296 ? 7.145 -9.961 -10.828 1 97.69 296 PRO B CA 1
ATOM 5585 C C . PRO B 1 296 ? 8.594 -10.43 -10.797 1 97.69 296 PRO B C 1
ATOM 5587 O O . PRO B 1 296 ? 8.875 -11.547 -10.336 1 97.69 296 PRO B O 1
ATOM 5590 N N . PRO B 1 297 ? 9.531 -9.617 -11.172 1 97.25 297 PRO B N 1
ATOM 5591 C CA . PRO B 1 297 ? 10.906 -10.07 -11.414 1 97.25 297 PRO B CA 1
ATOM 5592 C C . PRO B 1 297 ? 11.617 -10.484 -10.125 1 97.25 297 PRO B C 1
ATOM 5594 O O . PRO B 1 297 ? 12.688 -11.102 -10.18 1 97.25 297 PRO B O 1
ATOM 5597 N N . TYR B 1 298 ? 11.109 -10.086 -8.992 1 97.56 298 TYR B N 1
ATOM 5598 C CA . TYR B 1 298 ? 11.742 -10.516 -7.75 1 97.56 298 TYR B CA 1
ATOM 5599 C C . TYR B 1 298 ? 11.289 -11.914 -7.359 1 97.56 298 TYR B C 1
ATOM 5601 O O . TYR B 1 298 ? 11.781 -12.484 -6.379 1 97.56 298 TYR B O 1
ATOM 5609 N N . ILE B 1 299 ? 10.328 -12.508 -8.062 1 98.12 299 ILE B N 1
ATOM 5610 C CA . ILE B 1 299 ? 9.867 -13.883 -7.922 1 98.12 299 ILE B CA 1
ATOM 5611 C C . ILE B 1 299 ? 10.438 -14.734 -9.055 1 98.12 299 ILE B C 1
ATOM 5613 O O . ILE B 1 299 ? 10.633 -14.25 -10.172 1 98.12 299 ILE B O 1
ATOM 5617 N N . HIS B 1 300 ? 10.727 -15.945 -8.734 1 98.25 300 HIS B N 1
ATOM 5618 C CA . HIS B 1 300 ? 11.18 -16.859 -9.781 1 98.25 300 HIS B CA 1
ATOM 5619 C C . HIS B 1 300 ? 10.211 -18.016 -9.953 1 98.25 300 HIS B C 1
ATOM 5621 O O . HIS B 1 300 ? 9.984 -18.781 -9.008 1 98.25 300 HIS B O 1
ATOM 5627 N N . PHE B 1 301 ? 9.609 -18.109 -11.094 1 97.81 301 PHE B N 1
ATOM 5628 C CA . PHE B 1 301 ? 8.828 -19.281 -11.484 1 97.81 301 PHE B CA 1
ATOM 5629 C C . PHE B 1 301 ? 9.695 -20.297 -12.211 1 97.81 301 PHE B C 1
ATOM 5631 O O . PHE B 1 301 ? 10.227 -20.016 -13.281 1 97.81 301 PHE B O 1
ATOM 5638 N N . SER B 1 302 ? 9.883 -21.391 -11.602 1 98.06 302 SER B N 1
ATOM 5639 C CA . SER B 1 302 ? 10.633 -22.5 -12.188 1 98.06 302 SER B CA 1
ATOM 5640 C C . SER B 1 302 ? 9.703 -23.625 -12.656 1 98.06 302 SER B C 1
ATOM 5642 O O . SER B 1 302 ? 8.906 -24.141 -11.867 1 98.06 302 SER B O 1
ATOM 5644 N N . VAL B 1 303 ? 9.758 -23.969 -13.93 1 97.75 303 VAL B N 1
ATOM 5645 C CA . VAL B 1 303 ? 8.945 -25.047 -14.477 1 97.75 303 VAL B CA 1
ATOM 5646 C C . VAL B 1 303 ? 9.758 -26.344 -14.484 1 97.75 303 VAL B C 1
ATOM 5648 O O . VAL B 1 303 ? 10.766 -26.453 -15.188 1 97.75 303 VAL B O 1
ATOM 5651 N N . ARG B 1 304 ? 9.227 -27.25 -13.711 1 97.69 304 ARG B N 1
ATOM 5652 C CA . ARG B 1 304 ? 10 -28.469 -13.484 1 97.69 304 ARG B CA 1
ATOM 5653 C C . ARG B 1 304 ? 9.375 -29.656 -14.219 1 97.69 304 ARG B C 1
ATOM 5655 O O . ARG B 1 304 ? 8.156 -29.719 -14.383 1 97.69 304 ARG B O 1
ATOM 5662 N N . ASP B 1 305 ? 10.203 -30.625 -14.602 1 95.38 305 ASP B N 1
ATOM 5663 C CA . ASP B 1 305 ? 9.742 -31.906 -15.141 1 95.38 305 ASP B CA 1
ATOM 5664 C C . ASP B 1 305 ? 8.992 -32.719 -14.086 1 95.38 305 ASP B C 1
ATOM 5666 O O . ASP B 1 305 ? 9.57 -33.094 -13.062 1 95.38 305 ASP B O 1
ATOM 5670 N N . PRO B 1 306 ? 7.746 -33 -14.398 1 92.44 306 PRO B N 1
ATOM 5671 C CA . PRO B 1 306 ? 6.965 -33.719 -13.406 1 92.44 306 PRO B CA 1
ATOM 5672 C C . PRO B 1 306 ? 7.574 -35.062 -13.062 1 92.44 306 PRO B C 1
ATOM 5674 O O . PRO B 1 306 ? 7.316 -35.625 -11.977 1 92.44 306 PRO B O 1
ATOM 5677 N N . ASN B 1 307 ? 8.375 -35.656 -13.93 1 93.31 307 ASN B N 1
ATOM 5678 C CA . ASN B 1 307 ? 8.984 -36.969 -13.711 1 93.31 307 ASN B CA 1
ATOM 5679 C C . ASN B 1 307 ? 10.359 -36.844 -13.047 1 93.31 307 ASN B C 1
ATOM 5681 O O . ASN B 1 307 ? 10.914 -37.812 -12.57 1 93.31 307 ASN B O 1
ATOM 5685 N N . ASP B 1 308 ? 10.898 -35.688 -13.07 1 94.69 308 ASP B N 1
ATOM 5686 C CA . ASP B 1 308 ? 12.188 -35.375 -12.453 1 94.69 308 ASP B CA 1
ATOM 5687 C C . ASP B 1 308 ? 12.258 -33.938 -11.992 1 94.69 308 ASP B C 1
ATOM 5689 O O . ASP B 1 308 ? 12.75 -33.062 -12.719 1 94.69 308 ASP B O 1
ATOM 5693 N N . LEU B 1 309 ? 11.969 -33.719 -10.828 1 92.69 309 LEU B N 1
ATOM 5694 C CA . LEU B 1 309 ? 11.797 -32.344 -10.305 1 92.69 309 LEU B CA 1
ATOM 5695 C C . LEU B 1 309 ? 13.141 -31.641 -10.211 1 92.69 309 LEU B C 1
ATOM 5697 O O . LEU B 1 309 ? 13.188 -30.422 -10 1 92.69 309 LEU B O 1
ATOM 5701 N N . SER B 1 310 ? 14.227 -32.312 -10.336 1 93.12 310 SER B N 1
ATOM 5702 C CA . SER B 1 310 ? 15.547 -31.672 -10.312 1 93.12 310 SER B CA 1
ATOM 5703 C C . SER B 1 310 ? 15.867 -31.016 -11.648 1 93.12 310 SER B C 1
ATOM 5705 O O . SER B 1 310 ? 16.828 -30.25 -11.75 1 93.12 310 SER B O 1
ATOM 5707 N N . ARG B 1 311 ? 14.977 -31.25 -12.586 1 95.25 311 ARG B N 1
ATOM 5708 C CA . ARG B 1 311 ? 15.219 -30.719 -13.93 1 95.25 311 ARG B CA 1
ATOM 5709 C C . ARG B 1 311 ? 14.211 -29.625 -14.281 1 95.25 311 ARG B C 1
ATOM 5711 O O . ARG B 1 311 ? 13 -29.859 -14.25 1 95.25 311 ARG B O 1
ATOM 5718 N N . GLU B 1 312 ? 14.727 -28.469 -14.594 1 96.38 312 GLU B N 1
ATOM 5719 C CA . GLU B 1 312 ? 13.914 -27.375 -15.133 1 96.38 312 GLU B CA 1
ATOM 5720 C C . GLU B 1 312 ? 13.711 -27.531 -16.641 1 96.38 312 GLU B C 1
ATOM 5722 O O . GLU B 1 312 ? 14.641 -27.891 -17.359 1 96.38 312 GLU B O 1
ATOM 5727 N N . LEU B 1 313 ? 12.539 -27.375 -17.078 1 96.81 313 LEU B N 1
ATOM 5728 C CA . LEU B 1 313 ? 12.211 -27.484 -18.484 1 96.81 313 LEU B CA 1
ATOM 5729 C C . LEU B 1 313 ? 12.461 -26.172 -19.219 1 96.81 313 LEU B C 1
ATOM 5731 O O . LEU B 1 313 ? 12.391 -25.094 -18.609 1 96.81 313 LEU B O 1
ATOM 5735 N N . PRO B 1 314 ? 12.789 -26.266 -20.531 1 95.94 314 PRO B N 1
ATOM 5736 C CA . PRO B 1 314 ? 12.906 -25.031 -21.312 1 95.94 314 PRO B CA 1
ATOM 5737 C C . PRO B 1 314 ? 11.594 -24.25 -21.375 1 95.94 314 PRO B C 1
ATOM 5739 O O . PRO B 1 314 ? 10.516 -24.844 -21.266 1 95.94 314 PRO B O 1
ATOM 5742 N N . ASP B 1 315 ? 11.742 -22.953 -21.578 1 95.44 315 ASP B N 1
ATOM 5743 C CA . ASP B 1 315 ? 10.547 -22.125 -21.75 1 95.44 315 ASP B CA 1
ATOM 5744 C C . ASP B 1 315 ? 9.656 -22.688 -22.859 1 95.44 315 ASP B C 1
ATOM 5746 O O . ASP B 1 315 ? 10.156 -23.141 -23.891 1 95.44 315 ASP B O 1
ATOM 5750 N N . GLY B 1 316 ? 8.422 -22.688 -22.656 1 96 316 GLY B N 1
ATOM 5751 C CA . GLY B 1 316 ? 7.473 -23.188 -23.625 1 96 316 GLY B CA 1
ATOM 5752 C C . GLY B 1 316 ? 6.977 -24.578 -23.328 1 96 316 GLY B C 1
ATOM 5753 O O . GLY B 1 316 ? 5.957 -25.016 -23.859 1 96 316 GLY B O 1
ATOM 5754 N N . GLU B 1 317 ? 7.684 -25.281 -22.5 1 96.19 317 GLU B N 1
ATOM 5755 C CA . GLU B 1 317 ? 7.289 -26.656 -22.156 1 96.19 317 GLU B CA 1
ATOM 5756 C C . GLU B 1 317 ? 6.457 -26.688 -20.875 1 96.19 317 GLU B C 1
ATOM 5758 O O . GLU B 1 317 ? 6.738 -25.953 -19.922 1 96.19 317 GLU B O 1
ATOM 5763 N N . THR B 1 318 ? 5.453 -27.531 -20.906 1 96.25 318 THR B N 1
ATOM 5764 C CA . THR B 1 318 ? 4.551 -27.656 -19.766 1 96.25 318 THR B CA 1
ATOM 5765 C C . THR B 1 318 ? 5.18 -28.5 -18.656 1 96.25 318 THR B C 1
ATOM 5767 O O . THR B 1 318 ? 5.727 -29.578 -18.922 1 96.25 318 THR B O 1
ATOM 5770 N N . GLY B 1 319 ? 5.137 -28.031 -17.516 1 96.94 319 GLY B N 1
ATOM 5771 C CA . GLY B 1 319 ? 5.641 -28.734 -16.344 1 96.94 319 GLY B CA 1
ATOM 5772 C C . GLY B 1 319 ? 5.02 -28.266 -15.047 1 96.94 319 GLY B C 1
ATOM 5773 O O . GLY B 1 319 ? 4.039 -27.516 -15.055 1 96.94 319 GLY B O 1
ATOM 5774 N N . GLN B 1 320 ? 5.562 -28.828 -14.008 1 96.5 320 GLN B N 1
ATOM 5775 C CA . GLN B 1 320 ? 5.062 -28.484 -12.68 1 96.5 320 GLN B CA 1
ATOM 5776 C C . GLN B 1 320 ? 5.664 -27.172 -12.188 1 96.5 320 GLN B C 1
ATOM 5778 O O . GLN B 1 320 ? 6.867 -26.938 -12.336 1 96.5 320 GLN B O 1
ATOM 5783 N N . LEU B 1 321 ? 4.852 -26.359 -11.609 1 97.06 321 LEU B N 1
ATOM 5784 C CA . LEU B 1 321 ? 5.273 -25.016 -11.219 1 97.06 321 LEU B CA 1
ATOM 5785 C C . LEU B 1 321 ? 5.953 -25.031 -9.852 1 97.06 321 LEU B C 1
ATOM 5787 O O . LEU B 1 321 ? 5.383 -25.531 -8.875 1 97.06 321 LEU B O 1
ATOM 5791 N N . VAL B 1 322 ? 7.133 -24.594 -9.789 1 98 322 VAL B N 1
ATOM 5792 C CA . VAL B 1 322 ? 7.855 -24.266 -8.562 1 98 322 VAL B CA 1
ATOM 5793 C C . VAL B 1 322 ? 7.949 -22.75 -8.414 1 98 322 VAL B C 1
ATOM 5795 O O . VAL B 1 322 ? 8.266 -22.047 -9.375 1 98 322 VAL B O 1
ATOM 5798 N N . ILE B 1 323 ? 7.621 -22.25 -7.285 1 98.06 323 ILE B N 1
ATOM 5799 C CA . ILE B 1 323 ? 7.703 -20.828 -6.992 1 98.06 323 ILE B CA 1
ATOM 5800 C C . ILE B 1 323 ? 8.797 -20.578 -5.961 1 98.06 323 ILE B C 1
ATOM 5802 O O . ILE B 1 323 ? 8.773 -21.141 -4.863 1 98.06 323 ILE B O 1
ATOM 5806 N N . LEU B 1 324 ? 9.797 -19.844 -6.281 1 98.5 324 LEU B N 1
ATOM 5807 C CA . LEU B 1 324 ? 10.781 -19.328 -5.34 1 98.5 324 LEU B CA 1
ATOM 5808 C C . LEU B 1 324 ? 10.477 -17.891 -4.957 1 98.5 324 LEU B C 1
ATOM 5810 O O . LEU B 1 324 ? 10.688 -16.969 -5.758 1 98.5 324 LEU B O 1
ATOM 5814 N N . ASP B 1 325 ? 9.938 -17.703 -3.783 1 97.94 325 ASP B N 1
ATOM 5815 C CA . ASP B 1 325 ? 9.398 -16.438 -3.279 1 97.94 325 ASP B CA 1
ATOM 5816 C C . ASP B 1 325 ? 10.281 -15.875 -2.17 1 97.94 325 ASP B C 1
ATOM 5818 O O . ASP B 1 325 ? 10.234 -16.344 -1.03 1 97.94 325 ASP B O 1
ATOM 5822 N N . PRO B 1 326 ? 11.062 -14.836 -2.438 1 98.38 326 PRO B N 1
ATOM 5823 C CA . PRO B 1 326 ? 11.945 -14.273 -1.411 1 98.38 326 PRO B CA 1
ATOM 5824 C C . PRO B 1 326 ? 11.203 -13.367 -0.434 1 98.38 326 PRO B C 1
ATOM 5826 O O . PRO B 1 326 ? 11.797 -12.867 0.526 1 98.38 326 PRO B O 1
ATOM 5829 N N . LEU B 1 327 ? 9.945 -13.109 -0.626 1 98.12 327 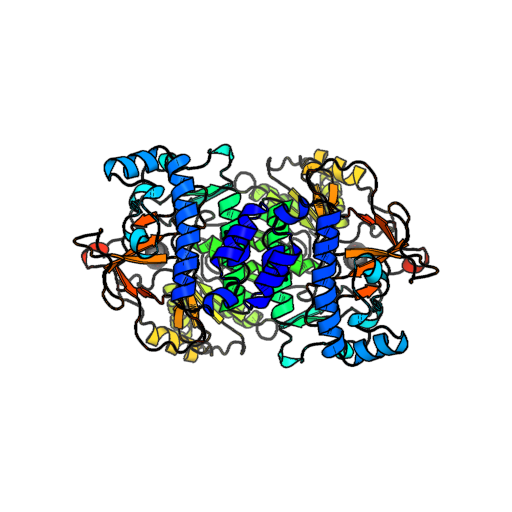LEU B N 1
ATOM 5830 C CA . LEU B 1 327 ? 9.195 -12.18 0.214 1 98.12 327 LEU B CA 1
ATOM 5831 C C . LEU B 1 327 ? 8.898 -12.797 1.576 1 98.12 327 LEU B C 1
ATOM 5833 O O . LEU B 1 327 ? 8.625 -12.078 2.541 1 98.12 327 LEU B O 1
ATOM 5837 N N . SER B 1 328 ? 8.891 -14.07 1.644 1 97.25 328 SER B N 1
ATOM 5838 C CA . SER B 1 328 ? 8.492 -14.773 2.855 1 97.25 328 SER B CA 1
ATOM 5839 C C . SER B 1 328 ? 9.625 -14.812 3.875 1 97.25 328 SER B C 1
ATOM 5841 O O . SER B 1 328 ? 10.734 -15.266 3.566 1 97.25 328 SER B O 1
ATOM 5843 N N . VAL B 1 329 ? 9.352 -14.359 5.039 1 97.62 329 VAL B N 1
ATOM 5844 C CA . VAL B 1 329 ? 10.281 -14.43 6.16 1 97.62 329 VAL B CA 1
ATOM 5845 C C . VAL B 1 329 ? 9.773 -15.438 7.191 1 97.62 329 VAL B C 1
ATOM 5847 O O . VAL B 1 329 ? 10.562 -16.109 7.859 1 97.62 329 VAL B O 1
ATOM 5850 N N . SER B 1 330 ? 8.5 -15.609 7.207 1 97.12 330 SER B N 1
ATOM 5851 C CA . SER B 1 330 ? 7.879 -16.438 8.234 1 97.12 330 SER B CA 1
ATOM 5852 C C . SER B 1 330 ? 8.023 -17.922 7.914 1 97.12 330 SER B C 1
ATOM 5854 O O . SER B 1 330 ? 8.172 -18.75 8.82 1 97.12 330 SER B O 1
ATOM 5856 N N . THR B 1 331 ? 7.93 -18.297 6.688 1 96.19 331 THR B N 1
ATOM 5857 C CA . THR B 1 331 ? 8.07 -19.656 6.195 1 96.19 331 THR B CA 1
ATOM 5858 C C . THR B 1 331 ? 8.914 -19.703 4.926 1 96.19 331 THR B C 1
ATOM 5860 O O . THR B 1 331 ? 8.977 -18.703 4.188 1 96.19 331 THR B O 1
ATOM 5863 N N . PRO B 1 332 ? 9.641 -20.828 4.699 1 96.56 332 PRO B N 1
ATOM 5864 C CA . PRO B 1 332 ? 10.398 -20.891 3.445 1 96.56 332 PRO B CA 1
ATOM 5865 C C . PRO B 1 332 ? 9.516 -20.719 2.213 1 96.56 332 PRO B C 1
ATOM 5867 O O . PRO B 1 332 ? 8.508 -21.422 2.07 1 96.56 332 PRO B O 1
ATOM 5870 N N . GLY B 1 333 ? 9.836 -19.812 1.355 1 96.06 333 GLY B N 1
ATOM 5871 C CA . GLY B 1 333 ? 9.078 -19.5 0.157 1 96.06 333 GLY B CA 1
ATOM 5872 C C . GLY B 1 333 ? 9.516 -20.312 -1.05 1 96.06 333 GLY B C 1
ATOM 5873 O O . GLY B 1 333 ? 9.422 -19.844 -2.186 1 96.06 333 GLY B O 1
ATOM 5874 N N . MET B 1 334 ? 10.133 -21.531 -0.891 1 97.56 334 MET B N 1
ATOM 5875 C CA . MET B 1 334 ? 10.547 -22.453 -1.946 1 97.56 334 MET B CA 1
ATOM 5876 C C . MET B 1 334 ? 9.492 -23.547 -2.158 1 97.56 334 MET B C 1
ATOM 5878 O O . MET B 1 334 ? 9.633 -24.656 -1.655 1 97.56 334 MET B O 1
ATOM 5882 N N . LEU B 1 335 ? 8.57 -23.281 -3.023 1 96.69 335 LEU B N 1
ATOM 5883 C CA . LEU B 1 335 ? 7.336 -24.062 -3.033 1 96.69 335 LEU B CA 1
ATOM 5884 C C . LEU B 1 335 ? 7.238 -24.922 -4.289 1 96.69 335 LEU B C 1
ATOM 5886 O O . LEU B 1 335 ? 7.445 -24.422 -5.398 1 96.69 335 LEU B O 1
ATOM 5890 N N . LEU B 1 336 ? 6.965 -26.172 -4.004 1 96.5 336 LEU B N 1
ATOM 5891 C CA . LEU B 1 336 ? 6.52 -27.062 -5.074 1 96.5 336 LEU B CA 1
ATOM 5892 C C . LEU B 1 336 ? 4.996 -27.078 -5.16 1 96.5 336 LEU B C 1
ATOM 5894 O O . LEU B 1 336 ? 4.332 -27.625 -4.273 1 96.5 336 LEU B O 1
ATOM 5898 N N . THR B 1 337 ? 4.488 -26.5 -6.215 1 94.12 337 THR B N 1
ATOM 5899 C CA . THR B 1 337 ? 3.035 -26.453 -6.344 1 94.12 337 THR B CA 1
ATOM 5900 C C . THR B 1 337 ? 2.516 -27.672 -7.09 1 94.12 337 THR B C 1
ATOM 5902 O O . THR B 1 337 ? 3.287 -28.578 -7.422 1 94.12 337 THR B O 1
ATOM 5905 N N . GLU B 1 338 ? 1.219 -27.734 -7.234 1 89.25 338 GLU B N 1
ATOM 5906 C CA . GLU B 1 338 ? 0.584 -28.797 -7.996 1 89.25 338 GLU B CA 1
ATOM 5907 C C . GLU B 1 338 ? 0.085 -28.297 -9.344 1 89.25 338 GLU B C 1
ATOM 5909 O O . GLU B 1 338 ? -0.586 -29.031 -10.078 1 89.25 338 GLU B O 1
ATOM 5914 N N . ASP B 1 339 ? 0.403 -27.141 -9.688 1 90 339 ASP B N 1
ATOM 5915 C CA . ASP B 1 339 ? -0.06 -26.531 -10.93 1 90 339 ASP B CA 1
ATOM 5916 C C . ASP B 1 339 ? 0.863 -26.875 -12.094 1 90 339 ASP B C 1
ATOM 5918 O O . ASP B 1 339 ? 2.084 -26.922 -11.93 1 90 339 ASP B O 1
ATOM 5922 N N . LEU B 1 340 ? 0.22 -27.141 -13.227 1 93.62 340 LEU B N 1
ATOM 5923 C CA . LEU B 1 340 ? 0.957 -27.312 -14.477 1 93.62 340 LEU B CA 1
ATOM 5924 C C . LEU B 1 340 ? 0.907 -26.031 -15.312 1 93.62 340 LEU B C 1
ATOM 5926 O O . LEU B 1 340 ? -0.171 -25.484 -15.547 1 93.62 340 LEU B O 1
ATOM 5930 N N . VAL B 1 341 ? 2.113 -25.562 -15.703 1 95.12 341 VAL B N 1
ATOM 5931 C CA . VAL B 1 341 ? 2.191 -24.297 -16.422 1 95.12 341 VAL B CA 1
ATOM 5932 C C . VAL B 1 341 ? 3.307 -24.375 -17.469 1 95.12 341 VAL B C 1
ATOM 5934 O O . VAL B 1 341 ? 4.066 -25.344 -17.5 1 95.12 341 VAL B O 1
ATOM 5937 N N . TYR B 1 342 ? 3.348 -23.516 -18.328 1 96.38 342 TYR B N 1
ATOM 5938 C CA . TYR B 1 342 ? 4.547 -23.25 -19.109 1 96.38 342 TYR B CA 1
ATOM 5939 C C . TYR B 1 342 ? 4.832 -21.75 -19.188 1 96.38 342 TYR B C 1
ATOM 5941 O O . TYR B 1 342 ? 3.922 -20.938 -19.031 1 96.38 342 TYR B O 1
ATOM 5949 N N . LEU B 1 343 ? 6.082 -21.359 -19.328 1 97.19 343 LEU B N 1
ATOM 5950 C CA . LEU B 1 343 ? 6.488 -19.984 -19.562 1 97.19 343 LEU B CA 1
ATOM 5951 C C . LEU B 1 343 ? 6.344 -19.609 -21.031 1 97.19 343 LEU B C 1
ATOM 5953 O O . LEU B 1 343 ? 6.852 -20.328 -21.906 1 97.19 343 LEU B O 1
ATOM 5957 N N . ARG B 1 344 ? 5.695 -18.562 -21.25 1 96.31 344 ARG B N 1
ATOM 5958 C CA . ARG B 1 344 ? 5.414 -18.156 -22.625 1 96.31 344 ARG B CA 1
ATOM 5959 C C . ARG B 1 344 ? 6.695 -17.75 -23.359 1 96.31 344 ARG B C 1
ATOM 5961 O O . ARG B 1 344 ? 7.574 -17.125 -22.766 1 96.31 344 ARG B O 1
ATOM 5968 N N . THR B 1 345 ? 6.727 -18.062 -24.688 1 95.81 345 THR B N 1
ATOM 5969 C CA . THR B 1 345 ? 7.891 -17.734 -25.5 1 95.81 345 THR B CA 1
ATOM 5970 C C . THR B 1 345 ? 7.496 -16.828 -26.672 1 95.81 345 THR B C 1
ATOM 5972 O O . THR B 1 345 ? 8.352 -16.375 -27.422 1 95.81 345 THR B O 1
ATOM 5975 N N . ASP B 1 346 ? 6.191 -16.594 -26.844 1 94.38 346 ASP B N 1
ATOM 5976 C CA . ASP B 1 346 ? 5.742 -15.719 -27.922 1 94.38 346 ASP B CA 1
ATOM 5977 C C . ASP B 1 346 ? 6.227 -14.289 -27.719 1 94.38 346 ASP B C 1
ATOM 5979 O O . ASP B 1 346 ? 6.621 -13.914 -26.609 1 94.38 346 ASP B O 1
ATOM 5983 N N . PRO B 1 347 ? 6.266 -13.57 -28.797 1 93.5 347 PRO B N 1
ATOM 5984 C CA . PRO B 1 347 ? 6.73 -12.188 -28.672 1 93.5 347 PRO B CA 1
ATOM 5985 C C . PRO B 1 347 ? 5.965 -11.398 -27.609 1 93.5 347 PRO B C 1
ATOM 5987 O O . PRO B 1 347 ? 4.746 -11.539 -27.5 1 93.5 347 PRO B O 1
ATOM 5990 N N . ASN B 1 348 ? 6.688 -10.695 -26.891 1 92.81 348 ASN B N 1
ATOM 5991 C CA . ASN B 1 348 ? 6.145 -9.852 -25.828 1 92.81 348 ASN B CA 1
ATOM 5992 C C . ASN B 1 348 ? 5.652 -8.516 -26.391 1 92.81 348 ASN B C 1
ATOM 5994 O O . ASN B 1 348 ? 6.422 -7.766 -26.984 1 92.81 348 ASN B O 1
ATOM 5998 N N . LYS B 1 349 ? 4.402 -8.211 -26.219 1 92.38 349 LYS B N 1
ATOM 5999 C CA . LYS B 1 349 ? 3.805 -6.996 -26.75 1 92.38 349 LYS B CA 1
ATOM 6000 C C . LYS B 1 349 ? 4.027 -5.812 -25.812 1 92.38 349 LYS B C 1
ATOM 6002 O O . LYS B 1 349 ? 3.848 -4.66 -26.203 1 92.38 349 LYS B O 1
ATOM 6007 N N . SER B 1 350 ? 4.324 -6.125 -24.625 1 94.12 350 SER B N 1
ATOM 6008 C CA . SER B 1 350 ? 4.465 -5.062 -23.625 1 94.12 350 SER B CA 1
ATOM 6009 C C . SER B 1 350 ? 5.93 -4.688 -23.422 1 94.12 350 SER B C 1
ATOM 6011 O O . SER B 1 350 ? 6.828 -5.395 -23.891 1 94.12 350 SER B O 1
ATOM 6013 N N . TRP B 1 351 ? 6.188 -3.533 -22.719 1 95.44 351 TRP B N 1
ATOM 6014 C CA . TRP B 1 351 ? 7.543 -3.076 -22.422 1 95.44 351 TRP B CA 1
ATOM 6015 C C . TRP B 1 351 ? 8.141 -3.871 -21.266 1 95.44 351 TRP B C 1
ATOM 6017 O O . TRP B 1 351 ? 9.336 -3.773 -20.984 1 95.44 351 TRP B O 1
ATOM 6027 N N . ARG B 1 352 ? 7.336 -4.633 -20.594 1 97.06 352 ARG B N 1
ATOM 6028 C CA . ARG B 1 352 ? 7.77 -5.41 -19.438 1 97.06 352 ARG B CA 1
ATOM 6029 C C . ARG B 1 352 ? 8.516 -6.668 -19.875 1 97.06 352 ARG B C 1
ATOM 6031 O O . ARG B 1 352 ? 7.996 -7.469 -20.641 1 97.06 352 ARG B O 1
ATOM 6038 N N . THR B 1 353 ? 9.734 -6.695 -19.156 1 94.12 353 THR B N 1
ATOM 6039 C CA . THR B 1 353 ? 10.555 -7.879 -19.391 1 94.12 353 THR B CA 1
ATOM 6040 C C . THR B 1 353 ? 10.461 -8.836 -18.203 1 94.12 353 THR B C 1
ATOM 6042 O O . THR B 1 353 ? 10.633 -8.422 -17.047 1 94.12 353 THR B O 1
ATOM 6045 N N . SER B 1 354 ? 9.656 -9.844 -18.234 1 95.56 354 SER B N 1
ATOM 6046 C CA . SER B 1 354 ? 9.586 -10.797 -17.125 1 95.56 354 SER B CA 1
ATOM 6047 C C . SER B 1 354 ? 9.102 -12.156 -17.609 1 95.56 354 SER B C 1
ATOM 6049 O O . SER B 1 354 ? 8.758 -12.328 -18.781 1 95.56 354 SER B O 1
ATOM 6051 N N . GLN B 1 355 ? 9.234 -13.062 -16.75 1 97.06 355 GLN B N 1
ATOM 6052 C CA . GLN B 1 355 ? 8.57 -14.328 -17.031 1 97.06 355 GLN B CA 1
ATOM 6053 C C . GLN B 1 355 ? 7.066 -14.133 -17.219 1 97.06 355 GLN B C 1
ATOM 6055 O O . GLN B 1 355 ? 6.438 -13.352 -16.5 1 97.06 355 GLN B O 1
ATOM 6060 N N . ARG B 1 356 ? 6.57 -14.711 -18.281 1 97.38 356 ARG B N 1
ATOM 6061 C CA . ARG B 1 356 ? 5.137 -14.75 -18.547 1 97.38 356 ARG B CA 1
ATOM 6062 C C . ARG B 1 356 ? 4.605 -16.188 -18.469 1 97.38 356 ARG B C 1
ATOM 6064 O O . ARG B 1 356 ? 5.16 -17.094 -19.078 1 97.38 356 ARG B O 1
ATOM 6071 N N . ILE B 1 357 ? 3.547 -16.328 -17.719 1 96.12 357 ILE B N 1
ATOM 6072 C CA . ILE B 1 357 ? 3.1 -17.672 -17.406 1 96.12 357 ILE B CA 1
ATOM 6073 C C . ILE B 1 357 ? 1.764 -17.953 -18.094 1 96.12 357 ILE B C 1
ATOM 6075 O O . ILE B 1 357 ? 0.946 -17.047 -18.266 1 96.12 357 ILE B O 1
ATOM 6079 N N . GLN B 1 358 ? 1.613 -19.141 -18.547 1 92.56 358 GLN B N 1
ATOM 6080 C CA . GLN B 1 358 ? 0.338 -19.688 -19 1 92.56 358 GLN B CA 1
ATOM 6081 C C . GLN B 1 358 ? -0.028 -20.938 -18.219 1 92.56 358 GLN B C 1
ATOM 6083 O O . GLN B 1 358 ? 0.764 -21.891 -18.156 1 92.56 358 GLN B O 1
ATOM 6088 N N . PHE B 1 359 ? -1.08 -20.906 -17.609 1 86.62 359 PHE B N 1
ATOM 6089 C CA . PHE B 1 359 ? -1.552 -22.062 -16.844 1 86.62 359 PHE B CA 1
ATOM 6090 C C . PHE B 1 359 ? -2.207 -23.078 -17.766 1 86.62 359 PHE B C 1
ATOM 6092 O O . PHE B 1 359 ? -2.936 -22.719 -18.688 1 86.62 359 PHE B O 1
ATOM 6099 N N . VAL B 1 360 ? -1.8 -24.297 -17.703 1 76.5 360 VAL B N 1
ATOM 6100 C CA . VAL B 1 360 ? -2.355 -25.391 -18.484 1 76.5 360 VAL B CA 1
ATOM 6101 C C . VAL B 1 360 ? -3.322 -26.203 -17.641 1 76.5 360 VAL B C 1
ATOM 6103 O O . VAL B 1 360 ? -3.16 -26.297 -16.406 1 76.5 360 VAL B O 1
ATOM 6106 N N . MET B 1 361 ? -4.598 -26.094 -17.734 1 56.59 361 MET B N 1
ATOM 6107 C CA . MET B 1 361 ? -5.559 -26.844 -16.922 1 56.59 361 MET B CA 1
ATOM 6108 C C . MET B 1 361 ? -4.93 -28.125 -16.391 1 56.59 361 MET B C 1
ATOM 6110 O O . MET B 1 361 ? -4.051 -28.703 -17.016 1 56.59 361 MET B O 1
ATOM 6114 N N . ARG B 1 362 ? -5.113 -28.344 -15.055 1 49.16 362 ARG B N 1
ATOM 6115 C CA . ARG B 1 362 ? -4.695 -29.484 -14.234 1 49.16 362 ARG B CA 1
ATOM 6116 C C . ARG B 1 362 ? -5.004 -30.797 -14.938 1 49.16 362 ARG B C 1
ATOM 6118 O O . ARG B 1 362 ? -5.941 -30.891 -15.727 1 49.16 362 ARG B O 1
ATOM 6125 N N . THR B 1 363 ? -4.121 -31.766 -15.078 1 38.16 363 THR B N 1
ATOM 6126 C CA . THR B 1 363 ? -4.32 -33.156 -15.5 1 38.16 363 THR B CA 1
ATOM 6127 C C . THR B 1 363 ? -5.688 -33.656 -15.055 1 38.16 363 THR B C 1
ATOM 6129 O O . THR B 1 363 ? -6.23 -33.188 -14.047 1 38.16 363 THR B O 1
ATOM 6132 N N . ALA B 1 364 ? -6.43 -34.5 -15.859 1 35.22 364 ALA B N 1
ATOM 6133 C CA . ALA B 1 364 ? -7.629 -35.281 -15.555 1 35.22 364 ALA B CA 1
ATOM 6134 C C . ALA B 1 364 ? -7.676 -35.656 -14.07 1 35.22 364 ALA B C 1
ATOM 6136 O O . ALA B 1 364 ? -8.758 -35.812 -13.5 1 35.22 364 ALA B O 1
ATOM 6137 N N . ALA B 1 365 ? -6.633 -36.062 -13.461 1 34.56 365 ALA B N 1
ATOM 6138 C CA . ALA B 1 365 ? -6.699 -36.531 -12.078 1 34.56 365 ALA B CA 1
ATOM 6139 C C . ALA B 1 365 ? -7.008 -35.375 -11.133 1 34.56 365 ALA B C 1
ATOM 6141 O O . ALA B 1 365 ? -7.258 -35.594 -9.945 1 34.56 365 ALA B O 1
ATOM 6142 N N . ALA B 1 366 ? -6.746 -34.156 -11.477 1 35.03 366 ALA B N 1
ATOM 6143 C CA . ALA B 1 366 ? -7.086 -33.031 -10.617 1 35.03 366 ALA B CA 1
ATOM 6144 C C . ALA B 1 366 ? -8.531 -32.594 -10.836 1 35.03 366 ALA B C 1
ATOM 6146 O O . ALA B 1 366 ? -8.891 -31.438 -10.539 1 35.03 366 ALA B O 1
ATOM 6147 N N . LYS B 1 367 ? -9.344 -33.156 -11.602 1 33.53 367 LYS B N 1
ATOM 6148 C CA . LYS B 1 367 ? -10.766 -32.969 -11.836 1 33.53 367 LYS B CA 1
ATOM 6149 C C . LYS B 1 367 ? -11.492 -32.625 -10.531 1 33.53 367 LYS B C 1
ATOM 6151 O O . LYS B 1 367 ? -12.562 -32.031 -10.547 1 33.53 367 LYS B O 1
ATOM 6156 N N . GLU B 1 368 ? -11.383 -33.531 -9.562 1 30.09 368 GLU B N 1
ATOM 6157 C CA . GLU B 1 368 ? -12.25 -33.438 -8.383 1 30.09 368 GLU B CA 1
ATOM 6158 C C . GLU B 1 368 ? -11.992 -32.188 -7.582 1 30.09 368 GLU B C 1
ATOM 6160 O O . GLU B 1 368 ? -12.641 -31.938 -6.562 1 30.09 368 GLU B O 1
ATOM 6165 N N . PHE B 1 369 ? -10.859 -31.641 -7.645 1 30.59 369 PHE B N 1
ATOM 6166 C CA . PHE B 1 369 ? -10.484 -30.828 -6.492 1 30.59 369 PHE B CA 1
ATOM 6167 C C . PHE B 1 369 ? -11.203 -29.484 -6.512 1 30.59 369 PHE B C 1
ATOM 6169 O O . PHE B 1 369 ? -11.656 -29.047 -7.566 1 30.59 369 PHE B O 1
ATOM 6176 N N . GLY B 1 370 ? -10.984 -28.641 -5.402 1 32.88 370 GLY B N 1
ATOM 6177 C CA . GLY B 1 370 ? -11.562 -27.797 -4.367 1 32.88 370 GLY B CA 1
ATOM 6178 C C . GLY B 1 370 ? -11.727 -26.344 -4.797 1 32.88 370 GLY B C 1
ATOM 6179 O O . GLY B 1 370 ? -11.172 -25.453 -4.164 1 32.88 370 GLY B O 1
ATOM 6180 N N . CYS B 1 371 ? -11.75 -26.047 -6.07 1 36.41 371 CYS B N 1
ATOM 6181 C CA . CYS B 1 371 ? -11.648 -24.594 -6.09 1 36.41 371 CYS B CA 1
ATOM 6182 C C . CYS B 1 371 ? -12.789 -23.953 -5.309 1 36.41 371 CYS B C 1
ATOM 6184 O O . CYS B 1 371 ? -13.922 -24.438 -5.359 1 36.41 371 CYS B O 1
ATOM 6186 N N . CYS B 1 372 ? -12.484 -23.156 -4.375 1 39.25 372 CYS B N 1
ATOM 6187 C CA . CYS B 1 372 ? -13.406 -22.359 -3.566 1 39.25 372 CYS B CA 1
ATOM 6188 C C . CYS B 1 372 ? -14.5 -21.75 -4.43 1 39.25 372 CYS B C 1
ATOM 6190 O O . CYS B 1 372 ? -15.633 -21.578 -3.975 1 39.25 372 CYS B O 1
ATOM 6192 N N . ALA B 1 373 ? -14.164 -21.516 -5.664 1 40.5 373 ALA B N 1
ATOM 6193 C CA . ALA B 1 373 ? -15.195 -20.969 -6.535 1 40.5 373 ALA B CA 1
ATOM 6194 C C . ALA B 1 373 ? -16.266 -22.016 -6.844 1 40.5 373 ALA B C 1
ATOM 6196 O O . ALA B 1 373 ? -17.453 -21.688 -6.922 1 40.5 373 ALA B O 1
ATOM 6197 N N . VAL B 1 374 ? -15.844 -23.297 -6.801 1 40.44 374 VAL B N 1
ATOM 6198 C CA . VAL B 1 374 ? -16.781 -24.375 -7.062 1 40.44 374 VAL B CA 1
ATOM 6199 C C . VAL B 1 374 ? -17.688 -24.578 -5.848 1 40.44 374 VAL B C 1
ATOM 6201 O O . VAL B 1 374 ? -18.891 -24.797 -5.992 1 40.44 374 VAL B O 1
ATOM 6204 N N . ASN B 1 375 ? -17.062 -24.375 -4.68 1 43.84 375 ASN B N 1
ATOM 6205 C CA . ASN B 1 375 ? -17.875 -24.484 -3.479 1 43.84 375 ASN B CA 1
ATOM 6206 C C . ASN B 1 375 ? -18.891 -23.359 -3.381 1 43.84 375 ASN B C 1
ATOM 6208 O O . ASN B 1 375 ? -20.047 -23.578 -2.975 1 43.84 375 ASN B O 1
ATOM 6212 N N . LEU B 1 376 ? -18.5 -22.188 -3.73 1 45.16 376 LEU B N 1
ATOM 6213 C CA . LEU B 1 376 ? -19.422 -21.062 -3.746 1 45.16 376 LEU B CA 1
ATOM 6214 C C . LEU B 1 376 ? -20.547 -21.297 -4.754 1 45.16 376 LEU B C 1
ATOM 6216 O O . LEU B 1 376 ? -21.719 -21.062 -4.453 1 45.16 376 LEU B O 1
ATOM 6220 N N . GLU B 1 377 ? -20.172 -21.906 -5.879 1 44.34 377 GLU B N 1
ATOM 6221 C CA . GLU B 1 377 ? -21.156 -22.188 -6.91 1 44.34 377 GLU B CA 1
ATOM 6222 C C . GLU B 1 377 ? -22.078 -23.328 -6.492 1 44.34 377 GLU B C 1
ATOM 6224 O O . GLU B 1 377 ? -23.281 -23.297 -6.746 1 44.34 377 GLU B O 1
ATOM 6229 N N . ARG B 1 378 ? -21.5 -24.391 -5.902 1 48.28 378 ARG B N 1
ATOM 6230 C CA . ARG B 1 378 ? -22.297 -25.516 -5.418 1 48.28 378 ARG B CA 1
ATOM 6231 C C . ARG B 1 378 ? -23.328 -25.047 -4.395 1 48.28 378 ARG B C 1
ATOM 6233 O O . ARG B 1 378 ? -24.484 -25.469 -4.441 1 48.28 378 ARG B O 1
ATOM 6240 N N . LYS B 1 379 ? -22.859 -24.266 -3.578 1 50.62 379 LYS B N 1
ATOM 6241 C CA . LYS B 1 379 ? -23.75 -23.781 -2.527 1 50.62 379 LYS B CA 1
ATOM 6242 C C . LYS B 1 379 ? -24.828 -22.859 -3.102 1 50.62 379 LYS B C 1
ATOM 6244 O O . LYS B 1 379 ? -25.984 -22.922 -2.688 1 50.62 379 LYS B O 1
ATOM 6249 N N . MET B 1 380 ? -24.406 -22.094 -4.031 1 50.47 380 MET B N 1
ATOM 6250 C CA . MET B 1 380 ? -25.359 -21.203 -4.672 1 50.47 380 MET B CA 1
ATOM 6251 C C . MET B 1 380 ? -26.375 -21.984 -5.484 1 50.47 380 MET B C 1
ATOM 6253 O O . MET B 1 380 ? -27.562 -21.625 -5.508 1 50.47 380 MET B O 1
ATOM 6257 N N . SER B 1 381 ? -25.969 -23 -6.18 1 48.59 381 SER B N 1
ATOM 6258 C CA . SER B 1 381 ? -26.844 -23.828 -6.984 1 48.59 381 SER B CA 1
ATOM 6259 C C . SER B 1 381 ? -27.781 -24.656 -6.102 1 48.59 381 SER B C 1
ATOM 6261 O O . SER B 1 381 ? -28.938 -24.875 -6.449 1 48.59 381 SER B O 1
ATOM 6263 N N . ASN B 1 382 ? -27.25 -25.203 -5.074 1 50.16 382 ASN B N 1
ATOM 6264 C CA . ASN B 1 382 ? -28.078 -25.984 -4.152 1 50.16 382 ASN B CA 1
ATOM 6265 C C . ASN B 1 382 ? -29.172 -25.125 -3.52 1 50.16 382 ASN B C 1
ATOM 6267 O O . ASN B 1 382 ? -30.281 -25.594 -3.281 1 50.16 382 ASN B O 1
ATOM 6271 N N . ASP B 1 383 ? -28.812 -23.969 -3.275 1 49.69 383 ASP B N 1
ATOM 6272 C CA . ASP B 1 383 ? -29.812 -23.094 -2.676 1 49.69 383 ASP B CA 1
ATOM 6273 C C . ASP B 1 383 ? -30.875 -22.688 -3.695 1 49.69 383 ASP B C 1
ATOM 6275 O O . ASP B 1 383 ? -32.031 -22.453 -3.336 1 49.69 383 ASP B O 1
ATOM 6279 N N . GLU B 1 384 ? -30.438 -22.656 -4.844 1 48.44 384 GLU B N 1
ATOM 6280 C CA . GLU B 1 384 ? -31.422 -22.359 -5.879 1 48.44 384 GLU B CA 1
ATOM 6281 C C . GLU B 1 384 ? -32.344 -23.562 -6.125 1 48.44 384 GLU B C 1
ATOM 6283 O O . GLU B 1 384 ? -33.531 -23.391 -6.406 1 48.44 384 GLU B O 1
ATOM 6288 N N . ASP B 1 385 ? -31.859 -24.75 -6.074 1 43.16 385 ASP B N 1
ATOM 6289 C CA . ASP B 1 385 ? -32.656 -25.953 -6.273 1 43.16 385 ASP B CA 1
ATOM 6290 C C . ASP B 1 385 ? -33.594 -26.203 -5.078 1 43.16 385 ASP B C 1
ATOM 6292 O O . ASP B 1 385 ? -34.656 -26.797 -5.219 1 43.16 385 ASP B O 1
ATOM 6296 N N . SER B 1 386 ? -33.25 -25.844 -3.91 1 42.22 386 SER B N 1
ATOM 6297 C CA . SER B 1 386 ? -34.094 -26.109 -2.756 1 42.22 386 SER B CA 1
ATOM 6298 C C . SER B 1 386 ? -35.25 -25.125 -2.693 1 42.22 386 SER B C 1
ATOM 6300 O O . SER B 1 386 ? -36.219 -25.328 -1.935 1 42.22 386 SER B O 1
ATOM 6302 N N . SER B 1 387 ? -35.125 -23.969 -3.053 1 38.78 387 SER B N 1
ATOM 6303 C CA . SER B 1 387 ? -36.25 -23.047 -2.969 1 38.78 387 SER B CA 1
ATOM 6304 C C . SER B 1 387 ? -37.312 -23.375 -3.994 1 38.78 387 SER B C 1
ATOM 6306 O O . SER B 1 387 ? -38.375 -22.75 -4.02 1 38.78 387 SER B O 1
ATOM 6308 N N . ALA B 1 388 ? -37.031 -24.266 -4.949 1 36.44 388 ALA B N 1
ATOM 6309 C CA . ALA B 1 388 ? -38.094 -24.578 -5.926 1 36.44 388 ALA B CA 1
ATOM 6310 C C . ALA B 1 388 ? -38.938 -25.75 -5.453 1 36.44 388 ALA B C 1
ATOM 6312 O O . ALA B 1 388 ? -39.375 -26.578 -6.266 1 36.44 388 ALA B O 1
ATOM 6313 N N . THR B 1 389 ? -38.844 -26.062 -4.172 1 32.66 389 THR B N 1
ATOM 6314 C CA . THR B 1 389 ? -39.812 -27.094 -3.811 1 32.66 389 THR B CA 1
ATOM 6315 C C . THR B 1 389 ? -41.219 -26.594 -3.986 1 32.66 389 THR B C 1
ATOM 6317 O O . THR B 1 389 ? -41.594 -25.562 -3.412 1 32.66 389 THR B O 1
ATOM 6320 N N . PRO B 1 390 ? -42 -27.156 -4.918 1 29.56 390 PRO B N 1
ATOM 6321 C CA . PRO B 1 390 ? -43.406 -26.859 -5.211 1 29.56 390 PRO B CA 1
ATOM 6322 C C . PRO B 1 390 ? -44.312 -27.031 -3.992 1 29.56 390 PRO B C 1
ATOM 6324 O O . PRO B 1 390 ? -44.125 -27.969 -3.209 1 29.56 390 PRO B O 1
ATOM 6327 N N . ALA B 1 391 ? -44.844 -25.953 -3.555 1 33.31 391 ALA B N 1
ATOM 6328 C CA . ALA B 1 391 ? -46.062 -26 -2.756 1 33.31 391 ALA B CA 1
ATOM 6329 C C . ALA B 1 391 ? -47.094 -26.969 -3.359 1 33.31 391 ALA B C 1
ATOM 6331 O O . ALA B 1 391 ? -47.625 -26.719 -4.449 1 33.31 391 ALA B O 1
ATOM 6332 N N . VAL B 1 392 ? -46.781 -28.234 -3.143 1 23.2 392 VAL B N 1
ATOM 6333 C CA . VAL B 1 392 ? -47.938 -29.125 -3.244 1 23.2 392 VAL B CA 1
ATOM 6334 C C . VAL B 1 392 ? -48.844 -28.922 -2.027 1 23.2 392 VAL B C 1
ATOM 6336 O O . VAL B 1 392 ? -48.375 -28.906 -0.889 1 23.2 392 VAL B O 1
#

Foldseek 3Di:
DCAPVNVLVVCVVVPHDSLLVCLLPLVVLQLDDPVSLLVLLLVLLLVLLQLCCVQQPVLVVQCVVLPHDSVQRDGSVSSLVRDADAQVCQQDPCVLSQFSDDPVQFDDWAWELFLVPGIGIDTAGPQLVSSLLSNLVSVCCVAQVAQEFEEEEADDACVVVVRYPLNVSVVSVCNSYDYYDYQADPLAGDLVVVVVVQVVCVPPTQYEYEEALQSLVVSLVVCVVVVAAAEGDPSYAYEHEFDQAHLVRDGNDLVVSQVSCCGRHVHHQLRYKYWDDDPNASWIFIAHSVRWTFTRSNKDWFFAAPVGSSDTDDAPDKGWTWIQHSSGNGGGRGYGYQWIKGWDDPDDPDSGHGTTIDTDPGPPVCSSRGTSVSVSVVVNVVVVVVVPPDPD/DCAPVNVLVVCVVVPHDSLLVCLLCLVVLQLDDPVSLLVLLLVLLLVLLQLCCVQQPVLVVQCVVLPHDSVQRDGSVSSLVRDADAQVCQQDPCVLSQFSDDPVQFDDWAWELFQVPGIGIDTAGPQLVSSLLSNLVSVCCVAQVAQEFEEEEADDACVVVVRYPLNVSVVSVCNSYDYYDYQADPLAGDLVVVVVVQVVCVPPTQYEYEEALQSLVVSLVVCVVVVAAAAGDPSYAYEHEFDQAHLVRDGNDLVVSQVSCCGRHVDHQLRYKYWDDDPNASWIFIAHSVRWTFTRSNKDWFFAAPVGSSDTDDAPDKGWTWIQHSSGNGGGRGYGYQWIKGWDDPDDPDSGHGTTIDTDPGPPVCSSGTGSVSVSNVVNVVVVVVVPPDPD

Radius of gyration: 26.87 Å; Cα contacts (8 Å, |Δi|>4): 1545; chains: 2; bounding box: 80×75×60 Å

Sequence (784 aa):
MENIKNIYDGIKFRGGNPLKWLIADVDFLYKLSKEEQQELKTCLLKDAFHFHYHNNPYYKDICEKQNIKPEDIQSYNDLVRIPLIPVATYKSAESHRLLSKPLSEIEHEMRSTGTSGIPSVYRRCHDTMDHTVLAVYSNYRSMFKVSGGAVLCLCPSTEDIPEMALVKIFNFFTGLLDTRRYMINQDRFSPEDALNQLIEWKGKFTRHLIGPPFIIHRFITFLKENKTKLTLDRDSMVITMGGWKRFTGDMISRGELNADIEEWMGIPASRTRDMYGLVEANVLAIEDEYNHKHVPPYIHFSVRDPNDLSRELPDGETGQLVILDPLSVSTPGMLLTEDLVYLRTDPNKSWRTSQRIQFVMRTAAAKEFGCCAVNLERKMSNDEDSSATPAVMENIKNIYDGIKFRGGNPLKWLIADVDFLYKLSKEEQQELKTCLLKDAFHFHYHNNPYYKDICEKQNIKPEDIQSYNDLVRIPLIPVATYKSAESHRLLSKPLSEIEHEMRSTGTSGIPSVYRRCHDTMDHTVLAVYSNYRSMFKVSGGAVLCLCPSTEDIPEMALVKIFNFFTGLLDTRRYMINQDRFSPEDALNQLIEWKGKFTRHLIGPPFIIHRFITFLKENKTKLTLDRDSMVITMGGWKRFTGDMISRGELNADIEEWMGIPASRTRDMYGLVEANVLAIEDEYNHKHVPPYIHFSVRDPNDLSRELPDGETGQLVILDPLSVSTPGMLLTEDLVYLRTDPNKSWRTSQRIQFVMRTAAAKEFGCCAVNLERKMSNDEDSSATPAV

Nearest PDB structures (foldseek):
  2y27-assembly1_A  TM=8.247E-01  e=8.277E-18  Burkholderia cenocepacia J2315
  2y4n-assembly1_B  TM=8.153E-01  e=1.391E-17  Burkholderia cenocepacia J2315
  2y4n-assembly1_A  TM=8.243E-01  e=4.670E-17  Burkholderia cenocepacia J2315
  2y4o-assembly1_B  TM=7.957E-01  e=2.944E-17  Burkholderia cenocepacia J2315
  6wuq-assembly1_A  TM=7.715E-01  e=5.038E-13  Streptomyces sp.